Protein 5F0P (pdb70)

B-factor: mean 71.5, std 29.2, range [17.41, 171.69]

InterPro domains:
  IPR005378 Vacuolar protein sorting-associated protein 35 [PF03635] (15-752)
  IPR005378 Vacuolar protein sorting-associated protein 35 [PIRSF009375] (7-786)
  IPR005378 Vacuolar protein sorting-associated protein 35 [PTHR11099] (1-792)
  IPR016024 Armadillo-type fold [SSF48371] (215-776)
  IPR042491 Vacuolar protein sorting-associated protein 35, C-terminal [G3DSA:1.25.40.660] (471-781)

Foldseek 3Di:
DLVLLVVLLVLLVVLLVVLVVCLVVVNHVSSLVSLLVNQVSLVDPPDALVSSVVSLVSSLVSLVVVLVSQLVCLVVVNHDPCQLVVLCVDPDDRSSLLSNLSVLLSCCVNPQLCPLVSLVVSLVSLVVDLQLSSSLSSLLSNCVSCLPRAAADPDDPDPSGDDHVVSSLVSLLSSLLSNLVSLLVLCPPDDPVCNVVSLVRSVVSLVSNLVSVLSLQPGPRCDLVCCVPRRVVSLLVSLLVSQDQSNNQSSLLSNLPRHDPVNCLVCVLVSLVSLLSHHQPHPSLVSLLSNLVRLLVQQPDPPDDHHDPVSPPLVSLVVSLVVSVVSHDDDDLLSNLSSLLSSLVSCCRRPVPDVVSNLVSLVVVVVSVVVPPDDQAACPDSNVVSLLVSLVCLQVPDPDLLSSLLRPRSLVSLVRHDLVVLQVSLCVSVVSCVVDDDDDHDDSNVVSNVSSVVSNPD/DPDQKDKDWAWPCNPVFDDWAAPPGDIDDATEDEQQDKTKTKIKIAGDDAPDKDWFQFKKKKKWKWKAFQVDPVPIDTPDIDMDTFDGGDMDRGIDMGIDMDSGGDPDWFDHDDGMGIWIWMKMWGHDDPDIDIDIGTYGYAYADADDPDWQKDWWDDDPPAWIKIKIWRTQEAEQFGKTKIKIATAAHRFWWAWWKWKKKWKWFDDDPPIDIDIDTQDTGILGTGDGHGDMGIGIGGNNVRRDDFFCCVVVGMTMWIKIKDWIAGPVRDIDIDIGTGGYGHHDDD/DPDDPDDDDDDDDDVCVVPPDDQQDKAWAWDDWDWDDDDPPIFIKTKTWIAHRHPLADDRTAIAIDGVVLVVVLVVQCVPPQPDPADDQPDDDPVLPDPDDPANRCPGPVNCVSNSVRSSVRLVVQCSDPSSSPDPSNSCSRHPRHD/DDDDDDDDDPDDD

Secondary structure (DSSP, 8-state):
--HHHHHHHHHHHHHHHHHHHHHHHT-HHHHHHHHHHHHGGGG-SSS-HHHHHHHHHHHHHHHHHHHHHHHHHHHTT-PPTTHHHHGGG-SSHHHHHHHHHHHHHHHHHH-GGGHHHHHHHHHHHGGG--SHHHHHHHHHHHHHHTTTTS--SS----TT----HHHHHHHHHHHHHHHHHHHHHGGGSS-TT-HHHHHHHHHHHHHHHHHHHHHHHT-TT--HHHIIIIIHHHHHHHHHHT--HHHHHHHHHHHHHHS-HHHHHHTHHHHHHHHHTS-TTS-HHHHHHHHHHHHHHHHS--SS----TTS-HHHHHHHHHHHHHHH-SS--HHHHHHHHHHHHHHHHHH-TT-HHHHHHHHHHHHHHHHHTTPPP--SSSHHHHHHHHHHHHHHHH-S-THHHHT-SSTTGGGGGS-HHHHHHHHHHHHHHHHHS------HHHHHHHHHHHHHHH-/---SEEEEEEETTTTT------GGG-----EEE-TT---EEEEEEEE-SBTB-EEES-EEEEEEEEEEETT-GGG-EEEEEEEEEEE-SEEE-S-EEEEEE------S--EE-SSEEEEEEEEEEE--SSS-EEEEEEEEE---B---S--PPB--EEETTTEEEEEEES-SEEETT-EEEEEEEEEEE-S-B---EEEEEEEEESSTT--EEEEEEEEEE-------TT-EEEEEEEGGGG-PPP---BTTTEEEEEEEEEEEEBTTS-EEEEEEEEEEEPBPP-/--S-------PPPPHHHHHSPPS--EEEEEEEEEEESSGGG-EEEEEEEEEE--TTSS-SEEEEEEEHHHHHHHHHHHHHHT---PPPPS---GGGSSSS-SS-GGG-HHHHHHHHHHHHHHHHHHHT-HHHHTSHHHHHHHHSS--/---EE--------

Solvent-accessible surface area: 46106 Å² total

Organism: Homo sapiens (NCBI:txid9606)

Radius of gyration: 40.25 Å; Cα contacts (8 Å, |Δi|>4): 1442; chains: 4; bounding box: 138×92×80 Å

GO terms:
  GO:0099073 mitochondrion-derived vesicle (C, IDA)
  GO:0005739 mitochondrion (C, IDA)
  GO:0005769 early endosome (C, IDA)
  GO:0010008 endosome membrane (C, IDA)
  GO:0010628 positive regulation of gene expression (P, IDA)
  GO:0030904 retromer complex (C, IDA)
  GO:0030906 retromer, cargo-selective complex (C, IDA)
  GO:0051246 regulation of protein metabolic process (P, IDA)
  GO:0060161 positive regulation of dopamine receptor signaling pathway (P, IDA)
  GO:0099639 neurotransmitter receptor transport, endosome to plasma membrane (P, IDA)
  GO:0045732 positive regulation of protein catabolic process (P, IGI)
  GO:0010821 regulation of mitochondrion organization (P, IGI)
  GO:0030904 retromer complex (C, TAS)
  GO:0051246 regulation of protein metabolic process (P, IGI)
  GO:0016241 regulation of macroautophagy (P, TAS)
  GO:0050728 negative regulation of inflammatory response (P, IGI)
  GO:0042147 retrograde transport, endosome to Golgi (P, IMP)
  GO:0043653 mitochondrial fragmentation involved in apoptotic process (P, IMP)
  GO:1904377 positive regulation of protein localization to cell periphery (P, IMP)
  GO:2000331 regulation of terminal button organization (P, IMP)

Sequence (904 aa):
GSKLLDEAIQAVKVQSFQMKRCLDKNKLMDALKHASNMLGELRTSMLSPKSYYELYMAISDELHYLEVYLTDEFAKGRKVADLYELVQYAGNIIPRLYLLITVGVVYVKSFPQSRKDILKDLVEMCRGVQHPLRGLFLRNYLLQCTRNILPDEGEPTDEETTGDISDSMDFVLLNFAEMNKLWVRMQHQGHSRDREKRERERQELRILVGTNLVRLSQLEGVNVERYKQIVLTGILEQVVNCRDALAQEYLMECIIQVFPDEFHLQTLNPFLRACAELHQNVNVKNIIIALIDRLALFAHREDGPGIPADIKLFDIFSQQVATVIQSRQDMPSEDVVSLQVSLINLAMKCYPDRVDYVDKVLETTVEIFNKLNLEHIATSSAVSKELTRLLKIPVDTYNNILTVLKLKHFHPLFEYFDYESRKSMSCYVLSNVLDYNTEIVSQDQVDSIMNLVSTLIQFGPICEIDIVLNDGETRKAEKTEDGKVEKHYLFYDGESVSGKVNLAFKQPGKRLEHQGIRIEFVGQIELFNDKSNTHEFVNLVKELALPGELTQSRSYDFEFQVEKPYESYIGANVRLRYFLKVTIVRRLTDLVKEYDLIVHQLATYPDVNNSIKEVGIEDCLHIEFEYNKSKYHLKDVIVGKIYFLLVRIKIQHELQLIKKEITGIGPSTTTETETIAKYEIDGAPVKGESIPIRLFLAGYDPTPTRDVNKKFSVRYFLNLVLVDEEDRRYFKQQEIILWRKAPETVADTRRLITKPQNLNDAYGPPSNFLEIDVSNPQTVGVGRGRFTTYEIRVKTNLPIFKLKESTVRRRYSDFEWLRSELERESKVVVPPLPGKAFLRQLPFRGDDGIFDDNFIEERKQGLEQFINKVAGHPLAQNERCLHMFLQDEIIQPELYLNTSHHHH

CATH classification: 2.60.40.640 (+1 more: 2.60.40.640)

Nearest PDB structures (foldseek):
  5f0p-assembly1_C  TM=1.007E+00  e=1.708E-29  Homo sapiens
  7blo-assembly1_L  TM=1.004E+00  e=6.052E-28  Mus musculus
  2mxc-assembly1_A  TM=7.428E-01  e=2.652E-20  Homo sapiens
  2csk-assembly1_A  TM=8.593E-01  e=1.259E-16  Homo sapiens
  7blq-assembly1_L  TM=9.202E-01  e=3.667E-12  Thermochaetoides thermophila DSM 1495

Structure (mmCIF, N/CA/C/O backbone):
data_5F0P
#
_entry.id   5F0P
#
_cell.length_a   371.290
_cell.length_b   75.320
_cell.length_c   57.270
_cell.angle_alpha   90.000
_cell.angle_beta   97.660
_cell.angle_gamma   90.000
#
_symmetry.space_group_name_H-M   'C 1 2 1'
#
loop_
_entity.id
_entity.type
_entity.pdbx_description
1 polymer 'Vacuolar protein sorting-associated protein 35'
2 polymer 'Vacuolar protein sorting-associated protein 26A'
3 polymer 'Sorting nexin-3'
4 polymer 'Natural resistance-associated macrophage protein 2'
5 non-polymer 'SULFATE ION'
6 non-polymer GLYCEROL
7 non-polymer 1,2-ETHANEDIOL
8 non-polymer 'ZINC ION'
9 water water
#
loop_
_atom_site.group_PDB
_atom_site.id
_atom_site.type_symbol
_atom_site.label_atom_id
_atom_site.label_alt_id
_atom_site.label_comp_id
_atom_site.label_asym_id
_atom_site.label_entity_id
_atom_site.label_seq_id
_atom_site.pdbx_PDB_ins_code
_atom_site.Cartn_x
_atom_site.Cartn_y
_atom_site.Cartn_z
_atom_site.occupancy
_atom_site.B_iso_or_equiv
_atom_site.auth_seq_id
_atom_site.auth_comp_id
_atom_site.auth_asym_id
_atom_site.auth_atom_id
_atom_site.pdbx_PDB_model_num
ATOM 1 N N . GLY A 1 4 ? 54.532 19.277 -6.920 1.00 113.34 12 GLY A N 1
ATOM 2 C CA . GLY A 1 4 ? 55.625 19.737 -7.825 1.00 112.41 12 GLY A CA 1
ATOM 3 C C . GLY A 1 4 ? 56.105 18.660 -8.782 1.00 114.67 12 GLY A C 1
ATOM 4 O O . GLY A 1 4 ? 56.207 18.907 -9.983 1.00 116.93 12 GLY A O 1
ATOM 5 N N . SER A 1 5 ? 56.396 17.474 -8.233 1.00 114.29 13 SER A N 1
ATOM 6 C CA . SER A 1 5 ? 57.001 16.331 -8.958 1.00 110.21 13 SER A CA 1
ATOM 7 C C . SER A 1 5 ? 58.494 16.516 -9.310 1.00 107.45 13 SER A C 1
ATOM 8 O O . SER A 1 5 ? 59.051 15.730 -10.083 1.00 104.01 13 SER A O 1
ATOM 11 N N . LYS A 1 6 ? 59.138 17.524 -8.715 1.00 105.30 14 LYS A N 1
ATOM 12 C CA . LYS A 1 6 ? 60.552 17.833 -8.964 1.00 102.51 14 LYS A CA 1
ATOM 13 C C . LYS A 1 6 ? 61.409 16.856 -8.178 1.00 99.61 14 LYS A C 1
ATOM 14 O O . LYS A 1 6 ? 62.363 16.285 -8.713 1.00 98.36 14 LYS A O 1
ATOM 20 N N . LEU A 1 7 ? 61.048 16.690 -6.901 1.00 94.14 15 LEU A N 1
ATOM 21 C CA . LEU A 1 7 ? 61.702 15.772 -5.957 1.00 89.26 15 LEU A CA 1
ATOM 22 C C . LEU A 1 7 ? 62.145 14.469 -6.605 1.00 84.98 15 LEU A C 1
ATOM 23 O O . LEU A 1 7 ? 63.286 14.045 -6.435 1.00 85.67 15 LEU A O 1
ATOM 28 N N . LEU A 1 8 ? 61.236 13.852 -7.352 1.00 82.88 16 LEU A N 1
ATOM 29 C CA . LEU A 1 8 ? 61.527 12.613 -8.068 1.00 85.30 16 LEU A CA 1
ATOM 30 C C . LEU A 1 8 ? 62.668 12.796 -9.071 1.00 86.33 16 LEU A C 1
ATOM 31 O O . LEU A 1 8 ? 63.625 12.021 -9.073 1.00 84.75 16 LEU A O 1
ATOM 36 N N . ASP A 1 9 ? 62.571 13.829 -9.905 1.00 90.23 17 ASP A N 1
ATOM 37 C CA . ASP A 1 9 ? 63.580 14.079 -10.942 1.00 93.75 17 ASP A CA 1
ATOM 38 C C . ASP A 1 9 ? 64.938 14.460 -10.353 1.00 91.41 17 ASP A C 1
ATOM 39 O O . ASP A 1 9 ? 65.971 13.969 -10.816 1.00 89.25 17 ASP A O 1
ATOM 44 N N . GLU A 1 10 ? 64.924 15.322 -9.333 1.00 90.68 18 GLU A N 1
ATOM 45 C CA . GLU A 1 10 ? 66.145 15.711 -8.605 1.00 89.86 18 GLU A CA 1
ATOM 46 C C . GLU A 1 10 ? 66.853 14.489 -8.011 1.00 87.51 18 GLU A C 1
ATOM 47 O O . GLU A 1 10 ? 68.080 14.370 -8.091 1.00 84.49 18 GLU A O 1
ATOM 53 N N . ALA A 1 11 ? 66.064 13.588 -7.426 1.00 84.51 19 ALA A N 1
ATOM 54 C CA . ALA A 1 11 ? 66.572 12.336 -6.873 1.00 81.73 19 ALA A CA 1
ATOM 55 C C . ALA A 1 11 ? 67.164 11.433 -7.956 1.00 81.70 19 ALA A C 1
ATOM 56 O O . ALA A 1 11 ? 68.277 10.936 -7.801 1.00 81.72 19 ALA A O 1
ATOM 58 N N . ILE A 1 12 ? 66.432 11.243 -9.055 1.00 82.37 20 ILE A N 1
ATOM 59 C CA . ILE A 1 12 ? 66.908 10.401 -10.165 1.00 84.10 20 ILE A CA 1
ATOM 60 C C . ILE A 1 12 ? 68.158 11.008 -10.829 1.00 86.19 20 ILE A C 1
ATOM 61 O O . ILE A 1 12 ? 69.004 10.274 -11.352 1.00 83.28 20 ILE A O 1
ATOM 66 N N . GLN A 1 13 ? 68.280 12.336 -10.791 1.00 90.59 21 GLN A N 1
ATOM 67 C CA . GLN A 1 13 ? 69.489 13.012 -11.265 1.00 94.98 21 GLN A CA 1
ATOM 68 C C . GLN A 1 13 ? 70.681 12.640 -10.387 1.00 95.69 21 GLN A C 1
ATOM 69 O O . GLN A 1 13 ? 71.693 12.146 -10.888 1.00 95.35 21 GLN A O 1
ATOM 75 N N . ALA A 1 14 ? 70.532 12.862 -9.079 1.00 95.24 22 ALA A N 1
ATOM 76 C CA . ALA A 1 14 ? 71.581 12.569 -8.087 1.00 93.18 22 ALA A CA 1
ATOM 77 C C . ALA A 1 14 ? 72.029 11.106 -8.108 1.00 88.42 22 ALA A C 1
ATOM 78 O O . ALA A 1 14 ? 73.215 10.819 -7.928 1.00 85.04 22 ALA A O 1
ATOM 80 N N . VAL A 1 15 ? 71.077 10.196 -8.323 1.00 84.82 23 VAL A N 1
ATOM 81 C CA . VAL A 1 15 ? 71.369 8.769 -8.504 1.00 81.79 23 VAL A CA 1
ATOM 82 C C . VAL A 1 15 ? 72.320 8.586 -9.674 1.00 83.04 23 VAL A C 1
ATOM 83 O O .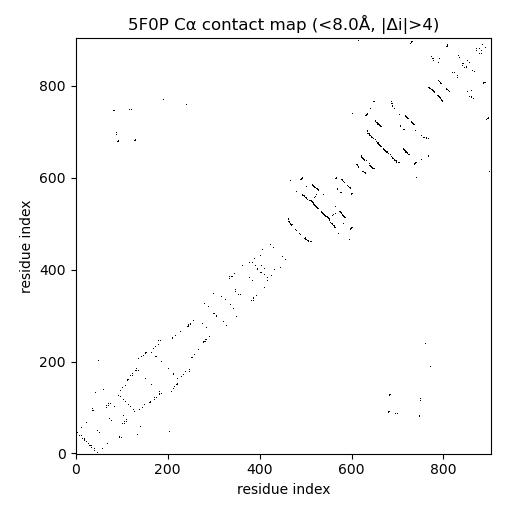 VAL A 1 15 ? 73.324 7.887 -9.554 1.00 83.42 23 VAL A O 1
ATOM 87 N N . LYS A 1 16 ? 71.989 9.218 -10.798 1.00 87.17 24 LYS A N 1
ATOM 88 C CA . LYS A 1 16 ? 72.801 9.118 -12.013 1.00 88.14 24 LYS A CA 1
ATOM 89 C C . LYS A 1 16 ? 74.204 9.708 -11.856 1.00 85.37 24 LYS A C 1
ATOM 90 O O . LYS A 1 16 ? 75.155 9.198 -12.451 1.00 86.84 24 LYS A O 1
ATOM 96 N N . VAL A 1 17 ? 74.334 10.752 -11.038 1.00 82.82 25 VAL A N 1
ATOM 97 C CA . VAL A 1 17 ? 75.646 11.324 -10.707 1.00 82.68 25 VAL A CA 1
ATOM 98 C C . VAL A 1 17 ? 76.477 10.297 -9.920 1.00 81.21 25 VAL A C 1
ATOM 99 O O . VAL A 1 17 ? 77.623 10.012 -10.275 1.00 78.91 25 VAL A O 1
ATOM 103 N N . GLN A 1 18 ? 75.880 9.738 -8.868 1.00 80.42 26 GLN A N 1
ATOM 104 C CA . GLN A 1 18 ? 76.581 8.824 -7.958 1.00 79.53 26 GLN A CA 1
ATOM 105 C C . GLN A 1 18 ? 76.857 7.454 -8.577 1.00 79.87 26 GLN A C 1
ATOM 106 O O . GLN A 1 18 ? 77.904 6.859 -8.316 1.00 78.03 26 GLN A O 1
ATOM 112 N N . SER A 1 19 ? 75.918 6.958 -9.383 1.00 81.45 27 SER A N 1
ATOM 113 C CA . SER A 1 19 ? 76.091 5.685 -10.094 1.00 82.64 27 SER A CA 1
ATOM 114 C C . SER A 1 19 ? 77.072 5.786 -11.267 1.00 84.12 27 SER A C 1
ATOM 115 O O . SER A 1 19 ? 77.597 4.765 -11.720 1.00 82.11 27 SER A O 1
ATOM 118 N N . PHE A 1 20 ? 77.294 7.003 -11.771 1.00 86.86 28 PHE A N 1
ATOM 119 C CA . PHE A 1 20 ? 78.379 7.263 -12.718 1.00 89.09 28 PHE A CA 1
ATOM 120 C C . PHE A 1 20 ? 79.722 7.164 -11.988 1.00 88.20 28 PHE A C 1
ATOM 121 O O . PHE A 1 20 ? 80.607 6.413 -12.408 1.00 86.94 28 PHE A O 1
ATOM 129 N N . GLN A 1 21 ? 79.855 7.899 -10.883 1.00 88.07 29 GLN A N 1
ATOM 130 C CA . GLN A 1 21 ? 81.072 7.853 -10.054 1.00 87.45 29 GLN A CA 1
ATOM 131 C C . GLN A 1 21 ? 81.305 6.492 -9.380 1.00 83.45 29 GLN A C 1
ATOM 132 O O . GLN A 1 21 ? 82.435 6.176 -9.014 1.00 80.99 29 GLN A O 1
ATOM 138 N N . MET A 1 22 ? 80.246 5.699 -9.215 1.00 83.33 30 MET A N 1
ATOM 139 C CA . MET A 1 22 ? 80.370 4.327 -8.714 1.00 84.11 30 MET A CA 1
ATOM 140 C C . MET A 1 22 ? 81.099 3.443 -9.722 1.00 87.59 30 MET A C 1
ATOM 141 O O . MET A 1 22 ? 82.128 2.851 -9.399 1.00 88.61 30 MET A O 1
ATOM 146 N N . LYS A 1 23 ? 80.560 3.362 -10.938 1.00 93.83 31 LYS A N 1
ATOM 147 C CA . LYS A 1 23 ? 81.150 2.532 -11.999 1.00 96.86 31 LYS A CA 1
ATOM 148 C C . LYS A 1 23 ? 82.557 3.002 -12.378 1.00 98.99 31 LYS A C 1
ATOM 149 O O . LYS A 1 23 ? 83.414 2.178 -12.694 1.00 97.17 31 LYS A O 1
ATOM 155 N N . ARG A 1 24 ? 82.777 4.319 -12.344 1.00 103.17 32 ARG A N 1
ATOM 156 C CA . ARG A 1 24 ? 84.119 4.909 -12.463 1.00 108.33 32 ARG A CA 1
ATOM 157 C C . ARG A 1 24 ? 85.122 4.228 -11.522 1.00 108.57 32 ARG A C 1
ATOM 158 O O . ARG A 1 24 ? 86.194 3.805 -11.962 1.00 112.33 32 ARG A O 1
ATOM 166 N N . CYS A 1 25 ? 84.763 4.124 -10.242 1.00 104.71 33 CYS A N 1
ATOM 167 C CA . CYS A 1 25 ? 85.619 3.478 -9.235 1.00 100.00 33 CYS A CA 1
ATOM 168 C C . CYS A 1 25 ? 85.720 1.963 -9.430 1.00 97.77 33 CYS A C 1
ATOM 169 O O . CYS A 1 25 ? 86.774 1.375 -9.181 1.00 98.02 33 CYS A O 1
ATOM 172 N N . LEU A 1 26 ? 84.626 1.340 -9.864 1.00 95.65 34 LEU A N 1
ATOM 173 C CA . LEU A 1 26 ? 84.620 -0.090 -10.184 1.00 96.50 34 LEU A CA 1
ATOM 174 C C . LEU A 1 26 ? 85.491 -0.420 -11.403 1.00 98.30 34 LEU A C 1
ATOM 175 O O . LEU A 1 26 ? 86.085 -1.499 -11.455 1.00 97.24 34 LEU A O 1
ATOM 180 N N . ASP A 1 27 ? 85.569 0.503 -12.366 1.00 100.89 35 ASP A N 1
ATOM 181 C CA . ASP A 1 27 ? 86.500 0.385 -13.507 1.00 101.27 35 ASP A CA 1
ATOM 182 C C . ASP A 1 27 ? 87.968 0.508 -13.067 1.00 99.86 35 ASP A C 1
ATOM 183 O O . ASP A 1 27 ? 88.835 -0.194 -13.590 1.00 98.56 35 ASP A O 1
ATOM 188 N N . LYS A 1 28 ? 88.235 1.401 -12.112 1.00 98.49 36 LYS A N 1
ATOM 189 C CA . LYS A 1 28 ? 89.574 1.563 -11.521 1.00 97.50 36 LYS A CA 1
ATOM 190 C C . LYS A 1 28 ? 89.905 0.528 -10.428 1.00 93.14 36 LYS A C 1
ATOM 191 O O . LYS A 1 28 ? 91.040 0.486 -9.951 1.00 89.80 36 LYS A O 1
ATOM 197 N N . ASN A 1 29 ? 88.919 -0.288 -10.041 1.00 90.82 37 ASN A N 1
ATOM 198 C CA . ASN A 1 29 ? 89.032 -1.298 -8.971 1.00 88.12 37 ASN A CA 1
ATOM 199 C C . ASN A 1 29 ? 89.249 -0.720 -7.562 1.00 87.71 37 ASN A C 1
ATOM 200 O O . ASN A 1 29 ? 89.931 -1.323 -6.731 1.00 86.69 37 ASN A O 1
ATOM 205 N N . LYS A 1 30 ? 88.633 0.437 -7.300 1.00 89.45 38 LYS A N 1
ATOM 206 C CA . LYS A 1 30 ? 88.624 1.072 -5.973 1.00 88.97 38 LYS A CA 1
ATOM 207 C C . LYS A 1 30 ? 87.271 0.817 -5.299 1.00 83.80 38 LYS A C 1
ATOM 208 O O . LYS A 1 30 ? 86.373 1.661 -5.342 1.00 82.56 38 LYS A O 1
ATOM 214 N N . LEU A 1 31 ? 87.140 -0.353 -4.673 1.00 78.04 39 LEU A N 1
ATOM 215 C CA . LEU A 1 31 ? 85.836 -0.852 -4.231 1.00 73.61 39 LEU A CA 1
ATOM 216 C C . LEU A 1 31 ? 85.231 -0.023 -3.109 1.00 72.14 39 LEU A C 1
ATOM 217 O O . LEU A 1 31 ? 84.102 0.436 -3.235 1.00 71.62 39 LEU A O 1
ATOM 222 N N . MET A 1 32 ? 85.981 0.191 -2.031 1.00 72.90 40 MET A N 1
ATOM 223 C CA . MET A 1 32 ? 85.443 0.899 -0.858 1.00 75.87 40 MET A CA 1
ATOM 224 C C . MET A 1 32 ? 84.993 2.321 -1.209 1.00 77.83 40 MET A C 1
ATOM 225 O O . MET A 1 32 ? 84.038 2.832 -0.620 1.00 77.12 40 MET A O 1
ATOM 230 N N . ASP A 1 33 ? 85.673 2.943 -2.173 1.00 81.67 41 ASP A N 1
ATOM 231 C CA . ASP A 1 33 ? 85.244 4.237 -2.723 1.00 84.74 41 ASP A CA 1
ATOM 232 C C . ASP A 1 33 ? 83.945 4.115 -3.538 1.00 82.91 41 ASP A C 1
ATOM 233 O O . ASP A 1 33 ? 83.114 5.028 -3.510 1.00 87.14 41 ASP A O 1
ATOM 238 N N . ALA A 1 34 ? 83.783 3.000 -4.259 1.00 78.10 42 ALA A N 1
ATOM 239 C CA . ALA A 1 34 ? 82.533 2.695 -4.989 1.00 75.14 42 ALA A CA 1
ATOM 240 C C . ALA A 1 34 ? 81.332 2.475 -4.055 1.00 71.94 42 ALA A C 1
ATOM 241 O O . ALA A 1 34 ? 80.226 2.961 -4.323 1.00 69.16 42 ALA A O 1
ATOM 243 N N . LEU A 1 35 ? 81.565 1.743 -2.966 1.00 68.28 43 LEU A N 1
ATOM 244 C CA . LEU A 1 35 ? 80.537 1.490 -1.957 1.00 66.20 43 LEU A CA 1
ATOM 245 C C . LEU A 1 35 ? 80.106 2.756 -1.207 1.00 67.73 43 LEU A C 1
ATOM 246 O O . LEU A 1 35 ? 79.006 2.798 -0.656 1.00 69.65 43 LEU A O 1
ATOM 251 N N . LYS A 1 36 ? 80.963 3.777 -1.178 1.00 70.52 44 LYS A N 1
ATOM 252 C CA . LYS A 1 36 ? 80.589 5.075 -0.601 1.00 73.37 44 LYS A CA 1
ATOM 253 C C . LYS A 1 36 ? 79.579 5.807 -1.496 1.00 69.27 44 LYS A C 1
ATOM 254 O O . LYS A 1 36 ? 78.655 6.447 -0.996 1.00 65.74 44 LYS A O 1
ATOM 260 N N . HIS A 1 37 ? 79.751 5.698 -2.812 1.00 68.16 45 HIS A N 1
ATOM 261 C CA . HIS A 1 37 ? 78.803 6.281 -3.767 1.00 69.33 45 HIS A CA 1
ATOM 262 C C . HIS A 1 37 ? 77.517 5.462 -3.847 1.00 66.62 45 HIS A C 1
ATOM 263 O O . HIS A 1 37 ? 76.425 6.030 -3.911 1.00 64.64 45 HIS A O 1
ATOM 270 N N . ALA A 1 38 ? 77.650 4.135 -3.835 1.00 64.53 46 ALA A N 1
ATOM 271 C CA . ALA A 1 38 ? 76.497 3.230 -3.734 1.00 62.95 46 ALA A CA 1
ATOM 272 C C . ALA A 1 38 ? 75.625 3.568 -2.526 1.00 62.45 46 ALA A C 1
ATOM 273 O O . ALA A 1 38 ? 74.399 3.560 -2.622 1.00 60.23 46 ALA A O 1
ATOM 275 N N . SER A 1 39 ? 76.274 3.864 -1.400 1.00 63.26 47 SER A N 1
ATOM 276 C CA . SER A 1 39 ? 75.592 4.298 -0.178 1.00 65.28 47 SER A CA 1
ATOM 277 C C . SER A 1 39 ? 74.877 5.642 -0.362 1.00 65.91 47 SER A C 1
ATOM 278 O O . SER A 1 39 ? 73.739 5.813 0.093 1.00 65.29 47 SER A O 1
ATOM 281 N N . ASN A 1 40 ? 75.548 6.585 -1.022 1.00 66.79 48 ASN A N 1
ATOM 282 C CA . ASN A 1 40 ? 74.964 7.902 -1.301 1.00 68.74 48 ASN A CA 1
ATOM 283 C C . ASN A 1 40 ? 73.779 7.802 -2.259 1.00 68.67 48 ASN A C 1
ATOM 284 O O . ASN A 1 40 ? 72.780 8.507 -2.084 1.00 71.34 48 ASN A O 1
ATOM 289 N N . MET A 1 41 ? 73.896 6.928 -3.260 1.00 67.24 49 MET A N 1
ATOM 290 C CA . MET A 1 41 ? 72.778 6.589 -4.147 1.00 66.51 49 MET A CA 1
ATOM 291 C C . MET A 1 41 ? 71.599 6.037 -3.344 1.00 64.84 49 MET A C 1
ATOM 292 O O . MET A 1 41 ? 70.466 6.503 -3.498 1.00 63.08 49 MET A O 1
ATOM 297 N N . LEU A 1 42 ? 71.887 5.054 -2.487 1.00 62.54 50 LEU A N 1
ATOM 298 C CA . LEU A 1 42 ? 70.869 4.406 -1.640 1.00 59.85 50 LEU A CA 1
ATOM 299 C C . LEU A 1 42 ? 70.262 5.327 -0.588 1.00 57.80 50 LEU A C 1
ATOM 300 O O . LEU A 1 42 ? 69.159 5.068 -0.106 1.00 57.76 50 LEU A O 1
ATOM 305 N N . GLY A 1 43 ? 70.982 6.386 -0.227 1.00 56.00 51 GLY A N 1
ATOM 306 C CA . GLY A 1 43 ? 70.433 7.446 0.612 1.00 57.29 51 GLY A CA 1
ATOM 307 C C . GLY A 1 43 ? 69.132 8.045 0.099 1.00 56.59 51 GLY A C 1
ATOM 308 O O . GLY A 1 43 ? 68.312 8.503 0.895 1.00 54.49 51 GLY A O 1
ATOM 309 N N . GLU A 1 44 ? 68.945 8.043 -1.223 1.00 57.49 52 GLU A N 1
ATOM 310 C CA . GLU A 1 44 ? 67.722 8.572 -1.848 1.00 57.87 52 GLU A CA 1
ATOM 311 C C . GLU A 1 44 ? 66.452 7.781 -1.501 1.00 56.40 52 GLU A C 1
ATOM 312 O O . GLU A 1 44 ? 65.360 8.353 -1.483 1.00 58.50 52 GLU A O 1
ATOM 318 N N . LEU A 1 45 ? 66.600 6.489 -1.199 1.00 53.98 53 LEU A N 1
ATOM 319 C CA . LEU A 1 45 ? 65.477 5.657 -0.739 1.00 53.56 53 LEU A CA 1
ATOM 320 C C . LEU A 1 45 ? 65.020 5.917 0.709 1.00 53.26 53 LEU A C 1
ATOM 321 O O . LEU A 1 45 ? 64.048 5.309 1.157 1.00 51.58 53 LEU A O 1
ATOM 326 N N . ARG A 1 46 ? 65.708 6.801 1.431 1.00 54.23 54 ARG A N 1
ATOM 327 C CA . ARG A 1 46 ? 65.360 7.128 2.816 1.00 55.29 54 ARG A CA 1
ATOM 328 C C . ARG A 1 46 ? 64.200 8.120 2.937 1.00 56.42 54 ARG A C 1
ATOM 329 O O . ARG A 1 46 ? 63.557 8.183 3.986 1.00 56.16 54 ARG A O 1
ATOM 337 N N . THR A 1 47 ? 63.941 8.887 1.875 1.00 58.97 55 THR A N 1
ATOM 338 C CA . THR A 1 47 ? 62.882 9.916 1.864 1.00 61.39 55 THR A CA 1
ATOM 339 C C . THR A 1 47 ? 61.475 9.394 2.177 1.00 59.64 55 THR A C 1
ATOM 340 O O . THR A 1 47 ? 61.162 8.232 1.918 1.00 59.71 55 THR A O 1
ATOM 344 N N . SER A 1 48 ? 60.642 10.269 2.731 1.00 59.16 56 SER A N 1
ATOM 345 C CA . SER A 1 48 ? 59.214 10.001 2.899 1.00 63.05 56 SER A CA 1
ATOM 346 C C . SER A 1 48 ? 58.333 10.850 1.978 1.00 64.47 56 SER A C 1
ATOM 347 O O . SER A 1 48 ? 57.123 10.636 1.937 1.00 63.24 56 SER A O 1
ATOM 350 N N . MET A 1 49 ? 58.933 11.785 1.233 1.00 68.19 57 MET A N 1
ATOM 351 C CA . MET A 1 49 ? 58.184 12.808 0.486 1.00 70.52 57 MET A CA 1
ATOM 352 C C . MET A 1 49 ? 57.571 12.320 -0.832 1.00 70.84 57 MET A C 1
ATOM 353 O O . MET A 1 49 ? 56.628 12.939 -1.326 1.00 73.48 57 MET A O 1
ATOM 358 N N . LEU A 1 50 ? 58.097 11.234 -1.403 1.00 70.08 58 LEU A N 1
ATOM 359 C CA . LEU A 1 50 ? 57.552 10.676 -2.651 1.00 68.06 58 LEU A CA 1
ATOM 360 C C . LEU A 1 50 ? 56.269 9.879 -2.414 1.00 67.65 58 LEU A C 1
ATOM 361 O O . LEU A 1 50 ? 56.053 9.329 -1.336 1.00 68.45 58 LEU A O 1
ATOM 366 N N . SER A 1 51 ? 55.423 9.829 -3.440 1.00 67.45 59 SER A N 1
ATOM 367 C CA . SER A 1 51 ? 54.259 8.948 -3.453 1.00 65.21 59 SER A CA 1
ATOM 368 C C . SER A 1 51 ? 54.732 7.519 -3.725 1.00 62.47 59 SER A C 1
ATOM 369 O O . SER A 1 51 ? 55.886 7.315 -4.109 1.00 61.26 59 SER A O 1
ATOM 372 N N . PRO A 1 52 ? 53.845 6.526 -3.538 1.00 59.09 60 PRO A N 1
ATOM 373 C CA . PRO A 1 52 ? 54.177 5.155 -3.919 1.00 58.22 60 PRO A CA 1
ATOM 374 C C . PRO A 1 52 ? 54.598 4.975 -5.379 1.00 59.65 60 PRO A C 1
ATOM 375 O O . PRO A 1 52 ? 55.505 4.190 -5.645 1.00 58.10 60 PRO A O 1
ATOM 379 N N . LYS A 1 53 ? 53.957 5.695 -6.303 1.00 65.27 61 LYS A N 1
ATOM 380 C CA . LYS A 1 53 ? 54.322 5.622 -7.734 1.00 69.24 61 LYS A CA 1
ATOM 381 C C . LYS A 1 53 ? 55.696 6.234 -8.003 1.00 67.35 61 LYS A C 1
ATOM 382 O O . LYS A 1 53 ? 56.544 5.616 -8.654 1.00 66.03 61 LYS A O 1
ATOM 388 N N . SER A 1 54 ? 55.897 7.452 -7.504 1.00 65.08 62 SER A N 1
ATOM 389 C CA . SER A 1 54 ? 57.176 8.150 -7.639 1.00 66.06 62 SER A CA 1
ATOM 390 C C . SER A 1 54 ? 58.321 7.332 -7.027 1.00 67.79 62 SER A C 1
ATOM 391 O O . SER A 1 54 ? 59.346 7.096 -7.684 1.00 66.90 62 SER A O 1
ATOM 394 N N . TYR A 1 55 ? 58.116 6.885 -5.781 1.00 66.64 63 TYR A N 1
ATOM 395 C CA . TYR A 1 55 ? 59.078 6.036 -5.060 1.00 63.88 63 TYR A CA 1
ATOM 396 C C . TYR A 1 55 ? 59.391 4.761 -5.849 1.00 62.69 63 TYR A C 1
ATOM 397 O O . TYR A 1 55 ? 60.553 4.364 -5.939 1.00 60.76 63 TYR A O 1
ATOM 406 N N . TYR A 1 56 ? 58.362 4.139 -6.426 1.00 64.20 64 TYR A N 1
ATOM 407 C CA . TYR A 1 56 ? 58.547 2.948 -7.264 1.00 67.68 64 TYR A CA 1
ATOM 408 C C . TYR A 1 56 ? 59.518 3.214 -8.419 1.00 69.17 64 TYR A C 1
ATOM 409 O O . TYR A 1 56 ? 60.362 2.371 -8.724 1.00 66.70 64 TYR A O 1
ATOM 418 N N . GLU A 1 57 ? 59.398 4.384 -9.045 1.00 72.65 65 GLU A N 1
ATOM 419 C CA . GLU A 1 57 ? 60.292 4.772 -10.149 1.00 74.94 65 GLU A CA 1
ATOM 420 C C . GLU A 1 57 ? 61.740 4.917 -9.656 1.00 69.20 65 GLU A C 1
ATOM 421 O O . GLU A 1 57 ? 62.672 4.381 -10.267 1.00 65.91 65 GLU A O 1
ATOM 427 N N . LEU A 1 58 ? 61.904 5.631 -8.543 1.00 63.95 66 LEU A N 1
ATOM 428 C CA . LEU A 1 58 ? 63.205 5.796 -7.888 1.00 60.27 66 LEU A CA 1
ATOM 429 C C . LEU A 1 58 ? 63.849 4.472 -7.486 1.00 57.49 66 LEU A C 1
ATOM 430 O O . LEU A 1 58 ? 65.060 4.313 -7.615 1.00 54.41 66 LEU A O 1
ATOM 435 N N . TYR A 1 59 ? 63.035 3.544 -6.979 1.00 57.78 67 TYR A N 1
ATOM 436 C CA . TYR A 1 59 ? 63.491 2.194 -6.615 1.00 57.95 67 TYR A CA 1
ATOM 437 C C . TYR A 1 59 ? 64.086 1.464 -7.813 1.00 59.74 67 TYR A C 1
ATOM 438 O O . TYR A 1 59 ? 65.182 0.909 -7.722 1.00 58.07 67 TYR A O 1
ATOM 447 N N . MET A 1 60 ? 63.345 1.464 -8.921 1.00 64.01 68 MET A N 1
ATOM 448 C CA . MET A 1 60 ? 63.750 0.757 -10.141 1.00 65.97 68 MET A CA 1
ATOM 449 C C . MET A 1 60 ? 65.029 1.326 -10.746 1.00 64.96 68 MET A C 1
ATOM 450 O O . MET A 1 60 ? 65.855 0.568 -11.259 1.00 62.51 68 MET A O 1
ATOM 455 N N . ALA A 1 61 ? 65.183 2.650 -10.682 1.00 63.45 69 ALA A N 1
ATOM 456 C CA . ALA A 1 61 ? 66.424 3.306 -11.090 1.00 63.04 69 ALA A CA 1
ATOM 457 C C . ALA A 1 61 ? 67.605 2.796 -10.260 1.00 63.94 69 ALA A C 1
ATOM 458 O O . ALA A 1 61 ? 68.616 2.366 -10.822 1.00 65.78 69 ALA A O 1
ATOM 460 N N . ILE A 1 62 ? 67.450 2.807 -8.933 1.00 62.33 70 ILE A N 1
ATOM 461 C CA . ILE A 1 62 ? 68.517 2.393 -8.009 1.00 61.20 70 ILE A CA 1
ATOM 462 C C . ILE A 1 62 ? 68.756 0.882 -8.053 1.00 62.66 70 ILE A C 1
ATOM 463 O O . ILE A 1 62 ? 69.898 0.434 -7.919 1.00 61.97 70 ILE A O 1
ATOM 468 N N . SER A 1 63 ? 67.690 0.107 -8.244 1.00 65.40 71 SER A N 1
ATOM 469 C CA . SER A 1 63 ? 67.798 -1.351 -8.379 1.00 69.87 71 SER A CA 1
ATOM 470 C C . SER A 1 63 ? 68.652 -1.750 -9.588 1.00 74.83 71 SER A C 1
ATOM 471 O O . SER A 1 63 ? 69.498 -2.651 -9.491 1.00 70.87 71 SER A O 1
ATOM 474 N N . ASP A 1 64 ? 68.429 -1.062 -10.712 1.00 82.33 72 ASP A N 1
ATOM 475 C CA . ASP A 1 64 ? 69.170 -1.318 -11.955 1.00 86.19 72 ASP A CA 1
ATOM 476 C C . ASP A 1 64 ? 70.652 -0.969 -11.824 1.00 84.35 72 ASP A C 1
ATOM 477 O O . ASP A 1 64 ? 71.496 -1.666 -12.386 1.00 85.72 72 ASP A O 1
ATOM 482 N N . GLU A 1 65 ? 70.966 0.092 -11.078 1.00 83.38 73 GLU A N 1
ATOM 483 C CA . GLU A 1 65 ? 72.364 0.443 -10.792 1.00 82.75 73 GLU A CA 1
ATOM 484 C C . GLU A 1 65 ? 73.011 -0.537 -9.809 1.00 79.81 73 GLU A C 1
ATOM 485 O O . GLU A 1 65 ? 74.158 -0.929 -10.004 1.00 83.16 73 GLU A O 1
ATOM 491 N N . LEU A 1 66 ? 72.279 -0.952 -8.776 1.00 77.36 74 LEU A N 1
ATOM 492 C CA . LEU A 1 66 ? 72.786 -1.967 -7.836 1.00 78.03 74 LEU A CA 1
ATOM 493 C C . LEU A 1 66 ? 73.171 -3.293 -8.507 1.00 78.61 74 LEU A C 1
ATOM 494 O O . LEU A 1 66 ? 74.018 -4.019 -7.987 1.00 79.83 74 LEU A O 1
ATOM 499 N N . HIS A 1 67 ? 72.541 -3.620 -9.634 1.00 79.69 75 HIS A N 1
ATOM 500 C CA . HIS A 1 67 ? 72.898 -4.824 -10.379 1.00 82.83 75 HIS A CA 1
ATOM 501 C C . HIS A 1 67 ? 74.320 -4.762 -10.954 1.00 84.03 75 HIS A C 1
ATOM 502 O O . HIS A 1 67 ? 75.010 -5.788 -10.988 1.00 85.70 75 HIS A O 1
ATOM 509 N N . TYR A 1 68 ? 74.756 -3.576 -11.391 1.00 84.14 76 TYR A N 1
ATOM 510 C CA . TYR A 1 68 ? 76.130 -3.392 -11.900 1.00 86.51 76 TYR A CA 1
ATOM 511 C C . TYR A 1 68 ? 77.170 -3.629 -10.799 1.00 81.91 76 TYR A C 1
ATOM 512 O O . TYR A 1 68 ? 78.261 -4.138 -11.074 1.00 80.91 76 TYR A O 1
ATOM 521 N N . LEU A 1 69 ? 76.827 -3.256 -9.563 1.00 78.29 77 LEU A N 1
ATOM 522 C CA . LEU A 1 69 ? 77.639 -3.593 -8.387 1.00 75.20 77 LEU A CA 1
ATOM 523 C C . LEU A 1 69 ? 77.573 -5.088 -8.074 1.00 71.99 77 LEU A C 1
ATOM 524 O O . LEU A 1 69 ? 78.600 -5.702 -7.807 1.00 71.07 77 LEU A O 1
ATOM 529 N N . GLU A 1 70 ? 76.373 -5.667 -8.105 1.00 70.88 78 GLU A N 1
ATOM 530 C CA . GLU A 1 70 ? 76.188 -7.086 -7.769 1.00 71.46 78 GLU A CA 1
ATOM 531 C C . GLU A 1 70 ? 76.941 -8.007 -8.724 1.00 70.90 78 GLU A C 1
ATOM 532 O O . GLU A 1 70 ? 77.593 -8.954 -8.283 1.00 66.66 78 GLU A O 1
ATOM 538 N N . VAL A 1 71 ? 76.855 -7.718 -10.022 1.00 73.86 79 VAL A N 1
ATOM 539 C CA . VAL A 1 71 ? 77.584 -8.490 -11.038 1.00 76.51 79 VAL A CA 1
ATOM 540 C C . VAL A 1 71 ? 79.106 -8.253 -10.981 1.00 73.97 79 VAL A C 1
ATOM 541 O O . VAL A 1 71 ? 79.879 -9.182 -11.234 1.00 73.74 79 VAL A O 1
ATOM 545 N N . TYR A 1 72 ? 79.528 -7.030 -10.648 1.00 70.69 80 TYR A N 1
ATOM 546 C CA . TYR A 1 72 ? 80.949 -6.741 -10.432 1.00 71.30 80 TYR A CA 1
ATOM 547 C C . TYR A 1 72 ? 81.524 -7.650 -9.340 1.00 69.76 80 TYR A C 1
ATOM 548 O O . TYR A 1 72 ? 82.547 -8.296 -9.555 1.00 68.81 80 TYR A O 1
ATOM 557 N N . LEU A 1 73 ? 80.858 -7.685 -8.182 1.00 71.52 81 LEU A N 1
ATOM 558 C CA . LEU A 1 73 ? 81.272 -8.536 -7.049 1.00 71.84 81 LEU A CA 1
ATOM 559 C C . LEU A 1 73 ? 81.244 -10.025 -7.392 1.00 72.89 81 LEU A C 1
ATOM 560 O O . LEU A 1 73 ? 82.189 -10.743 -7.085 1.00 72.75 81 LEU A O 1
ATOM 565 N N . THR A 1 74 ? 80.161 -10.485 -8.018 1.00 74.56 82 THR A N 1
ATOM 566 C CA . THR A 1 74 ? 79.991 -11.914 -8.305 1.00 75.17 82 THR A CA 1
ATOM 567 C C . THR A 1 74 ? 81.110 -12.451 -9.209 1.00 77.94 82 THR A C 1
ATOM 568 O O . THR A 1 74 ? 81.641 -13.540 -8.957 1.00 74.67 82 THR A O 1
ATOM 572 N N . ASP A 1 75 ? 81.467 -11.676 -10.239 1.00 81.39 83 ASP A N 1
ATOM 573 C CA . ASP A 1 75 ? 82.565 -12.030 -11.154 1.00 84.29 83 ASP A CA 1
ATOM 574 C C . ASP A 1 75 ? 83.906 -12.038 -10.417 1.00 84.61 83 ASP A C 1
ATOM 575 O O . ASP A 1 75 ? 84.613 -13.048 -10.423 1.00 85.39 83 ASP A O 1
ATOM 580 N N . GLU A 1 76 ? 84.228 -10.914 -9.775 1.00 83.85 84 GLU A N 1
ATOM 581 C CA . GLU A 1 76 ? 85.412 -10.781 -8.904 1.00 81.84 84 GLU A CA 1
ATOM 582 C C . GLU A 1 76 ? 85.599 -11.972 -7.959 1.00 81.01 84 GLU A C 1
ATOM 583 O O . GLU A 1 76 ? 86.696 -12.521 -7.858 1.00 81.92 84 GLU A O 1
ATOM 589 N N . PHE A 1 77 ? 84.520 -12.357 -7.277 1.00 81.60 85 PHE A N 1
ATOM 590 C CA . PHE A 1 77 ? 84.528 -13.506 -6.352 1.00 82.65 85 PHE A CA 1
ATOM 591 C C . PHE A 1 77 ? 84.686 -14.854 -7.076 1.00 86.74 85 PHE A C 1
ATOM 592 O O . PHE A 1 77 ? 85.328 -15.771 -6.553 1.00 85.30 85 PHE A O 1
ATOM 600 N N . ALA A 1 78 ? 84.071 -14.973 -8.254 1.00 91.86 86 ALA A N 1
ATOM 601 C CA . ALA A 1 78 ? 84.186 -16.173 -9.097 1.00 93.14 86 ALA A CA 1
ATOM 602 C C . ALA A 1 78 ? 85.587 -16.363 -9.690 1.00 94.19 86 ALA A C 1
ATOM 603 O O . ALA A 1 78 ? 86.008 -17.499 -9.919 1.00 93.22 86 ALA A O 1
ATOM 605 N N . LYS A 1 79 ? 86.295 -15.256 -9.930 1.00 95.78 87 LYS A N 1
ATOM 606 C CA . LYS A 1 79 ? 87.676 -15.281 -10.444 1.00 98.40 87 LYS A CA 1
ATOM 607 C C . LYS A 1 79 ? 88.772 -15.476 -9.368 1.00 96.37 87 LYS A C 1
ATOM 608 O O . LYS A 1 79 ? 89.957 -15.330 -9.673 1.00 97.35 87 LYS A O 1
ATOM 614 N N . GLY A 1 80 ? 88.392 -15.785 -8.124 1.00 95.05 88 GLY A N 1
ATOM 615 C CA . GLY A 1 80 ? 89.360 -16.045 -7.047 1.00 93.53 88 GLY A CA 1
ATOM 616 C C . GLY A 1 80 ? 89.760 -14.848 -6.190 1.00 91.46 88 GLY A C 1
ATOM 617 O O . GLY A 1 80 ? 90.276 -15.032 -5.084 1.00 89.99 88 GLY A O 1
ATOM 618 N N . ARG A 1 81 ? 89.523 -13.631 -6.685 1.00 89.65 89 ARG A N 1
ATOM 619 C CA . ARG A 1 81 ? 89.862 -12.404 -5.959 1.00 88.94 89 ARG A CA 1
ATOM 620 C C . ARG A 1 81 ? 88.662 -11.943 -5.129 1.00 85.17 89 ARG A C 1
ATOM 621 O O . ARG A 1 81 ? 87.992 -10.952 -5.447 1.00 81.56 89 ARG A O 1
ATOM 629 N N . LYS A 1 82 ? 88.416 -12.685 -4.053 1.00 82.25 90 LYS A N 1
ATOM 630 C CA . LYS A 1 82 ? 87.295 -12.439 -3.153 1.00 79.21 90 LYS A CA 1
ATOM 631 C C . LYS A 1 82 ? 87.694 -11.404 -2.105 1.00 77.64 90 LYS A C 1
ATOM 632 O O . LYS A 1 82 ? 88.739 -11.536 -1.465 1.00 82.98 90 LYS A O 1
ATOM 638 N N . VAL A 1 83 ? 86.860 -10.383 -1.928 1.00 73.34 91 VAL A N 1
ATOM 639 C CA . VAL A 1 83 ? 87.109 -9.335 -0.939 1.00 71.35 91 VAL A CA 1
ATOM 640 C C . VAL A 1 83 ? 86.765 -9.841 0.465 1.00 70.14 91 VAL A C 1
ATOM 641 O O . VAL A 1 83 ? 85.652 -10.308 0.718 1.00 68.65 91 VAL A O 1
ATOM 645 N N . ALA A 1 84 ? 87.736 -9.738 1.368 1.00 69.88 92 ALA A N 1
ATOM 646 C CA . ALA A 1 84 ? 87.593 -10.220 2.733 1.00 68.27 92 ALA A CA 1
ATOM 647 C C . ALA A 1 84 ? 86.739 -9.266 3.560 1.00 65.65 92 ALA A C 1
ATOM 648 O O . ALA A 1 84 ? 86.750 -8.052 3.335 1.00 62.00 92 ALA A O 1
ATOM 650 N N . ASP A 1 85 ? 85.991 -9.842 4.501 1.00 64.55 93 ASP A N 1
ATOM 651 C CA . ASP A 1 85 ? 85.147 -9.102 5.447 1.00 63.85 93 ASP A CA 1
ATOM 652 C C . ASP A 1 85 ? 84.087 -8.181 4.806 1.00 59.18 93 ASP A C 1
ATOM 653 O O . ASP A 1 85 ? 83.601 -7.258 5.461 1.00 58.15 93 ASP A O 1
ATOM 658 N N . LEU A 1 86 ? 83.706 -8.436 3.552 1.00 54.84 94 LEU A N 1
ATOM 659 C CA . LEU A 1 86 ? 82.802 -7.520 2.838 1.00 51.86 94 LEU A CA 1
ATOM 660 C C . LEU A 1 86 ? 81.399 -7.503 3.458 1.00 50.08 94 LEU A C 1
ATOM 661 O O . LEU A 1 86 ? 80.758 -6.450 3.529 1.00 48.25 94 LEU A O 1
ATOM 666 N N . TYR A 1 87 ? 80.949 -8.670 3.917 1.00 48.88 95 TYR A N 1
ATOM 667 C CA . TYR A 1 87 ? 79.677 -8.812 4.638 1.00 48.11 95 TYR A CA 1
ATOM 668 C C . TYR A 1 87 ? 79.625 -7.925 5.878 1.00 49.20 95 TYR A C 1
ATOM 669 O O . TYR A 1 87 ? 78.623 -7.257 6.123 1.00 48.60 95 TYR A O 1
ATOM 678 N N . GLU A 1 88 ? 80.712 -7.947 6.651 1.00 51.84 96 GLU A N 1
ATOM 679 C CA . GLU A 1 88 ? 80.886 -7.096 7.831 1.00 51.65 96 GLU A CA 1
ATOM 680 C C . GLU A 1 88 ? 81.023 -5.623 7.444 1.00 50.73 96 GLU A C 1
ATOM 681 O O . GLU A 1 88 ? 80.391 -4.760 8.049 1.00 52.19 96 GLU A O 1
ATOM 687 N N . LEU A 1 89 ? 81.853 -5.340 6.446 1.00 49.76 97 LEU A N 1
ATOM 688 C CA . LEU A 1 89 ? 82.225 -3.959 6.129 1.00 49.45 97 LEU A CA 1
ATOM 689 C C . LEU A 1 89 ? 81.058 -3.086 5.727 1.00 47.19 97 LEU A C 1
ATOM 690 O O . LEU A 1 89 ? 80.976 -1.947 6.169 1.00 48.55 97 LEU A O 1
ATOM 695 N N . VAL A 1 90 ? 80.161 -3.616 4.900 1.00 46.31 98 VAL A N 1
ATOM 696 C CA . VAL A 1 90 ? 78.973 -2.860 4.458 1.00 44.76 98 VAL A CA 1
ATOM 697 C C . VAL A 1 90 ? 78.003 -2.522 5.595 1.00 43.45 98 VAL A C 1
ATOM 698 O O . VAL A 1 90 ? 77.246 -1.562 5.494 1.00 42.71 98 VAL A O 1
ATOM 702 N N . GLN A 1 91 ? 78.041 -3.291 6.680 1.00 42.81 99 GLN A N 1
ATOM 703 C CA . GLN A 1 91 ? 77.226 -2.987 7.850 1.00 42.61 99 GLN A CA 1
ATOM 704 C C . GLN A 1 91 ? 77.702 -1.770 8.648 1.00 42.79 99 GLN A C 1
ATOM 705 O O . GLN A 1 91 ? 77.018 -1.351 9.578 1.00 43.52 99 GLN A O 1
ATOM 711 N N . TYR A 1 92 ? 78.861 -1.206 8.311 1.00 43.03 100 TYR A N 1
ATOM 712 C CA . TYR A 1 92 ? 79.372 -0.015 9.007 1.00 43.98 100 TYR A CA 1
ATOM 713 C C . TYR A 1 92 ? 78.516 1.234 8.733 1.00 44.11 100 TYR A C 1
ATOM 714 O O . TYR A 1 92 ? 78.460 2.134 9.572 1.00 44.72 100 TYR A O 1
ATOM 723 N N . ALA A 1 93 ? 77.845 1.270 7.577 1.00 44.29 101 ALA A N 1
ATOM 724 C CA . ALA A 1 93 ? 76.986 2.396 7.171 1.00 43.98 101 ALA A CA 1
ATOM 725 C C . ALA A 1 93 ? 76.029 2.809 8.270 1.00 42.90 101 ALA A C 1
ATOM 726 O O . ALA A 1 93 ? 75.334 1.972 8.820 1.00 43.09 101 ALA A O 1
ATOM 728 N N . GLY A 1 94 ? 75.996 4.102 8.568 1.00 43.53 102 GLY A N 1
ATOM 729 C CA . GLY A 1 94 ? 75.244 4.627 9.703 1.00 44.54 102 GLY A CA 1
ATOM 730 C C . GLY A 1 94 ? 73.740 4.588 9.542 1.00 44.55 102 GLY A C 1
ATOM 731 O O . GLY A 1 94 ? 73.014 4.350 10.512 1.00 43.74 102 GLY A O 1
ATOM 732 N N . ASN A 1 95 ? 73.274 4.839 8.321 1.00 45.29 103 ASN A N 1
ATOM 733 C CA . ASN A 1 95 ? 71.850 4.778 8.020 1.00 45.39 103 ASN A CA 1
ATOM 734 C C . ASN A 1 95 ? 71.476 3.362 7.614 1.00 43.97 103 ASN A C 1
ATOM 735 O O . ASN A 1 95 ? 72.210 2.700 6.874 1.00 42.29 103 ASN A O 1
ATOM 740 N N . ILE A 1 96 ? 70.322 2.916 8.106 1.00 43.59 104 ILE A N 1
ATOM 741 C CA . ILE A 1 96 ? 69.885 1.521 7.973 1.00 42.97 104 ILE A CA 1
ATOM 742 C C . ILE A 1 96 ? 69.444 1.099 6.561 1.00 43.24 104 ILE A C 1
ATOM 743 O O . ILE A 1 96 ? 69.686 -0.043 6.163 1.00 42.48 104 ILE A O 1
ATOM 748 N N . ILE A 1 97 ? 68.806 2.002 5.810 1.00 44.26 105 ILE A N 1
ATOM 749 C CA . ILE A 1 97 ? 68.323 1.673 4.456 1.00 43.74 105 ILE A CA 1
ATOM 750 C C . ILE A 1 97 ? 69.491 1.364 3.507 1.00 42.49 105 ILE A C 1
ATOM 751 O O . ILE A 1 97 ? 69.519 0.277 2.931 1.00 42.10 105 ILE A O 1
ATOM 756 N N . PRO A 1 98 ? 70.462 2.295 3.357 1.00 41.07 106 PRO A N 1
ATOM 757 C CA . PRO A 1 98 ? 71.648 1.946 2.557 1.00 40.55 106 PRO A CA 1
ATOM 758 C C . PRO A 1 98 ? 72.348 0.682 3.048 1.00 40.52 106 PRO A C 1
ATOM 759 O O . PRO A 1 98 ? 72.736 -0.165 2.240 1.00 40.95 106 PRO A O 1
ATOM 763 N N . ARG A 1 99 ? 72.490 0.562 4.364 1.00 39.77 107 ARG A N 1
ATOM 764 C CA . ARG A 1 99 ? 73.158 -0.578 4.971 1.00 39.88 107 ARG A CA 1
ATOM 765 C C . ARG A 1 99 ? 72.541 -1.907 4.540 1.00 40.08 107 ARG A C 1
ATOM 766 O O . ARG A 1 99 ? 73.253 -2.809 4.099 1.00 40.58 107 ARG A O 1
ATOM 774 N N . LEU A 1 100 ? 71.220 -2.014 4.653 1.00 40.28 108 LEU A N 1
ATOM 775 C CA . LEU A 1 100 ? 70.534 -3.284 4.401 1.00 39.88 108 LEU A CA 1
ATOM 776 C C . LEU A 1 100 ? 70.411 -3.625 2.910 1.00 39.43 108 LEU A C 1
ATOM 777 O O . LEU A 1 100 ? 70.494 -4.800 2.548 1.00 38.57 108 LEU A O 1
ATOM 782 N N . TYR A 1 101 ? 70.228 -2.619 2.052 1.00 39.76 109 TYR A N 1
ATOM 783 C CA . TYR A 1 101 ? 70.296 -2.836 0.591 1.00 40.94 109 TYR A CA 1
ATOM 784 C C . TYR A 1 101 ? 71.677 -3.347 0.192 1.00 41.55 109 TYR A C 1
ATOM 785 O O . TYR A 1 101 ? 71.788 -4.247 -0.642 1.00 43.01 109 TYR A O 1
ATOM 794 N N . LEU A 1 102 ? 72.720 -2.773 0.794 1.00 42.02 110 LEU A N 1
ATOM 795 C CA . LEU A 1 102 ? 74.091 -3.235 0.569 1.00 41.52 110 LEU A CA 1
ATOM 796 C C . LEU A 1 102 ? 74.316 -4.630 1.132 1.00 40.63 110 LEU A C 1
ATOM 797 O O . LEU A 1 102 ? 74.913 -5.477 0.468 1.00 41.24 110 LEU A O 1
ATOM 802 N N . LEU A 1 103 ? 73.825 -4.866 2.344 1.00 40.36 111 LEU A N 1
ATOM 803 C CA . LEU A 1 103 ? 73.971 -6.167 2.994 1.00 40.74 111 LEU A CA 1
ATOM 804 C C . LEU A 1 103 ? 73.343 -7.293 2.169 1.00 41.67 111 LEU A C 1
ATOM 805 O O . LEU A 1 103 ? 73.955 -8.349 1.999 1.00 41.20 111 LEU A O 1
ATOM 810 N N . ILE A 1 104 ? 72.134 -7.056 1.656 1.00 43.34 112 ILE A N 1
ATOM 811 C CA . ILE A 1 104 ? 71.439 -8.022 0.787 1.00 43.00 112 ILE A CA 1
ATOM 812 C C . ILE A 1 104 ? 72.244 -8.280 -0.490 1.00 42.92 112 ILE A C 1
ATOM 813 O O . ILE A 1 104 ? 72.450 -9.440 -0.872 1.00 42.10 112 ILE A O 1
ATOM 818 N N . THR A 1 105 ? 72.706 -7.202 -1.127 1.00 42.64 113 THR A N 1
ATOM 819 C CA . THR A 1 105 ? 73.519 -7.305 -2.339 1.00 42.61 113 THR A CA 1
ATOM 820 C C . THR A 1 105 ? 74.765 -8.153 -2.101 1.00 44.12 113 THR A C 1
ATOM 821 O O . THR A 1 105 ? 75.018 -9.089 -2.854 1.00 48.10 113 THR A O 1
ATOM 825 N N . VAL A 1 106 ? 75.524 -7.846 -1.050 1.00 43.52 114 VAL A N 1
ATOM 826 C CA . VAL A 1 106 ? 76.720 -8.629 -0.732 1.00 45.00 114 VAL A CA 1
ATOM 827 C C . VAL A 1 106 ? 76.336 -10.041 -0.267 1.00 47.32 114 VAL A C 1
ATOM 828 O O . VAL A 1 106 ? 77.065 -10.999 -0.521 1.00 48.15 114 VAL A O 1
ATOM 832 N N . GLY A 1 107 ? 75.194 -10.164 0.406 1.00 49.34 115 GLY A N 1
ATOM 833 C CA . GLY A 1 107 ? 74.700 -11.454 0.879 1.00 50.82 115 GLY A CA 1
ATOM 834 C C . GLY A 1 107 ? 74.555 -12.510 -0.205 1.00 51.93 115 GLY A C 1
ATOM 835 O O . GLY A 1 107 ? 75.078 -13.619 -0.054 1.00 50.70 115 GLY A O 1
ATOM 836 N N . VAL A 1 108 ? 73.862 -12.166 -1.296 1.00 52.65 116 VAL A N 1
ATOM 837 C CA . VAL A 1 108 ? 73.646 -13.120 -2.409 1.00 53.88 116 VAL A CA 1
ATOM 838 C C . VAL A 1 108 ? 74.953 -13.520 -3.107 1.00 53.61 116 VAL A C 1
ATOM 839 O O . VAL A 1 108 ? 75.089 -14.661 -3.551 1.00 54.58 116 VAL A O 1
ATOM 843 N N . VAL A 1 109 ? 75.906 -12.588 -3.175 1.00 52.74 117 VAL A N 1
ATOM 844 C CA . VAL A 1 109 ? 77.256 -12.880 -3.676 1.00 51.95 117 VAL A CA 1
ATOM 845 C C . VAL A 1 109 ? 77.927 -13.944 -2.792 1.00 52.32 117 VAL A C 1
ATOM 846 O O . VAL A 1 109 ? 78.527 -14.891 -3.309 1.00 53.75 117 VAL A O 1
ATOM 850 N N . TYR A 1 110 ? 77.818 -13.785 -1.473 1.00 52.23 118 TYR A N 1
ATOM 851 C CA . TYR A 1 110 ? 78.332 -14.785 -0.526 1.00 53.78 118 TYR A CA 1
ATOM 852 C C . TYR A 1 110 ? 77.649 -16.148 -0.665 1.00 54.78 118 TYR A C 1
ATOM 853 O O . TYR A 1 110 ? 78.296 -17.179 -0.498 1.00 56.12 118 TYR A O 1
ATOM 862 N N . VAL A 1 111 ? 76.350 -16.156 -0.947 1.00 55.96 119 VAL A N 1
ATOM 863 C CA . VAL A 1 111 ? 75.608 -17.413 -1.083 1.00 58.45 119 VAL A CA 1
ATOM 864 C C . VAL A 1 111 ? 76.113 -18.204 -2.292 1.00 58.95 119 VAL A C 1
ATOM 865 O O . VAL A 1 111 ? 76.365 -19.405 -2.185 1.00 58.77 119 VAL A O 1
ATOM 869 N N . LYS A 1 112 ? 76.257 -17.521 -3.427 1.00 59.98 120 LYS A N 1
ATOM 870 C CA . LYS A 1 112 ? 76.830 -18.117 -4.638 1.00 60.30 120 LYS A CA 1
ATOM 871 C C . LYS A 1 112 ? 78.277 -18.544 -4.423 1.00 59.77 120 LYS A C 1
ATOM 872 O O . LYS A 1 112 ? 78.638 -19.680 -4.722 1.00 59.53 120 LYS A O 1
ATOM 878 N N . SER A 1 113 ? 79.093 -17.630 -3.899 1.00 60.73 121 SER A N 1
ATOM 879 C CA . SER A 1 113 ? 80.530 -17.877 -3.725 1.00 60.45 121 SER A CA 1
ATOM 880 C C . SER A 1 113 ? 80.877 -18.826 -2.571 1.00 60.61 121 SER A C 1
ATOM 881 O O . SER A 1 113 ? 81.866 -19.544 -2.662 1.00 64.45 121 SER A O 1
ATOM 884 N N . PHE A 1 114 ? 80.082 -18.825 -1.502 1.00 60.65 122 PHE A N 1
ATOM 885 C CA . PHE A 1 114 ? 80.304 -19.698 -0.341 1.00 62.34 122 PHE A CA 1
ATOM 886 C C . PHE A 1 114 ? 79.025 -20.476 -0.017 1.00 64.12 122 PHE A C 1
ATOM 887 O O . PHE A 1 114 ? 78.278 -20.096 0.884 1.00 63.63 122 PHE A O 1
ATOM 895 N N . PRO A 1 115 ? 78.756 -21.567 -0.762 1.00 67.64 123 PRO A N 1
ATOM 896 C CA . PRO A 1 115 ? 77.537 -22.360 -0.525 1.00 69.03 123 PRO A CA 1
ATOM 897 C C . PRO A 1 115 ? 77.363 -22.911 0.896 1.00 68.51 123 PRO A C 1
ATOM 898 O O . PRO A 1 115 ? 76.232 -23.152 1.316 1.00 69.80 123 PRO A O 1
ATOM 902 N N . GLN A 1 116 ? 78.465 -23.125 1.611 1.00 69.68 124 GLN A N 1
ATOM 903 C CA . GLN A 1 116 ? 78.419 -23.527 3.026 1.00 72.76 124 GLN A CA 1
ATOM 904 C C . GLN A 1 116 ? 77.668 -22.535 3.938 1.00 69.68 124 GLN A C 1
ATOM 905 O O . GLN A 1 116 ? 77.048 -22.943 4.919 1.00 71.54 124 GLN A O 1
ATOM 911 N N . SER A 1 117 ? 77.704 -21.249 3.589 1.00 64.91 125 SER A N 1
ATOM 912 C CA . SER A 1 117 ? 77.055 -20.184 4.363 1.00 63.16 125 SER A CA 1
ATOM 913 C C . SER A 1 117 ? 75.588 -19.889 3.982 1.00 60.42 125 SER A C 1
ATOM 914 O O . SER A 1 117 ? 74.988 -18.946 4.522 1.00 58.71 125 SER A O 1
ATOM 917 N N . ARG A 1 118 ? 75.015 -20.675 3.066 1.00 56.71 126 ARG A N 1
ATOM 918 C CA . ARG A 1 118 ? 73.759 -20.307 2.404 1.00 53.01 126 ARG A CA 1
ATOM 919 C C . ARG A 1 118 ? 72.593 -20.227 3.360 1.00 49.33 126 ARG A C 1
ATOM 920 O O . ARG A 1 118 ? 71.857 -19.249 3.350 1.00 47.93 126 ARG A O 1
ATOM 928 N N . LYS A 1 119 ? 72.419 -21.271 4.160 1.00 47.57 127 LYS A N 1
ATOM 929 C CA . LYS A 1 119 ? 71.327 -21.316 5.124 1.00 47.98 127 LYS A CA 1
ATOM 930 C C . LYS A 1 119 ? 71.370 -20.120 6.072 1.00 49.50 127 LYS A C 1
ATOM 931 O O . LYS A 1 119 ? 70.348 -19.451 6.276 1.00 50.53 127 LYS A O 1
ATOM 937 N N . ASP A 1 120 ? 72.551 -19.861 6.635 1.00 50.98 128 ASP A N 1
ATOM 938 C CA . ASP A 1 120 ? 72.726 -18.800 7.633 1.00 51.15 128 ASP A CA 1
ATOM 939 C C . ASP A 1 120 ? 72.531 -17.399 7.059 1.00 50.18 128 ASP A C 1
ATOM 940 O O . ASP A 1 120 ? 71.870 -16.570 7.687 1.00 51.95 128 ASP A O 1
ATOM 945 N N . ILE A 1 121 ? 73.095 -17.136 5.880 1.00 46.60 129 ILE A N 1
ATOM 946 C CA . ILE A 1 121 ? 73.011 -15.803 5.283 1.00 46.16 129 ILE A CA 1
ATOM 947 C C . ILE A 1 121 ? 71.582 -15.434 4.891 1.00 45.91 129 ILE A C 1
ATOM 948 O O . ILE A 1 121 ? 71.147 -14.322 5.167 1.00 47.72 129 ILE A O 1
ATOM 953 N N . LEU A 1 122 ? 70.852 -16.356 4.272 1.00 45.23 130 LEU A N 1
ATOM 954 C CA . LEU A 1 122 ? 69.447 -16.106 3.923 1.00 44.22 130 LEU A CA 1
ATOM 955 C C . LEU A 1 122 ? 68.635 -15.865 5.190 1.00 43.59 130 LEU A C 1
ATOM 956 O O . LEU A 1 122 ? 67.897 -14.881 5.283 1.00 43.72 130 LEU A O 1
ATOM 961 N N . LYS A 1 123 ? 68.794 -16.755 6.169 1.00 42.43 131 LYS A N 1
ATOM 962 C CA . LYS A 1 123 ? 68.130 -16.597 7.458 1.00 42.64 131 LYS A CA 1
ATOM 963 C C . LYS A 1 123 ? 68.503 -15.271 8.119 1.00 42.67 131 LYS A C 1
ATOM 964 O O . LYS A 1 123 ? 67.678 -14.666 8.793 1.00 42.79 131 LYS A O 1
ATOM 970 N N . ASP A 1 124 ? 69.743 -14.830 7.926 1.00 43.10 132 ASP A N 1
ATOM 971 C CA . ASP A 1 124 ? 70.195 -13.533 8.434 1.00 42.81 132 ASP A CA 1
ATOM 972 C C . ASP A 1 124 ? 69.478 -12.373 7.740 1.00 41.93 132 ASP A C 1
ATOM 973 O O . ASP A 1 124 ? 68.927 -11.497 8.406 1.00 40.31 132 ASP A O 1
ATOM 978 N N . LEU A 1 125 ? 69.470 -12.388 6.409 1.00 42.19 133 LEU A N 1
ATOM 979 C CA . LEU A 1 125 ? 68.928 -11.275 5.627 1.00 41.76 133 LEU A CA 1
ATOM 980 C C . LEU A 1 125 ? 67.437 -11.041 5.887 1.00 41.37 133 LEU A C 1
ATOM 981 O O . LEU A 1 125 ? 67.012 -9.894 6.051 1.00 41.28 133 LEU A O 1
ATOM 986 N N . VAL A 1 126 ? 66.655 -12.118 5.939 1.00 40.60 134 VAL A N 1
ATOM 987 C CA . VAL A 1 126 ? 65.223 -12.011 6.246 1.00 40.73 134 VAL A CA 1
ATOM 988 C C . VAL A 1 126 ? 64.987 -11.432 7.648 1.00 39.97 134 VAL A C 1
ATOM 989 O O . VAL A 1 126 ? 64.076 -10.630 7.835 1.00 39.81 134 VAL A O 1
ATOM 993 N N . GLU A 1 127 ? 65.822 -11.825 8.609 1.00 40.18 135 GLU A N 1
ATOM 994 C CA . GLU A 1 127 ? 65.695 -11.380 10.005 1.00 40.26 135 GLU A CA 1
ATOM 995 C C . GLU A 1 127 ? 66.176 -9.950 10.248 1.00 38.92 135 GLU A C 1
ATOM 996 O O . GLU A 1 127 ? 65.539 -9.207 10.994 1.00 39.46 135 GLU A O 1
ATOM 1002 N N . MET A 1 128 ? 67.293 -9.565 9.636 1.00 37.57 136 MET A N 1
ATOM 1003 C CA . MET A 1 128 ? 67.850 -8.225 9.850 1.00 37.98 136 MET A CA 1
ATOM 1004 C C . MET A 1 128 ? 67.026 -7.112 9.193 1.00 38.89 136 MET A C 1
ATOM 1005 O O . MET A 1 128 ? 67.189 -5.942 9.544 1.00 39.69 136 MET A O 1
ATOM 1010 N N . CYS A 1 129 ? 66.147 -7.464 8.250 1.00 39.51 137 CYS A N 1
ATOM 1011 C CA . CYS A 1 129 ? 65.216 -6.493 7.656 1.00 38.95 137 CYS A CA 1
ATOM 1012 C C . CYS A 1 129 ? 64.146 -5.972 8.625 1.00 38.50 137 CYS A C 1
ATOM 1013 O O . CYS A 1 129 ? 63.508 -4.961 8.334 1.00 38.08 137 CYS A O 1
ATOM 1016 N N . ARG A 1 130 ? 63.967 -6.633 9.774 1.00 39.17 138 ARG A N 1
ATOM 1017 C CA . ARG A 1 130 ? 63.092 -6.126 10.846 1.00 39.50 138 ARG A CA 1
ATOM 1018 C C . ARG A 1 130 ? 63.432 -4.705 11.319 1.00 37.17 138 ARG A C 1
ATOM 1019 O O . ARG A 1 130 ? 62.604 -4.054 11.948 1.00 35.20 138 ARG A O 1
ATOM 1027 N N . GLY A 1 131 ? 64.645 -4.239 11.026 1.00 36.50 139 GLY A N 1
ATOM 1028 C CA . GLY A 1 131 ? 65.040 -2.857 11.262 1.00 36.75 139 GLY A CA 1
ATOM 1029 C C . GLY A 1 131 ? 64.196 -1.792 10.581 1.00 37.74 139 GLY A C 1
ATOM 1030 O O . GLY A 1 131 ? 64.024 -0.716 11.137 1.00 40.03 139 GLY A O 1
ATOM 1031 N N . VAL A 1 132 ? 63.662 -2.071 9.391 1.00 36.97 140 VAL A N 1
ATOM 1032 C CA . VAL A 1 132 ? 62.846 -1.086 8.667 1.00 36.55 140 VAL A CA 1
ATOM 1033 C C . VAL A 1 132 ? 61.345 -1.329 8.906 1.00 36.54 140 VAL A C 1
ATOM 1034 O O . VAL A 1 132 ? 60.736 -2.162 8.249 1.00 36.16 140 VAL A O 1
ATOM 1038 N N . GLN A 1 133 ? 60.772 -0.580 9.846 1.00 37.01 141 GLN A N 1
ATOM 1039 C CA . GLN A 1 133 ? 59.355 -0.687 10.228 1.00 37.84 141 GLN A CA 1
ATOM 1040 C C . GLN A 1 133 ? 58.406 0.218 9.425 1.00 38.92 141 GLN A C 1
ATOM 1041 O O . GLN A 1 133 ? 57.180 0.073 9.518 1.00 39.96 141 GLN A O 1
ATOM 1047 N N . HIS A 1 134 ? 58.964 1.166 8.677 1.00 39.33 142 HIS A N 1
ATOM 1048 C CA . HIS A 1 134 ? 58.177 2.100 7.880 1.00 40.03 142 HIS A CA 1
ATOM 1049 C C . HIS A 1 134 ? 57.566 1.334 6.706 1.00 38.75 142 HIS A C 1
ATOM 1050 O O . HIS A 1 134 ? 58.310 0.755 5.918 1.00 39.32 142 HIS A O 1
ATOM 1057 N N . PRO A 1 135 ? 56.219 1.314 6.593 1.00 37.98 143 PRO A N 1
ATOM 1058 C CA . PRO A 1 135 ? 55.521 0.502 5.590 1.00 37.43 143 PRO A CA 1
ATOM 1059 C C . PRO A 1 135 ? 56.046 0.533 4.165 1.00 37.32 143 PRO A C 1
ATOM 1060 O O . PRO A 1 135 ? 56.259 -0.533 3.592 1.00 38.37 143 PRO A O 1
ATOM 1064 N N . LEU A 1 136 ? 56.252 1.724 3.602 1.00 38.16 144 LEU A N 1
ATOM 1065 C CA . LEU A 1 136 ? 56.640 1.836 2.186 1.00 39.52 144 LEU A CA 1
ATOM 1066 C C . LEU A 1 136 ? 58.050 1.310 1.974 1.00 38.91 144 LEU A C 1
ATOM 1067 O O . LEU A 1 136 ? 58.274 0.415 1.164 1.00 39.83 144 LEU A O 1
ATOM 1072 N N . ARG A 1 137 ? 58.983 1.868 2.728 1.00 38.83 145 ARG A N 1
ATOM 1073 C CA . ARG A 1 137 ? 60.394 1.530 2.614 1.00 38.97 145 ARG A CA 1
ATOM 1074 C C . ARG A 1 137 ? 60.637 0.071 2.998 1.00 37.60 145 ARG A C 1
ATOM 1075 O O . ARG A 1 137 ? 61.456 -0.613 2.372 1.00 37.03 145 ARG A O 1
ATOM 1083 N N . GLY A 1 138 ? 59.897 -0.402 4.000 1.00 36.86 146 GLY A N 1
ATOM 1084 C CA . GLY A 1 138 ? 59.950 -1.800 4.423 1.00 37.73 146 GLY A CA 1
ATOM 1085 C C . GLY A 1 138 ? 59.521 -2.775 3.339 1.00 37.86 146 GLY A C 1
ATOM 1086 O O . GLY A 1 138 ? 60.204 -3.774 3.091 1.00 36.62 146 GLY A O 1
ATOM 1087 N N . LEU A 1 139 ? 58.388 -2.477 2.700 1.00 38.56 147 LEU A N 1
ATOM 1088 C CA . LEU A 1 139 ? 57.889 -3.267 1.572 1.00 39.29 147 LEU A CA 1
ATOM 1089 C C . LEU A 1 139 ? 58.925 -3.350 0.457 1.00 40.08 147 LEU A C 1
ATOM 1090 O O . LEU A 1 139 ? 59.259 -4.445 -0.007 1.00 41.39 147 LEU A O 1
ATOM 1095 N N . PHE A 1 140 ? 59.442 -2.196 0.046 1.00 39.90 148 PHE A N 1
ATOM 1096 C CA . PHE A 1 140 ? 60.417 -2.159 -1.038 1.00 41.14 148 PHE A CA 1
ATOM 1097 C C . PHE A 1 140 ? 61.744 -2.822 -0.656 1.00 40.99 148 PHE A C 1
ATOM 1098 O O . PHE A 1 140 ? 62.382 -3.441 -1.517 1.00 40.90 148 PHE A O 1
ATOM 1106 N N . LEU A 1 141 ? 62.137 -2.733 0.620 1.00 39.79 149 LEU A N 1
ATOM 1107 C CA . LEU A 1 141 ? 63.307 -3.477 1.098 1.00 39.10 149 LEU A CA 1
ATOM 1108 C C . LEU A 1 141 ? 63.073 -4.985 0.986 1.00 38.35 149 LEU A C 1
ATOM 1109 O O . LEU A 1 141 ? 63.871 -5.700 0.381 1.00 38.32 149 LEU A O 1
ATOM 1114 N N . ARG A 1 142 ? 61.972 -5.457 1.558 1.00 37.86 150 ARG A N 1
ATOM 1115 C CA . ARG A 1 142 ? 61.665 -6.891 1.563 1.00 38.75 150 ARG A CA 1
ATOM 1116 C C . ARG A 1 142 ? 61.338 -7.450 0.181 1.00 40.61 150 ARG A C 1
ATOM 1117 O O . ARG A 1 142 ? 61.460 -8.659 -0.043 1.00 39.05 150 ARG A O 1
ATOM 1125 N N . ASN A 1 143 ? 60.925 -6.568 -0.731 1.00 43.71 151 ASN A N 1
ATOM 1126 C CA . ASN A 1 143 ? 60.818 -6.901 -2.151 1.00 46.15 151 ASN A CA 1
ATOM 1127 C C . ASN A 1 143 ? 62.197 -7.104 -2.786 1.00 46.04 151 ASN A C 1
ATOM 1128 O O . ASN A 1 143 ? 62.417 -8.097 -3.482 1.00 45.65 151 ASN A O 1
ATOM 1133 N N . TYR A 1 144 ? 63.114 -6.164 -2.549 1.00 45.74 152 TYR A N 1
ATOM 1134 C CA . TYR A 1 144 ? 64.499 -6.292 -3.026 1.00 45.58 152 TYR A CA 1
ATOM 1135 C C . TYR A 1 144 ? 65.163 -7.574 -2.516 1.00 45.64 152 TYR A C 1
ATOM 1136 O O . TYR A 1 144 ? 65.928 -8.207 -3.248 1.00 45.94 152 TYR A O 1
ATOM 1145 N N . LEU A 1 145 ? 64.871 -7.951 -1.270 1.00 45.54 153 LEU A N 1
ATOM 1146 C CA . LEU A 1 145 ? 65.352 -9.221 -0.723 1.00 46.99 153 LEU A CA 1
ATOM 1147 C C . LEU A 1 145 ? 64.870 -10.380 -1.583 1.00 48.05 153 LEU A C 1
ATOM 1148 O O . LEU A 1 145 ? 65.655 -11.254 -1.960 1.00 47.25 153 LEU A O 1
ATOM 1153 N N . LEU A 1 146 ? 63.575 -10.366 -1.883 1.00 49.85 154 LEU A N 1
ATOM 1154 C CA . LEU A 1 146 ? 62.919 -11.463 -2.593 1.00 51.31 154 LEU A CA 1
ATOM 1155 C C . LEU A 1 146 ? 63.396 -11.627 -4.041 1.00 51.60 154 LEU A C 1
ATOM 1156 O O . LEU A 1 146 ? 63.488 -12.763 -4.528 1.00 49.97 154 LEU A O 1
ATOM 1161 N N . GLN A 1 147 ? 63.709 -10.508 -4.708 1.00 53.34 155 GLN A N 1
ATOM 1162 C CA . GLN A 1 147 ? 64.200 -10.525 -6.098 1.00 55.89 155 GLN A CA 1
ATOM 1163 C C . GLN A 1 147 ? 65.682 -10.891 -6.204 1.00 55.48 155 GLN A C 1
ATOM 1164 O O . GLN A 1 147 ? 66.055 -11.667 -7.087 1.00 55.65 155 GLN A O 1
ATOM 1170 N N . CYS A 1 148 ? 66.513 -10.344 -5.314 1.00 55.52 156 CYS A N 1
ATOM 1171 C CA . CYS A 1 148 ? 67.932 -10.737 -5.218 1.00 55.09 156 CYS A CA 1
ATOM 1172 C C . CYS A 1 148 ? 68.125 -12.226 -4.956 1.00 54.42 156 CYS A C 1
ATOM 1173 O O . CYS A 1 148 ? 69.031 -12.834 -5.511 1.00 55.61 156 CYS A O 1
ATOM 1176 N N . THR A 1 149 ? 67.271 -12.802 -4.114 1.00 55.47 157 THR A N 1
ATOM 1177 C CA . THR A 1 149 ? 67.360 -14.216 -3.743 1.00 57.60 157 THR A CA 1
ATOM 1178 C C . THR A 1 149 ? 66.568 -15.168 -4.662 1.00 62.19 157 THR A C 1
ATOM 1179 O O . THR A 1 149 ? 66.440 -16.347 -4.337 1.00 64.04 157 THR A O 1
ATOM 1183 N N . ARG A 1 150 ? 66.061 -14.686 -5.802 1.00 66.60 158 ARG A N 1
ATOM 1184 C CA . ARG A 1 150 ? 65.190 -15.501 -6.670 1.00 70.03 158 ARG A CA 1
ATOM 1185 C C . ARG A 1 150 ? 65.833 -16.829 -7.072 1.00 69.16 158 ARG A C 1
ATOM 1186 O O . ARG A 1 150 ? 65.242 -17.894 -6.882 1.00 68.75 158 ARG A O 1
ATOM 1194 N N . ASN A 1 151 ? 67.049 -16.759 -7.601 1.00 67.32 159 ASN A N 1
ATOM 1195 C CA . ASN A 1 151 ? 67.706 -17.942 -8.156 1.00 67.94 159 ASN A CA 1
ATOM 1196 C C . ASN A 1 151 ? 68.406 -18.823 -7.120 1.00 66.28 159 ASN A C 1
ATOM 1197 O O . ASN A 1 151 ? 68.548 -20.024 -7.345 1.00 67.86 159 ASN A O 1
ATOM 1202 N N . ILE A 1 152 ? 68.808 -18.249 -5.986 1.00 63.13 160 ILE A N 1
ATOM 1203 C CA . ILE A 1 152 ? 69.734 -18.920 -5.060 1.00 61.20 160 ILE A CA 1
ATOM 1204 C C . ILE A 1 152 ? 69.098 -19.666 -3.880 1.00 58.97 160 ILE A C 1
ATOM 1205 O O . ILE A 1 152 ? 69.829 -20.294 -3.109 1.00 58.40 160 ILE A O 1
ATOM 1210 N N . LEU A 1 153 ? 67.770 -19.601 -3.728 1.00 56.75 161 LEU A N 1
ATOM 1211 C CA . LEU A 1 153 ? 67.081 -20.295 -2.624 1.00 56.04 161 LEU A CA 1
ATOM 1212 C C . LEU A 1 153 ? 67.210 -21.808 -2.772 1.00 54.03 161 LEU A C 1
ATOM 1213 O O . LEU A 1 153 ? 67.267 -22.303 -3.888 1.00 54.22 161 LEU A O 1
ATOM 1218 N N . PRO A 1 154 ? 67.264 -22.547 -1.651 1.00 55.98 162 PRO A N 1
ATOM 1219 C CA . PRO A 1 154 ? 67.217 -24.012 -1.729 1.00 59.24 162 PRO A CA 1
ATOM 1220 C C . PRO A 1 154 ? 66.026 -24.557 -2.523 1.00 63.49 162 PRO A C 1
ATOM 1221 O O . PRO A 1 154 ? 65.000 -23.888 -2.641 1.00 67.94 162 PRO A O 1
ATOM 1225 N N . ASP A 1 155 ? 66.188 -25.759 -3.068 1.00 68.04 163 ASP A N 1
ATOM 1226 C CA . ASP A 1 155 ? 65.166 -26.406 -3.902 1.00 70.58 163 ASP A CA 1
ATOM 1227 C C . ASP A 1 155 ? 65.552 -27.875 -4.089 1.00 73.14 163 ASP A C 1
ATOM 1228 O O . ASP A 1 155 ? 66.618 -28.295 -3.628 1.00 75.39 163 ASP A O 1
ATOM 1233 N N . GLU A 1 156 ? 64.706 -28.650 -4.767 1.00 76.23 164 GLU A N 1
ATOM 1234 C CA . GLU A 1 156 ? 64.932 -30.100 -4.896 1.00 79.11 164 GLU A CA 1
ATOM 1235 C C . GLU A 1 156 ? 65.774 -30.524 -6.109 1.00 83.59 164 GLU A C 1
ATOM 1236 O O . GLU A 1 156 ? 66.593 -31.446 -5.992 1.00 85.09 164 GLU A O 1
ATOM 1242 N N . GLY A 1 157 ? 65.600 -29.854 -7.249 1.00 83.77 165 GLY A N 1
ATOM 1243 C CA . GLY A 1 157 ? 66.323 -30.217 -8.477 1.00 87.13 165 GLY A CA 1
ATOM 1244 C C . GLY A 1 157 ? 67.681 -29.551 -8.639 1.00 89.92 165 GLY A C 1
ATOM 1245 O O . GLY A 1 157 ? 67.982 -29.012 -9.708 1.00 90.70 165 GLY A O 1
ATOM 1246 N N . GLU A 1 158 ? 68.517 -29.625 -7.601 1.00 93.34 166 GLU A N 1
ATOM 1247 C CA . GLU A 1 158 ? 69.753 -28.833 -7.523 1.00 96.24 166 GLU A CA 1
ATOM 1248 C C . GLU A 1 158 ? 71.014 -29.649 -7.824 1.00 101.03 166 GLU A C 1
ATOM 1249 O O . GLU A 1 158 ? 70.991 -30.878 -7.710 1.00 104.07 166 GLU A O 1
ATOM 1255 N N . PRO A 1 159 ? 72.119 -28.963 -8.205 1.00 102.61 167 PRO A N 1
ATOM 1256 C CA . PRO A 1 159 ? 73.439 -29.603 -8.262 1.00 105.06 167 PRO A CA 1
ATOM 1257 C C . PRO A 1 159 ? 73.840 -30.212 -6.912 1.00 110.25 167 PRO A C 1
ATOM 1258 O O . PRO A 1 159 ? 73.670 -29.566 -5.877 1.00 113.01 167 PRO A O 1
ATOM 1262 N N . THR A 1 160 ? 74.367 -31.436 -6.935 1.00 116.64 168 THR A N 1
ATOM 1263 C CA . THR A 1 160 ? 74.639 -32.209 -5.713 1.00 121.31 168 THR A CA 1
ATOM 1264 C C . THR A 1 160 ? 76.036 -31.891 -5.132 1.00 128.78 168 THR A C 1
ATOM 1265 O O . THR A 1 160 ? 76.928 -32.749 -5.113 1.00 136.83 168 THR A O 1
ATOM 1269 N N . ASP A 1 161 ? 76.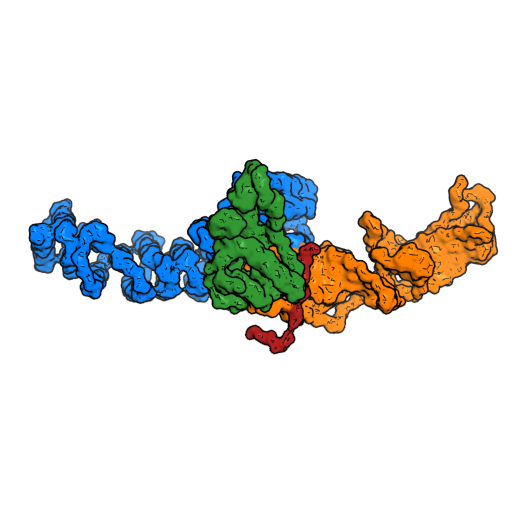213 -30.652 -4.664 1.00 130.29 169 ASP A N 1
ATOM 1270 C CA . ASP A 1 161 ? 77.454 -30.212 -4.006 1.00 128.52 169 ASP A CA 1
ATOM 1271 C C . ASP A 1 161 ? 77.269 -30.355 -2.495 1.00 125.96 169 ASP A C 1
ATOM 1272 O O . ASP A 1 161 ? 76.613 -29.526 -1.863 1.00 125.92 169 ASP A O 1
ATOM 1277 N N . GLU A 1 162 ? 77.866 -31.401 -1.921 1.00 123.72 170 GLU A N 1
ATOM 1278 C CA . GLU A 1 162 ? 77.579 -31.813 -0.536 1.00 121.60 170 GLU A CA 1
ATOM 1279 C C . GLU A 1 162 ? 78.152 -30.911 0.572 1.00 119.78 170 GLU A C 1
ATOM 1280 O O . GLU A 1 162 ? 78.029 -31.245 1.755 1.00 115.61 170 GLU A O 1
ATOM 1286 N N . GLU A 1 163 ? 78.772 -29.785 0.202 1.00 120.52 171 GLU A N 1
ATOM 1287 C CA . GLU A 1 163 ? 79.120 -28.728 1.163 1.00 120.15 171 GLU A CA 1
ATOM 1288 C C . GLU A 1 163 ? 78.084 -27.584 1.263 1.00 112.50 171 GLU A C 1
ATOM 1289 O O . GLU A 1 163 ? 78.275 -26.672 2.073 1.00 114.57 171 GLU A O 1
ATOM 1295 N N . THR A 1 164 ? 77.000 -27.630 0.475 1.00 99.45 172 THR A N 1
ATOM 1296 C CA . THR A 1 164 ? 75.921 -26.623 0.571 1.00 88.83 172 THR A CA 1
ATOM 1297 C C . THR A 1 164 ? 75.085 -26.810 1.835 1.00 79.33 172 THR A C 1
ATOM 1298 O O . THR A 1 164 ? 75.048 -27.899 2.414 1.00 76.00 172 THR A O 1
ATOM 1302 N N . THR A 1 165 ? 74.408 -25.735 2.235 1.00 70.96 173 THR A N 1
ATOM 1303 C CA . THR A 1 165 ? 73.541 -25.730 3.414 1.00 65.34 173 THR A CA 1
ATOM 1304 C C . THR A 1 165 ? 72.129 -25.290 3.062 1.00 62.36 173 THR A C 1
ATOM 1305 O O . THR A 1 165 ? 71.912 -24.530 2.111 1.00 58.28 173 THR A O 1
ATOM 1309 N N . GLY A 1 166 ? 71.175 -25.785 3.847 1.00 60.97 174 GLY A N 1
ATOM 1310 C CA . GLY A 1 166 ? 69.774 -25.419 3.709 1.00 61.74 174 GLY A CA 1
ATOM 1311 C C . GLY A 1 166 ? 69.021 -26.260 2.693 1.00 60.64 174 GLY A C 1
ATOM 1312 O O . GLY A 1 166 ? 69.552 -26.578 1.630 1.00 60.63 174 GLY A O 1
ATOM 1313 N N . ASP A 1 167 ? 67.778 -26.603 3.023 1.00 59.42 175 ASP A N 1
ATOM 1314 C CA . ASP A 1 167 ? 66.926 -27.435 2.167 1.00 59.79 175 ASP A CA 1
ATOM 1315 C C . ASP A 1 167 ? 65.625 -26.697 1.841 1.00 59.03 175 ASP A C 1
ATOM 1316 O O . ASP A 1 167 ? 65.467 -25.527 2.189 1.00 60.46 175 ASP A O 1
ATOM 1321 N N . ILE A 1 168 ? 64.710 -27.378 1.157 1.00 58.68 176 ILE A N 1
ATOM 1322 C CA . ILE A 1 168 ? 63.379 -26.838 0.851 1.00 56.33 176 ILE A CA 1
ATOM 1323 C C . ILE A 1 168 ? 62.626 -26.262 2.072 1.00 54.87 176 ILE A C 1
ATOM 1324 O O . ILE A 1 168 ? 61.971 -25.228 1.944 1.00 53.70 176 ILE A O 1
ATOM 1329 N N . SER A 1 169 ? 62.730 -26.910 3.237 1.00 52.56 177 SER A N 1
ATOM 1330 C CA . SER A 1 169 ? 62.075 -26.418 4.466 1.00 51.87 177 SER A CA 1
ATOM 1331 C C . SER A 1 169 ? 62.535 -25.017 4.865 1.00 50.82 177 SER A C 1
ATOM 1332 O O . SER A 1 169 ? 61.742 -24.217 5.373 1.00 50.42 177 SER A O 1
ATOM 1335 N N . ASP A 1 170 ? 63.816 -24.736 4.631 1.00 49.24 178 ASP A N 1
ATOM 1336 C CA . ASP A 1 170 ? 64.390 -23.419 4.886 1.00 48.51 178 ASP A CA 1
ATOM 1337 C C . ASP A 1 170 ? 63.857 -22.393 3.896 1.00 47.17 178 ASP A C 1
ATOM 1338 O O . ASP A 1 170 ? 63.538 -21.267 4.284 1.00 46.97 178 ASP A O 1
ATOM 1343 N N . SER A 1 171 ? 63.756 -22.780 2.626 1.00 46.18 179 SER A N 1
ATOM 1344 C CA . SER A 1 171 ? 63.161 -21.905 1.610 1.00 47.15 179 SER A CA 1
ATOM 1345 C C . SER A 1 171 ? 61.711 -21.530 1.923 1.00 45.43 179 SER A C 1
ATOM 1346 O O . SER A 1 171 ? 61.325 -20.373 1.782 1.00 43.73 179 SER A O 1
ATOM 1349 N N . MET A 1 172 ? 60.920 -22.505 2.359 1.00 45.51 180 MET A N 1
ATOM 1350 C CA . MET A 1 172 ? 59.528 -22.251 2.723 1.00 45.50 180 MET A CA 1
ATOM 1351 C C . MET A 1 172 ? 59.422 -21.286 3.907 1.00 44.45 180 MET A C 1
ATOM 1352 O O . MET A 1 172 ? 58.679 -20.307 3.832 1.00 43.74 180 MET A O 1
ATOM 1357 N N . ASP A 1 173 ? 60.189 -21.529 4.968 1.00 44.71 181 ASP A N 1
ATOM 1358 C CA . ASP A 1 173 ? 60.245 -20.595 6.109 1.00 45.59 181 ASP A CA 1
ATOM 1359 C C . ASP A 1 173 ? 60.762 -19.203 5.727 1.00 43.55 181 ASP A C 1
ATOM 1360 O O . ASP A 1 173 ? 60.274 -18.201 6.256 1.00 44.05 181 ASP A O 1
ATOM 1365 N N . PHE A 1 174 ? 61.746 -19.145 4.828 1.00 39.77 182 PHE A N 1
ATOM 1366 C CA . PHE A 1 174 ? 62.289 -17.872 4.358 1.00 37.24 182 PHE A CA 1
ATOM 1367 C C . PHE A 1 174 ? 61.185 -17.030 3.728 1.00 37.55 182 PHE A C 1
ATOM 1368 O O . PHE A 1 174 ? 60.961 -15.901 4.155 1.00 38.23 182 PHE A O 1
ATOM 1376 N N . VAL A 1 175 ? 60.479 -17.592 2.743 1.00 37.39 183 VAL A N 1
ATOM 1377 C CA . VAL A 1 175 ? 59.468 -16.834 1.988 1.00 37.15 183 VAL A CA 1
ATOM 1378 C C . VAL A 1 175 ? 58.175 -16.606 2.782 1.00 37.38 183 VAL A C 1
ATOM 1379 O O . VAL A 1 175 ? 57.590 -15.521 2.692 1.00 38.82 183 VAL A O 1
ATOM 1383 N N . LEU A 1 176 ? 57.729 -17.599 3.551 1.00 36.63 184 LEU A N 1
ATOM 1384 C CA . LEU A 1 176 ? 56.538 -17.415 4.401 1.00 37.39 184 LEU A CA 1
ATOM 1385 C C . LEU A 1 176 ? 56.713 -16.303 5.440 1.00 38.71 184 LEU A C 1
ATOM 1386 O O . LEU A 1 176 ? 55.766 -15.565 5.723 1.00 39.43 184 LEU A O 1
ATOM 1391 N N . LEU A 1 177 ? 57.921 -16.187 5.992 1.00 39.66 185 LEU A N 1
ATOM 1392 C CA . LEU A 1 177 ? 58.241 -15.141 6.966 1.00 39.75 185 LEU A CA 1
ATOM 1393 C C . LEU A 1 177 ? 58.259 -13.776 6.292 1.00 38.64 185 LEU A C 1
ATOM 1394 O O . LEU A 1 177 ? 57.598 -12.851 6.758 1.00 38.39 185 LEU A O 1
ATOM 1399 N N . ASN A 1 178 ? 59.007 -13.659 5.195 1.00 37.46 186 ASN A N 1
ATOM 1400 C CA . ASN A 1 178 ? 59.031 -12.421 4.410 1.00 37.71 186 ASN A CA 1
ATOM 1401 C C . ASN A 1 178 ? 57.611 -12.036 3.959 1.00 39.28 186 ASN A C 1
ATOM 1402 O O . ASN A 1 178 ? 57.268 -10.852 3.925 1.00 40.51 186 ASN A O 1
ATOM 1407 N N . PHE A 1 179 ? 56.786 -13.032 3.636 1.00 38.72 187 PHE A N 1
ATOM 1408 C CA . PHE A 1 179 ? 55.378 -12.789 3.323 1.00 39.45 187 PHE A CA 1
ATOM 1409 C C . PHE A 1 179 ? 54.642 -12.173 4.505 1.00 38.70 187 PHE A C 1
ATOM 1410 O O . PHE A 1 179 ? 53.994 -11.134 4.364 1.00 39.48 187 PHE A O 1
ATOM 1418 N N . ALA A 1 180 ? 54.743 -12.815 5.663 1.00 38.07 188 ALA A N 1
ATOM 1419 C CA . ALA A 1 180 ? 54.041 -12.343 6.863 1.00 38.18 188 ALA A CA 1
ATOM 1420 C C . ALA A 1 180 ? 54.465 -10.924 7.275 1.00 38.61 188 ALA A C 1
ATOM 1421 O O . ALA A 1 180 ? 53.640 -10.145 7.752 1.00 38.47 188 ALA A O 1
ATOM 1423 N N . GLU A 1 181 ? 55.738 -10.591 7.066 1.00 39.47 189 GLU A N 1
ATOM 1424 C CA . GLU A 1 181 ? 56.257 -9.263 7.397 1.00 40.13 189 GLU A CA 1
ATOM 1425 C C . GLU A 1 181 ? 55.775 -8.192 6.403 1.00 40.62 189 GLU A C 1
ATOM 1426 O O . GLU A 1 181 ? 55.367 -7.096 6.807 1.00 39.62 189 GLU A O 1
ATOM 1432 N N . MET A 1 182 ? 55.818 -8.509 5.111 1.00 40.91 190 MET A N 1
ATOM 1433 C CA . MET A 1 182 ? 55.333 -7.581 4.079 1.00 40.92 190 MET A CA 1
ATOM 1434 C C . MET A 1 182 ? 53.826 -7.341 4.174 1.00 39.26 190 MET A C 1
ATOM 1435 O O . MET A 1 182 ? 53.382 -6.202 4.062 1.00 38.40 190 MET A O 1
ATOM 1440 N N . ASN A 1 183 ? 53.053 -8.401 4.401 1.00 38.45 191 ASN A N 1
ATOM 1441 C CA . ASN A 1 183 ? 51.605 -8.259 4.598 1.00 39.90 191 ASN A CA 1
ATOM 1442 C C . ASN A 1 183 ? 51.270 -7.420 5.839 1.00 41.45 191 ASN A C 1
ATOM 1443 O O . ASN A 1 183 ? 50.336 -6.612 5.818 1.00 40.44 191 ASN A O 1
ATOM 1448 N N . LYS A 1 184 ? 52.036 -7.622 6.910 1.00 43.29 192 LYS A N 1
ATOM 1449 C CA . LYS A 1 184 ? 51.939 -6.792 8.112 1.00 44.03 192 LYS A CA 1
ATOM 1450 C C . LYS A 1 184 ? 52.133 -5.312 7.779 1.00 42.61 192 LYS A C 1
ATOM 1451 O O . LYS A 1 184 ? 51.288 -4.489 8.123 1.00 41.30 192 LYS A O 1
ATOM 1457 N N . LEU A 1 185 ? 53.236 -4.993 7.101 1.00 41.73 193 LEU A N 1
ATOM 1458 C CA . LEU A 1 185 ? 53.534 -3.614 6.682 1.00 41.00 193 LEU A CA 1
ATOM 1459 C C . LEU A 1 185 ? 52.451 -3.044 5.777 1.00 41.37 193 LEU A C 1
ATOM 1460 O O . LEU A 1 185 ? 52.051 -1.889 5.920 1.00 40.04 193 LEU A O 1
ATOM 1465 N N . TRP A 1 186 ? 51.988 -3.867 4.843 1.00 43.11 194 TRP A N 1
ATOM 1466 C CA . TRP A 1 186 ? 50.989 -3.456 3.854 1.00 43.73 194 TRP A CA 1
ATOM 1467 C C . TRP A 1 186 ? 49.637 -3.129 4.495 1.00 43.78 194 TRP A C 1
ATOM 1468 O O . TRP A 1 186 ? 49.030 -2.120 4.153 1.00 44.14 194 TRP A O 1
ATOM 1479 N N . VAL A 1 187 ? 49.189 -3.971 5.430 1.00 43.21 195 VAL A N 1
ATOM 1480 C CA . VAL A 1 187 ? 47.961 -3.715 6.196 1.00 42.42 195 VAL A CA 1
ATOM 1481 C C . VAL A 1 187 ? 48.156 -2.504 7.106 1.00 44.12 195 VAL A C 1
ATOM 1482 O O . VAL A 1 187 ? 47.222 -1.741 7.339 1.00 44.71 195 VAL A O 1
ATOM 1486 N N . ARG A 1 188 ? 49.370 -2.339 7.621 1.00 47.47 196 ARG A N 1
ATOM 1487 C CA . ARG A 1 188 ? 49.725 -1.189 8.457 1.00 50.06 196 ARG A CA 1
ATOM 1488 C C . ARG A 1 188 ? 49.550 0.154 7.719 1.00 51.28 196 ARG A C 1
ATOM 1489 O O . ARG A 1 188 ? 49.228 1.162 8.350 1.00 50.81 196 ARG A O 1
ATOM 1497 N N . MET A 1 189 ? 49.729 0.155 6.393 1.00 53.47 197 MET A N 1
ATOM 1498 C CA . MET A 1 189 ? 49.468 1.344 5.561 1.00 55.55 197 MET A CA 1
ATOM 1499 C C . MET A 1 189 ? 48.049 1.882 5.652 1.00 57.78 197 MET A C 1
ATOM 1500 O O . MET A 1 189 ? 47.831 3.056 5.397 1.00 56.65 197 MET A O 1
ATOM 1505 N N . GLN A 1 190 ? 47.093 1.020 5.980 1.00 62.17 198 GLN A N 1
ATOM 1506 C CA . GLN A 1 190 ? 45.703 1.426 6.159 1.00 68.11 198 GLN A CA 1
ATOM 1507 C C . GLN A 1 190 ? 45.504 2.518 7.227 1.00 73.43 198 GLN A C 1
ATOM 1508 O O . GLN A 1 190 ? 44.570 3.311 7.112 1.00 77.36 198 GLN A O 1
ATOM 1514 N N . HIS A 1 191 ? 46.382 2.572 8.236 1.00 79.01 199 HIS A N 1
ATOM 1515 C CA . HIS A 1 191 ? 46.218 3.468 9.395 1.00 80.59 199 HIS A CA 1
ATOM 1516 C C . HIS A 1 191 ? 47.273 4.574 9.571 1.00 81.08 199 HIS A C 1
ATOM 1517 O O . HIS A 1 191 ? 47.195 5.320 10.543 1.00 82.22 199 HIS A O 1
ATOM 1524 N N . GLN A 1 192 ? 48.246 4.686 8.666 1.00 84.75 200 GLN A N 1
ATOM 1525 C CA . GLN A 1 192 ? 49.189 5.821 8.686 1.00 89.03 200 GLN A CA 1
ATOM 1526 C C . GLN A 1 192 ? 48.593 7.047 7.965 1.00 92.20 200 GLN A C 1
ATOM 1527 O O . GLN A 1 192 ? 47.733 6.905 7.101 1.00 93.62 200 GLN A O 1
ATOM 1533 N N . GLY A 1 193 ? 49.040 8.245 8.343 1.00 95.45 201 GLY A N 1
ATOM 1534 C CA . GLY A 1 193 ? 48.568 9.493 7.726 1.00 94.57 201 GLY A CA 1
ATOM 1535 C C . GLY A 1 193 ? 47.223 9.984 8.241 1.00 94.20 201 GLY A C 1
ATOM 1536 O O . GLY A 1 193 ? 46.665 9.423 9.187 1.00 92.03 201 GLY A O 1
ATOM 1537 N N . HIS A 1 194 ? 46.697 11.026 7.594 1.00 96.35 202 HIS A N 1
ATOM 1538 C CA . HIS A 1 194 ? 45.492 11.732 8.060 1.00 97.58 202 HIS A CA 1
ATOM 1539 C C . HIS A 1 194 ? 44.199 11.015 7.648 1.00 94.65 202 HIS A C 1
ATOM 1540 O O . HIS A 1 194 ? 44.140 10.400 6.584 1.00 92.94 202 HIS A O 1
ATOM 1547 N N . SER A 1 195 ? 43.161 11.137 8.479 1.00 94.58 203 SER A N 1
ATOM 1548 C CA . SER A 1 195 ? 41.909 10.360 8.331 1.00 95.79 203 SER A CA 1
ATOM 1549 C C . SER A 1 195 ? 41.009 10.726 7.133 1.00 93.95 203 SER A C 1
ATOM 1550 O O . SER A 1 195 ? 40.092 9.971 6.797 1.00 88.27 203 SER A O 1
ATOM 1553 N N . ARG A 1 196 ? 41.265 11.873 6.506 1.00 97.03 204 ARG A N 1
ATOM 1554 C CA . ARG A 1 196 ? 40.516 12.325 5.326 1.00 97.93 204 ARG A CA 1
ATOM 1555 C C . ARG A 1 196 ? 41.074 11.775 4.006 1.00 96.00 204 ARG A C 1
ATOM 1556 O O . ARG A 1 196 ? 40.449 11.948 2.959 1.00 95.42 204 ARG A O 1
ATOM 1564 N N . ASP A 1 197 ? 42.239 11.124 4.054 1.00 94.98 205 ASP A N 1
ATOM 1565 C CA . ASP A 1 197 ? 42.838 10.486 2.876 1.00 95.21 205 ASP A CA 1
ATOM 1566 C C . ASP A 1 197 ? 42.611 8.962 2.891 1.00 96.63 205 ASP A C 1
ATOM 1567 O O . ASP A 1 197 ? 43.497 8.190 2.516 1.00 97.93 205 ASP A O 1
ATOM 1572 N N . ARG A 1 198 ? 41.416 8.535 3.302 1.00 97.39 206 ARG A N 1
ATOM 1573 C CA . ARG A 1 198 ? 41.086 7.111 3.393 1.00 98.13 206 ARG A CA 1
ATOM 1574 C C . ARG A 1 198 ? 40.986 6.492 2.004 1.00 97.21 206 ARG A C 1
ATOM 1575 O O . ARG A 1 198 ? 41.456 5.375 1.785 1.00 97.81 206 ARG A O 1
ATOM 1583 N N . GLU A 1 199 ? 40.385 7.233 1.074 1.00 97.17 207 GLU A N 1
ATOM 1584 C CA . GLU A 1 199 ? 40.235 6.792 -0.317 1.00 97.53 207 GLU A CA 1
ATOM 1585 C C . GLU A 1 199 ? 41.557 6.823 -1.099 1.00 92.81 207 GLU A C 1
ATOM 1586 O O . GLU A 1 199 ? 41.761 5.998 -1.990 1.00 90.49 207 GLU A O 1
ATOM 1592 N N . LYS A 1 200 ? 42.438 7.774 -0.778 1.00 89.46 208 LYS A N 1
ATOM 1593 C CA . LYS A 1 200 ? 43.770 7.843 -1.393 1.00 86.77 208 LYS A CA 1
ATOM 1594 C C . LYS A 1 200 ? 44.645 6.681 -0.930 1.00 81.57 208 LYS A C 1
ATOM 1595 O O . LYS A 1 200 ? 45.350 6.079 -1.734 1.00 75.30 208 LYS A O 1
ATOM 1601 N N . ARG A 1 201 ? 44.607 6.382 0.366 1.00 81.36 209 ARG A N 1
ATOM 1602 C CA . ARG A 1 201 ? 45.375 5.264 0.922 1.00 81.53 209 ARG A CA 1
ATOM 1603 C C . ARG A 1 201 ? 45.037 3.947 0.241 1.00 79.72 209 ARG A C 1
ATOM 1604 O O . ARG A 1 201 ? 45.926 3.263 -0.263 1.00 76.77 209 ARG A O 1
ATOM 1612 N N . GLU A 1 202 ? 43.751 3.605 0.220 1.00 81.50 210 GLU A N 1
ATOM 1613 C CA . GLU A 1 202 ? 43.288 2.368 -0.427 1.00 80.94 210 GLU A CA 1
ATOM 1614 C C . GLU A 1 202 ? 43.675 2.308 -1.913 1.00 75.73 210 GLU A C 1
ATOM 1615 O O . GLU A 1 202 ? 43.915 1.223 -2.441 1.00 72.82 210 GLU A O 1
ATOM 1621 N N . ARG A 1 203 ? 43.757 3.469 -2.568 1.00 73.31 211 ARG A N 1
ATOM 1622 C CA . ARG A 1 203 ? 44.311 3.561 -3.923 1.00 73.39 211 ARG A CA 1
ATOM 1623 C C . ARG A 1 203 ? 45.812 3.251 -3.924 1.00 69.42 211 ARG A C 1
ATOM 1624 O O . ARG A 1 203 ? 46.279 2.473 -4.755 1.00 66.92 211 ARG A O 1
ATOM 1632 N N . GLU A 1 204 ? 46.551 3.862 -2.995 1.00 67.40 212 GLU A N 1
ATOM 1633 C CA . GLU A 1 204 ? 47.998 3.629 -2.842 1.00 63.13 212 GLU A CA 1
ATOM 1634 C C . GLU A 1 204 ? 48.330 2.177 -2.499 1.00 57.85 212 GLU A C 1
ATOM 1635 O O . GLU A 1 204 ? 49.236 1.596 -3.089 1.00 56.92 212 GLU A O 1
ATOM 1641 N N . ARG A 1 205 ? 47.610 1.606 -1.537 1.00 53.01 213 ARG A N 1
ATOM 1642 C CA . ARG A 1 205 ? 47.772 0.193 -1.183 1.00 52.12 213 ARG A CA 1
ATOM 1643 C C . ARG A 1 205 ? 47.533 -0.723 -2.376 1.00 53.01 213 ARG A C 1
ATOM 1644 O O . ARG A 1 205 ? 48.295 -1.659 -2.597 1.00 53.02 213 ARG A O 1
ATOM 1652 N N . GLN A 1 206 ? 46.470 -0.449 -3.130 1.00 56.20 214 GLN A N 1
ATOM 1653 C CA . GLN A 1 206 ? 46.141 -1.224 -4.339 1.00 56.91 214 GLN A CA 1
ATOM 1654 C C . GLN A 1 206 ? 47.281 -1.268 -5.360 1.00 55.32 214 GLN A C 1
ATOM 1655 O O . GLN A 1 206 ? 47.536 -2.316 -5.950 1.00 54.77 214 GLN A O 1
ATOM 1661 N N . GLU A 1 207 ? 47.960 -0.139 -5.553 1.00 55.13 215 GLU A N 1
ATOM 1662 C CA . GLU A 1 207 ? 49.118 -0.069 -6.453 1.00 56.63 215 GLU A CA 1
ATOM 1663 C C . GLU A 1 207 ? 50.220 -1.024 -6.006 1.00 57.33 215 GLU A C 1
ATOM 1664 O O . GLU A 1 207 ? 50.823 -1.702 -6.834 1.00 59.23 215 GLU A O 1
ATOM 1670 N N . LEU A 1 208 ? 50.453 -1.086 -4.693 1.00 58.58 216 LEU A N 1
ATOM 1671 C CA . LEU A 1 208 ? 51.538 -1.890 -4.107 1.00 58.35 216 LEU A CA 1
ATOM 1672 C C . LEU A 1 208 ? 51.227 -3.379 -3.864 1.00 60.44 216 LEU A C 1
ATOM 1673 O O . LEU A 1 208 ? 52.103 -4.106 -3.395 1.00 62.50 216 LEU A O 1
ATOM 1678 N N . ARG A 1 209 ? 50.015 -3.841 -4.183 1.00 62.10 217 ARG A N 1
ATOM 1679 C CA . ARG A 1 209 ? 49.606 -5.228 -3.885 1.00 62.95 217 ARG A CA 1
ATOM 1680 C C . ARG A 1 209 ? 50.522 -6.305 -4.490 1.00 60.64 217 ARG A C 1
ATOM 1681 O O . ARG A 1 209 ? 50.686 -7.381 -3.912 1.00 59.33 217 ARG A O 1
ATOM 1689 N N . ILE A 1 210 ? 51.105 -6.009 -5.647 1.00 57.67 218 ILE A N 1
ATOM 1690 C CA . ILE A 1 210 ? 52.005 -6.944 -6.318 1.00 57.56 218 ILE A CA 1
ATOM 1691 C C . ILE A 1 210 ? 53.270 -7.276 -5.500 1.00 55.13 218 ILE A C 1
ATOM 1692 O O . ILE A 1 210 ? 53.773 -8.398 -5.579 1.00 54.73 218 ILE A O 1
ATOM 1697 N N . LEU A 1 211 ? 53.768 -6.315 -4.718 1.00 52.01 219 LEU A N 1
ATOM 1698 C CA . LEU A 1 211 ? 54.944 -6.529 -3.854 1.00 49.27 219 LEU A CA 1
ATOM 1699 C C . LEU A 1 211 ? 54.694 -7.649 -2.841 1.00 46.45 219 LEU A C 1
ATOM 1700 O O . LEU A 1 211 ? 55.549 -8.508 -2.627 1.00 46.26 219 LEU A O 1
ATOM 1705 N N . VAL A 1 212 ? 53.512 -7.633 -2.236 1.00 43.80 220 VAL A N 1
ATOM 1706 C CA . VAL A 1 212 ? 53.123 -8.648 -1.262 1.00 42.73 220 VAL A CA 1
ATOM 1707 C C . VAL A 1 212 ? 52.864 -9.982 -1.953 1.00 41.56 220 VAL A C 1
ATOM 1708 O O . VAL A 1 212 ? 53.290 -11.021 -1.458 1.00 40.91 220 VAL A O 1
ATOM 1712 N N . GLY A 1 213 ? 52.168 -9.938 -3.089 1.00 41.24 221 GLY A N 1
ATOM 1713 C CA . GLY A 1 213 ? 51.770 -11.143 -3.823 1.00 40.83 221 GLY A CA 1
ATOM 1714 C C . GLY A 1 213 ? 52.896 -11.935 -4.463 1.00 40.26 221 GLY A C 1
ATOM 1715 O O . GLY A 1 213 ? 52.771 -13.154 -4.644 1.00 40.20 221 GLY A O 1
ATOM 1716 N N . THR A 1 214 ? 53.988 -11.250 -4.810 1.00 39.59 222 THR A N 1
ATOM 1717 C CA . THR A 1 214 ? 55.193 -11.898 -5.342 1.00 40.22 222 THR A CA 1
ATOM 1718 C C . THR A 1 214 ? 55.760 -12.991 -4.414 1.00 40.64 222 THR A C 1
ATOM 1719 O O . THR A 1 214 ? 56.367 -13.942 -4.895 1.00 40.82 222 THR A O 1
ATOM 1723 N N . ASN A 1 215 ? 55.566 -12.852 -3.100 1.00 41.30 223 ASN A N 1
ATOM 1724 C CA . ASN A 1 215 ? 55.922 -13.907 -2.135 1.00 42.24 223 ASN A CA 1
ATOM 1725 C C . ASN A 1 215 ? 55.202 -15.222 -2.420 1.00 41.79 223 ASN A C 1
ATOM 1726 O O . ASN A 1 215 ? 55.808 -16.296 -2.334 1.00 41.73 223 ASN A O 1
ATOM 1731 N N . LEU A 1 216 ? 53.914 -15.133 -2.745 1.00 41.80 224 LEU A N 1
ATOM 1732 C CA . LEU A 1 216 ? 53.122 -16.319 -3.072 1.00 42.64 224 LEU A CA 1
ATOM 1733 C C . LEU A 1 216 ? 53.551 -16.886 -4.419 1.00 42.95 224 LEU A C 1
ATOM 1734 O O . LEU A 1 216 ? 53.656 -18.109 -4.566 1.00 42.12 224 LEU A O 1
ATOM 1739 N N . VAL A 1 217 ? 53.808 -15.994 -5.383 1.00 43.52 225 VAL A N 1
ATOM 1740 C CA . VAL A 1 217 ? 54.373 -16.369 -6.693 1.00 45.44 225 VAL A CA 1
ATOM 1741 C C . VAL A 1 217 ? 55.687 -17.136 -6.527 1.00 49.39 225 VAL A C 1
ATOM 1742 O O . VAL A 1 217 ? 55.916 -18.132 -7.212 1.00 51.10 225 VAL A O 1
ATOM 1746 N N . ARG A 1 218 ? 56.529 -16.663 -5.610 1.00 53.17 226 ARG A N 1
ATOM 1747 C CA . ARG A 1 218 ? 57.821 -17.277 -5.324 1.00 53.44 226 ARG A CA 1
ATOM 1748 C C . ARG A 1 218 ? 57.673 -18.672 -4.720 1.00 50.76 226 ARG A C 1
ATOM 1749 O O . ARG A 1 218 ? 58.450 -19.558 -5.042 1.00 50.93 226 ARG A O 1
ATOM 1757 N N . LEU A 1 219 ? 56.678 -18.871 -3.862 1.00 49.62 227 LEU A N 1
ATOM 1758 C CA . LEU A 1 219 ? 56.408 -20.200 -3.286 1.00 50.28 227 LEU A CA 1
ATOM 1759 C C . LEU A 1 219 ? 55.959 -21.258 -4.304 1.00 51.60 227 LEU A C 1
ATOM 1760 O O . LEU A 1 219 ? 56.285 -22.436 -4.148 1.00 51.14 227 LEU A O 1
ATOM 1765 N N . SER A 1 220 ? 55.197 -20.850 -5.319 1.00 53.09 228 SER A N 1
ATOM 1766 C CA . SER A 1 220 ? 54.770 -21.775 -6.381 1.00 54.68 228 SER A CA 1
ATOM 1767 C C . SER A 1 220 ? 55.920 -22.174 -7.305 1.00 54.97 228 SER A C 1
ATOM 1768 O O . SER A 1 220 ? 55.904 -23.264 -7.873 1.00 54.82 228 SER A O 1
ATOM 1771 N N . GLN A 1 221 ? 56.900 -21.284 -7.458 1.00 56.02 229 GLN A N 1
ATOM 1772 C CA . GLN A 1 221 ? 58.085 -21.542 -8.288 1.00 57.48 229 GLN A CA 1
ATOM 1773 C C . GLN A 1 221 ? 59.079 -22.550 -7.689 1.00 58.26 229 GLN A C 1
ATOM 1774 O O . GLN A 1 221 ? 59.966 -23.031 -8.396 1.00 59.56 229 GLN A O 1
ATOM 1780 N N . LEU A 1 222 ? 58.957 -22.850 -6.397 1.00 59.90 230 LEU A N 1
ATOM 1781 C CA . LEU A 1 222 ? 59.822 -23.842 -5.761 1.00 62.34 230 LEU A CA 1
ATOM 1782 C C . LEU A 1 222 ? 59.387 -25.240 -6.182 1.00 63.84 230 LEU A C 1
ATOM 1783 O O . LEU A 1 222 ? 58.288 -25.686 -5.832 1.00 63.44 230 LEU A O 1
ATOM 1788 N N . GLU A 1 223 ? 60.257 -25.913 -6.939 1.00 65.44 231 GLU A N 1
ATOM 1789 C CA . GLU A 1 223 ? 60.020 -27.283 -7.409 1.00 66.06 231 GLU A CA 1
ATOM 1790 C C . GLU A 1 223 ? 59.668 -28.219 -6.250 1.00 62.17 231 GLU A C 1
ATOM 1791 O O . GLU A 1 223 ? 58.754 -29.030 -6.366 1.00 61.56 231 GLU A O 1
ATOM 1797 N N . GLY A 1 224 ? 60.371 -28.070 -5.127 1.00 58.54 232 GLY A N 1
ATOM 1798 C CA . GLY A 1 224 ? 60.157 -28.904 -3.947 1.00 58.12 232 GLY A CA 1
ATOM 1799 C C . GLY A 1 224 ? 58.835 -28.749 -3.206 1.00 58.55 232 GLY A C 1
ATOM 1800 O O . GLY A 1 224 ? 58.530 -29.552 -2.318 1.00 56.43 232 GLY A O 1
ATOM 1801 N N . VAL A 1 225 ? 58.061 -27.713 -3.535 1.00 60.95 233 VAL A N 1
ATOM 1802 C CA . VAL A 1 225 ? 56.712 -27.556 -2.988 1.00 61.88 233 VAL A CA 1
ATOM 1803 C C . VAL A 1 225 ? 55.790 -28.516 -3.740 1.00 62.45 233 VAL A C 1
ATOM 1804 O O . VAL A 1 225 ? 55.260 -28.182 -4.799 1.00 62.47 233 VAL A O 1
ATOM 1808 N N . ASN A 1 226 ? 55.659 -29.725 -3.194 1.00 63.19 234 ASN A N 1
ATOM 1809 C CA . ASN A 1 226 ? 54.682 -30.715 -3.658 1.00 62.98 234 ASN A CA 1
ATOM 1810 C C . ASN A 1 226 ? 53.329 -30.477 -2.970 1.00 64.31 234 ASN A C 1
ATOM 1811 O O . ASN A 1 226 ? 53.201 -29.577 -2.138 1.00 65.85 234 ASN A O 1
ATOM 1816 N N . VAL A 1 227 ? 52.331 -31.290 -3.311 1.00 64.30 235 VAL A N 1
ATOM 1817 C CA . VAL A 1 227 ? 50.978 -31.133 -2.766 1.00 61.68 235 VAL A CA 1
ATOM 1818 C C . VAL A 1 227 ? 50.871 -31.296 -1.238 1.00 60.39 235 VAL A C 1
ATOM 1819 O O . VAL A 1 227 ? 50.076 -30.605 -0.605 1.00 58.41 235 VAL A O 1
ATOM 1823 N N . GLU A 1 228 ? 51.666 -32.189 -0.650 1.00 62.35 236 GLU A N 1
ATOM 1824 C CA . GLU A 1 228 ? 51.575 -32.453 0.796 1.00 64.07 236 GLU A CA 1
ATOM 1825 C C . GLU A 1 228 ? 52.187 -31.301 1.602 1.00 60.28 236 GLU A C 1
ATOM 1826 O O . GLU A 1 228 ? 51.692 -30.954 2.683 1.00 59.69 236 GLU A O 1
ATOM 1832 N N . ARG A 1 229 ? 53.250 -30.703 1.068 1.00 55.58 237 ARG A N 1
ATOM 1833 C CA . ARG A 1 229 ? 53.831 -29.502 1.668 1.00 54.59 237 ARG A CA 1
ATOM 1834 C C . ARG A 1 229 ? 52.913 -28.294 1.542 1.00 52.08 237 ARG A C 1
ATOM 1835 O O . ARG A 1 229 ? 52.803 -27.502 2.475 1.00 50.44 237 ARG A O 1
ATOM 1843 N N . TYR A 1 230 ? 52.255 -28.163 0.393 1.00 52.37 238 TYR A N 1
ATOM 1844 C CA . TYR A 1 230 ? 51.242 -27.124 0.189 1.00 51.62 238 TYR A CA 1
ATOM 1845 C C . TYR A 1 230 ? 50.111 -27.244 1.218 1.00 50.65 238 TYR A C 1
ATOM 1846 O O . TYR A 1 230 ? 49.724 -26.248 1.823 1.00 50.09 238 TYR A O 1
ATOM 1855 N N . LYS A 1 231 ? 49.608 -28.461 1.422 1.00 50.27 239 LYS A N 1
ATOM 1856 C CA . LYS A 1 231 ? 48.585 -28.723 2.441 1.00 51.19 239 LYS A CA 1
ATOM 1857 C C . LYS A 1 231 ? 49.057 -28.341 3.837 1.00 50.89 239 LYS A C 1
ATOM 1858 O O . LYS A 1 231 ? 48.391 -27.567 4.521 1.00 50.59 239 LYS A O 1
ATOM 1864 N N . GLN A 1 232 ? 50.209 -28.875 4.242 1.00 51.95 240 GLN A N 1
ATOM 1865 C CA . GLN A 1 232 ? 50.657 -28.790 5.645 1.00 53.59 240 GLN A CA 1
ATOM 1866 C C . GLN A 1 232 ? 51.428 -27.526 6.030 1.00 50.49 240 GLN A C 1
ATOM 1867 O O . GLN A 1 232 ? 51.295 -27.060 7.160 1.00 49.94 240 GLN A O 1
ATOM 1873 N N . ILE A 1 233 ? 52.224 -26.981 5.111 1.00 47.59 241 ILE A N 1
ATOM 1874 C CA . ILE A 1 233 ? 53.108 -25.854 5.422 1.00 47.95 241 ILE A CA 1
ATOM 1875 C C . ILE A 1 233 ? 52.696 -24.555 4.715 1.00 47.17 241 ILE A C 1
ATOM 1876 O O . ILE A 1 233 ? 52.406 -23.559 5.385 1.00 48.60 241 ILE A O 1
ATOM 1881 N N . VAL A 1 234 ? 52.658 -24.565 3.382 1.00 44.70 242 VAL A N 1
ATOM 1882 C CA . VAL A 1 234 ? 52.546 -23.325 2.604 1.00 42.90 242 VAL A CA 1
ATOM 1883 C C . VAL A 1 234 ? 51.169 -22.675 2.756 1.00 43.29 242 VAL A C 1
ATOM 1884 O O . VAL A 1 234 ? 51.077 -21.524 3.178 1.00 44.36 242 VAL A O 1
ATOM 1888 N N . LEU A 1 235 ? 50.110 -23.403 2.411 1.00 42.85 243 LEU A N 1
ATOM 1889 C CA . LEU A 1 235 ? 48.748 -22.871 2.532 1.00 42.51 243 LEU A CA 1
ATOM 1890 C C . LEU A 1 235 ? 48.373 -22.630 3.984 1.00 42.12 243 LEU A C 1
ATOM 1891 O O . LEU A 1 235 ? 47.697 -21.647 4.277 1.00 44.17 243 LEU A O 1
ATOM 1896 N N . THR A 1 236 ? 48.797 -23.522 4.882 1.00 41.27 244 THR A N 1
ATOM 1897 C CA . THR A 1 236 ? 48.615 -23.317 6.328 1.00 41.61 244 THR A CA 1
ATOM 1898 C C . THR A 1 236 ? 49.262 -22.008 6.785 1.00 41.35 244 THR A C 1
ATOM 1899 O O . THR A 1 236 ? 48.691 -21.280 7.596 1.00 41.59 244 THR A O 1
ATOM 1903 N N . GLY A 1 237 ? 50.452 -21.724 6.259 1.00 40.92 245 GLY A N 1
ATOM 1904 C CA . GLY A 1 237 ? 51.138 -20.467 6.521 1.00 40.70 245 GLY A CA 1
ATOM 1905 C C . GLY A 1 237 ? 50.405 -19.261 5.974 1.00 40.52 245 GLY A C 1
ATOM 1906 O O . GLY A 1 237 ? 50.210 -18.276 6.686 1.00 41.03 245 GLY A O 1
ATOM 1907 N N . ILE A 1 238 ? 49.985 -19.350 4.713 1.00 41.18 246 ILE A N 1
ATOM 1908 C CA . ILE A 1 238 ? 49.325 -18.238 4.025 1.00 40.81 246 ILE A CA 1
ATOM 1909 C C . ILE A 1 238 ? 47.960 -17.951 4.640 1.00 41.03 246 ILE A C 1
ATOM 1910 O O . ILE A 1 238 ? 47.648 -16.800 4.931 1.00 42.24 246 ILE A O 1
ATOM 1915 N N . LEU A 1 239 ? 47.161 -18.993 4.849 1.00 41.51 247 LEU A N 1
ATOM 1916 C CA . LEU A 1 239 ? 45.829 -18.829 5.434 1.00 43.11 247 LEU A CA 1
ATOM 1917 C C . LEU A 1 239 ? 45.853 -18.298 6.869 1.00 43.58 247 LEU A C 1
ATOM 1918 O O . LEU A 1 239 ? 44.901 -17.643 7.292 1.00 43.40 247 LEU A O 1
ATOM 1923 N N . GLU A 1 240 ? 46.926 -18.561 7.613 1.00 46.18 248 GLU A N 1
ATOM 1924 C CA . GLU A 1 240 ? 47.050 -18.018 8.971 1.00 47.38 248 GLU A CA 1
ATOM 1925 C C . GLU A 1 240 ? 47.161 -16.495 8.926 1.00 45.59 248 GLU A C 1
ATOM 1926 O O . GLU A 1 240 ? 46.511 -15.810 9.712 1.00 45.68 248 GLU A O 1
ATOM 1932 N N . GLN A 1 241 ? 47.959 -15.971 7.999 1.00 43.38 249 GLN A N 1
ATOM 1933 C CA . GLN A 1 241 ? 48.093 -14.526 7.843 1.00 43.03 249 GLN A CA 1
ATOM 1934 C C . GLN A 1 241 ? 46.810 -13.900 7.296 1.00 43.20 249 GLN A C 1
ATOM 1935 O O . GLN A 1 241 ? 46.399 -12.831 7.754 1.00 42.83 249 GLN A O 1
ATOM 1941 N N . VAL A 1 242 ? 46.175 -14.579 6.337 1.00 43.25 250 VAL A N 1
ATOM 1942 C CA . VAL A 1 242 ? 45.003 -14.046 5.618 1.00 42.41 250 VAL A CA 1
ATOM 1943 C C . VAL A 1 242 ? 43.795 -13.834 6.534 1.00 41.42 250 VAL A C 1
ATOM 1944 O O . VAL A 1 242 ? 43.252 -12.730 6.585 1.00 39.68 250 VAL A O 1
ATOM 1948 N N . VAL A 1 243 ? 43.388 -14.878 7.251 1.00 41.71 251 VAL A N 1
ATOM 1949 C CA . VAL A 1 243 ? 42.235 -14.775 8.157 1.00 43.59 251 VAL A CA 1
ATOM 1950 C C . VAL A 1 243 ? 42.494 -13.840 9.340 1.00 44.63 251 VAL A C 1
ATOM 1951 O O . VAL A 1 243 ? 41.573 -13.160 9.783 1.00 47.92 251 VAL A O 1
ATOM 1955 N N . ASN A 1 244 ? 43.738 -13.795 9.829 1.00 44.88 252 ASN A N 1
ATOM 1956 C CA . ASN A 1 244 ? 44.093 -12.988 11.011 1.00 43.92 252 ASN A CA 1
ATOM 1957 C C . ASN A 1 244 ? 44.411 -11.521 10.724 1.00 43.71 252 ASN A C 1
ATOM 1958 O O . ASN A 1 244 ? 44.428 -10.719 11.664 1.00 43.14 252 ASN A O 1
ATOM 1963 N N . CYS A 1 245 ? 44.672 -11.157 9.465 1.00 42.60 253 CYS A N 1
ATOM 1964 C CA . CYS A 1 245 ? 44.947 -9.755 9.149 1.00 43.38 253 CYS A CA 1
ATOM 1965 C C . CYS A 1 245 ? 43.702 -8.881 9.225 1.00 45.53 253 CYS A C 1
ATOM 1966 O O . CYS A 1 245 ? 43.828 -7.661 9.291 1.00 48.03 253 CYS A O 1
ATOM 1969 N N . ARG A 1 246 ? 42.514 -9.496 9.207 1.00 47.51 254 ARG A N 1
ATOM 1970 C CA . ARG A 1 246 ? 41.232 -8.794 9.386 1.00 49.24 254 ARG A CA 1
ATOM 1971 C C . ARG A 1 246 ? 41.093 -7.546 8.501 1.00 47.85 254 ARG A C 1
ATOM 1972 O O . ARG A 1 246 ? 40.537 -6.536 8.931 1.00 50.73 254 ARG A O 1
ATOM 1980 N N . ASP A 1 247 ? 41.596 -7.637 7.270 1.00 46.32 255 ASP A N 1
ATOM 1981 C CA . ASP A 1 247 ? 41.653 -6.510 6.340 1.00 46.40 255 ASP A CA 1
ATOM 1982 C C . ASP A 1 247 ? 41.101 -6.936 4.980 1.00 46.80 255 ASP A C 1
ATOM 1983 O O . ASP A 1 247 ? 41.724 -7.731 4.270 1.00 47.17 255 ASP A O 1
ATOM 1988 N N . ALA A 1 248 ? 39.944 -6.391 4.617 1.00 46.54 256 ALA A N 1
ATOM 1989 C CA . ALA A 1 248 ? 39.233 -6.800 3.399 1.00 47.60 256 ALA A CA 1
ATOM 1990 C C . ALA A 1 248 ? 40.061 -6.673 2.117 1.00 46.69 256 ALA A C 1
ATOM 1991 O O . ALA A 1 248 ? 40.030 -7.560 1.264 1.00 46.14 256 ALA A O 1
ATOM 1993 N N . LEU A 1 249 ? 40.786 -5.566 1.993 1.00 45.98 257 LEU A N 1
ATOM 1994 C CA . LEU A 1 249 ? 41.617 -5.308 0.812 1.00 46.30 257 LEU A CA 1
ATOM 1995 C C . LEU A 1 249 ? 42.668 -6.394 0.616 1.00 45.82 257 LEU A C 1
ATOM 1996 O O . LEU A 1 249 ? 42.816 -6.911 -0.488 1.00 46.98 257 LEU A O 1
ATOM 2001 N N . ALA A 1 250 ? 43.371 -6.747 1.687 1.00 45.90 258 ALA A N 1
ATOM 2002 C CA . ALA A 1 250 ? 44.387 -7.796 1.625 1.00 46.52 258 ALA A CA 1
ATOM 2003 C C . ALA A 1 250 ? 43.743 -9.171 1.439 1.00 46.27 258 ALA A C 1
ATOM 2004 O O . ALA A 1 250 ? 44.125 -9.920 0.538 1.00 46.47 258 ALA A O 1
ATOM 2006 N N . GLN A 1 251 ? 42.760 -9.487 2.279 1.00 45.49 259 GLN A N 1
ATOM 2007 C CA . GLN A 1 251 ? 42.060 -10.773 2.213 1.00 45.37 259 GLN A CA 1
ATOM 2008 C C . GLN A 1 251 ? 41.556 -11.078 0.806 1.00 45.44 259 GLN A C 1
ATOM 2009 O O . GLN A 1 251 ? 41.788 -12.168 0.288 1.00 45.43 259 GLN A O 1
ATOM 2015 N N . GLU A 1 252 ? 40.892 -10.102 0.189 1.00 46.78 260 GLU A N 1
ATOM 2016 C CA . GLU A 1 252 ? 40.332 -10.272 -1.157 1.00 48.68 260 GLU A CA 1
ATOM 2017 C C . GLU A 1 252 ? 41.418 -10.500 -2.187 1.00 47.70 260 GLU A C 1
ATOM 2018 O O . GLU A 1 252 ? 41.319 -11.420 -2.997 1.00 48.11 260 GLU A O 1
ATOM 2024 N N . TYR A 1 253 ? 42.445 -9.655 -2.152 1.00 46.66 261 TYR A N 1
ATOM 2025 C CA . TYR A 1 253 ? 43.574 -9.785 -3.068 1.00 45.52 261 TYR A CA 1
ATOM 2026 C C . TYR A 1 253 ? 44.309 -11.119 -2.900 1.00 45.61 261 TYR A C 1
ATOM 2027 O O . TYR A 1 253 ? 44.570 -11.815 -3.880 1.00 46.11 261 TYR A O 1
ATOM 2036 N N . LEU A 1 254 ? 44.639 -11.461 -1.659 1.00 45.34 262 LEU A N 1
ATOM 2037 C CA . LEU A 1 254 ? 45.461 -12.635 -1.380 1.00 44.92 262 LEU A CA 1
ATOM 2038 C C . LEU A 1 254 ? 44.766 -13.955 -1.714 1.00 45.62 262 LEU A C 1
ATOM 2039 O O . LEU A 1 254 ? 45.417 -14.877 -2.215 1.00 45.58 262 LEU A O 1
ATOM 2044 N N . MET A 1 255 ? 43.463 -14.046 -1.442 1.00 46.12 263 MET A N 1
ATOM 2045 C CA . MET A 1 255 ? 42.707 -15.277 -1.715 1.00 46.67 263 MET A CA 1
ATOM 2046 C C . MET A 1 255 ? 42.555 -15.500 -3.215 1.00 47.33 263 MET A C 1
ATOM 2047 O O . MET A 1 255 ? 42.628 -16.634 -3.681 1.00 48.94 263 MET A O 1
ATOM 2052 N N . GLU A 1 256 ? 42.343 -14.424 -3.966 1.00 47.98 264 GLU A N 1
ATOM 2053 C CA . GLU A 1 256 ? 42.386 -14.504 -5.428 1.00 50.69 264 GLU A CA 1
ATOM 2054 C C . GLU A 1 256 ? 43.789 -14.870 -5.903 1.00 49.09 264 GLU A C 1
ATOM 2055 O O . GLU A 1 256 ? 43.944 -15.697 -6.794 1.00 49.56 264 GLU A O 1
ATOM 2061 N N . CYS A 1 257 ? 44.800 -14.263 -5.285 1.00 49.48 265 CYS A N 1
ATOM 2062 C CA . CYS A 1 257 ? 46.207 -14.523 -5.616 1.00 48.58 265 CYS A CA 1
ATOM 2063 C C . CYS A 1 257 ? 46.619 -15.992 -5.439 1.00 46.00 265 CYS A C 1
ATOM 2064 O O . CYS A 1 257 ? 47.381 -16.520 -6.248 1.00 43.20 265 CYS A O 1
ATOM 2067 N N . ILE A 1 258 ? 46.104 -16.643 -4.395 1.00 44.61 266 ILE A N 1
ATOM 2068 C CA . ILE A 1 258 ? 46.308 -18.081 -4.197 1.00 44.07 266 ILE A CA 1
ATOM 2069 C C . ILE A 1 258 ? 45.781 -18.846 -5.402 1.00 45.17 266 ILE A C 1
ATOM 2070 O O . ILE A 1 258 ? 46.530 -19.587 -6.032 1.00 46.94 266 ILE A O 1
ATOM 2075 N N . ILE A 1 259 ? 44.499 -18.649 -5.713 1.00 46.24 267 ILE A N 1
ATOM 2076 C CA . ILE A 1 259 ? 43.822 -19.335 -6.833 1.00 46.63 267 ILE A CA 1
ATOM 2077 C C . ILE A 1 259 ? 44.663 -19.2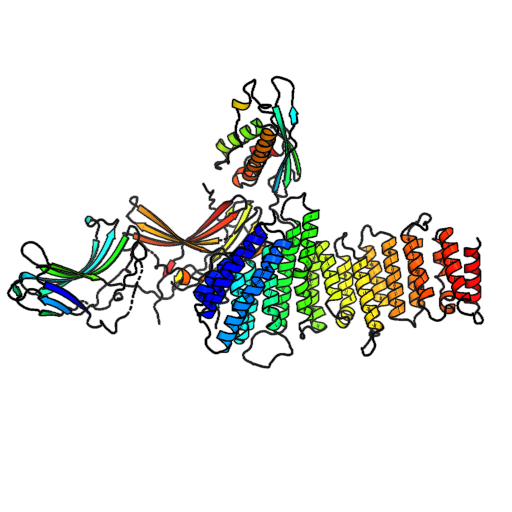63 -8.107 1.00 45.94 267 ILE A C 1
ATOM 2078 O O . ILE A 1 259 ? 44.973 -20.287 -8.709 1.00 45.82 267 ILE A O 1
ATOM 2083 N N . GLN A 1 260 ? 45.049 -18.048 -8.476 1.00 46.35 268 GLN A N 1
ATOM 2084 C CA . GLN A 1 260 ? 45.808 -17.786 -9.696 1.00 49.09 268 GLN A CA 1
ATOM 2085 C C . GLN A 1 260 ? 47.191 -18.448 -9.746 1.00 51.05 268 GLN A C 1
ATOM 2086 O O . GLN A 1 260 ? 47.593 -18.981 -10.788 1.00 52.37 268 GLN A O 1
ATOM 2092 N N . VAL A 1 261 ? 47.907 -18.409 -8.626 1.00 51.49 269 VAL A N 1
ATOM 2093 C CA . VAL A 1 261 ? 49.340 -18.706 -8.609 1.00 51.84 269 VAL A CA 1
ATOM 2094 C C . VAL A 1 261 ? 49.664 -20.202 -8.539 1.00 52.82 269 VAL A C 1
ATOM 2095 O O . VAL A 1 261 ? 50.602 -20.665 -9.188 1.00 54.63 269 VAL A O 1
ATOM 2099 N N . PHE A 1 262 ? 48.904 -20.945 -7.744 1.00 53.89 270 PHE A N 1
ATOM 2100 C CA . PHE A 1 262 ? 49.150 -22.375 -7.545 1.00 55.34 270 PHE A CA 1
ATOM 2101 C C . PHE A 1 262 ? 48.344 -23.217 -8.542 1.00 57.43 270 PHE A C 1
ATOM 2102 O O . PHE A 1 262 ? 47.300 -22.769 -9.019 1.00 57.23 270 PHE A O 1
ATOM 2110 N N . PRO A 1 263 ? 48.820 -24.441 -8.856 1.00 60.21 271 PRO A N 1
ATOM 2111 C CA . PRO A 1 263 ? 48.141 -25.289 -9.835 1.00 61.03 271 PRO A CA 1
ATOM 2112 C C . PRO A 1 263 ? 46.851 -25.924 -9.321 1.00 61.73 271 PRO A C 1
ATOM 2113 O O . PRO A 1 263 ? 46.570 -25.908 -8.122 1.00 59.17 271 PRO A O 1
ATOM 2117 N N . ASP A 1 264 ? 46.093 -26.496 -10.250 1.00 63.61 272 ASP A N 1
ATOM 2118 C CA . ASP A 1 264 ? 44.791 -27.083 -9.945 1.00 65.98 272 ASP A CA 1
ATOM 2119 C C . ASP A 1 264 ? 44.896 -28.418 -9.216 1.00 67.34 272 ASP A C 1
ATOM 2120 O O . ASP A 1 264 ? 43.947 -28.816 -8.535 1.00 66.07 272 ASP A O 1
ATOM 2125 N N . GLU A 1 265 ? 46.028 -29.112 -9.367 1.00 70.11 273 GLU A N 1
ATOM 2126 C CA . GLU A 1 265 ? 46.316 -30.307 -8.555 1.00 73.13 273 GLU A CA 1
ATOM 2127 C C . GLU A 1 265 ? 46.276 -29.969 -7.063 1.00 72.11 273 GLU A C 1
ATOM 2128 O O . GLU A 1 265 ? 45.746 -30.745 -6.260 1.00 71.31 273 GLU A O 1
ATOM 2134 N N . PHE A 1 266 ? 46.833 -28.805 -6.715 1.00 70.07 274 PHE A N 1
ATOM 2135 C CA . PHE A 1 266 ? 46.891 -28.326 -5.329 1.00 67.66 274 PHE A CA 1
ATOM 2136 C C . PHE A 1 266 ? 45.517 -27.872 -4.826 1.00 65.77 274 PHE A C 1
ATOM 2137 O O . PHE A 1 266 ? 45.164 -28.130 -3.671 1.00 65.26 274 PHE A O 1
ATOM 2145 N N . HIS A 1 267 ? 44.747 -27.210 -5.692 1.00 63.34 275 HIS A N 1
ATOM 2146 C CA . HIS A 1 267 ? 43.412 -26.718 -5.321 1.00 61.40 275 HIS A CA 1
ATOM 2147 C C . HIS A 1 267 ? 42.426 -27.837 -4.974 1.00 61.54 275 HIS A C 1
ATOM 2148 O O . HIS A 1 267 ? 41.630 -27.675 -4.050 1.00 62.17 275 HIS A O 1
ATOM 2155 N N . LEU A 1 268 ? 42.501 -28.965 -5.686 1.00 61.92 276 LEU A N 1
ATOM 2156 C CA . LEU A 1 268 ? 41.595 -30.110 -5.462 1.00 62.21 276 LEU A CA 1
ATOM 2157 C C . LEU A 1 268 ? 41.794 -30.808 -4.106 1.00 60.50 276 LEU A C 1
ATOM 2158 O O . LEU A 1 268 ? 40.818 -31.260 -3.490 1.00 56.88 276 LEU A O 1
ATOM 2163 N N . GLN A 1 269 ? 43.045 -30.874 -3.641 1.00 59.45 277 GLN A N 1
ATOM 2164 C CA . GLN A 1 269 ? 43.358 -31.432 -2.315 1.00 58.80 277 GLN A CA 1
ATOM 2165 C C . GLN A 1 269 ? 43.063 -30.476 -1.157 1.00 57.56 277 GLN A C 1
ATOM 2166 O O . GLN A 1 269 ? 43.048 -30.912 -0.003 1.00 55.86 277 GLN A O 1
ATOM 2172 N N . THR A 1 270 ? 42.839 -29.191 -1.456 1.00 56.76 278 THR A N 1
ATOM 2173 C CA . THR A 1 270 ? 42.656 -28.153 -0.438 1.00 55.53 278 THR A CA 1
ATOM 2174 C C . THR A 1 270 ? 41.349 -27.355 -0.585 1.00 55.83 278 THR A C 1
ATOM 2175 O O . THR A 1 270 ? 41.316 -26.172 -0.241 1.00 57.85 278 THR A O 1
ATOM 2179 N N . LEU A 1 271 ? 40.274 -27.988 -1.061 1.00 55.19 279 LEU A N 1
ATOM 2180 C CA . LEU A 1 271 ? 39.018 -27.261 -1.325 1.00 53.80 279 LEU A CA 1
ATOM 2181 C C . LEU A 1 271 ? 38.296 -26.849 -0.048 1.00 53.77 279 LEU A C 1
ATOM 2182 O O . LEU A 1 271 ? 37.951 -25.677 0.111 1.00 52.71 279 LEU A O 1
ATOM 2187 N N . ASN A 1 272 ? 38.069 -27.803 0.852 1.00 54.88 280 ASN A N 1
ATOM 2188 C CA . ASN A 1 272 ? 37.357 -27.514 2.107 1.00 57.10 280 ASN A CA 1
ATOM 2189 C C . ASN A 1 272 ? 38.087 -26.524 3.031 1.00 58.03 280 ASN A C 1
ATOM 2190 O O . ASN A 1 272 ? 37.430 -25.715 3.685 1.00 59.06 280 ASN A O 1
ATOM 2195 N N . PRO A 1 273 ? 39.435 -26.593 3.105 1.00 58.93 281 PRO A N 1
ATOM 2196 C CA . PRO A 1 273 ? 40.214 -25.540 3.779 1.00 56.56 281 PRO A CA 1
ATOM 2197 C C . PRO A 1 273 ? 40.100 -24.151 3.154 1.00 55.11 281 PRO A C 1
ATOM 2198 O O . PRO A 1 273 ? 39.927 -23.171 3.875 1.00 54.40 281 PRO A O 1
ATOM 2202 N N . PHE A 1 274 ? 40.205 -24.071 1.830 1.00 53.44 282 PHE A N 1
ATOM 2203 C CA . PHE A 1 274 ? 40.098 -22.792 1.130 1.00 52.77 282 PHE A CA 1
ATOM 2204 C C . PHE A 1 274 ? 38.694 -22.180 1.251 1.00 54.76 282 PHE A C 1
ATOM 2205 O O . PHE A 1 274 ? 38.561 -20.957 1.328 1.00 58.44 282 PHE A O 1
ATOM 2213 N N . LEU A 1 275 ? 37.657 -23.014 1.267 1.00 54.35 283 LEU A N 1
ATOM 2214 C CA . LEU A 1 275 ? 36.286 -22.512 1.380 1.00 55.54 283 LEU A CA 1
ATOM 2215 C C . LEU A 1 275 ? 35.895 -22.186 2.823 1.00 56.15 283 LEU A C 1
ATOM 2216 O O . LEU A 1 275 ? 35.155 -21.224 3.046 1.00 56.78 283 LEU A O 1
ATOM 2221 N N . ARG A 1 276 ? 36.391 -22.960 3.795 1.00 56.74 284 ARG A N 1
ATOM 2222 C CA . ARG A 1 276 ? 36.245 -22.597 5.222 1.00 57.71 284 ARG A CA 1
ATOM 2223 C C . ARG A 1 276 ? 36.895 -21.243 5.526 1.00 58.15 284 ARG A C 1
ATOM 2224 O O . ARG A 1 276 ? 36.374 -20.480 6.343 1.00 60.13 284 ARG A O 1
ATOM 2232 N N . ALA A 1 277 ? 38.021 -20.958 4.869 1.00 57.07 285 ALA A N 1
ATOM 2233 C CA . ALA A 1 277 ? 38.693 -19.660 4.989 1.00 56.41 285 ALA A CA 1
ATOM 2234 C C . ALA A 1 277 ? 37.832 -18.531 4.451 1.00 55.86 285 ALA A C 1
ATOM 2235 O O . ALA A 1 277 ? 37.787 -17.461 5.056 1.00 57.74 285 ALA A O 1
ATOM 2237 N N . CYS A 1 278 ? 37.157 -18.772 3.323 1.00 54.33 286 CYS A N 1
ATOM 2238 C CA . CYS A 1 278 ? 36.277 -17.774 2.703 1.00 52.96 286 CYS A CA 1
ATOM 2239 C C . CYS A 1 278 ? 35.166 -17.283 3.642 1.00 52.13 286 CYS A C 1
ATOM 2240 O O . CYS A 1 278 ? 34.841 -16.092 3.642 1.00 50.58 286 CYS A O 1
ATOM 2243 N N . ALA A 1 279 ? 34.600 -18.194 4.440 1.00 51.44 287 ALA A N 1
ATOM 2244 C CA . ALA A 1 279 ? 33.559 -17.841 5.426 1.00 52.18 287 ALA A CA 1
ATOM 2245 C C . ALA A 1 279 ? 34.066 -16.940 6.569 1.00 54.86 287 ALA A C 1
ATOM 2246 O O . ALA A 1 279 ? 33.296 -16.168 7.146 1.00 53.34 287 ALA A O 1
ATOM 2248 N N . GLU A 1 280 ? 35.359 -17.043 6.881 1.00 58.60 288 GLU A N 1
ATOM 2249 C CA . GLU A 1 280 ? 35.994 -16.250 7.948 1.00 58.29 288 GLU A CA 1
ATOM 2250 C C . GLU A 1 280 ? 36.476 -14.862 7.531 1.00 54.53 288 GLU A C 1
ATOM 2251 O O . GLU A 1 280 ? 36.969 -14.107 8.380 1.00 52.54 288 GLU A O 1
ATOM 2257 N N . LEU A 1 281 ? 36.324 -14.514 6.253 1.00 51.42 289 LEU A N 1
ATOM 2258 C CA . LEU A 1 281 ? 36.826 -13.239 5.748 1.00 51.69 289 LEU A CA 1
ATOM 2259 C C . LEU A 1 281 ? 35.927 -12.076 6.163 1.00 52.62 289 LEU A C 1
ATOM 2260 O O . LEU A 1 281 ? 34.801 -12.271 6.619 1.00 53.87 289 LEU A O 1
ATOM 2265 N N . HIS A 1 282 ? 36.455 -10.868 5.994 1.00 54.48 290 HIS A N 1
ATOM 2266 C CA . HIS A 1 282 ? 35.781 -9.611 6.350 1.00 57.74 290 HIS A CA 1
ATOM 2267 C C . HIS A 1 282 ? 34.542 -9.413 5.471 1.00 59.37 290 HIS A C 1
ATOM 2268 O O . HIS A 1 282 ? 34.516 -9.842 4.312 1.00 61.17 290 HIS A O 1
ATOM 2275 N N . GLN A 1 283 ? 33.508 -8.787 6.030 1.00 59.07 291 GLN A N 1
ATOM 2276 C CA . GLN A 1 283 ? 32.211 -8.672 5.347 1.00 56.84 291 GLN A CA 1
ATOM 2277 C C . GLN A 1 283 ? 32.247 -7.863 4.049 1.00 54.67 291 GLN A C 1
ATOM 2278 O O . GLN A 1 283 ? 31.465 -8.132 3.146 1.00 55.30 291 GLN A O 1
ATOM 2284 N N . ASN A 1 284 ? 33.147 -6.885 3.965 1.00 52.69 292 ASN A N 1
ATOM 2285 C CA . ASN A 1 284 ? 33.394 -6.136 2.716 1.00 52.92 292 ASN A CA 1
ATOM 2286 C C . ASN A 1 284 ? 34.224 -6.872 1.653 1.00 51.13 292 ASN A C 1
ATOM 2287 O O . ASN A 1 284 ? 34.525 -6.292 0.608 1.00 48.22 292 ASN A O 1
ATOM 2292 N N . VAL A 1 285 ? 34.604 -8.124 1.899 1.00 52.28 293 VAL A N 1
ATOM 2293 C CA . VAL A 1 285 ? 35.301 -8.914 0.886 1.00 54.90 293 VAL A CA 1
ATOM 2294 C C . VAL A 1 285 ? 34.276 -9.497 -0.085 1.00 56.02 293 VAL A C 1
ATOM 2295 O O . VAL A 1 285 ? 33.259 -10.065 0.335 1.00 52.63 293 VAL A O 1
ATOM 2299 N N . ASN A 1 286 ? 34.557 -9.353 -1.381 1.00 57.65 294 ASN A N 1
ATOM 2300 C CA . ASN A 1 286 ? 33.725 -9.945 -2.423 1.00 58.45 294 ASN A CA 1
ATOM 2301 C C . ASN A 1 286 ? 34.007 -11.449 -2.490 1.00 57.87 294 ASN A C 1
ATOM 2302 O O . ASN A 1 286 ? 34.844 -11.914 -3.266 1.00 57.72 294 ASN A O 1
ATOM 2307 N N . VAL A 1 287 ? 33.282 -12.200 -1.669 1.00 59.04 295 VAL A N 1
ATOM 2308 C CA . VAL A 1 287 ? 33.499 -13.640 -1.537 1.00 60.83 295 VAL A CA 1
ATOM 2309 C C . VAL A 1 287 ? 33.006 -14.364 -2.791 1.00 61.33 295 VAL A C 1
ATOM 2310 O O . VAL A 1 287 ? 33.588 -15.372 -3.203 1.00 60.20 295 VAL A O 1
ATOM 2314 N N . LYS A 1 288 ? 31.923 -13.842 -3.373 1.00 62.04 296 LYS A N 1
ATOM 2315 C CA . LYS A 1 288 ? 31.404 -14.281 -4.674 1.00 60.19 296 LYS A CA 1
ATOM 2316 C C . LYS A 1 288 ? 32.495 -14.383 -5.740 1.00 58.67 296 LYS A C 1
ATOM 2317 O O . LYS A 1 288 ? 32.604 -15.403 -6.413 1.00 59.07 296 LYS A O 1
ATOM 2323 N N . ASN A 1 289 ? 33.290 -13.327 -5.887 1.00 58.23 297 ASN A N 1
ATOM 2324 C CA . ASN A 1 289 ? 34.362 -13.294 -6.895 1.00 59.87 297 ASN A CA 1
ATOM 2325 C C . ASN A 1 289 ? 35.498 -14.289 -6.637 1.00 58.73 297 ASN A C 1
ATOM 2326 O O . ASN A 1 289 ? 36.103 -14.793 -7.591 1.00 57.42 297 ASN A O 1
ATOM 2331 N N . ILE A 1 290 ? 35.783 -14.567 -5.364 1.00 57.69 298 ILE A N 1
ATOM 2332 C CA . ILE A 1 290 ? 36.777 -15.584 -5.000 1.00 57.07 298 ILE A CA 1
ATOM 2333 C C . ILE A 1 290 ? 36.284 -16.960 -5.454 1.00 53.16 298 ILE A C 1
ATOM 2334 O O . ILE A 1 290 ? 36.971 -17.643 -6.213 1.00 53.09 298 ILE A O 1
ATOM 2339 N N . ILE A 1 291 ? 35.087 -17.342 -5.014 1.00 49.91 299 ILE A N 1
ATOM 2340 C CA . ILE A 1 291 ? 34.534 -18.664 -5.335 1.00 48.87 299 ILE A CA 1
ATOM 2341 C C . ILE A 1 291 ? 34.364 -18.852 -6.848 1.00 47.39 299 ILE A C 1
ATOM 2342 O O . ILE A 1 291 ? 34.699 -19.909 -7.369 1.00 45.79 299 ILE A O 1
ATOM 2347 N N . ILE A 1 292 ? 33.869 -17.827 -7.541 1.00 48.43 300 ILE A N 1
ATOM 2348 C CA . ILE A 1 292 ? 33.693 -17.886 -9.002 1.00 49.58 300 ILE A CA 1
ATOM 2349 C C . ILE A 1 292 ? 35.029 -18.098 -9.722 1.00 49.34 300 ILE A C 1
ATOM 2350 O O . ILE A 1 292 ? 35.117 -18.951 -10.602 1.00 50.48 300 ILE A O 1
ATOM 2355 N N . ALA A 1 293 ? 36.052 -17.335 -9.342 1.00 49.86 301 ALA A N 1
ATOM 2356 C CA . ALA A 1 293 ? 37.398 -17.478 -9.932 1.00 50.10 301 ALA A CA 1
ATOM 2357 C C . ALA A 1 293 ? 37.971 -18.895 -9.810 1.00 49.81 301 ALA A C 1
ATOM 2358 O O . ALA A 1 293 ? 38.609 -19.388 -10.746 1.00 47.92 301 ALA A O 1
ATOM 2360 N N . LEU A 1 294 ? 37.734 -19.532 -8.662 1.00 50.76 302 LEU A N 1
ATOM 2361 C CA . LEU A 1 294 ? 38.179 -20.909 -8.407 1.00 52.29 302 LEU A CA 1
ATOM 2362 C C . LEU A 1 294 ? 37.460 -21.921 -9.291 1.00 54.17 302 LEU A C 1
ATOM 2363 O O . LEU A 1 294 ? 38.101 -22.786 -9.884 1.00 55.48 302 LEU A O 1
ATOM 2368 N N . ILE A 1 295 ? 36.131 -21.814 -9.352 1.00 56.64 303 ILE A N 1
ATOM 2369 C CA . ILE A 1 295 ? 35.295 -22.678 -10.201 1.00 56.15 303 ILE A CA 1
ATOM 2370 C C . ILE A 1 295 ? 35.673 -22.522 -11.678 1.00 56.27 303 ILE A C 1
ATOM 2371 O O . ILE A 1 295 ? 35.824 -23.521 -12.382 1.00 55.50 303 ILE A O 1
ATOM 2376 N N . ASP A 1 296 ? 35.837 -21.278 -12.126 1.00 57.39 304 ASP A N 1
ATOM 2377 C CA . ASP A 1 296 ? 36.296 -20.987 -13.493 1.00 61.49 304 ASP A CA 1
ATOM 2378 C C . ASP A 1 296 ? 37.626 -21.660 -13.829 1.00 64.36 304 ASP A C 1
ATOM 2379 O O . ASP A 1 296 ? 37.820 -22.121 -14.956 1.00 67.73 304 ASP A O 1
ATOM 2384 N N . ARG A 1 297 ? 38.535 -21.705 -12.858 1.00 64.98 305 ARG A N 1
ATOM 2385 C CA . ARG A 1 297 ? 39.847 -22.310 -13.059 1.00 65.90 305 ARG A CA 1
ATOM 2386 C C . ARG A 1 297 ? 39.760 -23.840 -13.122 1.00 65.85 305 ARG A C 1
ATOM 2387 O O . ARG A 1 297 ? 40.464 -24.471 -13.913 1.00 63.64 305 ARG A O 1
ATOM 2395 N N . LEU A 1 298 ? 38.902 -24.426 -12.288 1.00 68.21 306 LEU A N 1
ATOM 2396 C CA . LEU A 1 298 ? 38.677 -25.878 -12.287 1.00 71.63 306 LEU A CA 1
ATOM 2397 C C . LEU A 1 298 ? 37.912 -26.366 -13.523 1.00 75.59 306 LEU A C 1
ATOM 2398 O O . LEU A 1 298 ? 38.040 -27.532 -13.910 1.00 78.45 306 LEU A O 1
ATOM 2403 N N . ALA A 1 299 ? 37.124 -25.480 -14.135 1.00 78.47 307 ALA A N 1
ATOM 2404 C CA . ALA A 1 299 ? 36.440 -25.780 -15.395 1.00 79.20 307 ALA A CA 1
ATOM 2405 C C . ALA A 1 299 ? 37.434 -25.916 -16.552 1.00 79.45 307 ALA A C 1
ATOM 2406 O O . ALA A 1 299 ? 37.360 -26.873 -17.319 1.00 83.88 307 ALA A O 1
ATOM 2408 N N . LEU A 1 300 ? 38.370 -24.972 -16.661 1.00 77.83 308 LEU A N 1
ATOM 2409 C CA . LEU A 1 300 ? 39.445 -25.054 -17.665 1.00 76.86 308 LEU A CA 1
ATOM 2410 C C . LEU A 1 300 ? 40.409 -26.224 -17.426 1.00 76.31 308 LEU A C 1
ATOM 2411 O O . LEU A 1 300 ? 41.144 -26.605 -18.335 1.00 79.22 308 LEU A O 1
ATOM 2416 N N . PHE A 1 301 ? 40.432 -26.760 -16.205 1.00 75.93 309 PHE A N 1
ATOM 2417 C CA . PHE A 1 301 ? 41.179 -27.981 -15.896 1.00 77.17 309 PHE A CA 1
ATOM 2418 C C . PHE A 1 301 ? 40.436 -29.253 -16.319 1.00 80.98 309 PHE A C 1
ATOM 2419 O O . PHE A 1 301 ? 41.069 -30.231 -16.719 1.00 85.90 309 PHE A O 1
ATOM 2427 N N . ALA A 1 302 ? 39.108 -29.248 -16.219 1.00 83.01 310 ALA A N 1
ATOM 2428 C CA . ALA A 1 302 ? 38.298 -30.403 -16.629 1.00 85.32 310 ALA A CA 1
ATOM 2429 C C . ALA A 1 302 ? 38.357 -30.682 -18.144 1.00 85.85 310 ALA A C 1
ATOM 2430 O O . ALA A 1 302 ? 38.454 -31.840 -18.558 1.00 81.17 310 ALA A O 1
ATOM 2432 N N . HIS A 1 303 ? 38.312 -29.623 -18.954 1.00 90.37 311 HIS A N 1
ATOM 2433 C CA . HIS A 1 303 ? 38.315 -29.743 -20.425 1.00 97.05 311 HIS A CA 1
ATOM 2434 C C . HIS A 1 303 ? 39.709 -29.855 -21.072 1.00 105.46 311 HIS A C 1
ATOM 2435 O O . HIS A 1 303 ? 39.805 -30.090 -22.277 1.00 111.20 311 HIS A O 1
ATOM 2442 N N . ARG A 1 304 ? 40.776 -29.693 -20.289 1.00 114.62 312 ARG A N 1
ATOM 2443 C CA . ARG A 1 304 ? 42.140 -29.846 -20.803 1.00 120.31 312 ARG A CA 1
ATOM 2444 C C . ARG A 1 304 ? 42.515 -31.328 -20.849 1.00 123.57 312 ARG A C 1
ATOM 2445 O O . ARG A 1 304 ? 42.545 -31.993 -19.809 1.00 124.37 312 ARG A O 1
ATOM 2453 N N . GLU A 1 305 ? 42.779 -31.844 -22.050 1.00 127.33 313 GLU A N 1
ATOM 2454 C CA . GLU A 1 305 ? 43.232 -33.233 -22.220 1.00 130.85 313 GLU A CA 1
ATOM 2455 C C . GLU A 1 305 ? 44.771 -33.267 -22.200 1.00 132.42 313 GLU A C 1
ATOM 2456 O O . GLU A 1 305 ? 45.416 -32.214 -22.123 1.00 126.71 313 GLU A O 1
ATOM 2462 N N . ASP A 1 306 ? 45.338 -34.475 -22.279 1.00 134.64 314 ASP A N 1
ATOM 2463 C CA . ASP A 1 306 ? 46.748 -34.750 -21.940 1.00 132.23 314 ASP A CA 1
ATOM 2464 C C . ASP A 1 306 ? 47.056 -34.345 -20.486 1.00 129.78 314 ASP A C 1
ATOM 2465 O O . ASP A 1 306 ? 48.121 -33.802 -20.179 1.00 130.86 314 ASP A O 1
ATOM 2470 N N . GLY A 1 307 ? 46.095 -34.632 -19.608 1.00 123.40 315 GLY A N 1
ATOM 2471 C CA . GLY A 1 307 ? 46.204 -34.376 -18.174 1.00 119.14 315 GLY A CA 1
ATOM 2472 C C . GLY A 1 307 ? 45.244 -35.292 -17.435 1.00 115.36 315 GLY A C 1
ATOM 2473 O O . GLY A 1 307 ? 44.302 -35.809 -18.038 1.00 112.05 315 GLY A O 1
ATOM 2474 N N . PRO A 1 308 ? 45.456 -35.483 -16.122 1.00 116.06 316 PRO A N 1
ATOM 2475 C CA . PRO A 1 308 ? 44.717 -36.507 -15.372 1.00 113.48 316 PRO A CA 1
ATOM 2476 C C . PRO A 1 308 ? 43.205 -36.265 -15.245 1.00 107.06 316 PRO A C 1
ATOM 2477 O O . PRO A 1 308 ? 42.450 -37.225 -15.077 1.00 103.38 316 PRO A O 1
ATOM 2481 N N . GLY A 1 309 ? 42.772 -35.005 -15.326 1.00 101.36 317 GLY A N 1
ATOM 2482 C CA . GLY A 1 309 ? 41.377 -34.646 -15.076 1.00 96.31 317 GLY A CA 1
ATOM 2483 C C . GLY A 1 309 ? 41.074 -34.662 -13.587 1.00 91.83 317 GLY A C 1
ATOM 2484 O O . GLY A 1 309 ? 41.990 -34.694 -12.759 1.00 93.60 317 GLY A O 1
ATOM 2485 N N . ILE A 1 310 ? 39.785 -34.655 -13.254 1.00 84.37 318 ILE A N 1
ATOM 2486 C CA . ILE A 1 310 ? 39.319 -34.571 -11.864 1.00 80.50 318 ILE A CA 1
ATOM 2487 C C . ILE A 1 310 ? 39.065 -35.981 -11.300 1.00 77.96 318 ILE A C 1
ATOM 2488 O O . ILE A 1 310 ? 38.194 -36.688 -11.803 1.00 75.46 318 ILE A O 1
ATOM 2493 N N . PRO A 1 311 ? 39.822 -36.393 -10.256 1.00 77.90 319 PRO A N 1
ATOM 2494 C CA . PRO A 1 311 ? 39.590 -37.696 -9.615 1.00 78.17 319 PRO A CA 1
ATOM 2495 C C . PRO A 1 311 ? 38.153 -37.914 -9.126 1.00 79.18 319 PRO A C 1
ATOM 2496 O O . PRO A 1 311 ? 37.500 -36.969 -8.680 1.00 76.19 319 PRO A O 1
ATOM 2500 N N . ALA A 1 312 ? 37.686 -39.158 -9.207 1.00 83.62 320 ALA A N 1
ATOM 2501 C CA . ALA A 1 312 ? 36.320 -39.523 -8.807 1.00 86.22 320 ALA A CA 1
ATOM 2502 C C . ALA A 1 312 ? 36.059 -39.394 -7.301 1.00 89.09 320 ALA A C 1
ATOM 2503 O O . ALA A 1 312 ? 34.911 -39.184 -6.897 1.00 92.07 320 ALA A O 1
ATOM 2505 N N . ASP A 1 313 ? 37.106 -39.538 -6.481 1.00 91.11 321 ASP A N 1
ATOM 2506 C CA . ASP A 1 313 ? 36.987 -39.369 -5.019 1.00 91.89 321 ASP A CA 1
ATOM 2507 C C . ASP A 1 313 ? 36.790 -37.907 -4.583 1.00 91.80 321 ASP A C 1
ATOM 2508 O O . ASP A 1 313 ? 36.202 -37.659 -3.527 1.00 95.49 321 ASP A O 1
ATOM 2513 N N . ILE A 1 314 ? 37.273 -36.955 -5.387 1.00 88.76 322 ILE A N 1
ATOM 2514 C CA . ILE A 1 314 ? 37.019 -35.526 -5.162 1.00 85.18 322 ILE A CA 1
ATOM 2515 C C . ILE A 1 314 ? 35.666 -35.170 -5.792 1.00 84.37 322 ILE A C 1
ATOM 2516 O O . ILE A 1 314 ? 35.584 -34.861 -6.986 1.00 84.69 322 ILE A O 1
ATOM 2521 N N . LYS A 1 315 ? 34.609 -35.224 -4.984 1.00 82.87 323 LYS A N 1
ATOM 2522 C CA . LYS A 1 315 ? 33.249 -34.929 -5.444 1.00 81.37 323 LYS A CA 1
ATOM 2523 C C . LYS A 1 315 ? 33.029 -33.412 -5.456 1.00 76.49 323 LYS A C 1
ATOM 2524 O O . LYS A 1 315 ? 32.521 -32.841 -4.484 1.00 74.38 323 LYS A O 1
ATOM 2530 N N . LEU A 1 316 ? 33.421 -32.763 -6.554 1.00 71.87 324 LEU A N 1
ATOM 2531 C CA . LEU A 1 316 ? 33.372 -31.296 -6.655 1.00 70.17 324 LEU A CA 1
ATOM 2532 C C . LEU A 1 316 ? 32.005 -30.722 -6.314 1.00 73.53 324 LEU A C 1
ATOM 2533 O O . LEU A 1 316 ? 31.906 -29.811 -5.491 1.00 77.14 324 LEU A O 1
ATOM 2538 N N . PHE A 1 317 ? 30.961 -31.265 -6.941 1.00 74.92 325 PHE A N 1
ATOM 2539 C CA . PHE A 1 317 ? 29.607 -30.726 -6.802 1.00 73.49 325 PHE A CA 1
ATOM 2540 C C . PHE A 1 317 ? 29.100 -30.759 -5.363 1.00 72.81 325 PHE A C 1
ATOM 2541 O O . PHE A 1 317 ? 28.514 -29.787 -4.906 1.00 71.06 325 PHE A O 1
ATOM 2549 N N . ASP A 1 318 ? 29.323 -31.868 -4.659 1.00 76.11 326 ASP A N 1
ATOM 2550 C CA . ASP A 1 318 ? 28.902 -31.990 -3.251 1.00 79.20 326 ASP A CA 1
ATOM 2551 C C . ASP A 1 318 ? 29.658 -31.017 -2.344 1.00 76.75 326 ASP A C 1
ATOM 2552 O O . ASP A 1 318 ? 29.084 -30.488 -1.389 1.00 77.51 326 ASP A O 1
ATOM 2557 N N . ILE A 1 319 ? 30.936 -30.790 -2.653 1.00 72.84 327 ILE A N 1
ATOM 2558 C CA . ILE A 1 319 ? 31.780 -29.867 -1.890 1.00 69.94 327 ILE A CA 1
ATOM 2559 C C . ILE A 1 319 ? 31.317 -28.424 -2.100 1.00 66.87 327 ILE A C 1
ATOM 2560 O O . ILE A 1 319 ? 30.932 -27.749 -1.147 1.00 64.65 327 ILE A O 1
ATOM 2565 N N . PHE A 1 320 ? 31.355 -27.971 -3.351 1.00 64.31 328 PHE A N 1
ATOM 2566 C CA . PHE A 1 320 ? 30.988 -26.591 -3.695 1.00 63.20 328 PHE A CA 1
ATOM 2567 C C . PHE A 1 320 ? 29.534 -26.226 -3.355 1.00 66.85 328 PHE A C 1
ATOM 2568 O O . PHE A 1 320 ? 29.277 -25.123 -2.873 1.00 69.10 328 PHE A O 1
ATOM 2576 N N . SER A 1 321 ? 28.595 -27.140 -3.602 1.00 67.90 329 SER A N 1
ATOM 2577 C CA . SER A 1 321 ? 27.189 -26.905 -3.257 1.00 67.56 329 SER A CA 1
ATOM 2578 C C . SER A 1 321 ? 27.043 -26.653 -1.767 1.00 67.72 329 SER A C 1
ATOM 2579 O O . SER A 1 321 ? 26.434 -25.670 -1.353 1.00 67.49 329 SER A O 1
ATOM 2582 N N . GLN A 1 322 ? 27.639 -27.536 -0.974 1.00 70.40 330 GLN A N 1
ATOM 2583 C CA . GLN A 1 322 ? 27.526 -27.475 0.480 1.00 71.38 330 GLN A CA 1
ATOM 2584 C C . GLN A 1 322 ? 28.295 -26.300 1.102 1.00 70.02 330 GLN A C 1
ATOM 2585 O O . GLN A 1 322 ? 27.839 -25.724 2.093 1.00 71.68 330 GLN A O 1
ATOM 2591 N N . GLN A 1 323 ? 29.438 -25.937 0.516 1.00 67.38 331 GLN A N 1
ATOM 2592 C CA . GLN A 1 323 ? 30.275 -24.847 1.042 1.00 65.39 331 GLN A CA 1
ATOM 2593 C C . GLN A 1 323 ? 29.769 -23.463 0.653 1.00 62.47 331 GLN A C 1
ATOM 2594 O O . GLN A 1 323 ? 29.734 -22.566 1.496 1.00 59.26 331 GLN A O 1
ATOM 2600 N N . VAL A 1 324 ? 29.385 -23.288 -0.612 1.00 61.58 332 VAL A N 1
ATOM 2601 C CA . VAL A 1 324 ? 28.781 -22.028 -1.077 1.00 60.31 332 VAL A CA 1
ATOM 2602 C C . VAL A 1 324 ? 27.576 -21.675 -0.193 1.00 61.18 332 VAL A C 1
ATOM 2603 O O . VAL A 1 324 ? 27.423 -20.524 0.210 1.00 61.77 332 VAL A O 1
ATOM 2607 N N . ALA A 1 325 ? 26.747 -22.672 0.119 1.00 62.76 333 ALA A N 1
ATOM 2608 C CA . ALA A 1 325 ? 25.642 -22.511 1.074 1.00 63.51 333 ALA A CA 1
ATOM 2609 C C . ALA A 1 325 ? 26.137 -21.996 2.424 1.00 63.74 333 ALA A C 1
ATOM 2610 O O . ALA A 1 325 ? 25.564 -21.055 2.983 1.00 64.89 333 ALA A O 1
ATOM 2612 N N . THR A 1 326 ? 27.200 -22.622 2.931 1.00 62.56 334 THR A N 1
ATOM 2613 C CA . THR A 1 326 ? 27.825 -22.223 4.197 1.00 61.78 334 THR A CA 1
ATOM 2614 C C . THR A 1 326 ? 28.488 -20.843 4.128 1.00 60.50 334 THR A C 1
ATOM 2615 O O . THR A 1 326 ? 28.458 -20.091 5.101 1.00 60.82 334 THR A O 1
ATOM 2619 N N . VAL A 1 327 ? 2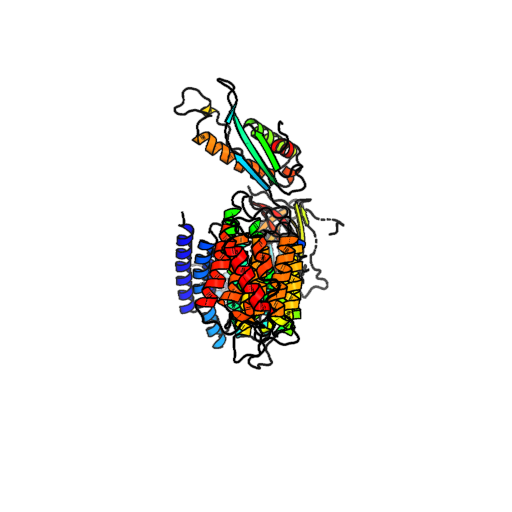9.088 -20.524 2.986 1.00 58.80 335 VAL A N 1
ATOM 2620 C CA . VAL A 1 327 ? 29.706 -19.216 2.768 1.00 59.73 335 VAL A CA 1
ATOM 2621 C C . VAL A 1 327 ? 28.657 -18.094 2.743 1.00 63.10 335 VAL A C 1
ATOM 2622 O O . VAL A 1 327 ? 28.881 -17.033 3.331 1.00 64.28 335 VAL A O 1
ATOM 2626 N N . ILE A 1 328 ? 27.532 -18.324 2.062 1.00 64.11 336 ILE A N 1
ATOM 2627 C CA . ILE A 1 328 ? 26.436 -17.344 2.010 1.00 63.40 336 ILE A CA 1
ATOM 2628 C C . ILE A 1 328 ? 25.828 -17.151 3.407 1.00 63.33 336 ILE A C 1
ATOM 2629 O O . ILE A 1 328 ? 25.494 -16.028 3.782 1.00 64.04 336 ILE A O 1
ATOM 2634 N N . GLN A 1 329 ? 25.707 -18.239 4.170 1.00 63.79 337 GLN A N 1
ATOM 2635 C CA . GLN A 1 329 ? 25.221 -18.184 5.557 1.00 65.59 337 GLN A CA 1
ATOM 2636 C C . GLN A 1 329 ? 26.080 -17.254 6.432 1.00 64.36 337 GLN A C 1
ATOM 2637 O O . GLN A 1 329 ? 25.549 -16.514 7.259 1.00 63.42 337 GLN A O 1
ATOM 2643 N N . SER A 1 330 ? 27.399 -17.295 6.227 1.00 64.95 338 SER A N 1
ATOM 2644 C CA . SER A 1 330 ? 28.365 -16.466 6.977 1.00 62.16 338 SER A CA 1
ATOM 2645 C C . SER A 1 330 ? 28.283 -14.965 6.683 1.00 63.29 338 SER A C 1
ATOM 2646 O O . SER A 1 330 ? 28.681 -14.154 7.519 1.00 61.72 338 SER A O 1
ATOM 2649 N N . ARG A 1 331 ? 27.809 -14.605 5.490 1.00 65.38 339 ARG A N 1
ATOM 2650 C CA . ARG A 1 331 ? 27.631 -13.204 5.113 1.00 66.68 339 ARG A CA 1
ATOM 2651 C C . ARG A 1 331 ? 26.414 -12.620 5.812 1.00 71.15 339 ARG A C 1
ATOM 2652 O O . ARG A 1 331 ? 25.417 -13.317 6.017 1.00 72.15 339 ARG A O 1
ATOM 2660 N N . GLN A 1 332 ? 26.499 -11.336 6.157 1.00 76.58 340 GLN A N 1
ATOM 2661 C CA . GLN A 1 332 ? 25.427 -10.640 6.875 1.00 79.96 340 GLN A CA 1
ATOM 2662 C C . GLN A 1 332 ? 24.401 -10.077 5.908 1.00 81.58 340 GLN A C 1
ATOM 2663 O O . GLN A 1 332 ? 23.200 -10.267 6.097 1.00 83.61 340 GLN A O 1
ATOM 2669 N N . ASP A 1 333 ? 24.874 -9.388 4.876 1.00 84.45 341 ASP A N 1
ATOM 2670 C CA . ASP A 1 333 ? 23.982 -8.783 3.895 1.00 89.32 341 ASP A CA 1
ATOM 2671 C C . ASP A 1 333 ? 24.535 -8.961 2.483 1.00 82.30 341 ASP A C 1
ATOM 2672 O O . ASP A 1 333 ? 25.083 -8.035 1.881 1.00 78.53 341 ASP A O 1
ATOM 2677 N N . MET A 1 334 ? 24.393 -10.180 1.971 1.00 77.80 342 MET A N 1
ATOM 2678 C CA . MET A 1 334 ? 24.725 -10.471 0.583 1.00 76.79 342 MET A CA 1
ATOM 2679 C C . MET A 1 334 ? 23.519 -10.101 -0.284 1.00 77.92 342 MET A C 1
ATOM 2680 O O . MET A 1 334 ? 22.404 -10.540 0.007 1.00 76.68 342 MET A O 1
ATOM 2685 N N . PRO A 1 335 ? 23.726 -9.272 -1.332 1.00 79.03 343 PRO A N 1
ATOM 2686 C CA . PRO A 1 335 ? 22.644 -8.997 -2.288 1.00 78.54 343 PRO A CA 1
ATOM 2687 C C . PRO A 1 335 ? 22.103 -10.271 -2.943 1.00 77.38 343 PRO A C 1
ATOM 2688 O O . PRO A 1 335 ? 22.879 -11.183 -3.247 1.00 76.10 343 PRO A O 1
ATOM 2692 N N . SER A 1 336 ? 20.789 -10.329 -3.155 1.00 76.28 344 SER A N 1
ATOM 2693 C CA . SER A 1 336 ? 20.157 -11.524 -3.729 1.00 75.12 344 SER A CA 1
ATOM 2694 C C . SER A 1 336 ? 20.687 -11.867 -5.125 1.00 72.58 344 SER A C 1
ATOM 2695 O O . SER A 1 336 ? 20.804 -13.043 -5.462 1.00 71.62 344 SER A O 1
ATOM 2698 N N . GLU A 1 337 ? 21.017 -10.848 -5.920 1.00 71.61 345 GLU A N 1
ATOM 2699 C CA . GLU A 1 337 ? 21.667 -11.064 -7.226 1.00 72.56 345 GLU A CA 1
ATOM 2700 C C . GLU A 1 337 ? 22.963 -11.882 -7.130 1.00 72.00 345 GLU A C 1
ATOM 2701 O O . GLU A 1 337 ? 23.231 -12.723 -7.992 1.00 70.73 345 GLU A O 1
ATOM 2707 N N . ASP A 1 338 ? 23.740 -11.647 -6.071 1.00 71.52 346 ASP A N 1
ATOM 2708 C CA . ASP A 1 338 ? 25.007 -12.351 -5.856 1.00 69.24 346 ASP A CA 1
ATOM 2709 C C . ASP A 1 338 ? 24.785 -13.827 -5.522 1.00 66.39 346 ASP A C 1
ATOM 2710 O O . ASP A 1 338 ? 25.517 -14.689 -6.015 1.00 64.99 346 ASP A O 1
ATOM 2715 N N . VAL A 1 339 ? 23.768 -14.113 -4.708 1.00 64.65 347 VAL A N 1
ATOM 2716 C CA . VAL A 1 339 ? 23.384 -15.502 -4.390 1.00 65.65 347 VAL A CA 1
ATOM 2717 C C . VAL A 1 339 ? 23.057 -16.277 -5.676 1.00 66.20 347 VAL A C 1
ATOM 2718 O O . VAL A 1 339 ? 23.411 -17.454 -5.809 1.00 64.01 347 VAL A O 1
ATOM 2722 N N . VAL A 1 340 ? 22.395 -15.594 -6.610 1.00 67.20 348 VAL A N 1
ATOM 2723 C CA . VAL A 1 340 ? 22.027 -16.168 -7.906 1.00 68.89 348 VAL A CA 1
ATOM 2724 C C . VAL A 1 340 ? 23.249 -16.244 -8.843 1.00 67.19 348 VAL A C 1
ATOM 2725 O O . VAL A 1 340 ? 23.400 -17.221 -9.580 1.00 66.79 348 VAL A O 1
ATOM 2729 N N . SER A 1 341 ? 24.123 -15.235 -8.803 1.00 65.44 349 SER A N 1
ATOM 2730 C CA . SER A 1 341 ? 25.398 -15.285 -9.543 1.00 63.50 349 SER A CA 1
ATOM 2731 C C . SER A 1 341 ? 26.226 -16.520 -9.179 1.00 63.07 349 SER A C 1
ATOM 2732 O O . SER A 1 341 ? 26.966 -17.033 -10.018 1.00 62.47 349 SER A O 1
ATOM 2735 N N . LEU A 1 342 ? 26.103 -16.978 -7.931 1.00 62.81 350 LEU A N 1
ATOM 2736 C CA . LEU A 1 342 ? 26.751 -18.212 -7.471 1.00 63.79 350 LEU A CA 1
ATOM 2737 C C . LEU A 1 342 ? 26.064 -19.490 -7.984 1.00 65.60 350 LEU A C 1
ATOM 2738 O O . LEU A 1 342 ? 26.747 -20.476 -8.304 1.00 64.70 350 LEU A O 1
ATOM 2743 N N . GLN A 1 343 ? 24.729 -19.481 -8.057 1.00 66.03 351 GLN A N 1
ATOM 2744 C CA . GLN A 1 343 ? 23.983 -20.599 -8.660 1.00 63.66 351 GLN A CA 1
ATOM 2745 C C . GLN A 1 343 ? 24.381 -20.813 -10.119 1.00 62.75 351 GLN A C 1
ATOM 2746 O O . GLN A 1 343 ? 24.426 -21.948 -10.586 1.00 65.02 351 GLN A O 1
ATOM 2752 N N . VAL A 1 344 ? 24.681 -19.724 -10.823 1.00 62.21 352 VAL A N 1
ATOM 2753 C CA . VAL A 1 344 ? 25.144 -19.797 -12.209 1.00 65.18 352 VAL A CA 1
ATOM 2754 C C . VAL A 1 344 ? 26.468 -20.566 -12.306 1.00 68.21 352 VAL A C 1
ATOM 2755 O O . VAL A 1 344 ? 26.627 -21.424 -13.177 1.00 69.98 352 VAL A O 1
ATOM 2759 N N . SER A 1 345 ? 27.409 -20.259 -11.414 1.00 71.17 353 SER A N 1
ATOM 2760 C CA . SER A 1 345 ? 28.704 -20.942 -11.400 1.00 71.93 353 SER A CA 1
ATOM 2761 C C . SER A 1 345 ? 28.597 -22.395 -10.917 1.00 68.66 353 SER A C 1
ATOM 2762 O O . SER A 1 345 ? 29.368 -23.242 -11.368 1.00 68.03 353 SER A O 1
ATOM 2765 N N . LEU A 1 346 ? 27.656 -22.683 -10.015 1.00 66.06 354 LEU A N 1
ATOM 2766 C CA . LEU A 1 346 ? 27.360 -24.073 -9.625 1.00 67.34 354 LEU A CA 1
ATOM 2767 C C . LEU A 1 346 ? 26.760 -24.904 -10.767 1.00 68.13 354 LEU A C 1
ATOM 2768 O O . LEU A 1 346 ? 27.022 -26.105 -10.851 1.00 67.69 354 LEU A O 1
ATOM 2773 N N . ILE A 1 347 ? 25.939 -24.279 -11.615 1.00 68.99 355 ILE A N 1
ATOM 2774 C CA . ILE A 1 347 ? 25.526 -24.897 -12.883 1.00 70.65 355 ILE A CA 1
ATOM 2775 C C . ILE A 1 347 ? 26.780 -25.065 -13.734 1.00 70.31 355 ILE A C 1
ATOM 2776 O O . ILE A 1 347 ? 27.178 -26.192 -14.043 1.00 68.31 355 ILE A O 1
ATOM 2781 N N . ASN A 1 348 ? 27.410 -23.938 -14.062 1.00 70.16 356 ASN A N 1
ATOM 2782 C CA . ASN A 1 348 ? 28.620 -23.912 -14.888 1.00 73.10 356 ASN A CA 1
ATOM 2783 C C . ASN A 1 348 ? 29.638 -24.997 -14.500 1.00 74.65 356 ASN A C 1
ATOM 2784 O O . ASN A 1 348 ? 30.205 -25.653 -15.372 1.00 73.12 356 ASN A O 1
ATOM 2789 N N . LEU A 1 349 ? 29.840 -25.187 -13.194 1.00 77.50 357 LEU A N 1
ATOM 2790 C CA . LEU A 1 349 ? 30.714 -26.242 -12.656 1.00 79.18 357 LEU A CA 1
ATOM 2791 C C . LEU A 1 349 ? 30.225 -27.625 -13.067 1.00 79.77 357 LEU A C 1
ATOM 2792 O O . LEU A 1 349 ? 30.972 -28.400 -13.668 1.00 78.41 357 LEU A O 1
ATOM 2797 N N . ALA A 1 350 ? 28.964 -27.911 -12.743 1.00 81.61 358 ALA A N 1
ATOM 2798 C CA . ALA A 1 350 ? 28.332 -29.196 -13.056 1.00 81.00 358 ALA A CA 1
ATOM 2799 C C . ALA A 1 350 ? 28.291 -29.485 -14.558 1.00 81.05 358 ALA A C 1
ATOM 2800 O O . ALA A 1 350 ? 28.447 -30.631 -14.961 1.00 80.05 358 ALA A O 1
ATOM 2802 N N . MET A 1 351 ? 28.101 -28.449 -15.374 1.00 82.39 359 MET A N 1
ATOM 2803 C CA . MET A 1 351 ? 28.065 -28.605 -16.834 1.00 84.61 359 MET A CA 1
ATOM 2804 C C . MET A 1 351 ? 29.425 -29.041 -17.384 1.00 84.37 359 MET A C 1
ATOM 2805 O O . MET A 1 351 ? 29.501 -30.007 -18.144 1.00 87.58 359 MET A O 1
ATOM 2810 N N . LYS A 1 352 ? 30.489 -28.340 -16.986 1.00 83.23 360 LYS A N 1
ATOM 2811 C CA . LYS A 1 352 ? 31.830 -28.553 -17.559 1.00 81.14 360 LYS A CA 1
ATOM 2812 C C . LYS A 1 352 ? 32.609 -29.703 -16.914 1.00 81.18 360 LYS A C 1
ATOM 2813 O O . LYS A 1 352 ? 33.430 -30.341 -17.580 1.00 80.51 360 LYS A O 1
ATOM 2819 N N . CYS A 1 353 ? 32.357 -29.958 -15.631 1.00 82.44 361 CYS A N 1
ATOM 2820 C CA . CYS A 1 353 ? 33.037 -31.026 -14.893 1.00 84.44 361 CYS A CA 1
ATOM 2821 C C . CYS A 1 353 ? 32.287 -32.364 -14.912 1.00 85.35 361 CYS A C 1
ATOM 2822 O O . CYS A 1 353 ? 32.904 -33.407 -14.695 1.00 82.61 361 CYS A O 1
ATOM 2825 N N . TYR A 1 354 ? 30.970 -32.334 -15.147 1.00 90.68 362 TYR A N 1
ATOM 2826 C CA . TYR A 1 354 ? 30.145 -33.551 -15.241 1.00 95.90 362 TYR A CA 1
ATOM 2827 C C . TYR A 1 354 ? 29.005 -33.413 -16.281 1.00 97.80 362 TYR A C 1
ATOM 2828 O O . TYR A 1 354 ? 27.829 -33.356 -15.901 1.00 101.63 362 TYR A O 1
ATOM 2837 N N . PRO A 1 355 ? 29.338 -33.366 -17.596 1.00 97.66 363 PRO A N 1
ATOM 2838 C CA . PRO A 1 355 ? 28.287 -33.240 -18.632 1.00 97.61 363 PRO A CA 1
ATOM 2839 C C . PRO A 1 355 ? 27.235 -34.355 -18.566 1.00 99.12 363 PRO A C 1
ATOM 2840 O O . PRO A 1 355 ? 26.039 -34.083 -18.660 1.00 98.56 363 PRO A O 1
ATOM 2844 N N . ASP A 1 356 ? 27.712 -35.590 -18.411 1.00 104.56 364 ASP A N 1
ATOM 2845 C CA . ASP A 1 356 ? 26.879 -36.785 -18.172 1.00 107.35 364 ASP A CA 1
ATOM 2846 C C . ASP A 1 356 ? 25.737 -36.636 -17.146 1.00 104.81 364 ASP A C 1
ATOM 2847 O O . ASP A 1 356 ? 24.616 -37.076 -17.408 1.00 103.88 364 ASP A O 1
ATOM 2852 N N . ARG A 1 357 ? 26.022 -36.020 -15.998 1.00 104.27 365 ARG A N 1
ATOM 2853 C CA . ARG A 1 357 ? 25.077 -35.985 -14.870 1.00 103.21 365 ARG A CA 1
ATOM 2854 C C . ARG A 1 357 ? 24.143 -34.773 -14.917 1.00 103.27 365 ARG A C 1
ATOM 2855 O O . ARG A 1 357 ? 24.462 -33.697 -14.402 1.00 98.78 365 ARG A O 1
ATOM 2863 N N . VAL A 1 358 ? 22.985 -34.980 -15.544 1.00 105.61 366 VAL A N 1
ATOM 2864 C CA . VAL A 1 358 ? 21.942 -33.956 -15.685 1.00 104.76 366 VAL A CA 1
ATOM 2865 C C . VAL A 1 358 ? 21.263 -33.661 -14.341 1.00 100.54 366 VAL A C 1
ATOM 2866 O O . VAL A 1 358 ? 20.938 -32.508 -14.054 1.00 103.17 366 VAL A O 1
ATOM 2870 N N . ASP A 1 359 ? 21.043 -34.704 -13.538 1.00 95.29 367 ASP A N 1
ATOM 2871 C CA . ASP A 1 359 ? 20.431 -34.580 -12.199 1.00 91.77 367 ASP A CA 1
ATOM 2872 C C . ASP A 1 359 ? 21.072 -33.517 -11.289 1.00 92.60 367 ASP A C 1
ATOM 2873 O O . ASP A 1 359 ? 20.375 -32.917 -10.463 1.00 90.85 367 ASP A O 1
ATOM 2878 N N . TYR A 1 360 ? 22.385 -33.299 -11.439 1.00 93.24 368 TYR A N 1
ATOM 2879 C CA . TYR A 1 360 ? 23.095 -32.200 -10.750 1.00 90.61 368 TYR A CA 1
ATOM 2880 C C . TYR A 1 360 ? 22.571 -30.826 -11.182 1.00 87.07 368 TYR A C 1
ATOM 2881 O O . TYR A 1 360 ? 22.199 -30.012 -10.336 1.00 84.06 368 TYR A O 1
ATOM 2890 N N . VAL A 1 361 ? 22.535 -30.589 -12.494 1.00 85.52 369 VAL A N 1
ATOM 2891 C CA . VAL A 1 361 ? 22.058 -29.313 -13.061 1.00 82.89 369 VAL A CA 1
ATOM 2892 C C . VAL A 1 361 ? 20.628 -29.016 -12.601 1.00 82.59 369 VAL A C 1
ATOM 2893 O O . VAL A 1 361 ? 20.298 -27.865 -12.321 1.00 80.89 369 VAL A O 1
ATOM 2897 N N . ASP A 1 362 ? 19.797 -30.054 -12.516 1.00 85.08 370 ASP A N 1
ATOM 2898 C CA . ASP A 1 362 ? 18.443 -29.919 -11.975 1.00 90.05 370 ASP A CA 1
ATOM 2899 C C . ASP A 1 362 ? 18.448 -29.635 -10.467 1.00 87.89 370 ASP A C 1
ATOM 2900 O O . ASP A 1 362 ? 17.608 -28.871 -9.986 1.00 89.14 370 ASP A O 1
ATOM 2905 N N . LYS A 1 363 ? 19.373 -30.251 -9.727 1.00 84.39 371 LYS A N 1
ATOM 2906 C CA . LYS A 1 363 ? 19.513 -29.985 -8.285 1.00 82.69 371 LYS A CA 1
ATOM 2907 C C . LYS A 1 363 ? 19.906 -28.530 -7.975 1.00 78.55 371 LYS A C 1
ATOM 2908 O O . LYS A 1 363 ? 19.504 -27.995 -6.937 1.00 77.45 371 LYS A O 1
ATOM 2914 N N . VAL A 1 364 ? 20.667 -27.889 -8.865 1.00 74.86 372 VAL A N 1
ATOM 2915 C CA . VAL A 1 364 ? 20.990 -26.463 -8.704 1.00 74.86 372 VAL A CA 1
ATOM 2916 C C . VAL A 1 364 ? 19.711 -25.648 -8.868 1.00 74.63 372 VAL A C 1
ATOM 2917 O O . VAL A 1 364 ? 19.421 -24.768 -8.054 1.00 72.21 372 VAL A O 1
ATOM 2921 N N . LEU A 1 365 ? 18.960 -25.962 -9.925 1.00 74.42 373 LEU A N 1
ATOM 2922 C CA . LEU A 1 365 ? 17.686 -25.302 -10.224 1.00 72.25 373 LEU A CA 1
ATOM 2923 C C . LEU A 1 365 ? 16.641 -25.578 -9.138 1.00 70.42 373 LEU A C 1
ATOM 2924 O O . LEU A 1 365 ? 15.863 -24.695 -8.791 1.00 68.53 373 LEU A O 1
ATOM 2929 N N . GLU A 1 366 ? 16.646 -26.799 -8.605 1.00 70.79 374 GLU A N 1
ATOM 2930 C CA . GLU A 1 366 ? 15.802 -27.182 -7.466 1.00 73.49 374 GLU A CA 1
ATOM 2931 C C . GLU A 1 366 ? 16.121 -26.378 -6.198 1.00 75.27 374 GLU A C 1
ATOM 2932 O O . GLU A 1 366 ? 15.211 -26.004 -5.452 1.00 75.76 374 GLU A O 1
ATOM 2938 N N . THR A 1 367 ? 17.413 -26.148 -5.956 1.00 76.37 375 THR A N 1
ATOM 2939 C CA . THR A 1 367 ? 17.881 -25.330 -4.831 1.00 75.06 375 THR A CA 1
ATOM 2940 C C . THR A 1 367 ? 17.681 -23.829 -5.109 1.00 72.36 375 THR A C 1
ATOM 2941 O O . THR A 1 367 ? 17.360 -23.066 -4.195 1.00 70.66 375 THR A O 1
ATOM 2945 N N . THR A 1 368 ? 17.871 -23.411 -6.361 1.00 70.41 376 THR A N 1
ATOM 2946 C CA . THR A 1 368 ? 17.566 -22.039 -6.780 1.00 72.94 376 THR A CA 1
ATOM 2947 C C . THR A 1 368 ? 16.097 -21.691 -6.495 1.00 77.38 376 THR A C 1
ATOM 2948 O O . THR A 1 368 ? 15.812 -20.617 -5.969 1.00 76.85 376 THR A O 1
ATOM 2952 N N . VAL A 1 369 ? 15.180 -22.605 -6.828 1.00 81.98 377 VAL A N 1
ATOM 2953 C CA . VAL A 1 369 ? 13.752 -22.458 -6.484 1.00 84.37 377 VAL A CA 1
ATOM 2954 C C . VAL A 1 369 ? 13.586 -22.258 -4.974 1.00 84.88 377 VAL A C 1
ATOM 2955 O O . VAL A 1 369 ? 12.920 -21.314 -4.549 1.00 83.16 377 VAL A O 1
ATOM 2959 N N . GLU A 1 370 ? 14.211 -23.132 -4.182 1.00 85.66 378 GLU A N 1
ATOM 2960 C CA . GLU A 1 370 ? 14.170 -23.037 -2.714 1.00 86.47 378 GLU A CA 1
ATOM 2961 C C . GLU A 1 370 ? 14.654 -21.677 -2.199 1.00 85.78 378 GLU A C 1
ATOM 2962 O O . GLU A 1 370 ? 14.102 -21.162 -1.229 1.00 84.00 378 GLU A O 1
ATOM 2968 N N . ILE A 1 371 ? 15.666 -21.104 -2.854 1.00 85.25 379 ILE A N 1
ATOM 2969 C CA . ILE A 1 371 ? 16.148 -19.751 -2.535 1.00 86.31 379 ILE A CA 1
ATOM 2970 C C . ILE A 1 371 ? 15.070 -18.702 -2.825 1.00 85.59 379 ILE A C 1
ATOM 2971 O O . ILE A 1 371 ? 14.723 -17.909 -1.945 1.00 85.05 379 ILE A O 1
ATOM 2976 N N . PHE A 1 372 ? 14.559 -18.703 -4.057 1.00 85.37 380 PHE A N 1
ATOM 2977 C CA . PHE A 1 372 ? 13.486 -17.779 -4.471 1.00 83.24 380 PHE A CA 1
ATOM 2978 C C . PHE A 1 372 ? 12.198 -17.956 -3.658 1.00 85.44 380 PHE A C 1
ATOM 2979 O O . PHE A 1 372 ? 11.508 -16.977 -3.379 1.00 81.88 380 PHE A O 1
ATOM 2987 N N . ASN A 1 373 ? 11.888 -19.201 -3.290 1.00 91.28 381 ASN A N 1
ATOM 2988 C CA . ASN A 1 373 ? 10.722 -19.523 -2.457 1.00 96.14 381 ASN A CA 1
ATOM 2989 C C . ASN A 1 373 ? 10.937 -19.058 -1.008 1.00 102.35 381 ASN A C 1
ATOM 2990 O O . ASN A 1 373 ? 10.033 -18.480 -0.403 1.00 103.06 381 ASN A O 1
ATOM 2995 N N . LYS A 1 374 ? 12.132 -19.311 -0.467 1.00 111.14 382 LYS A N 1
ATOM 2996 C CA . LYS A 1 374 ? 12.486 -18.914 0.908 1.00 114.70 382 LYS A CA 1
ATOM 2997 C C . LYS A 1 374 ? 12.471 -17.396 1.089 1.00 115.44 382 LYS A C 1
ATOM 2998 O O . LYS A 1 374 ? 11.932 -16.894 2.079 1.00 115.45 382 LYS A O 1
ATOM 3004 N N . LEU A 1 375 ? 13.077 -16.678 0.144 1.00 116.56 383 LEU A N 1
ATOM 3005 C CA . LEU A 1 375 ? 12.997 -15.218 0.114 1.00 118.94 383 LEU A CA 1
ATOM 3006 C C . LEU A 1 375 ? 11.558 -14.819 -0.193 1.00 120.42 383 LEU A C 1
ATOM 3007 O O . LEU A 1 375 ? 11.023 -15.195 -1.235 1.00 118.25 383 LEU A O 1
ATOM 3012 N N . ASN A 1 376 ? 10.932 -14.077 0.718 1.00 124.65 384 ASN A N 1
ATOM 3013 C CA . ASN A 1 376 ? 9.558 -13.609 0.528 1.00 127.56 384 ASN A CA 1
ATOM 3014 C C . ASN A 1 376 ? 9.565 -12.428 -0.452 1.00 134.18 384 ASN A C 1
ATOM 3015 O O . ASN A 1 376 ? 9.475 -11.262 -0.051 1.00 137.33 384 ASN A O 1
ATOM 3020 N N . LEU A 1 377 ? 9.665 -12.752 -1.741 1.00 139.45 385 LEU A N 1
ATOM 3021 C CA . LEU A 1 377 ? 10.007 -11.767 -2.775 1.00 142.56 385 LEU A CA 1
ATOM 3022 C C . LEU A 1 377 ? 8.812 -11.011 -3.347 1.00 145.22 385 LEU A C 1
ATOM 3023 O O . LEU A 1 377 ? 7.788 -11.607 -3.684 1.00 145.66 385 LEU A O 1
ATOM 3028 N N . GLU A 1 378 ? 8.974 -9.693 -3.459 1.00 150.35 386 GLU A N 1
ATOM 3029 C CA . GLU A 1 378 ? 8.083 -8.843 -4.245 1.00 153.70 386 GLU A CA 1
ATOM 3030 C C . GLU A 1 378 ? 8.324 -9.140 -5.731 1.00 160.06 386 GLU A C 1
ATOM 3031 O O . GLU A 1 378 ? 9.396 -9.634 -6.099 1.00 169.04 386 GLU A O 1
ATOM 3037 N N . HIS A 1 379 ? 7.327 -8.853 -6.570 1.00 159.67 387 HIS A N 1
ATOM 3038 C CA . HIS A 1 379 ? 7.402 -9.109 -8.023 1.00 153.52 387 HIS A CA 1
ATOM 3039 C C . HIS A 1 379 ? 8.698 -8.564 -8.644 1.00 147.48 387 HIS A C 1
ATOM 3040 O O . HIS A 1 379 ? 8.989 -7.369 -8.538 1.00 144.45 387 HIS A O 1
ATOM 3047 N N . ILE A 1 380 ? 9.458 -9.453 -9.285 1.00 140.24 388 ILE A N 1
ATOM 3048 C CA . ILE A 1 380 ? 10.816 -9.151 -9.746 1.00 137.46 388 ILE A CA 1
ATOM 3049 C C . ILE A 1 380 ? 10.769 -8.583 -11.165 1.00 134.37 388 ILE A C 1
ATOM 3050 O O . ILE A 1 380 ? 10.413 -9.294 -12.108 1.00 134.89 388 ILE A O 1
ATOM 3055 N N . ALA A 1 381 ? 11.143 -7.310 -11.306 1.00 129.77 389 ALA A N 1
ATOM 3056 C CA . ALA A 1 381 ? 11.148 -6.626 -12.604 1.00 127.17 389 ALA A CA 1
ATOM 3057 C C . ALA A 1 381 ? 12.269 -7.133 -13.507 1.00 126.96 389 ALA A C 1
ATOM 3058 O O . ALA A 1 381 ? 13.243 -7.716 -13.032 1.00 129.50 389 ALA A O 1
ATOM 3060 N N . THR A 1 382 ? 12.119 -6.908 -14.810 1.00 127.39 390 THR A N 1
ATOM 3061 C CA . THR A 1 382 ? 13.153 -7.256 -15.791 1.00 127.54 390 THR A CA 1
ATOM 3062 C C . THR A 1 382 ? 14.396 -6.360 -15.642 1.00 126.74 390 THR A C 1
ATOM 3063 O O . THR A 1 382 ? 15.513 -6.806 -15.916 1.00 128.83 390 THR A O 1
ATOM 3067 N N . SER A 1 383 ? 14.199 -5.111 -15.207 1.00 124.00 391 SER A N 1
ATOM 3068 C CA . SER A 1 383 ? 15.311 -4.185 -14.926 1.00 120.36 391 SER A CA 1
ATOM 3069 C C . SER A 1 383 ? 16.119 -4.541 -13.659 1.00 117.58 391 SER A C 1
ATOM 3070 O O . SER A 1 383 ? 17.284 -4.151 -13.547 1.00 115.09 391 SER A O 1
ATOM 3073 N N . SER A 1 384 ? 15.499 -5.259 -12.715 1.00 112.29 392 SER A N 1
ATOM 3074 C CA . SER A 1 384 ? 16.185 -5.749 -11.508 1.00 105.18 392 SER A CA 1
ATOM 3075 C C . SER A 1 384 ? 17.323 -6.715 -11.859 1.00 103.68 392 SER A C 1
ATOM 3076 O O . SER A 1 384 ? 17.208 -7.512 -12.797 1.00 100.16 392 SER A O 1
ATOM 3079 N N . ALA A 1 385 ? 18.414 -6.635 -11.094 1.00 101.76 393 ALA A N 1
ATOM 3080 C CA . ALA A 1 385 ? 19.611 -7.461 -11.319 1.00 93.98 393 ALA A CA 1
ATOM 3081 C C . ALA A 1 385 ? 19.376 -8.957 -11.063 1.00 88.37 393 ALA A C 1
ATOM 3082 O O . ALA A 1 385 ? 20.065 -9.800 -11.643 1.00 85.73 393 ALA A O 1
ATOM 3084 N N . VAL A 1 386 ? 18.407 -9.276 -10.204 1.00 82.80 394 VAL A N 1
ATOM 3085 C CA . VAL A 1 386 ? 18.049 -10.667 -9.917 1.00 82.79 394 VAL A CA 1
ATOM 3086 C C . VAL A 1 386 ? 17.577 -11.359 -11.201 1.00 86.08 394 VAL A C 1
ATOM 3087 O O . VAL A 1 386 ? 18.017 -12.467 -11.518 1.00 82.17 394 VAL A O 1
ATOM 3091 N N . SER A 1 387 ? 16.690 -10.681 -11.932 1.00 93.29 395 SER A N 1
ATOM 3092 C CA . SER A 1 387 ? 16.162 -11.176 -13.208 1.00 94.48 395 SER A CA 1
ATOM 3093 C C . SER A 1 387 ? 17.261 -11.318 -14.257 1.00 93.62 395 SER A C 1
ATOM 3094 O O . SER A 1 387 ? 17.280 -12.307 -14.990 1.00 96.88 395 SER A O 1
ATOM 3097 N N . LYS A 1 388 ? 18.161 -10.334 -14.328 1.00 91.13 396 LYS A N 1
ATOM 3098 C CA . LYS A 1 388 ? 19.341 -10.421 -15.208 1.00 94.95 396 LYS A CA 1
ATOM 3099 C C . LYS A 1 388 ? 20.067 -11.754 -15.045 1.00 95.14 396 LYS A C 1
ATOM 3100 O O . LYS A 1 388 ? 20.388 -12.422 -16.035 1.00 94.01 396 LYS A O 1
ATOM 3106 N N . GLU A 1 389 ? 20.309 -12.132 -13.790 1.00 94.92 397 GLU A N 1
ATOM 3107 C CA . GLU A 1 389 ? 21.062 -13.345 -13.473 1.00 94.38 397 GLU A CA 1
ATOM 3108 C C . GLU A 1 389 ? 20.236 -14.607 -13.698 1.00 89.81 397 GLU A C 1
ATOM 3109 O O . GLU A 1 389 ? 20.729 -15.562 -14.300 1.00 88.76 397 GLU A O 1
ATOM 3115 N N . LEU A 1 390 ? 18.988 -14.610 -13.229 1.00 85.85 398 LEU A N 1
ATOM 3116 C CA . LEU A 1 390 ? 18.091 -15.757 -13.430 1.00 83.83 398 LEU A CA 1
ATOM 3117 C C . LEU A 1 390 ? 17.874 -16.066 -14.915 1.00 83.53 398 LEU A C 1
ATOM 3118 O O . LEU A 1 390 ? 17.747 -17.231 -15.292 1.00 80.54 398 LEU A O 1
ATOM 3123 N N . THR A 1 391 ? 17.829 -15.017 -15.740 1.00 86.13 399 THR A N 1
ATOM 3124 C CA . THR A 1 391 ? 17.808 -15.150 -17.202 1.00 86.22 399 THR A CA 1
ATOM 3125 C C . THR A 1 391 ? 19.104 -15.788 -17.709 1.00 88.18 399 THR A C 1
ATOM 3126 O O . THR A 1 391 ? 19.065 -16.778 -18.445 1.00 90.89 399 THR A O 1
ATOM 3130 N N . ARG A 1 392 ? 20.239 -15.219 -17.301 1.00 86.24 400 ARG A N 1
ATOM 3131 C CA . ARG A 1 392 ? 21.563 -15.726 -17.693 1.00 82.66 400 ARG A CA 1
ATOM 3132 C C . ARG A 1 392 ? 21.816 -17.150 -17.168 1.00 77.41 400 ARG A C 1
ATOM 3133 O O . ARG A 1 392 ? 22.509 -17.941 -17.814 1.00 73.34 400 ARG A O 1
ATOM 3141 N N . LEU A 1 393 ? 21.237 -17.462 -16.006 1.00 73.24 401 LEU A N 1
ATOM 3142 C CA . LEU A 1 393 ? 21.278 -18.800 -15.413 1.00 71.86 401 LEU A CA 1
ATOM 3143 C C . LEU A 1 393 ? 20.573 -19.811 -16.305 1.00 73.05 401 LEU A C 1
ATOM 3144 O O . LEU A 1 393 ? 21.162 -20.828 -16.676 1.00 72.77 401 LEU A O 1
ATOM 3149 N N . LEU A 1 394 ? 19.314 -19.519 -16.639 1.00 75.38 402 LEU A N 1
ATOM 3150 C CA . LEU A 1 394 ? 18.462 -20.427 -17.429 1.00 74.91 402 LEU A CA 1
ATOM 3151 C C . LEU A 1 394 ? 18.934 -20.616 -18.873 1.00 75.37 402 LEU A C 1
ATOM 3152 O O . LEU A 1 394 ? 18.789 -21.705 -19.433 1.00 72.57 402 LEU A O 1
ATOM 3157 N N . LYS A 1 395 ? 19.497 -19.562 -19.461 1.00 78.62 403 LYS A N 1
ATOM 3158 C CA . LYS A 1 395 ? 20.049 -19.619 -20.822 1.00 82.98 403 LYS A CA 1
ATOM 3159 C C . LYS A 1 395 ? 21.249 -20.568 -21.008 1.00 85.35 403 LYS A C 1
ATOM 3160 O O . LYS A 1 395 ? 21.486 -21.030 -22.125 1.00 86.63 403 LYS A O 1
ATOM 3166 N N . ILE A 1 396 ? 21.993 -20.858 -19.938 1.00 86.09 404 ILE A N 1
ATOM 3167 C CA . ILE A 1 396 ? 23.212 -21.682 -20.041 1.00 87.69 404 ILE A CA 1
ATOM 3168 C C . ILE A 1 396 ? 22.932 -23.145 -20.456 1.00 86.51 404 ILE A C 1
ATOM 3169 O O . ILE A 1 396 ? 23.574 -23.635 -21.386 1.00 86.54 404 ILE A O 1
ATOM 3174 N N . PRO A 1 397 ? 21.994 -23.843 -19.776 1.00 85.87 405 PRO A N 1
ATOM 3175 C CA . PRO A 1 397 ? 21.572 -25.161 -20.285 1.00 86.59 405 PRO A CA 1
ATOM 3176 C C . PRO A 1 397 ? 21.071 -25.131 -21.741 1.00 88.53 405 PRO A C 1
ATOM 3177 O O . PRO A 1 397 ? 21.437 -25.996 -22.540 1.00 86.20 405 PRO A O 1
ATOM 3181 N N . VAL A 1 398 ? 20.270 -24.119 -22.070 1.00 90.58 406 VAL A N 1
ATOM 3182 C CA . VAL A 1 398 ? 19.700 -23.954 -23.411 1.00 92.15 406 VAL A CA 1
ATOM 3183 C C . VAL A 1 398 ? 20.796 -23.702 -24.457 1.00 92.98 406 VAL A C 1
ATOM 3184 O O . VAL A 1 398 ? 20.761 -24.293 -25.540 1.00 93.78 406 VAL A O 1
ATOM 3188 N N . ASP A 1 399 ? 21.760 -22.839 -24.125 1.00 92.13 407 ASP A N 1
ATOM 3189 C CA . ASP A 1 399 ? 22.846 -22.476 -25.051 1.00 91.46 407 ASP A CA 1
ATOM 3190 C C . ASP A 1 399 ? 23.966 -23.523 -25.150 1.00 91.82 407 ASP A C 1
ATOM 3191 O O . ASP A 1 399 ? 24.507 -23.740 -26.235 1.00 89.95 407 ASP A O 1
ATOM 3196 N N . THR A 1 400 ? 24.312 -24.164 -24.033 1.00 94.32 408 THR A N 1
ATOM 3197 C CA . THR A 1 400 ? 25.479 -25.056 -23.980 1.00 96.44 408 THR A CA 1
ATOM 3198 C C . THR A 1 400 ? 25.188 -26.487 -24.460 1.00 98.10 408 THR A C 1
ATOM 3199 O O . THR A 1 400 ? 26.023 -27.068 -25.157 1.00 97.78 408 THR A O 1
ATOM 3203 N N . TYR A 1 401 ? 24.031 -27.053 -24.097 1.00 99.95 409 TYR A N 1
ATOM 3204 C CA . TYR A 1 401 ? 23.712 -28.450 -24.467 1.00 103.59 409 TYR A CA 1
ATOM 3205 C C . TYR A 1 401 ? 23.646 -28.648 -25.986 1.00 108.41 409 TYR A C 1
ATOM 3206 O O . TYR A 1 401 ? 23.298 -27.724 -26.728 1.00 108.68 409 TYR A O 1
ATOM 3215 N N . ASN A 1 402 ? 23.987 -29.860 -26.427 1.00 112.15 410 ASN A N 1
ATOM 3216 C CA . ASN A 1 402 ? 23.904 -30.234 -27.842 1.00 113.37 410 ASN A CA 1
ATOM 3217 C C . ASN A 1 402 ? 22.441 -30.392 -28.253 1.00 116.26 410 ASN A C 1
ATOM 3218 O O . ASN A 1 402 ? 21.964 -29.706 -29.161 1.00 121.37 410 ASN A O 1
ATOM 3223 N N . ASN A 1 403 ? 21.740 -31.286 -27.558 1.00 113.47 411 ASN A N 1
ATOM 3224 C CA . ASN A 1 403 ? 20.356 -31.629 -27.866 1.00 109.02 411 ASN A CA 1
ATOM 3225 C C . ASN A 1 403 ? 19.424 -30.906 -26.895 1.00 105.34 411 ASN A C 1
ATOM 3226 O O . ASN A 1 403 ? 19.469 -31.160 -25.695 1.00 100.34 411 ASN A O 1
ATOM 3231 N N . ILE A 1 404 ? 18.580 -30.016 -27.422 1.00 103.53 412 ILE A N 1
ATOM 3232 C CA . ILE A 1 404 ? 17.696 -29.166 -26.596 1.00 101.86 412 ILE A CA 1
ATOM 3233 C C . ILE A 1 404 ? 16.527 -29.949 -25.963 1.00 99.04 412 ILE A C 1
ATOM 3234 O O . ILE A 1 404 ? 15.905 -29.476 -25.009 1.00 91.22 412 ILE A O 1
ATOM 3239 N N . LEU A 1 405 ? 16.240 -31.145 -26.481 1.00 103.13 413 LEU A N 1
ATOM 3240 C CA . LEU A 1 405 ? 15.305 -32.074 -25.828 1.00 107.25 413 LEU A CA 1
ATOM 3241 C C . LEU A 1 405 ? 15.681 -32.339 -24.366 1.00 107.94 413 LEU A C 1
ATOM 3242 O O . LEU A 1 405 ? 14.799 -32.422 -23.509 1.00 108.63 413 LEU A O 1
ATOM 3247 N N . THR A 1 406 ? 16.982 -32.448 -24.086 1.00 109.13 414 THR A N 1
ATOM 3248 C CA . THR A 1 406 ? 17.468 -32.737 -22.726 1.00 108.22 414 THR A CA 1
ATOM 3249 C C . THR A 1 406 ? 17.113 -31.643 -21.693 1.00 103.90 414 THR A C 1
ATOM 3250 O O . THR A 1 406 ? 16.911 -31.950 -20.516 1.00 101.17 414 THR A O 1
ATOM 3254 N N . VAL A 1 407 ? 17.018 -30.388 -22.145 1.00 99.87 415 VAL A N 1
ATOM 3255 C CA . VAL A 1 407 ? 16.607 -29.255 -21.292 1.00 98.43 415 VAL A CA 1
ATOM 3256 C C . VAL A 1 407 ? 15.154 -29.399 -20.831 1.00 100.61 415 VAL A C 1
ATOM 3257 O O . VAL A 1 407 ? 14.829 -29.085 -19.684 1.00 99.97 415 VAL A O 1
ATOM 3261 N N . LEU A 1 408 ? 14.291 -29.868 -21.729 1.00 103.56 416 LEU A N 1
ATOM 3262 C CA . LEU A 1 408 ? 12.865 -30.045 -21.432 1.00 104.74 416 LEU A CA 1
ATOM 3263 C C . LEU A 1 408 ? 12.595 -31.154 -20.404 1.00 105.37 416 LEU A C 1
ATOM 3264 O O . LEU A 1 408 ? 11.567 -31.126 -19.722 1.00 104.69 416 LEU A O 1
ATOM 3269 N N . LYS A 1 409 ? 13.519 -32.112 -20.293 1.00 105.36 417 LYS A N 1
ATOM 3270 C CA . LYS A 1 409 ? 13.414 -33.212 -19.324 1.00 105.41 417 LYS A CA 1
ATOM 3271 C C . LYS A 1 409 ? 13.734 -32.792 -17.874 1.00 102.20 417 LYS A C 1
ATOM 3272 O O . LYS A 1 409 ? 13.471 -33.553 -16.942 1.00 100.48 417 LYS A O 1
ATOM 3278 N N . LEU A 1 410 ? 14.299 -31.597 -17.687 1.00 100.66 418 LEU A N 1
ATOM 3279 C CA . LEU A 1 410 ? 14.583 -31.052 -16.350 1.00 101.93 418 LEU A CA 1
ATOM 3280 C C . LEU A 1 410 ? 13.296 -30.700 -15.605 1.00 100.68 418 LEU A C 1
ATOM 3281 O O . LEU A 1 410 ? 12.487 -29.923 -16.106 1.00 103.21 418 LEU A O 1
ATOM 3286 N N . LYS A 1 411 ? 13.125 -31.254 -14.405 1.00 99.49 419 LYS A N 1
ATOM 3287 C CA . LYS A 1 411 ? 11.891 -31.074 -13.627 1.00 98.75 419 LYS A CA 1
ATOM 3288 C C . LYS A 1 411 ? 11.697 -29.645 -13.090 1.00 93.49 419 LYS A C 1
ATOM 3289 O O . LYS A 1 411 ? 10.577 -29.135 -13.084 1.00 92.09 419 LYS A O 1
ATOM 3295 N N . HIS A 1 412 ? 12.782 -29.011 -12.647 1.00 90.40 420 HIS A N 1
ATOM 3296 C CA . HIS A 1 412 ? 12.715 -27.705 -11.983 1.00 88.44 420 HIS A CA 1
ATOM 3297 C C . HIS A 1 412 ? 13.141 -26.521 -12.865 1.00 87.33 420 HIS A C 1
ATOM 3298 O O . HIS A 1 412 ? 13.278 -25.402 -12.363 1.00 84.04 420 HIS A O 1
ATOM 3305 N N . PHE A 1 413 ? 13.317 -26.749 -14.170 1.00 89.45 421 PHE A N 1
ATOM 3306 C CA . PHE A 1 413 ? 13.662 -25.668 -15.113 1.00 92.21 421 PHE A CA 1
ATOM 3307 C C . PHE A 1 413 ? 12.533 -24.639 -15.236 1.00 95.19 421 PHE A C 1
ATOM 3308 O O . PHE A 1 413 ? 12.784 -23.429 -15.221 1.00 90.65 421 PHE A O 1
ATOM 3316 N N . HIS A 1 414 ? 11.300 -25.134 -15.358 1.00 99.47 422 HIS A N 1
ATOM 3317 C CA . HIS A 1 414 ? 10.130 -24.278 -15.576 1.00 100.73 422 HIS A CA 1
ATOM 3318 C C . HIS A 1 414 ? 9.585 -23.555 -14.330 1.00 95.40 422 HIS A C 1
ATOM 3319 O O . HIS A 1 414 ? 9.223 -22.386 -14.440 1.00 91.95 422 HIS A O 1
ATOM 3326 N N . PRO A 1 415 ? 9.506 -24.228 -13.155 1.00 92.66 423 PRO A N 1
ATOM 3327 C CA . PRO A 1 415 ? 9.007 -23.525 -11.948 1.00 94.30 423 PRO A CA 1
ATOM 3328 C C . PRO A 1 415 ? 9.652 -22.155 -11.634 1.00 94.85 423 PRO A C 1
ATOM 3329 O O . PRO A 1 415 ? 9.002 -21.296 -11.026 1.00 91.02 423 PRO A O 1
ATOM 3333 N N . LEU A 1 416 ? 10.906 -21.965 -12.051 1.00 96.13 424 LEU A N 1
ATOM 3334 C CA . LEU A 1 416 ? 11.601 -20.673 -11.941 1.00 96.18 424 LEU A CA 1
ATOM 3335 C C . LEU A 1 416 ? 10.961 -19.536 -12.754 1.00 94.94 424 LEU A C 1
ATOM 3336 O O . LEU A 1 416 ? 11.141 -18.364 -12.409 1.00 91.69 424 LEU A O 1
ATOM 3341 N N . PHE A 1 417 ? 10.238 -19.879 -13.828 1.00 95.91 425 PHE A N 1
ATOM 3342 C CA . PHE A 1 417 ? 9.540 -18.889 -14.671 1.00 93.35 425 PHE A CA 1
ATOM 3343 C C . PHE A 1 417 ? 8.493 -18.099 -13.875 1.00 92.46 425 PHE A C 1
ATOM 3344 O O . PHE A 1 417 ? 8.289 -16.913 -14.131 1.00 89.92 425 PHE A O 1
ATOM 3352 N N . GLU A 1 418 ? 7.838 -18.765 -12.919 1.00 93.46 426 GLU A N 1
ATOM 3353 C CA . GLU A 1 418 ? 6.900 -18.126 -11.976 1.00 96.79 426 GLU A CA 1
ATOM 3354 C C . GLU A 1 418 ? 7.395 -16.769 -11.457 1.00 94.76 426 GLU A C 1
ATOM 3355 O O . GLU A 1 418 ? 6.657 -15.784 -11.470 1.00 96.01 426 GLU A O 1
ATOM 3361 N N . TYR A 1 419 ? 8.654 -16.733 -11.029 1.00 94.93 427 TYR A N 1
ATOM 3362 C CA . TYR A 1 419 ? 9.215 -15.585 -10.308 1.00 92.47 427 TYR A CA 1
ATOM 3363 C C . TYR A 1 419 ? 9.563 -14.389 -11.205 1.00 95.78 427 TYR A C 1
ATOM 3364 O O . TYR A 1 419 ? 9.736 -13.277 -10.701 1.00 95.16 427 TYR A O 1
ATOM 3373 N N . PHE A 1 420 ? 9.655 -14.612 -12.519 1.00 100.24 428 PHE A N 1
ATOM 3374 C CA . PHE A 1 420 ? 9.938 -13.540 -13.490 1.00 105.80 428 PHE A CA 1
ATOM 3375 C C . PHE A 1 420 ? 8.863 -12.443 -13.552 1.00 110.11 428 PHE A C 1
ATOM 3376 O O . PHE A 1 420 ? 7.771 -12.567 -12.988 1.00 107.70 428 PHE A O 1
ATOM 3384 N N . ASP A 1 421 ? 9.210 -11.373 -14.268 1.00 115.47 429 ASP A N 1
ATOM 3385 C CA . ASP A 1 421 ? 8.262 -10.347 -14.713 1.00 117.55 429 ASP A CA 1
ATOM 3386 C C . ASP A 1 421 ? 7.380 -10.927 -15.836 1.00 121.76 429 ASP A C 1
ATOM 3387 O O . ASP A 1 421 ? 7.718 -11.961 -16.425 1.00 123.53 429 ASP A O 1
ATOM 3392 N N . TYR A 1 422 ? 6.256 -10.272 -16.128 1.00 124.93 430 TYR A N 1
ATOM 3393 C CA . TYR A 1 422 ? 5.421 -10.633 -17.287 1.00 123.37 430 TYR A CA 1
ATOM 3394 C C . TYR A 1 422 ? 6.211 -10.512 -18.601 1.00 118.63 430 TYR A C 1
ATOM 3395 O O . TYR A 1 422 ? 6.082 -11.360 -19.486 1.00 116.20 430 TYR A O 1
ATOM 3404 N N . GLU A 1 423 ? 7.022 -9.458 -18.705 1.00 114.08 431 GLU A N 1
ATOM 3405 C CA . GLU A 1 423 ? 7.875 -9.206 -19.875 1.00 111.79 431 GLU A CA 1
ATOM 3406 C C . GLU A 1 423 ? 8.941 -10.293 -20.094 1.00 114.81 431 GLU A C 1
ATOM 3407 O O . GLU A 1 423 ? 9.230 -10.656 -21.240 1.00 115.22 431 GLU A O 1
ATOM 3413 N N . SER A 1 424 ? 9.519 -10.796 -19.000 1.00 116.08 432 SER A N 1
ATOM 3414 C CA . SER A 1 424 ? 10.611 -11.786 -19.055 1.00 113.89 432 SER A CA 1
ATOM 3415 C C . SER A 1 424 ? 10.131 -13.223 -19.300 1.00 111.40 432 SER A C 1
ATOM 3416 O O . SER A 1 424 ? 10.850 -14.001 -19.927 1.00 110.18 432 SER A O 1
ATOM 3419 N N . ARG A 1 425 ? 8.946 -13.577 -18.791 1.00 108.38 433 ARG A N 1
ATOM 3420 C CA . ARG A 1 425 ? 8.296 -14.859 -19.131 1.00 107.02 433 ARG A CA 1
ATOM 3421 C C . ARG A 1 425 ? 8.047 -14.980 -20.632 1.00 107.20 433 ARG A C 1
ATOM 3422 O O . ARG A 1 425 ? 8.280 -16.031 -21.224 1.00 101.49 433 ARG A O 1
ATOM 3430 N N . LYS A 1 426 ? 7.573 -13.886 -21.225 1.00 111.27 434 LYS A N 1
ATOM 3431 C CA . LYS A 1 426 ? 7.332 -13.795 -22.669 1.00 115.37 434 LYS A CA 1
ATOM 3432 C C . LYS A 1 426 ? 8.651 -13.890 -23.442 1.00 112.07 434 LYS A C 1
ATOM 3433 O O . LYS A 1 426 ? 8.751 -14.635 -24.418 1.00 110.22 434 LYS A O 1
ATOM 3439 N N . SER A 1 427 ? 9.652 -13.141 -22.979 1.00 109.08 435 SER A N 1
ATOM 3440 C CA . SER A 1 427 ? 10.998 -13.139 -23.564 1.00 108.04 435 SER A CA 1
ATOM 3441 C C . SER A 1 427 ? 11.704 -14.502 -23.471 1.00 106.76 435 SER A C 1
ATOM 3442 O O . SER A 1 427 ? 12.284 -14.974 -24.455 1.00 101.60 435 SER A O 1
ATOM 3445 N N . MET A 1 428 ? 11.644 -15.125 -22.293 1.00 105.64 436 MET A N 1
ATOM 3446 C CA . MET A 1 428 ? 12.347 -16.386 -22.028 1.00 105.78 436 MET A CA 1
ATOM 3447 C C . MET A 1 428 ? 11.660 -17.576 -22.694 1.00 102.27 436 MET A C 1
ATOM 3448 O O . MET A 1 428 ? 12.329 -18.418 -23.295 1.00 99.21 436 MET A O 1
ATOM 3453 N N . SER A 1 429 ? 10.335 -17.648 -22.576 1.00 101.40 437 SER A N 1
ATOM 3454 C CA . SER A 1 429 ? 9.551 -18.701 -23.232 1.00 100.12 437 SER A CA 1
ATOM 3455 C C . SER A 1 429 ? 9.727 -18.672 -24.749 1.00 99.54 437 SER A C 1
ATOM 3456 O O . SER A 1 429 ? 9.853 -19.723 -25.385 1.00 98.44 437 SER A O 1
ATOM 3459 N N . CYS A 1 430 ? 9.734 -17.462 -25.309 1.00 98.08 438 CYS A N 1
ATOM 3460 C CA . CYS A 1 430 ? 10.023 -17.246 -26.729 1.00 97.67 438 CYS A CA 1
ATOM 3461 C C . CYS A 1 430 ? 11.420 -17.735 -27.109 1.00 97.90 438 CYS A C 1
ATOM 3462 O O . CYS A 1 430 ? 11.583 -18.409 -28.125 1.00 94.64 438 CYS A O 1
ATOM 3465 N N . TYR A 1 431 ? 12.409 -17.395 -26.280 1.00 101.12 439 TYR A N 1
ATOM 3466 C CA . TYR A 1 431 ? 13.816 -17.786 -26.488 1.00 101.90 439 TYR A CA 1
ATOM 3467 C C . TYR A 1 431 ? 14.036 -19.308 -26.489 1.00 101.35 439 TYR A C 1
ATOM 3468 O O . TYR A 1 431 ? 14.834 -19.814 -27.285 1.00 100.86 439 TYR A O 1
ATOM 3477 N N . VAL A 1 432 ? 13.340 -20.024 -25.604 1.00 98.52 440 VAL A N 1
ATOM 3478 C CA . VAL A 1 432 ? 13.452 -21.486 -25.525 1.00 97.67 440 VAL A CA 1
ATOM 3479 C C . VAL A 1 432 ? 12.768 -22.128 -26.731 1.00 98.61 440 VAL A C 1
ATOM 3480 O O . VAL A 1 432 ? 13.371 -22.959 -27.416 1.00 96.32 440 VAL A O 1
ATOM 3484 N N . LEU A 1 433 ? 11.515 -21.736 -26.973 1.00 100.29 441 LEU A N 1
ATOM 3485 C CA . LEU A 1 433 ? 10.715 -22.277 -28.081 1.00 101.13 441 LEU A CA 1
ATOM 3486 C C . LEU A 1 433 ? 11.300 -21.957 -29.461 1.00 101.80 441 LEU A C 1
ATOM 3487 O O . LEU A 1 433 ? 11.253 -22.801 -30.358 1.00 104.05 441 LEU A O 1
ATOM 3492 N N . SER A 1 434 ? 11.848 -20.749 -29.623 1.00 99.18 442 SER A N 1
ATOM 3493 C CA . SER A 1 434 ? 12.557 -20.359 -30.856 1.00 98.30 442 SER A CA 1
ATOM 3494 C C . SER A 1 434 ? 13.760 -21.264 -31.164 1.00 100.18 442 SER A C 1
ATOM 3495 O O . SER A 1 434 ? 14.033 -21.557 -32.329 1.00 100.88 442 SER A O 1
ATOM 3498 N N . ASN A 1 435 ? 14.461 -21.709 -30.121 1.00 103.02 443 ASN A N 1
ATOM 3499 C CA . ASN A 1 435 ? 15.628 -22.585 -30.277 1.00 105.26 443 ASN A CA 1
ATOM 3500 C C . ASN A 1 435 ? 15.220 -24.019 -30.673 1.00 106.92 443 ASN A C 1
ATOM 3501 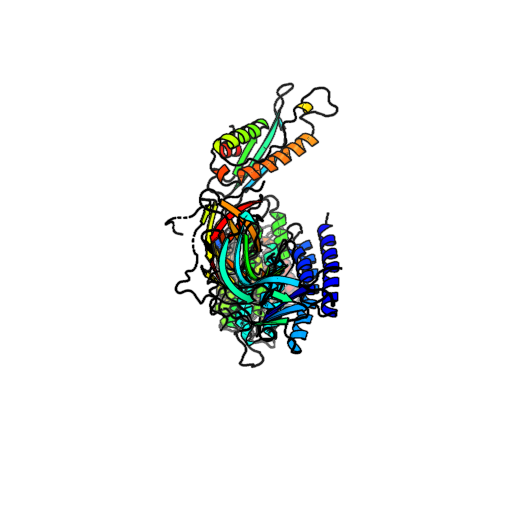O O . ASN A 1 435 ? 15.951 -24.691 -31.404 1.00 107.19 443 ASN A O 1
ATOM 3506 N N . VAL A 1 436 ? 14.050 -24.467 -30.208 1.00 107.84 444 VAL A N 1
ATOM 3507 C CA . VAL A 1 436 ? 13.504 -25.799 -30.553 1.00 106.71 444 VAL A CA 1
ATOM 3508 C C . VAL A 1 436 ? 13.097 -25.898 -32.043 1.00 107.32 444 VAL A C 1
ATOM 3509 O O . VAL A 1 436 ? 12.986 -27.003 -32.581 1.00 107.64 444 VAL A O 1
ATOM 3513 N N . LEU A 1 437 ? 12.870 -24.750 -32.690 1.00 108.11 445 LEU A N 1
ATOM 3514 C CA . LEU A 1 437 ? 12.615 -24.673 -34.138 1.00 106.76 445 LEU A CA 1
ATOM 3515 C C . LEU A 1 437 ? 13.894 -24.436 -34.945 1.00 105.18 445 LEU A C 1
ATOM 3516 O O . LEU A 1 437 ? 14.064 -25.029 -36.011 1.00 103.15 445 LEU A O 1
ATOM 3521 N N . ASP A 1 438 ? 14.774 -23.561 -34.447 1.00 106.04 446 ASP A N 1
ATOM 3522 C CA . ASP A 1 438 ? 16.069 -23.269 -35.098 1.00 107.88 446 ASP A CA 1
ATOM 3523 C C . ASP A 1 438 ? 16.938 -24.520 -35.311 1.00 111.73 446 ASP A C 1
ATOM 3524 O O . ASP A 1 438 ? 17.747 -24.559 -36.241 1.00 110.16 446 ASP A O 1
ATOM 3529 N N . TYR A 1 439 ? 16.784 -25.512 -34.429 1.00 118.08 447 TYR A N 1
ATOM 3530 C CA . TYR A 1 439 ? 17.295 -26.870 -34.643 1.00 121.45 447 TYR A CA 1
ATOM 3531 C C . TYR A 1 439 ? 16.084 -27.804 -34.708 1.00 121.41 447 TYR A C 1
ATOM 3532 O O . TYR A 1 439 ? 15.215 -27.743 -33.840 1.00 118.77 447 TYR A O 1
ATOM 3541 N N . ASN A 1 440 ? 16.031 -28.666 -35.725 1.00 123.68 448 ASN A N 1
ATOM 3542 C CA . ASN A 1 440 ? 14.838 -29.490 -35.998 1.00 124.48 448 ASN A CA 1
ATOM 3543 C C . ASN A 1 440 ? 14.499 -30.466 -34.872 1.00 124.43 448 ASN A C 1
ATOM 3544 O O . ASN A 1 440 ? 15.371 -30.873 -34.103 1.00 121.03 448 ASN A O 1
ATOM 3549 N N . THR A 1 441 ? 13.225 -30.844 -34.810 1.00 130.18 449 THR A N 1
ATOM 3550 C CA . THR A 1 441 ? 12.685 -31.645 -33.703 1.00 137.32 449 THR A CA 1
ATOM 3551 C C . THR A 1 441 ? 12.484 -33.115 -34.103 1.00 143.39 449 THR A C 1
ATOM 3552 O O . THR A 1 441 ? 11.952 -33.408 -35.175 1.00 146.67 449 THR A O 1
ATOM 3556 N N . GLU A 1 442 ? 12.949 -34.025 -33.244 1.00 149.63 450 GLU A N 1
ATOM 3557 C CA . GLU A 1 442 ? 12.582 -35.444 -33.312 1.00 151.56 450 GLU A CA 1
ATOM 3558 C C . GLU A 1 442 ? 11.289 -35.634 -32.518 1.00 158.30 450 GLU A C 1
ATOM 3559 O O . GLU A 1 442 ? 10.772 -34.677 -31.925 1.00 153.35 450 GLU A O 1
ATOM 3565 N N . ILE A 1 443 ? 10.760 -36.859 -32.516 1.00 167.38 451 ILE A N 1
ATOM 3566 C CA . ILE A 1 443 ? 9.568 -37.180 -31.717 1.00 170.92 451 ILE A CA 1
ATOM 3567 C C . ILE A 1 443 ? 9.831 -36.942 -30.227 1.00 171.69 451 ILE A C 1
ATOM 3568 O O . ILE A 1 443 ? 10.901 -37.277 -29.709 1.00 169.69 451 ILE A O 1
ATOM 3573 N N . VAL A 1 444 ? 8.838 -36.355 -29.564 1.00 169.38 452 VAL A N 1
ATOM 3574 C CA . VAL A 1 444 ? 8.950 -35.929 -28.175 1.00 164.07 452 VAL A CA 1
ATOM 3575 C C . VAL A 1 444 ? 8.328 -37.005 -27.272 1.00 161.78 452 VAL A C 1
ATOM 3576 O O . VAL A 1 444 ? 7.273 -37.568 -27.590 1.00 149.14 452 VAL A O 1
ATOM 3580 N N . SER A 1 445 ? 9.000 -37.285 -26.155 1.00 163.20 453 SER A N 1
ATOM 3581 C CA . SER A 1 445 ? 8.553 -38.284 -25.177 1.00 163.26 453 SER A CA 1
ATOM 3582 C C . SER A 1 445 ? 7.484 -37.700 -24.239 1.00 165.89 453 SER A C 1
ATOM 3583 O O . SER A 1 445 ? 7.153 -36.515 -24.328 1.00 169.39 453 SER A O 1
ATOM 3586 N N . GLN A 1 446 ? 6.964 -38.535 -23.337 1.00 164.18 454 GLN A N 1
ATOM 3587 C CA . GLN A 1 446 ? 5.803 -38.186 -22.488 1.00 159.61 454 GLN A CA 1
ATOM 3588 C C . GLN A 1 446 ? 6.039 -36.968 -21.579 1.00 156.19 454 GLN A C 1
ATOM 3589 O O . GLN A 1 446 ? 5.205 -36.057 -21.525 1.00 150.48 454 GLN A O 1
ATOM 3595 N N . ASP A 1 447 ? 7.169 -36.966 -20.873 1.00 154.27 455 ASP A N 1
ATOM 3596 C CA . ASP A 1 447 ? 7.544 -35.859 -19.978 1.00 151.99 455 ASP A CA 1
ATOM 3597 C C . ASP A 1 447 ? 7.824 -34.553 -20.731 1.00 154.20 455 ASP A C 1
ATOM 3598 O O . ASP A 1 447 ? 7.536 -33.468 -20.220 1.00 150.58 455 ASP A O 1
ATOM 3603 N N . GLN A 1 448 ? 8.381 -34.673 -21.937 1.00 158.71 456 GLN A N 1
ATOM 3604 C CA . GLN A 1 448 ? 8.824 -33.520 -22.740 1.00 159.63 456 GLN A CA 1
ATOM 3605 C C . GLN A 1 448 ? 7.707 -32.870 -23.589 1.00 154.37 456 GLN A C 1
ATOM 3606 O O . GLN A 1 448 ? 7.795 -31.683 -23.907 1.00 154.11 456 GLN A O 1
ATOM 3612 N N . VAL A 1 449 ? 6.681 -33.642 -23.965 1.00 144.36 457 VAL A N 1
ATOM 3613 C CA . VAL A 1 449 ? 5.461 -33.092 -24.596 1.00 136.88 457 VAL A CA 1
ATOM 3614 C C . VAL A 1 449 ? 4.764 -32.126 -23.633 1.00 132.54 457 VAL A C 1
ATOM 3615 O O . VAL A 1 449 ? 4.286 -31.062 -24.040 1.00 124.25 457 VAL A O 1
ATOM 3619 N N . ASP A 1 450 ? 4.711 -32.531 -22.365 1.00 131.03 458 ASP A N 1
ATOM 3620 C CA . ASP A 1 450 ? 4.179 -31.713 -21.269 1.00 127.77 458 ASP A CA 1
ATOM 3621 C C . ASP A 1 450 ? 4.899 -30.352 -21.170 1.00 128.02 458 ASP A C 1
ATOM 3622 O O . ASP A 1 450 ? 4.245 -29.304 -21.138 1.00 130.69 458 ASP A O 1
ATOM 3627 N N . SER A 1 451 ? 6.234 -30.381 -21.146 1.00 123.21 459 SER A N 1
ATOM 3628 C CA . SER A 1 451 ? 7.056 -29.171 -20.943 1.00 118.39 459 SER A CA 1
ATOM 3629 C C . SER A 1 451 ? 6.990 -28.138 -22.080 1.00 118.40 459 SER A C 1
ATOM 3630 O O . SER A 1 451 ? 7.219 -26.951 -21.835 1.00 115.64 459 SER A O 1
ATOM 3633 N N . ILE A 1 452 ? 6.688 -28.580 -23.304 1.00 117.87 460 ILE A N 1
ATOM 3634 C CA . ILE A 1 452 ? 6.556 -27.665 -24.450 1.00 116.75 460 ILE A CA 1
ATOM 3635 C C . ILE A 1 452 ? 5.278 -26.839 -24.326 1.00 117.31 460 ILE A C 1
ATOM 3636 O O . ILE A 1 452 ? 5.297 -25.632 -24.569 1.00 114.67 460 ILE A O 1
ATOM 3641 N N . MET A 1 453 ? 4.175 -27.496 -23.965 1.00 119.77 461 MET A N 1
ATOM 3642 C CA . MET A 1 453 ? 2.895 -26.809 -23.741 1.00 121.54 461 MET A CA 1
ATOM 3643 C C . MET A 1 453 ? 2.923 -25.875 -22.530 1.00 114.75 461 MET A C 1
ATOM 3644 O O . MET A 1 453 ? 2.274 -24.826 -22.545 1.00 110.73 461 MET A O 1
ATOM 3649 N N . ASN A 1 454 ? 3.664 -26.260 -21.490 1.00 109.28 462 ASN A N 1
ATOM 3650 C CA . ASN A 1 454 ? 3.900 -25.379 -20.339 1.00 105.31 462 ASN A CA 1
ATOM 3651 C C . ASN A 1 454 ? 4.682 -24.114 -20.725 1.00 103.90 462 ASN A C 1
ATOM 3652 O O . ASN A 1 454 ? 4.435 -23.048 -20.159 1.00 98.40 462 ASN A O 1
ATOM 3657 N N . LEU A 1 455 ? 5.612 -24.234 -21.677 1.00 107.02 463 LEU A N 1
ATOM 3658 C CA . LEU A 1 455 ? 6.326 -23.065 -22.229 1.00 111.18 463 LEU A CA 1
ATOM 3659 C C . LEU A 1 455 ? 5.422 -22.142 -23.055 1.00 112.97 463 LEU A C 1
ATOM 3660 O O . LEU A 1 455 ? 5.600 -20.922 -23.031 1.00 113.49 463 LEU A O 1
ATOM 3665 N N . VAL A 1 456 ? 4.469 -22.721 -23.787 1.00 112.80 464 VAL A N 1
ATOM 3666 C CA . VAL A 1 456 ? 3.505 -21.931 -24.563 1.00 110.40 464 VAL A CA 1
ATOM 3667 C C . VAL A 1 456 ? 2.562 -21.173 -23.624 1.00 106.44 464 VAL A C 1
ATOM 3668 O O . VAL A 1 456 ? 2.257 -20.007 -23.869 1.00 106.76 464 VAL A O 1
ATOM 3672 N N . SER A 1 457 ? 2.118 -21.829 -22.551 1.00 103.16 465 SER A N 1
ATOM 3673 C CA . SER A 1 457 ? 1.189 -21.215 -21.590 1.00 104.27 465 SER A CA 1
ATOM 3674 C C . SER A 1 457 ? 1.752 -19.975 -20.886 1.00 103.79 465 SER A C 1
ATOM 3675 O O . SER A 1 457 ? 0.995 -19.069 -20.541 1.00 105.09 465 SER A O 1
ATOM 3678 N N . THR A 1 458 ? 3.067 -19.941 -20.674 1.00 105.86 466 THR A N 1
ATOM 3679 C CA . THR A 1 458 ? 3.749 -18.753 -20.136 1.00 106.29 466 THR A CA 1
ATOM 3680 C C . THR A 1 458 ? 3.969 -17.662 -21.198 1.00 103.37 466 THR A C 1
ATOM 3681 O O . THR A 1 458 ? 3.964 -16.473 -20.869 1.00 97.94 466 THR A O 1
ATOM 3685 N N . LEU A 1 459 ? 4.174 -18.073 -22.453 1.00 102.00 467 LEU A N 1
ATOM 3686 C CA . LEU A 1 459 ? 4.364 -17.147 -23.583 1.00 101.40 467 LEU A CA 1
ATOM 3687 C C . LEU A 1 459 ? 3.127 -16.299 -23.877 1.00 105.28 467 LEU A C 1
ATOM 3688 O O . LEU A 1 459 ? 3.205 -15.069 -23.909 1.00 103.32 467 LEU A O 1
ATOM 3693 N N . ILE A 1 460 ? 1.996 -16.965 -24.100 1.00 113.44 468 ILE A N 1
ATOM 3694 C CA . ILE A 1 460 ? 0.759 -16.279 -24.512 1.00 118.12 468 ILE A CA 1
ATOM 3695 C C . ILE A 1 460 ? 0.094 -15.519 -23.352 1.00 118.89 468 ILE A C 1
ATOM 3696 O O . ILE A 1 460 ? -0.296 -14.360 -23.518 1.00 122.66 468 ILE A O 1
ATOM 3701 N N . GLN A 1 461 ? 0.004 -16.154 -22.182 1.00 114.78 469 GLN A N 1
ATOM 3702 C CA . GLN A 1 461 ? -0.719 -15.592 -21.036 1.00 110.67 469 GLN A CA 1
ATOM 3703 C C . GLN A 1 461 ? 0.217 -14.738 -20.192 1.00 105.43 469 GLN A C 1
ATOM 3704 O O . GLN A 1 461 ? -0.186 -14.185 -19.172 1.00 99.05 469 GLN A O 1
ATOM 3710 N N . PHE B 2 8 ? 125.471 28.628 12.276 1.00 109.41 8 PHE B N 1
ATOM 3711 C CA . PHE B 2 8 ? 126.152 27.582 13.097 1.00 112.21 8 PHE B CA 1
ATOM 3712 C C . PHE B 2 8 ? 125.239 26.377 13.354 1.00 113.67 8 PHE B C 1
ATOM 3713 O O . PHE B 2 8 ? 125.587 25.248 13.000 1.00 115.15 8 PHE B O 1
ATOM 3721 N N . GLY B 2 9 ? 124.080 26.624 13.968 1.00 111.86 9 GLY B N 1
ATOM 3722 C CA . GLY B 2 9 ? 123.107 25.568 14.288 1.00 109.92 9 GLY B CA 1
ATOM 3723 C C . GLY B 2 9 ? 123.331 24.949 15.667 1.00 108.83 9 GLY B C 1
ATOM 3724 O O . GLY B 2 9 ? 123.463 25.686 16.650 1.00 107.19 9 GLY B O 1
ATOM 3725 N N . PRO B 2 10 ? 123.336 23.595 15.761 1.00 105.07 10 PRO B N 1
ATOM 3726 C CA . PRO B 2 10 ? 123.733 22.898 16.987 1.00 99.70 10 PRO B CA 1
ATOM 3727 C C . PRO B 2 10 ? 125.143 22.306 16.896 1.00 92.57 10 PRO B C 1
ATOM 3728 O O . PRO B 2 10 ? 125.603 21.954 15.800 1.00 88.66 10 PRO B O 1
ATOM 3732 N N . ILE B 2 11 ? 125.817 22.210 18.042 1.00 84.54 11 ILE B N 1
ATOM 3733 C CA . ILE B 2 11 ? 127.143 21.575 18.119 1.00 79.03 11 ILE B CA 1
ATOM 3734 C C . ILE B 2 11 ? 127.068 20.052 18.034 1.00 74.03 11 ILE B C 1
ATOM 3735 O O . ILE B 2 11 ? 127.978 19.412 17.508 1.00 73.76 11 ILE B O 1
ATOM 3740 N N . CYS B 2 12 ? 125.988 19.482 18.557 1.00 72.10 12 CYS B N 1
ATOM 3741 C CA . CYS B 2 12 ? 125.853 18.037 18.674 1.00 71.38 12 CYS B CA 1
ATOM 3742 C C . CYS B 2 12 ? 124.391 17.624 18.560 1.00 68.43 12 CYS B C 1
ATOM 3743 O O . CYS B 2 12 ? 123.509 18.338 19.031 1.00 70.05 12 CYS B O 1
ATOM 3746 N N . GLU B 2 13 ? 124.141 16.479 17.931 1.00 65.54 13 GLU B N 1
ATOM 3747 C CA . GLU B 2 13 ? 122.788 15.945 17.808 1.00 66.80 13 GLU B CA 1
ATOM 3748 C C . GLU B 2 13 ? 122.713 14.554 18.415 1.00 63.06 13 GLU B C 1
ATOM 3749 O O . GLU B 2 13 ? 123.536 13.691 18.111 1.00 60.79 13 GLU B O 1
ATOM 3755 N N . ILE B 2 14 ? 121.712 14.358 19.272 1.00 59.79 14 ILE B N 1
ATOM 3756 C CA . ILE B 2 14 ? 121.528 13.121 20.022 1.00 57.41 14 ILE B CA 1
ATOM 3757 C C . ILE B 2 14 ? 120.520 12.249 19.278 1.00 58.23 14 ILE B C 1
ATOM 3758 O O . ILE B 2 14 ? 119.434 12.713 18.928 1.00 57.69 14 ILE B O 1
ATOM 3763 N N . ASP B 2 15 ? 120.881 10.992 19.040 1.00 60.83 15 ASP B N 1
ATOM 3764 C CA . ASP B 2 15 ? 119.986 10.035 18.395 1.00 63.14 15 ASP B CA 1
ATOM 3765 C C . ASP B 2 15 ? 119.934 8.758 19.227 1.00 59.03 15 ASP B C 1
ATOM 3766 O O . ASP B 2 15 ? 120.971 8.263 19.675 1.00 55.80 15 ASP B O 1
ATOM 3771 N N . ILE B 2 16 ? 118.724 8.246 19.442 1.00 56.91 16 ILE B N 1
ATOM 3772 C CA . ILE B 2 16 ? 118.509 7.009 20.190 1.00 55.98 16 ILE B CA 1
ATOM 3773 C C . ILE B 2 16 ? 118.090 5.923 19.203 1.00 55.37 16 ILE B C 1
ATOM 3774 O O . ILE B 2 16 ? 117.275 6.167 18.309 1.00 55.62 16 ILE B O 1
ATOM 3779 N N . VAL B 2 17 ? 118.679 4.740 19.358 1.00 54.91 17 VAL B N 1
ATOM 3780 C CA . VAL B 2 17 ? 118.422 3.598 18.482 1.00 56.06 17 VAL B CA 1
ATOM 3781 C C . VAL B 2 17 ? 118.310 2.345 19.353 1.00 56.46 17 VAL B C 1
ATOM 3782 O O . VAL B 2 17 ? 119.288 1.935 19.987 1.00 53.72 17 VAL B O 1
ATOM 3786 N N . LEU B 2 18 ? 117.112 1.757 19.388 1.00 57.84 18 LEU B N 1
ATOM 3787 C CA . LEU B 2 18 ? 116.854 0.557 20.184 1.00 60.13 18 LEU B CA 1
ATOM 3788 C C . LEU B 2 18 ? 117.559 -0.651 19.568 1.00 61.60 18 LEU B C 1
ATOM 3789 O O . LEU B 2 18 ? 117.672 -0.742 18.343 1.00 59.37 18 LEU B O 1
ATOM 3794 N N . ASN B 2 19 ? 118.034 -1.564 20.421 1.00 64.20 19 ASN B N 1
ATOM 3795 C CA . ASN B 2 19 ? 118.725 -2.788 19.969 1.00 64.85 19 ASN B CA 1
ATOM 3796 C C . ASN B 2 19 ? 117.851 -3.660 19.076 1.00 64.00 19 ASN B C 1
ATOM 3797 O O . ASN B 2 19 ? 118.346 -4.239 18.113 1.00 64.30 19 ASN B O 1
ATOM 3802 N N . ASP B 2 20 ? 116.558 -3.732 19.389 1.00 64.19 20 ASP B N 1
ATOM 3803 C CA . ASP B 2 20 ? 115.596 -4.483 18.574 1.00 65.47 20 ASP B CA 1
ATOM 3804 C C . ASP B 2 20 ? 114.798 -3.553 17.644 1.00 64.74 20 ASP B C 1
ATOM 3805 O O . ASP B 2 20 ? 113.598 -3.721 17.468 1.00 65.38 20 ASP B O 1
ATOM 3810 N N . GLY B 2 21 ? 115.490 -2.605 17.012 1.00 67.47 21 GLY B N 1
ATOM 3811 C CA . GLY B 2 21 ? 114.851 -1.566 16.196 1.00 69.29 21 GLY B CA 1
ATOM 3812 C C . GLY B 2 21 ? 114.368 -1.988 14.819 1.00 71.90 21 GLY B C 1
ATOM 3813 O O . GLY B 2 21 ? 113.721 -1.198 14.132 1.00 71.11 21 GLY B O 1
ATOM 3814 N N . GLU B 2 22 ? 114.699 -3.213 14.404 1.00 77.49 22 GLU B N 1
ATOM 3815 C CA . GLU B 2 22 ? 114.243 -3.782 13.128 1.00 80.11 22 GLU B CA 1
ATOM 3816 C C . GLU B 2 22 ? 113.059 -4.721 13.347 1.00 77.47 22 GLU B C 1
ATOM 3817 O O . GLU B 2 22 ? 112.028 -4.598 12.682 1.00 77.62 22 GLU B O 1
ATOM 3823 N N . THR B 2 23 ? 113.218 -5.646 14.291 1.00 74.40 23 THR B N 1
ATOM 3824 C CA . THR B 2 23 ? 112.219 -6.680 14.553 1.00 73.64 23 THR B CA 1
ATOM 3825 C C . THR B 2 23 ? 110.986 -6.189 15.328 1.00 71.37 23 THR B C 1
ATOM 3826 O O . THR B 2 23 ? 109.906 -6.761 15.173 1.00 68.29 23 THR B O 1
ATOM 3830 N N . ARG B 2 24 ? 111.141 -5.147 16.152 1.00 69.65 24 ARG B N 1
ATOM 3831 C CA . ARG B 2 24 ? 110.065 -4.705 17.055 1.00 67.66 24 ARG B CA 1
ATOM 3832 C C . ARG B 2 24 ? 108.916 -4.047 16.301 1.00 68.76 24 ARG B C 1
ATOM 3833 O O . ARG B 2 24 ? 109.136 -3.276 15.363 1.00 65.37 24 ARG B O 1
ATOM 3841 N N . LYS B 2 25 ? 107.697 -4.353 16.748 1.00 71.57 25 LYS B N 1
ATOM 3842 C CA . LYS B 2 25 ? 106.476 -3.831 16.148 1.00 74.57 25 LYS B CA 1
ATOM 3843 C C . LYS B 2 25 ? 106.210 -2.399 16.622 1.00 71.50 25 LYS B C 1
ATOM 3844 O O . LYS B 2 25 ? 106.481 -2.065 17.774 1.00 71.45 25 LYS B O 1
ATOM 3858 N N . ALA B 2 27 ? 103.343 1.098 16.614 1.00 72.28 27 ALA B N 1
ATOM 3859 C CA . ALA B 2 27 ? 101.907 1.389 16.766 1.00 73.18 27 ALA B CA 1
ATOM 3860 C C . ALA B 2 27 ? 101.621 2.853 16.449 1.00 73.94 27 ALA B C 1
ATOM 3861 O O . ALA B 2 27 ? 102.545 3.652 16.335 1.00 75.44 27 ALA B O 1
ATOM 3863 N N . GLU B 2 28 ? 100.343 3.198 16.322 1.00 75.53 28 GLU B N 1
ATOM 3864 C CA . GLU B 2 28 ? 99.935 4.538 15.898 1.00 78.07 28 GLU B CA 1
ATOM 3865 C C . GLU B 2 28 ? 99.102 5.249 16.970 1.00 79.64 28 GLU B C 1
ATOM 3866 O O . GLU B 2 28 ? 98.427 4.597 17.768 1.00 75.35 28 GLU B O 1
ATOM 3880 N N . LYS B 2 30 ? 96.455 8.730 17.356 1.00 98.88 30 LYS B N 1
ATOM 3881 C CA . LYS B 2 30 ? 95.754 9.925 16.853 1.00 102.25 30 LYS B CA 1
ATOM 3882 C C . LYS B 2 30 ? 95.990 11.121 17.790 1.00 102.31 30 LYS B C 1
ATOM 3883 O O . LYS B 2 30 ? 95.639 11.061 18.970 1.00 99.04 30 LYS B O 1
ATOM 3889 N N . THR B 2 31 ? 96.605 12.186 17.266 1.00 105.59 31 THR B N 1
ATOM 3890 C C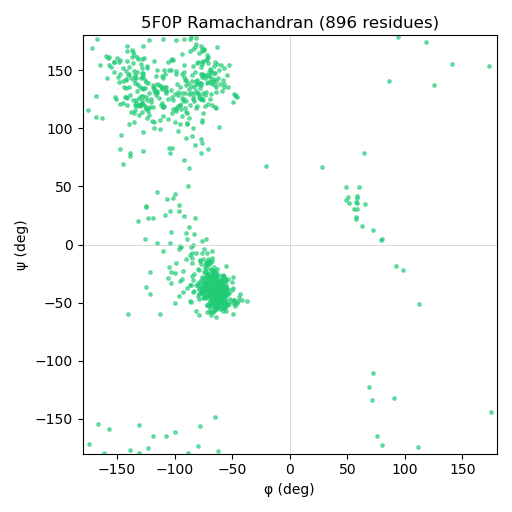A . THR B 2 31 ? 96.851 13.428 18.030 1.00 111.08 31 THR B CA 1
ATOM 3891 C C . THR B 2 31 ? 95.900 14.551 17.536 1.00 118.07 31 THR B C 1
ATOM 3892 O O . THR B 2 31 ? 94.908 14.256 16.860 1.00 119.38 31 THR B O 1
ATOM 3896 N N . GLU B 2 32 ? 96.175 15.812 17.890 1.00 124.57 32 GLU B N 1
ATOM 3897 C CA . GLU B 2 32 ? 95.282 16.940 17.533 1.00 127.08 32 GLU B CA 1
ATOM 3898 C C . GLU B 2 32 ? 95.225 17.250 16.019 1.00 128.98 32 GLU B C 1
ATOM 3899 O O . GLU B 2 32 ? 96.252 17.250 15.329 1.00 125.12 32 GLU B O 1
ATOM 3905 N N . ASP B 2 33 ? 94.008 17.518 15.535 1.00 131.17 33 ASP B N 1
ATOM 3906 C CA . ASP B 2 33 ? 93.711 17.798 14.117 1.00 131.50 33 ASP B CA 1
ATOM 3907 C C . ASP B 2 33 ? 94.106 16.664 13.144 1.00 130.58 33 ASP B C 1
ATOM 3908 O O . ASP B 2 33 ? 94.635 16.915 12.056 1.00 133.10 33 ASP B O 1
ATOM 3913 N N . GLY B 2 34 ? 93.836 15.422 13.552 1.00 125.25 34 GLY B N 1
ATOM 3914 C CA . GLY B 2 34 ? 93.938 14.252 12.670 1.00 118.97 34 GLY B CA 1
ATOM 3915 C C . GLY B 2 34 ? 95.309 13.644 12.395 1.00 113.96 34 GLY B C 1
ATOM 3916 O O . GLY B 2 34 ? 95.400 12.696 11.611 1.00 110.56 34 GLY B O 1
ATOM 3917 N N . LYS B 2 35 ? 96.366 14.161 13.030 1.00 109.99 35 LYS B N 1
ATOM 3918 C CA . LYS B 2 35 ? 97.735 13.666 12.802 1.00 105.13 35 LYS B CA 1
ATOM 3919 C C . LYS B 2 35 ? 97.929 12.293 13.449 1.00 103.98 35 LYS B C 1
ATOM 3920 O O . LYS B 2 35 ? 97.355 12.013 14.506 1.00 102.34 35 LYS B O 1
ATOM 3926 N N . VAL B 2 36 ? 98.742 11.452 12.805 1.00 102.47 36 VAL B N 1
ATOM 3927 C CA . VAL B 2 36 ? 98.963 10.060 13.222 1.00 101.05 36 VAL B CA 1
ATOM 3928 C C . VAL B 2 36 ? 100.465 9.774 13.367 1.00 103.70 36 VAL B C 1
ATOM 3929 O O . VAL B 2 36 ? 101.151 9.476 12.382 1.00 103.90 36 VAL B O 1
ATOM 3933 N N . GLU B 2 37 ? 100.958 9.875 14.604 1.00 103.55 37 GLU B N 1
ATOM 3934 C CA . GLU B 2 37 ? 102.342 9.522 14.937 1.00 99.64 37 GLU B CA 1
ATOM 3935 C C . GLU B 2 37 ? 102.512 8.009 14.971 1.00 93.44 37 GLU B C 1
ATOM 3936 O O . GLU B 2 37 ? 101.542 7.274 15.167 1.00 92.53 37 GLU B O 1
ATOM 3942 N N . LYS B 2 38 ? 103.754 7.558 14.803 1.00 84.39 38 LYS B N 1
ATOM 3943 C CA . LYS B 2 38 ? 104.092 6.141 14.870 1.00 78.52 38 LYS B CA 1
ATOM 3944 C C . LYS B 2 38 ? 105.351 5.936 15.716 1.00 71.51 38 LYS B C 1
ATOM 3945 O O . LYS B 2 38 ? 106.405 6.483 15.394 1.00 72.88 38 LYS B O 1
ATOM 3951 N N . HIS B 2 39 ? 105.230 5.162 16.798 1.00 63.40 39 HIS B N 1
ATOM 3952 C CA . HIS B 2 39 ? 106.343 4.895 17.720 1.00 59.92 39 HIS B CA 1
ATOM 3953 C C . HIS B 2 39 ? 106.416 3.414 18.083 1.00 55.96 39 HIS B C 1
ATOM 3954 O O . HIS B 2 39 ? 105.453 2.677 17.898 1.00 55.05 39 HIS B O 1
ATOM 3961 N N . TYR B 2 40 ? 107.560 2.993 18.618 1.00 54.22 40 TYR B N 1
ATOM 3962 C CA . TYR B 2 40 ? 107.769 1.594 19.027 1.00 53.53 40 TYR B CA 1
ATOM 3963 C C . TYR B 2 40 ? 106.827 1.171 20.162 1.00 51.90 40 TYR B C 1
ATOM 3964 O O . TYR B 2 40 ? 106.563 1.951 21.079 1.00 51.75 40 TYR B O 1
ATOM 3973 N N . LEU B 2 41 ? 106.323 -0.062 20.080 1.00 50.00 41 LEU B N 1
ATOM 3974 C CA . LEU B 2 41 ? 105.329 -0.575 21.026 1.00 48.55 41 LEU B CA 1
ATOM 3975 C C . LEU B 2 41 ? 106.002 -1.401 22.113 1.00 46.45 41 LEU B C 1
ATOM 3976 O O . LEU B 2 41 ? 106.796 -2.287 21.808 1.00 48.26 41 LEU B O 1
ATOM 3981 N N . PHE B 2 42 ? 105.663 -1.111 23.370 1.00 44.01 42 PHE B N 1
ATOM 3982 C CA . PHE B 2 42 ? 106.203 -1.812 24.533 1.00 42.62 42 PHE B CA 1
ATOM 3983 C C . PHE B 2 42 ? 105.086 -2.306 25.449 1.00 42.00 42 PHE B C 1
ATOM 3984 O O . PHE B 2 42 ? 103.965 -1.797 25.423 1.00 41.50 42 PHE B O 1
ATOM 3992 N N . TYR B 2 43 ? 105.422 -3.293 26.271 1.00 41.49 43 TYR B N 1
ATOM 3993 C CA . TYR B 2 43 ? 104.487 -3.918 27.198 1.00 41.61 43 TYR B CA 1
ATOM 3994 C C . TYR B 2 43 ? 105.079 -3.929 28.596 1.00 41.52 43 TYR B C 1
ATOM 3995 O O . TYR B 2 43 ? 106.296 -4.049 28.753 1.00 40.89 43 TYR B O 1
ATOM 4004 N N . ASP B 2 44 ? 104.209 -3.813 29.601 1.00 41.59 44 ASP B N 1
ATOM 4005 C CA . ASP B 2 44 ? 104.608 -3.873 31.004 1.00 42.23 44 ASP B CA 1
ATOM 4006 C C . ASP B 2 44 ? 105.536 -5.062 31.218 1.00 43.66 44 ASP B C 1
ATOM 4007 O O . ASP B 2 44 ? 105.209 -6.176 30.809 1.00 45.33 44 ASP B O 1
ATOM 4012 N N . GLY B 2 45 ? 106.694 -4.804 31.828 1.00 43.86 45 GLY B N 1
ATOM 4013 C CA . GLY B 2 45 ? 107.681 -5.839 32.125 1.00 43.71 45 GLY B CA 1
ATOM 4014 C C . GLY B 2 45 ? 108.840 -5.967 31.149 1.00 43.74 45 GLY B C 1
ATOM 4015 O O . GLY B 2 45 ? 109.873 -6.509 31.525 1.00 44.14 45 GLY B O 1
ATOM 4016 N N . GLU B 2 46 ? 108.678 -5.496 29.909 1.00 44.30 46 GLU B N 1
ATOM 4017 C CA . GLU B 2 46 ? 109.756 -5.534 28.906 1.00 45.95 46 GLU B CA 1
ATOM 4018 C C . GLU B 2 46 ? 110.949 -4.646 29.251 1.00 47.17 46 GLU B C 1
ATOM 4019 O O . GLU B 2 46 ? 110.781 -3.536 29.762 1.00 48.13 46 GLU B O 1
ATOM 4025 N N . SER B 2 47 ? 112.148 -5.133 28.938 1.00 48.46 47 SER B N 1
ATOM 4026 C CA . SER B 2 47 ? 113.371 -4.345 29.080 1.00 48.78 47 SER B CA 1
ATOM 4027 C C . SER B 2 47 ? 113.513 -3.401 27.884 1.00 48.75 47 SER B C 1
ATOM 4028 O O . SER B 2 47 ? 113.242 -3.785 26.744 1.00 47.08 47 SER B O 1
ATOM 4031 N N . VAL B 2 48 ? 113.914 -2.162 28.166 1.00 50.69 48 VAL B N 1
ATOM 4032 C CA . VAL B 2 48 ? 114.253 -1.177 27.138 1.00 52.31 48 VAL B CA 1
ATOM 4033 C C . VAL B 2 48 ? 115.774 -1.034 27.115 1.00 54.32 48 VAL B C 1
ATOM 4034 O O . VAL B 2 48 ? 116.397 -0.771 28.156 1.00 52.22 48 VAL B O 1
ATOM 4038 N N . SER B 2 49 ? 116.365 -1.220 25.936 1.00 55.38 49 SER B N 1
ATOM 4039 C CA . SER B 2 49 ? 117.811 -1.077 25.770 1.00 56.54 49 SER B CA 1
ATOM 4040 C C . SER B 2 49 ? 118.157 -0.675 24.346 1.00 56.89 49 SER B C 1
ATOM 4041 O O . SER B 2 49 ? 117.375 -0.898 23.413 1.00 55.69 49 SER B O 1
ATOM 4044 N N . GLY B 2 50 ? 119.332 -0.077 24.189 1.00 58.25 50 GLY B N 1
ATOM 4045 C CA . GLY B 2 50 ? 119.763 0.409 22.883 1.00 60.13 50 GLY B CA 1
ATOM 4046 C C . GLY B 2 50 ? 121.071 1.169 22.926 1.00 59.91 50 GLY B C 1
ATOM 4047 O O . GLY B 2 50 ? 121.977 0.827 23.692 1.00 59.25 50 GLY B O 1
ATOM 4048 N N . LYS B 2 51 ? 121.158 2.200 22.090 1.00 60.87 51 LYS B N 1
ATOM 4049 C CA . LYS B 2 51 ? 122.322 3.072 22.041 1.00 62.18 51 LYS B CA 1
ATOM 4050 C C . LYS B 2 51 ? 121.910 4.544 21.972 1.00 59.43 51 LYS B C 1
ATOM 4051 O O . LYS B 2 51 ? 120.923 4.887 21.324 1.00 57.55 51 LYS B O 1
ATOM 4057 N N . VAL B 2 52 ? 122.667 5.392 22.673 1.00 56.98 52 VAL B N 1
ATOM 4058 C CA . VAL B 2 52 ? 122.605 6.841 22.511 1.00 54.16 52 VAL B CA 1
ATOM 4059 C C . VAL B 2 52 ? 123.762 7.212 21.593 1.00 53.74 52 VAL B C 1
ATOM 4060 O O . VAL B 2 52 ? 124.911 6.984 21.955 1.00 53.34 52 VAL B O 1
ATOM 4064 N N . ASN B 2 53 ? 123.461 7.768 20.418 1.00 54.18 53 ASN B N 1
ATOM 4065 C CA . ASN B 2 53 ? 124.482 8.127 19.425 1.00 56.74 53 ASN B CA 1
ATOM 4066 C C . ASN B 2 53 ? 124.616 9.639 19.319 1.00 56.76 53 ASN B C 1
ATOM 4067 O O . ASN B 2 53 ? 123.708 10.310 18.826 1.00 57.37 53 ASN B O 1
ATOM 4072 N N . LEU B 2 54 ? 125.747 10.166 19.787 1.00 57.78 54 LEU B N 1
ATOM 4073 C CA . LEU B 2 54 ? 126.065 11.583 19.644 1.00 57.67 54 LEU B CA 1
ATOM 4074 C C . LEU B 2 54 ? 126.803 11.796 18.327 1.00 59.74 54 LEU B C 1
ATOM 4075 O O . LEU B 2 54 ? 127.914 11.298 18.150 1.00 60.24 54 LEU B O 1
ATOM 4080 N N . ALA B 2 55 ? 126.162 12.508 17.402 1.00 62.56 55 ALA B N 1
ATOM 4081 C CA . ALA B 2 55 ? 126.795 12.943 16.161 1.00 65.63 55 ALA B CA 1
ATOM 4082 C C . ALA B 2 55 ? 127.390 14.330 16.382 1.00 68.88 55 ALA B C 1
ATOM 4083 O O . ALA B 2 55 ? 126.680 15.248 16.797 1.00 71.07 55 ALA B O 1
ATOM 4085 N N . PHE B 2 56 ? 128.686 14.474 16.108 1.00 71.86 56 PHE B N 1
ATOM 4086 C CA . PHE B 2 56 ? 129.380 15.748 16.278 1.00 73.98 56 PHE B CA 1
ATOM 4087 C C . PHE B 2 56 ? 129.354 16.511 14.956 1.00 73.09 56 PHE B C 1
ATOM 4088 O O . PHE B 2 56 ? 129.805 15.996 13.937 1.00 71.60 56 PHE B O 1
ATOM 4096 N N . LYS B 2 57 ? 128.828 17.733 14.983 1.00 76.19 57 LYS B N 1
ATOM 4097 C CA . LYS B 2 57 ? 128.535 18.490 13.761 1.00 80.66 57 LYS B CA 1
ATOM 4098 C C . LYS B 2 57 ? 129.535 19.598 13.410 1.00 84.18 57 LYS B C 1
ATOM 4099 O O . LYS B 2 57 ? 129.741 19.864 12.227 1.00 87.55 57 LYS B O 1
ATOM 4105 N N . GLN B 2 58 ? 130.124 20.251 14.416 1.00 85.77 58 GLN B N 1
ATOM 4106 C CA . GLN B 2 58 ? 131.111 21.320 14.207 1.00 86.17 58 GLN B CA 1
ATOM 4107 C C . GLN B 2 58 ? 132.526 20.813 14.501 1.00 87.98 58 GLN B C 1
ATOM 4108 O O . GLN B 2 58 ? 133.024 21.016 15.609 1.00 89.55 58 GLN B O 1
ATOM 4114 N N . PRO B 2 59 ? 133.185 20.150 13.524 1.00 92.29 59 PRO B N 1
ATOM 4115 C CA . PRO B 2 59 ? 134.561 19.691 13.777 1.00 94.17 59 PRO B CA 1
ATOM 4116 C C . PRO B 2 59 ? 135.536 20.861 13.974 1.00 93.80 59 PRO B C 1
ATOM 4117 O O . PRO B 2 59 ? 135.467 21.852 13.239 1.00 91.17 59 PRO B O 1
ATOM 4121 N N . GLY B 2 60 ? 136.420 20.730 14.964 1.00 92.43 60 GLY B N 1
ATOM 4122 C CA . GLY B 2 60 ? 137.263 21.831 15.444 1.00 89.29 60 GLY B CA 1
ATOM 4123 C C . GLY B 2 60 ? 136.870 22.224 16.859 1.00 86.85 60 GLY B C 1
ATOM 4124 O O . GLY B 2 60 ? 137.720 22.302 17.747 1.00 88.22 60 GLY B O 1
ATOM 4125 N N . LYS B 2 61 ? 135.574 22.459 17.063 1.00 83.57 61 LYS B N 1
ATOM 4126 C CA . LYS B 2 61 ? 135.031 22.850 18.374 1.00 81.15 61 LYS B CA 1
ATOM 4127 C C . LYS B 2 61 ? 134.962 21.692 19.377 1.00 76.03 61 LYS B C 1
ATOM 4128 O O . LYS B 2 61 ? 135.118 20.522 19.013 1.00 71.10 61 LYS B O 1
ATOM 4134 N N . ARG B 2 62 ? 134.729 22.052 20.641 1.00 74.46 62 ARG B N 1
ATOM 4135 C CA . ARG B 2 62 ? 134.674 21.107 21.765 1.00 75.57 62 ARG B CA 1
ATOM 4136 C C . ARG B 2 62 ? 133.478 21.400 22.677 1.00 70.17 62 ARG B C 1
ATOM 4137 O O . ARG B 2 62 ? 133.066 22.554 22.828 1.00 67.11 62 ARG B O 1
ATOM 4145 N N . LEU B 2 63 ? 132.948 20.341 23.292 1.00 65.17 63 LEU B N 1
ATOM 4146 C CA . LEU B 2 63 ? 131.693 20.385 24.043 1.00 61.90 63 LEU B CA 1
ATOM 4147 C C . LEU B 2 63 ? 131.931 20.031 25.511 1.00 59.43 63 LEU B C 1
ATOM 4148 O O . LEU B 2 63 ? 132.038 18.858 25.876 1.00 55.63 63 LEU B O 1
ATOM 4153 N N . GLU B 2 64 ? 131.997 21.063 26.346 1.00 58.86 64 GLU B N 1
ATOM 4154 C CA . GLU B 2 64 ? 132.243 20.898 27.773 1.00 59.36 64 GLU B CA 1
ATOM 4155 C C . GLU B 2 64 ? 130.917 20.595 28.470 1.00 55.44 64 GLU B C 1
ATOM 4156 O O . GLU B 2 64 ? 129.958 21.359 28.323 1.00 53.06 64 GLU B O 1
ATOM 4162 N N . HIS B 2 65 ? 130.868 19.482 29.208 1.00 52.04 65 HIS B N 1
ATOM 4163 C CA . HIS B 2 65 ? 129.655 19.052 29.923 1.00 50.64 65 HIS B CA 1
ATOM 4164 C C . HIS B 2 65 ? 129.952 18.571 31.344 1.00 48.10 65 HIS B C 1
ATOM 4165 O O . HIS B 2 65 ? 131.072 18.159 31.634 1.00 50.61 65 HIS B O 1
ATOM 4172 N N . GLN B 2 66 ? 128.935 18.632 32.211 1.00 45.16 66 GLN B N 1
ATOM 4173 C CA . GLN B 2 66 ? 129.011 18.143 33.599 1.00 44.15 66 GLN B CA 1
ATOM 4174 C C . GLN B 2 66 ? 128.205 16.849 33.828 1.00 43.71 66 GLN B C 1
ATOM 4175 O O . GLN B 2 66 ? 127.740 16.568 34.940 1.00 44.56 66 GLN B O 1
ATOM 4181 N N . GLY B 2 67 ? 128.008 16.090 32.758 1.00 42.61 67 GLY B N 1
ATOM 4182 C CA . GLY B 2 67 ? 127.517 14.717 32.823 1.00 41.17 67 GLY B CA 1
ATOM 4183 C C . GLY B 2 67 ? 126.552 14.447 31.684 1.00 40.12 67 GLY B C 1
ATOM 4184 O O . GLY B 2 67 ? 125.956 15.380 31.138 1.00 42.48 67 GLY B O 1
ATOM 4185 N N . ILE B 2 68 ? 126.423 13.175 31.315 1.00 37.36 68 ILE B N 1
ATOM 4186 C CA . ILE B 2 68 ? 125.438 12.730 30.340 1.00 35.66 68 ILE B CA 1
ATOM 4187 C C . ILE B 2 68 ? 124.669 11.598 30.988 1.00 35.95 68 ILE B C 1
ATOM 4188 O O . ILE B 2 68 ? 125.268 10.714 31.598 1.00 35.17 68 ILE B O 1
ATOM 4193 N N . ARG B 2 69 ? 123.342 11.643 30.862 1.00 37.65 69 ARG B N 1
ATOM 4194 C CA . ARG B 2 69 ? 122.453 10.589 31.369 1.00 37.51 69 ARG B CA 1
ATOM 4195 C C . ARG B 2 69 ? 121.369 10.252 30.360 1.00 37.08 69 ARG B C 1
ATOM 4196 O O . ARG B 2 69 ? 121.142 10.987 29.394 1.00 36.52 69 ARG B O 1
ATOM 4204 N N . ILE B 2 70 ? 120.695 9.137 30.618 1.00 36.89 70 ILE B N 1
ATOM 4205 C CA . ILE B 2 70 ? 119.483 8.765 29.892 1.00 36.92 70 ILE B CA 1
ATOM 4206 C C . ILE B 2 70 ? 118.425 8.307 30.900 1.00 36.84 70 ILE B C 1
ATOM 4207 O O . ILE B 2 70 ? 118.737 7.608 31.874 1.00 36.02 70 ILE B O 1
ATOM 4212 N N . GLU B 2 71 ? 117.183 8.725 30.660 1.00 36.20 71 GLU B N 1
ATOM 4213 C CA . GLU B 2 71 ? 116.074 8.451 31.556 1.00 35.95 71 GLU B CA 1
ATOM 4214 C C . GLU B 2 71 ? 114.963 7.777 30.790 1.00 35.11 71 GLU B C 1
ATOM 4215 O O . GLU B 2 71 ? 114.690 8.143 29.657 1.00 36.71 71 GLU B O 1
ATOM 4221 N N . PHE B 2 72 ? 114.329 6.787 31.402 1.00 33.76 72 PHE B N 1
ATOM 4222 C CA . PHE B 2 72 ? 113.079 6.268 30.895 1.00 33.50 72 PHE B CA 1
ATOM 4223 C C . PHE B 2 72 ? 112.029 6.936 31.748 1.00 33.32 72 PHE B C 1
ATOM 4224 O O . PHE B 2 72 ? 112.122 6.882 32.979 1.00 32.32 72 PHE B O 1
ATOM 4232 N N . VAL B 2 73 ? 111.028 7.533 31.098 1.00 32.74 73 VAL B N 1
ATOM 4233 C CA . VAL B 2 73 ? 110.006 8.334 31.775 1.00 32.68 73 VAL B CA 1
ATOM 4234 C C . VAL B 2 73 ? 108.619 7.932 31.299 1.00 32.91 73 VAL B C 1
ATOM 4235 O O . VAL B 2 73 ? 108.380 7.814 30.100 1.00 32.86 73 VAL B O 1
ATOM 4239 N N . GLY B 2 74 ? 107.713 7.725 32.247 1.00 33.10 74 GLY B N 1
ATOM 4240 C CA . GLY B 2 74 ? 106.287 7.611 31.957 1.00 33.58 74 GLY B CA 1
ATOM 4241 C C . GLY B 2 74 ? 105.609 8.642 32.825 1.00 34.12 74 GLY B C 1
ATOM 4242 O O . GLY B 2 74 ? 105.840 8.662 34.037 1.00 33.77 74 GLY B O 1
ATOM 4243 N N . GLN B 2 75 ? 104.787 9.498 32.215 1.00 34.66 75 GLN B N 1
ATOM 4244 C CA . GLN B 2 75 ? 104.178 10.632 32.925 1.00 35.28 75 GLN B CA 1
ATOM 4245 C C . GLN B 2 75 ? 102.788 10.980 32.410 1.00 36.10 75 GLN B C 1
ATOM 4246 O O . GLN B 2 75 ? 102.446 10.656 31.274 1.00 36.75 75 GLN B O 1
ATOM 4252 N N . ILE B 2 76 ? 102.016 11.665 33.252 1.00 36.08 76 ILE B N 1
ATOM 4253 C CA . ILE B 2 76 ? 100.669 12.116 32.914 1.00 36.72 76 ILE B CA 1
ATOM 4254 C C . ILE B 2 76 ? 100.663 13.645 32.898 1.00 36.77 76 ILE B C 1
ATOM 4255 O O . ILE B 2 76 ? 101.132 14.272 33.843 1.00 37.02 76 ILE B O 1
ATOM 4260 N N . GLU B 2 77 ? 100.123 14.224 31.827 1.00 36.97 77 GLU B N 1
ATOM 4261 C CA . GLU B 2 77 ? 100.071 15.667 31.617 1.00 37.86 77 GLU B CA 1
ATOM 4262 C C . GLU B 2 77 ? 98.605 16.105 31.604 1.00 38.12 77 GLU B C 1
ATOM 4263 O O . GLU B 2 77 ? 97.805 15.543 30.859 1.00 37.70 77 GLU B O 1
ATOM 4269 N N . LEU B 2 78 ? 98.264 17.118 32.400 1.00 38.15 78 LEU B N 1
ATOM 4270 C CA . LEU B 2 78 ? 96.888 17.616 32.510 1.00 37.85 78 LEU B CA 1
ATOM 4271 C C . LEU B 2 78 ? 96.706 19.084 32.062 1.00 38.57 78 LEU B C 1
ATOM 4272 O O . LEU B 2 78 ? 97.469 19.966 32.464 1.00 39.56 78 LEU B O 1
ATOM 4277 N N . PHE B 2 79 ? 95.681 19.330 31.243 1.00 38.78 79 PHE B N 1
ATOM 4278 C CA . PHE B 2 79 ? 95.281 20.677 30.788 1.00 38.53 79 PHE B CA 1
ATOM 4279 C C . PHE B 2 79 ? 96.382 21.498 30.099 1.00 38.67 79 PHE B C 1
ATOM 4280 O O . PHE B 2 79 ? 96.382 22.724 30.176 1.00 38.38 79 PHE B O 1
ATOM 4288 N N . ASN B 2 80 ? 97.311 20.818 29.431 1.00 41.13 80 ASN B N 1
ATOM 4289 C CA . ASN B 2 80 ? 98.412 21.457 28.691 1.00 44.77 80 ASN B CA 1
ATOM 4290 C C . ASN B 2 80 ? 99.310 22.360 29.562 1.00 45.58 80 ASN B C 1
ATOM 4291 O O . ASN B 2 80 ? 99.891 23.332 29.076 1.00 47.49 80 ASN B O 1
ATOM 4296 N N . ASP B 2 81 ? 99.438 22.003 30.838 1.00 45.11 81 ASP B N 1
ATOM 4297 C CA . ASP B 2 81 ? 100.054 22.844 31.866 1.00 44.84 81 ASP B CA 1
ATOM 4298 C C . ASP B 2 81 ? 101.281 22.095 32.376 1.00 45.08 81 ASP B C 1
ATOM 4299 O O . ASP B 2 81 ? 101.136 21.116 33.109 1.00 46.83 81 ASP B O 1
ATOM 4304 N N . LYS B 2 82 ? 102.474 22.544 31.982 1.00 44.92 82 LYS B N 1
ATOM 4305 C CA . LYS B 2 82 ? 103.735 21.920 32.416 1.00 46.01 82 LYS B CA 1
ATOM 4306 C C . LYS B 2 82 ? 103.843 21.687 33.935 1.00 44.95 82 LYS B C 1
ATOM 4307 O O . LYS B 2 82 ? 104.380 20.666 34.365 1.00 45.72 82 LYS B O 1
ATOM 4313 N N . SER B 2 83 ? 103.334 22.622 34.737 1.00 43.54 83 SER B N 1
ATOM 4314 C CA . SER B 2 83 ? 103.403 22.515 36.201 1.00 43.66 83 SER B CA 1
ATOM 4315 C C . SER B 2 83 ? 102.506 21.434 36.811 1.00 44.18 83 SER B C 1
ATOM 4316 O O . SER B 2 83 ? 102.649 21.134 37.993 1.00 47.08 83 SER B O 1
ATOM 4319 N N . ASN B 2 84 ? 101.582 20.880 36.022 1.00 44.60 84 ASN B N 1
ATOM 4320 C CA . ASN B 2 84 ? 100.724 19.751 36.429 1.00 45.06 84 ASN B CA 1
ATOM 4321 C C . ASN B 2 84 ? 101.250 18.366 36.037 1.00 44.41 84 ASN B C 1
ATOM 4322 O O . ASN B 2 84 ? 100.614 17.366 36.373 1.00 46.31 84 ASN B O 1
ATOM 4327 N N . THR B 2 85 ? 102.387 18.294 35.343 1.00 42.67 85 THR B N 1
ATOM 4328 C CA . THR B 2 85 ? 102.938 17.007 34.914 1.00 42.56 85 THR B CA 1
ATOM 4329 C C . THR B 2 85 ? 103.421 16.183 36.113 1.00 43.25 85 THR B C 1
ATOM 4330 O O . THR B 2 85 ? 104.154 16.697 36.953 1.00 43.15 85 THR B O 1
ATOM 4334 N N . HIS B 2 86 ? 102.991 14.921 36.185 1.00 43.90 86 HIS B N 1
ATOM 4335 C CA . HIS B 2 86 ? 103.422 13.978 37.221 1.00 44.91 86 HIS B CA 1
ATOM 4336 C C . HIS B 2 86 ? 104.042 12.738 36.577 1.00 43.92 86 HIS B C 1
ATOM 4337 O O . HIS B 2 86 ? 103.369 12.001 35.852 1.00 44.10 86 HIS B O 1
ATOM 4344 N N . GLU B 2 87 ? 105.325 12.512 36.849 1.00 43.44 87 GLU B N 1
ATOM 4345 C CA . GLU B 2 87 ? 105.989 11.275 36.457 1.00 42.22 87 GLU B CA 1
ATOM 4346 C C . GLU B 2 87 ? 105.571 10.180 37.438 1.00 40.73 87 GLU B C 1
ATOM 4347 O O . GLU B 2 87 ? 105.686 10.348 38.653 1.00 39.96 87 GLU B O 1
ATOM 4353 N N . PHE B 2 88 ? 105.050 9.085 36.893 1.00 40.52 88 PHE B N 1
ATOM 4354 C CA . PHE B 2 88 ? 104.713 7.873 37.658 1.00 39.33 88 PHE B CA 1
ATOM 4355 C C . PHE B 2 88 ? 105.802 6.802 37.545 1.00 39.02 88 PHE B C 1
ATOM 4356 O O . PHE B 2 88 ? 105.805 5.850 38.319 1.00 38.65 88 PHE B O 1
ATOM 4364 N N . VAL B 2 89 ? 106.698 6.949 36.569 1.00 39.55 89 VAL B N 1
ATOM 4365 C CA . VAL B 2 89 ? 107.846 6.066 36.395 1.00 40.22 89 VAL B CA 1
ATOM 4366 C C . VAL B 2 89 ? 109.030 6.919 35.937 1.00 40.25 89 VAL B C 1
ATOM 4367 O O . VAL B 2 89 ? 108.919 7.669 34.968 1.00 39.81 89 VAL B O 1
ATOM 4371 N N . ASN B 2 90 ? 110.143 6.809 36.658 1.00 40.80 90 ASN B N 1
ATOM 4372 C CA . ASN B 2 90 ? 111.405 7.440 36.282 1.00 41.38 90 ASN B CA 1
ATOM 4373 C C . ASN B 2 90 ? 112.548 6.489 36.619 1.00 41.51 90 ASN B C 1
ATOM 4374 O O . ASN B 2 90 ? 112.653 6.022 37.753 1.00 43.97 90 ASN B O 1
ATOM 4379 N N . LEU B 2 91 ? 113.379 6.197 35.622 1.00 40.58 91 LEU B N 1
ATOM 4380 C CA . LEU B 2 91 ? 114.586 5.399 35.794 1.00 40.42 91 LEU B CA 1
ATOM 4381 C C . LEU B 2 91 ? 115.736 6.178 35.173 1.00 40.82 91 LEU B C 1
ATOM 4382 O O . LEU B 2 91 ? 115.536 6.833 34.150 1.00 40.83 91 LEU B O 1
ATOM 4387 N N . VAL B 2 92 ? 116.923 6.106 35.785 1.00 40.23 92 VAL B N 1
ATOM 4388 C CA . VAL B 2 92 ? 118.094 6.860 35.326 1.00 40.47 92 VAL B CA 1
ATOM 4389 C C . VAL B 2 92 ? 119.258 5.934 35.038 1.00 40.27 92 VAL B C 1
ATOM 4390 O O . VAL B 2 92 ? 119.493 4.998 35.785 1.00 41.45 92 VAL B O 1
ATOM 4394 N N . LYS B 2 93 ? 119.977 6.203 33.953 1.00 41.13 93 LYS B N 1
ATOM 4395 C CA . LYS B 2 93 ? 121.293 5.622 33.729 1.00 42.94 93 LYS B CA 1
ATOM 4396 C C . LYS B 2 93 ? 122.257 6.736 33.396 1.00 43.42 93 LYS B C 1
ATOM 4397 O O . LYS B 2 93 ? 122.061 7.462 32.416 1.00 45.44 93 LYS B O 1
ATOM 4403 N N . GLU B 2 94 ? 123.297 6.865 34.213 1.00 42.63 94 GLU B N 1
ATOM 4404 C CA . GLU B 2 94 ? 124.363 7.819 33.960 1.00 41.68 94 GLU B CA 1
ATOM 4405 C C . GLU B 2 94 ? 125.252 7.199 32.877 1.00 41.01 94 GLU B C 1
ATOM 4406 O O . GLU B 2 94 ? 125.656 6.048 32.996 1.00 41.44 94 GLU B O 1
ATOM 4412 N N . LEU B 2 95 ? 125.507 7.945 31.808 1.00 40.95 95 LEU B N 1
ATOM 4413 C CA . LEU B 2 95 ? 126.306 7.461 30.680 1.00 42.08 95 LEU B CA 1
ATOM 4414 C C . LEU B 2 95 ? 127.740 8.000 30.659 1.00 42.94 95 LEU B C 1
ATOM 4415 O O . LEU B 2 95 ? 128.621 7.384 30.045 1.00 43.26 95 LEU B O 1
ATOM 4420 N N . ALA B 2 96 ? 127.973 9.150 31.297 1.00 42.95 96 ALA B N 1
ATOM 4421 C CA . ALA B 2 96 ? 129.290 9.791 31.282 1.00 42.36 96 ALA B CA 1
ATOM 4422 C C . ALA B 2 96 ? 129.453 10.754 32.444 1.00 41.95 96 ALA B C 1
ATOM 4423 O O . ALA B 2 96 ? 128.500 11.433 32.834 1.00 40.28 96 ALA B O 1
ATOM 4425 N N . LEU B 2 97 ? 130.669 10.796 32.991 1.00 43.03 97 LEU B N 1
ATOM 4426 C CA . LEU B 2 97 ? 131.047 11.777 34.012 1.00 42.97 97 LEU B CA 1
ATOM 4427 C C . LEU B 2 97 ? 131.347 13.107 33.333 1.00 42.59 97 LEU B C 1
ATOM 4428 O O . LEU B 2 97 ? 131.537 13.144 32.110 1.00 42.29 97 LEU B O 1
ATOM 4433 N N . PRO B 2 98 ? 131.405 14.202 34.116 1.00 42.07 98 PRO B N 1
ATOM 4434 C CA . PRO B 2 98 ? 131.824 15.494 33.568 1.00 42.70 98 PRO B CA 1
ATOM 4435 C C . PRO B 2 98 ? 133.099 15.375 32.727 1.00 43.73 98 PRO B C 1
ATOM 4436 O O . PRO B 2 98 ? 134.076 14.772 33.183 1.00 43.84 98 PRO B O 1
ATOM 4440 N N . GLY B 2 99 ? 133.071 15.910 31.506 1.00 45.35 99 GLY B N 1
ATOM 4441 C CA . GLY B 2 99 ? 134.191 15.757 30.571 1.00 47.44 99 GLY B CA 1
ATOM 4442 C C . GLY B 2 99 ? 134.122 16.681 29.377 1.00 48.43 99 GLY B C 1
ATOM 4443 O O . GLY B 2 99 ? 133.531 17.753 29.462 1.00 47.21 99 GLY B O 1
ATOM 4444 N N . GLU B 2 100 ? 134.760 16.264 28.283 1.00 53.84 100 GLU B N 1
ATOM 4445 C CA . GLU B 2 100 ? 134.661 16.934 26.980 1.00 60.36 100 GLU B CA 1
ATOM 4446 C C . GLU B 2 100 ? 134.256 15.950 25.878 1.00 62.05 100 GLU B C 1
ATOM 4447 O O . GLU B 2 100 ? 134.384 14.736 26.027 1.00 64.33 100 GLU B O 1
ATOM 4453 N N . LEU B 2 101 ? 133.761 16.491 24.773 1.00 65.80 101 LEU B N 1
ATOM 4454 C CA . LEU B 2 101 ? 133.548 15.718 23.554 1.00 69.59 101 LEU B CA 1
ATOM 4455 C C . LEU B 2 101 ? 134.092 16.509 22.375 1.00 72.40 101 LEU B C 1
ATOM 4456 O O . LEU B 2 101 ? 133.716 17.664 22.171 1.00 70.73 101 LEU B O 1
ATOM 4461 N N . THR B 2 102 ? 134.999 15.886 21.628 1.00 76.55 102 THR B N 1
ATOM 4462 C CA . THR B 2 102 ? 135.560 16.460 20.406 1.00 81.74 102 THR B CA 1
ATOM 4463 C C . THR B 2 102 ? 135.009 15.809 19.132 1.00 83.59 102 THR B C 1
ATOM 4464 O O . THR B 2 102 ? 134.929 16.464 18.090 1.00 84.40 102 THR B O 1
ATOM 4468 N N . GLN B 2 103 ? 134.630 14.532 19.221 1.00 85.37 103 GLN B N 1
ATOM 4469 C CA . GLN B 2 103 ? 134.147 13.761 18.075 1.00 84.92 103 GLN B CA 1
ATOM 4470 C C . GLN B 2 103 ? 132.837 13.035 18.409 1.00 78.27 103 GLN B C 1
ATOM 4471 O O . GLN B 2 103 ? 132.301 13.168 19.513 1.00 75.67 103 GLN B O 1
ATOM 4477 N N . SER B 2 104 ? 132.321 12.288 17.437 1.00 72.98 104 SER B N 1
ATOM 4478 C CA . SER B 2 104 ? 131.142 11.453 17.637 1.00 70.89 104 SER B CA 1
ATOM 4479 C C . SER B 2 104 ? 131.444 10.284 18.575 1.00 69.71 104 SER B C 1
ATOM 4480 O O . SER B 2 104 ? 132.566 9.784 18.614 1.00 68.98 104 SER B O 1
ATOM 4483 N N . ARG B 2 105 ? 130.435 9.869 19.336 1.00 69.68 105 ARG B N 1
ATOM 4484 C CA . ARG B 2 105 ? 130.559 8.750 20.274 1.00 69.53 105 ARG B CA 1
ATOM 4485 C C . ARG B 2 105 ? 129.176 8.156 20.546 1.00 64.96 105 ARG B C 1
ATOM 4486 O O . ARG B 2 105 ? 128.162 8.842 20.398 1.00 62.69 105 ARG B O 1
ATOM 4494 N N . SER B 2 106 ? 129.148 6.878 20.920 1.00 61.32 106 SER B N 1
ATOM 4495 C CA . SER B 2 106 ? 127.913 6.193 21.298 1.00 60.69 106 SER B CA 1
ATOM 4496 C C . SER B 2 106 ? 128.015 5.504 22.668 1.00 57.16 106 SER B C 1
ATOM 4497 O O . SER B 2 106 ? 129.085 5.048 23.056 1.00 56.32 106 SER B O 1
ATOM 4500 N N . TYR B 2 107 ? 126.895 5.445 23.390 1.00 55.32 107 TYR B N 1
ATOM 4501 C CA . TYR B 2 107 ? 126.832 4.833 24.722 1.00 55.53 107 TYR B CA 1
ATOM 4502 C C . TYR B 2 107 ? 125.742 3.768 24.768 1.00 55.13 107 TYR B C 1
ATOM 4503 O O . TYR B 2 107 ? 124.674 3.963 24.196 1.00 55.21 107 TYR B O 1
ATOM 4512 N N . ASP B 2 108 ? 126.010 2.660 25.462 1.00 55.24 108 ASP B N 1
ATOM 4513 C CA . ASP B 2 108 ? 125.011 1.606 25.696 1.00 55.38 108 ASP B CA 1
ATOM 4514 C C . ASP B 2 108 ? 124.161 1.938 26.920 1.00 53.51 108 ASP B C 1
ATOM 4515 O O . ASP B 2 108 ? 124.655 2.523 27.890 1.00 52.64 108 ASP B O 1
ATOM 4520 N N . PHE B 2 109 ? 122.885 1.554 26.865 1.00 52.65 109 PHE B N 1
ATOM 4521 C CA . PHE B 2 109 ? 121.993 1.609 28.028 1.00 52.19 109 PHE B CA 1
ATOM 4522 C C . PHE B 2 109 ? 121.059 0.409 28.037 1.00 52.06 109 PHE B C 1
ATOM 4523 O O . PHE B 2 109 ? 120.694 -0.108 26.976 1.00 49.81 109 PHE B O 1
ATOM 4531 N N . GLU B 2 110 ? 120.686 -0.019 29.241 1.00 53.62 110 GLU B N 1
ATOM 4532 C CA . GLU B 2 110 ? 119.701 -1.075 29.434 1.00 56.11 110 GLU B CA 1
ATOM 4533 C C . GLU B 2 110 ? 118.918 -0.821 30.714 1.00 54.62 110 GLU B C 1
ATOM 4534 O O . GLU B 2 110 ? 119.504 -0.743 31.789 1.00 52.31 110 GLU B O 1
ATOM 4540 N N . PHE B 2 111 ? 117.598 -0.687 30.587 1.00 54.84 111 PHE B N 1
ATOM 4541 C CA . PHE B 2 111 ? 116.697 -0.677 31.738 1.00 54.61 111 PHE B CA 1
ATOM 4542 C C . PHE B 2 111 ? 116.092 -2.070 31.866 1.00 57.62 111 PHE B C 1
ATOM 4543 O O . PHE B 2 111 ? 115.381 -2.528 30.969 1.00 55.64 111 PHE B O 1
ATOM 4559 N N . GLN B 2 113 ? 113.744 -5.003 32.861 1.00 65.74 113 GLN B N 1
ATOM 4560 C CA . GLN B 2 113 ? 112.352 -5.327 33.214 1.00 66.53 113 GLN B CA 1
ATOM 4561 C C . GLN B 2 113 ? 111.537 -4.123 33.703 1.00 61.84 113 GLN B C 1
ATOM 4562 O O . GLN B 2 113 ? 111.139 -4.051 34.866 1.00 60.18 113 GLN B O 1
ATOM 4568 N N . VAL B 2 114 ? 111.288 -3.192 32.789 1.00 58.16 114 VAL B N 1
ATOM 4569 C CA . VAL B 2 114 ? 110.723 -1.888 33.126 1.00 54.33 114 VAL B CA 1
ATOM 4570 C C . VAL B 2 114 ? 109.225 -1.990 33.405 1.00 53.17 114 VAL B C 1
ATOM 4571 O O . VAL B 2 114 ? 108.464 -2.486 32.571 1.00 51.09 114 VAL B O 1
ATOM 4575 N N . GLU B 2 115 ? 108.814 -1.507 34.577 1.00 53.18 115 GLU B N 1
ATOM 4576 C CA . GLU B 2 115 ? 107.398 -1.416 34.926 1.00 53.34 115 GLU B CA 1
ATOM 4577 C C . GLU B 2 115 ? 106.747 -0.276 34.148 1.00 51.34 115 GLU B C 1
ATOM 4578 O O . GLU B 2 115 ? 107.254 0.846 34.141 1.00 52.22 115 GLU B O 1
ATOM 4584 N N . LYS B 2 116 ? 105.634 -0.586 33.486 1.00 47.82 116 LYS B N 1
ATOM 4585 C CA . LYS B 2 116 ? 104.883 0.369 32.683 1.00 44.90 116 LYS B CA 1
ATOM 4586 C C . LYS B 2 116 ? 103.398 0.122 32.960 1.00 43.39 116 LYS B C 1
ATOM 4587 O O . LYS B 2 116 ? 102.712 -0.514 32.160 1.00 44.41 116 LYS B O 1
ATOM 4593 N N . PRO B 2 117 ? 102.897 0.619 34.105 1.00 40.61 117 PRO B N 1
ATOM 4594 C CA . PRO B 2 117 ? 101.581 0.206 34.590 1.00 39.56 117 PRO B CA 1
ATOM 4595 C C . PRO B 2 117 ? 100.371 0.705 33.796 1.00 39.16 117 PRO B C 1
ATOM 4596 O O . PRO B 2 117 ? 99.288 0.137 33.952 1.00 41.17 117 PRO B O 1
ATOM 4600 N N . TYR B 2 118 ? 100.540 1.729 32.958 1.00 37.72 118 TYR B N 1
ATOM 4601 C CA . TYR B 2 118 ? 99.411 2.354 32.254 1.00 36.70 118 TYR B CA 1
ATOM 4602 C C . TYR B 2 118 ? 99.587 2.361 30.743 1.00 36.14 118 TYR B C 1
ATOM 4603 O O . TYR B 2 118 ? 100.711 2.342 30.245 1.00 36.47 118 TYR B O 1
ATOM 4612 N N . GLU B 2 119 ? 98.464 2.390 30.026 1.00 36.29 119 GLU B N 1
ATOM 4613 C CA . GLU B 2 119 ? 98.462 2.451 28.563 1.00 37.14 119 GLU B CA 1
ATOM 4614 C C . GLU B 2 119 ? 98.568 3.906 28.105 1.00 36.85 119 GLU B C 1
ATOM 4615 O O . GLU B 2 119 ? 97.891 4.776 28.659 1.00 35.60 119 GLU B O 1
ATOM 4621 N N . SER B 2 120 ? 99.410 4.151 27.093 1.00 37.10 120 SER B N 1
ATOM 4622 C CA . SER B 2 120 ? 99.594 5.484 26.503 1.00 37.44 120 SER B CA 1
ATOM 4623 C C . SER B 2 120 ? 98.271 6.017 26.016 1.00 37.87 120 SER B C 1
ATOM 4624 O O . SER B 2 120 ? 97.503 5.280 25.419 1.00 40.58 120 SER B O 1
ATOM 4627 N N . TYR B 2 121 ? 98.014 7.296 26.257 1.00 39.44 121 TYR B N 1
ATOM 4628 C CA . TYR B 2 121 ? 96.747 7.915 25.873 1.00 41.34 121 TYR B CA 1
ATOM 4629 C C . TYR B 2 121 ? 96.938 9.384 25.530 1.00 43.33 121 TYR B C 1
ATOM 4630 O O . TYR B 2 121 ? 97.697 10.088 26.193 1.00 44.36 121 TYR B O 1
ATOM 4639 N N . ILE B 2 122 ? 96.249 9.824 24.482 1.00 45.44 122 ILE B N 1
ATOM 4640 C CA . ILE B 2 122 ? 96.183 11.226 24.118 1.00 47.16 122 ILE B CA 1
ATOM 4641 C C . ILE B 2 122 ? 94.710 11.600 24.035 1.00 47.76 122 ILE B C 1
ATOM 4642 O O . ILE B 2 122 ? 93.963 11.024 23.250 1.00 48.27 122 ILE B O 1
ATOM 4647 N N . GLY B 2 123 ? 94.306 12.554 24.867 1.00 49.20 123 GLY B N 1
ATOM 4648 C CA . GLY B 2 123 ? 92.939 13.052 24.894 1.00 50.65 123 GLY B CA 1
ATOM 4649 C C . GLY B 2 123 ? 92.870 14.569 24.869 1.00 52.11 123 GLY B C 1
ATOM 4650 O O . GLY B 2 123 ? 93.790 15.241 24.382 1.00 53.55 123 GLY B O 1
ATOM 4651 N N . ALA B 2 124 ? 91.767 15.104 25.388 1.00 51.81 124 ALA B N 1
ATOM 4652 C CA . ALA B 2 124 ? 91.506 16.542 25.366 1.00 51.07 124 ALA B CA 1
ATOM 4653 C C . ALA B 2 124 ? 92.295 17.252 26.449 1.00 50.15 124 ALA B C 1
ATOM 4654 O O . ALA B 2 124 ? 93.121 18.119 26.160 1.00 50.94 124 ALA B O 1
ATOM 4656 N N . ASN B 2 125 ? 92.027 16.869 27.694 1.00 49.06 125 ASN B N 1
ATOM 4657 C CA . ASN B 2 125 ? 92.651 17.472 28.865 1.00 48.38 125 ASN B CA 1
ATOM 4658 C C . ASN B 2 125 ? 93.731 16.584 29.483 1.00 46.78 125 ASN B C 1
ATOM 4659 O O . ASN B 2 125 ? 94.307 16.963 30.499 1.00 46.75 125 ASN B O 1
ATOM 4664 N N . VAL B 2 126 ? 94.003 15.415 28.894 1.00 45.18 126 VAL B N 1
ATOM 4665 C CA . VAL B 2 126 ? 94.954 14.461 29.473 1.00 43.60 126 VAL B CA 1
ATOM 4666 C C . VAL B 2 126 ? 95.821 13.831 28.405 1.00 44.03 126 VAL B C 1
ATOM 4667 O O . VAL B 2 126 ? 95.321 13.443 27.360 1.00 44.66 126 VAL B O 1
ATOM 4671 N N . ARG B 2 127 ? 97.121 13.749 28.678 1.00 46.34 127 ARG B N 1
ATOM 4672 C CA . ARG B 2 127 ? 98.040 12.896 27.925 1.00 49.38 127 ARG B CA 1
ATOM 4673 C C . ARG B 2 127 ? 98.801 12.021 28.901 1.00 46.31 127 ARG B C 1
ATOM 4674 O O . ARG B 2 127 ? 99.269 12.503 29.927 1.00 47.01 127 ARG B O 1
ATOM 4682 N N . LEU B 2 128 ? 98.904 10.736 28.591 1.00 42.84 128 LEU B N 1
ATOM 4683 C CA . LEU B 2 128 ? 99.783 9.830 29.310 1.00 40.97 128 LEU B CA 1
ATOM 4684 C C . LEU B 2 128 ? 100.768 9.335 28.266 1.00 40.04 128 LEU B C 1
ATOM 4685 O O . LEU B 2 128 ? 100.353 8.731 27.277 1.00 41.45 128 LEU B O 1
ATOM 4690 N N . ARG B 2 129 ? 102.056 9.623 28.454 1.00 38.57 129 ARG B N 1
ATOM 4691 C CA . ARG B 2 129 ? 103.069 9.215 27.483 1.00 38.58 129 ARG B CA 1
ATOM 4692 C C . ARG B 2 129 ? 104.347 8.727 28.121 1.00 37.35 129 ARG B C 1
ATOM 4693 O O . ARG B 2 129 ? 104.743 9.210 29.180 1.00 38.30 129 ARG B O 1
ATOM 4701 N N . TYR B 2 130 ? 104.966 7.750 27.460 1.00 35.63 130 TYR B N 1
ATOM 4702 C CA . TYR B 2 130 ? 106.276 7.252 27.830 1.00 35.80 130 TYR B CA 1
ATOM 4703 C C . TYR B 2 130 ? 107.312 7.770 26.838 1.00 36.48 130 TYR B C 1
ATOM 4704 O O . TYR B 2 130 ? 106.989 8.004 25.666 1.00 36.41 130 TYR B O 1
ATOM 4713 N N . PHE B 2 131 ? 108.550 7.941 27.311 1.00 35.78 131 PHE B N 1
ATOM 4714 C CA . PHE B 2 131 ? 109.664 8.343 26.453 1.00 35.10 131 PHE B CA 1
ATOM 4715 C C . PHE B 2 131 ? 111.021 8.125 27.113 1.00 35.89 131 PHE B C 1
ATOM 4716 O O . PHE B 2 131 ? 111.145 8.103 28.341 1.00 35.93 131 PHE B O 1
ATOM 4724 N N . LEU B 2 132 ? 112.033 7.956 26.271 1.00 36.72 132 LEU B N 1
ATOM 4725 C CA . LEU B 2 132 ? 113.419 8.026 26.700 1.00 37.25 132 LEU B CA 1
ATOM 4726 C C . LEU B 2 132 ? 113.843 9.485 26.557 1.00 36.51 132 LEU B C 1
ATOM 4727 O O . LEU B 2 132 ? 113.501 10.129 25.568 1.00 36.75 132 LEU B O 1
ATOM 4732 N N . LYS B 2 133 ? 114.558 10.004 27.549 1.00 35.51 133 LYS B N 1
ATOM 4733 C CA . LYS B 2 133 ? 115.056 11.374 27.527 1.00 35.14 133 LYS B CA 1
ATOM 4734 C C . LYS B 2 133 ? 116.549 11.363 27.814 1.00 34.47 133 LYS B C 1
ATOM 4735 O O . LYS B 2 133 ? 116.962 10.990 28.914 1.00 34.41 133 LYS B O 1
ATOM 4741 N N . VAL B 2 134 ? 117.349 11.758 26.824 1.00 33.59 134 VAL B N 1
ATOM 4742 C CA . VAL B 2 134 ? 118.789 11.920 27.007 1.00 33.14 134 VAL B CA 1
ATOM 4743 C C . VAL B 2 134 ? 119.072 13.380 27.323 1.00 32.40 134 VAL B C 1
ATOM 4744 O O . VAL B 2 134 ? 118.525 14.264 26.673 1.00 32.32 134 VAL B O 1
ATOM 4748 N N . THR B 2 135 ? 119.934 13.605 28.314 1.00 31.52 135 THR B N 1
ATOM 4749 C CA . THR B 2 135 ? 120.343 14.935 28.746 1.00 31.68 135 THR B CA 1
ATOM 4750 C C . THR B 2 135 ? 121.870 15.006 28.814 1.00 33.21 135 THR B C 1
ATOM 4751 O O . THR B 2 135 ? 122.488 14.230 29.545 1.00 34.32 135 THR B O 1
ATOM 4755 N N . ILE B 2 136 ? 122.466 15.913 28.039 1.00 33.93 136 ILE B N 1
ATOM 4756 C CA . ILE B 2 136 ? 123.867 16.291 28.202 1.00 34.74 136 ILE B CA 1
ATOM 4757 C C . ILE B 2 136 ? 123.846 17.579 29.006 1.00 35.43 136 ILE B C 1
ATOM 4758 O O . ILE B 2 136 ? 123.321 18.597 28.539 1.00 35.07 136 ILE B O 1
ATOM 4763 N N . VAL B 2 137 ? 124.412 17.542 30.211 1.00 35.99 137 VAL B N 1
ATOM 4764 C CA . VAL B 2 137 ? 124.340 18.688 31.115 1.00 36.56 137 VAL B CA 1
ATOM 4765 C C . VAL B 2 137 ? 125.435 19.661 30.731 1.00 38.26 137 VAL B C 1
ATOM 4766 O O . VAL B 2 137 ? 126.573 19.251 30.569 1.00 36.96 137 VAL B O 1
ATOM 4770 N N . ARG B 2 138 ? 125.076 20.936 30.577 1.00 41.52 138 ARG B N 1
ATOM 4771 C CA . ARG B 2 138 ? 126.030 22.009 30.283 1.00 43.73 138 ARG B CA 1
ATOM 4772 C C . ARG B 2 138 ? 125.862 23.131 31.290 1.00 43.12 138 ARG B C 1
ATOM 4773 O O . ARG B 2 138 ? 124.914 23.138 32.064 1.00 41.62 138 ARG B O 1
ATOM 4781 N N . ARG B 2 139 ? 126.789 24.081 31.262 1.00 45.12 139 ARG B N 1
ATOM 4782 C CA . ARG B 2 139 ? 126.867 25.146 32.262 1.00 46.89 139 ARG B CA 1
ATOM 4783 C C . ARG B 2 139 ? 125.596 26.016 32.408 1.00 44.76 139 ARG B C 1
ATOM 4784 O O . ARG B 2 139 ? 125.228 26.366 33.532 1.00 43.67 139 ARG B O 1
ATOM 4792 N N . LEU B 2 140 ? 124.941 26.354 31.293 1.00 43.55 140 LEU B N 1
ATOM 4793 C CA . LEU B 2 140 ? 123.730 27.210 31.314 1.00 42.97 140 LEU B CA 1
ATOM 4794 C C . LEU B 2 140 ? 122.471 26.634 30.640 1.00 41.87 140 LEU B C 1
ATOM 4795 O O . LEU B 2 140 ? 121.356 26.884 31.107 1.00 40.97 140 LEU B O 1
ATOM 4800 N N . THR B 2 141 ? 122.645 25.904 29.540 1.00 41.34 141 THR B N 1
ATOM 4801 C CA . THR B 2 141 ? 121.531 25.294 28.814 1.00 41.44 141 THR B CA 1
ATOM 4802 C C . THR B 2 141 ? 121.867 23.848 28.487 1.00 40.19 141 THR B C 1
ATOM 4803 O O . THR B 2 141 ? 122.860 23.590 27.818 1.00 39.35 141 THR B O 1
ATOM 4807 N N . ASP B 2 142 ? 121.034 22.913 28.942 1.00 40.13 142 ASP B N 1
ATOM 4808 C CA . ASP B 2 142 ? 121.218 21.491 28.633 1.00 39.52 142 ASP B CA 1
ATOM 4809 C C . ASP B 2 142 ? 120.788 21.170 27.196 1.00 39.61 142 ASP B C 1
ATOM 4810 O O . ASP B 2 142 ? 119.825 21.747 26.684 1.00 39.60 142 ASP B O 1
ATOM 4815 N N . LEU B 2 143 ? 121.507 20.244 26.564 1.00 39.97 143 LEU B N 1
ATOM 4816 C CA . LEU B 2 143 ? 121.055 19.598 25.336 1.00 41.63 143 LEU B CA 1
ATOM 4817 C C . LEU B 2 143 ? 120.194 18.395 25.712 1.00 41.08 143 LEU B C 1
ATOM 4818 O O . LEU B 2 143 ? 120.668 17.480 26.375 1.00 41.68 143 LEU B O 1
ATOM 4823 N N . VAL B 2 144 ? 118.937 18.403 25.274 1.00 41.45 144 VAL B N 1
ATOM 4824 C CA . VAL B 2 144 ? 117.932 17.417 25.681 1.00 41.04 144 VAL B CA 1
ATOM 4825 C C . VAL B 2 144 ? 117.304 16.769 24.451 1.00 41.20 144 VAL B C 1
ATOM 4826 O O . VAL B 2 144 ? 116.950 17.465 23.511 1.00 41.34 144 VAL B O 1
ATOM 4830 N N . LYS B 2 145 ? 117.155 15.446 24.459 1.00 43.82 145 LYS B N 1
ATOM 4831 C CA . LYS B 2 145 ? 116.521 14.727 23.345 1.00 46.37 145 LYS B CA 1
ATOM 4832 C C . LYS B 2 145 ? 115.519 13.706 23.857 1.00 46.47 145 LYS B C 1
ATOM 4833 O O . LYS B 2 145 ? 115.904 12.739 24.511 1.00 47.19 145 LYS B O 1
ATOM 4839 N N . GLU B 2 146 ? 114.243 13.916 23.539 1.00 47.04 146 GLU B N 1
ATOM 4840 C CA . GLU B 2 146 ? 113.189 12.963 23.880 1.00 47.52 146 GLU B CA 1
ATOM 4841 C C . GLU B 2 146 ? 112.983 11.975 22.727 1.00 47.66 146 GLU B C 1
ATOM 4842 O O . GLU B 2 146 ? 113.185 12.320 21.560 1.00 48.24 146 GLU B O 1
ATOM 4848 N N . TYR B 2 147 ? 112.605 10.745 23.078 1.00 48.39 147 TYR B N 1
ATOM 4849 C CA . TYR B 2 147 ? 112.374 9.652 22.124 1.00 47.78 147 TYR B CA 1
ATOM 4850 C C . TYR B 2 147 ? 111.141 8.866 22.576 1.00 46.29 147 TYR B C 1
ATOM 4851 O O . TYR B 2 147 ? 111.217 8.090 23.529 1.00 44.97 147 TYR B O 1
ATOM 4860 N N . ASP B 2 148 ? 110.010 9.088 21.901 1.00 45.20 148 ASP B N 1
ATOM 4861 C CA . ASP B 2 148 ? 108.701 8.603 22.372 1.00 45.37 148 ASP B CA 1
ATOM 4862 C C . ASP B 2 148 ? 108.471 7.108 22.161 1.00 43.84 148 ASP B C 1
ATOM 4863 O O . ASP B 2 148 ? 109.079 6.497 21.283 1.00 43.58 148 ASP B O 1
ATOM 4868 N N . LEU B 2 149 ? 107.588 6.542 22.988 1.00 42.47 149 LEU B N 1
ATOM 4869 C CA . LEU B 2 149 ? 107.223 5.124 22.940 1.00 42.57 149 LEU B CA 1
ATOM 4870 C C . LEU B 2 149 ? 105.730 4.938 23.216 1.00 44.08 149 LEU B C 1
ATOM 4871 O O . LEU B 2 149 ? 105.165 5.651 24.055 1.00 45.75 149 LEU B O 1
ATOM 4876 N N . ILE B 2 150 ? 105.096 3.992 22.512 1.00 44.56 150 ILE B N 1
ATOM 4877 C CA . ILE B 2 150 ? 103.731 3.555 22.849 1.00 45.30 150 ILE B CA 1
ATOM 4878 C C . ILE B 2 150 ? 103.834 2.382 23.813 1.00 44.38 150 ILE B C 1
ATOM 4879 O O . ILE B 2 150 ? 104.715 1.538 23.677 1.00 44.13 150 ILE B O 1
ATOM 4884 N N . VAL B 2 151 ? 102.932 2.344 24.786 1.00 44.54 151 VAL B N 1
ATOM 4885 C CA . VAL B 2 151 ? 102.765 1.189 25.654 1.00 45.29 151 VAL B CA 1
ATOM 4886 C C . VAL B 2 151 ? 101.292 0.829 25.608 1.00 47.01 151 VAL B C 1
ATOM 4887 O O . VAL B 2 151 ? 100.455 1.668 25.931 1.00 48.25 151 VAL B O 1
ATOM 4891 N N . HIS B 2 152 ? 100.984 -0.395 25.178 1.00 47.40 152 HIS B N 1
ATOM 4892 C CA . HIS B 2 152 ? 99.640 -0.959 25.319 1.00 46.68 152 HIS B CA 1
ATOM 4893 C C . HIS B 2 152 ? 99.606 -1.883 26.536 1.00 46.68 152 HIS B C 1
ATOM 4894 O O . HIS B 2 152 ? 100.615 -2.499 26.898 1.00 43.99 152 HIS B O 1
ATOM 4901 N N . GLN B 2 153 ? 98.431 -1.951 27.158 1.00 50.16 153 GLN B N 1
ATOM 4902 C CA . GLN B 2 153 ? 98.154 -2.813 28.305 1.00 52.03 153 GLN B CA 1
ATOM 4903 C C . GLN B 2 153 ? 97.144 -3.860 27.852 1.00 51.28 153 GLN B C 1
ATOM 4904 O O . GLN B 2 153 ? 96.083 -3.512 27.323 1.00 52.28 153 GLN B O 1
ATOM 4910 N N . LEU B 2 154 ? 97.476 -5.130 28.062 1.00 49.91 154 LEU B N 1
ATOM 4911 C CA . LEU B 2 154 ? 96.667 -6.244 27.588 1.00 49.25 154 LEU B CA 1
ATOM 4912 C C . LEU B 2 154 ? 95.830 -6.854 28.699 1.00 49.97 154 LEU B C 1
ATOM 4913 O O . LEU B 2 154 ? 96.133 -6.707 29.885 1.00 49.55 154 LEU B O 1
ATOM 4918 N N . ALA B 2 155 ? 94.770 -7.543 28.297 1.00 50.83 155 ALA B N 1
ATOM 4919 C CA . ALA B 2 155 ? 93.991 -8.366 29.212 1.00 53.06 155 ALA B CA 1
ATOM 4920 C C . ALA B 2 155 ? 93.551 -9.642 28.513 1.00 54.92 155 ALA B C 1
ATOM 4921 O O . ALA B 2 155 ? 93.726 -9.804 27.297 1.00 51.67 155 ALA B O 1
ATOM 4923 N N . THR B 2 156 ? 92.994 -10.547 29.309 1.00 58.87 156 THR B N 1
ATOM 4924 C CA . THR B 2 156 ? 92.431 -11.795 28.807 1.00 61.84 156 THR B CA 1
ATOM 4925 C C . THR B 2 156 ? 90.911 -11.741 28.935 1.00 59.64 156 THR B C 1
ATOM 4926 O O . THR B 2 156 ? 90.352 -10.765 29.445 1.00 59.49 156 THR B O 1
ATOM 4930 N N . TYR B 2 157 ? 90.249 -12.790 28.462 1.00 57.98 157 TYR B N 1
ATOM 4931 C CA . TYR B 2 157 ? 88.800 -12.890 28.583 1.00 56.48 157 TYR B CA 1
ATOM 4932 C C . TYR B 2 157 ? 88.403 -12.843 30.064 1.00 53.24 157 TYR B C 1
ATOM 4933 O O . TYR B 2 157 ? 89.013 -13.526 30.884 1.00 53.09 157 TYR B O 1
ATOM 4942 N N . PRO B 2 158 ? 87.405 -12.014 30.411 1.00 50.80 158 PRO B N 1
ATOM 4943 C CA . PRO B 2 158 ? 87.033 -11.868 31.813 1.00 50.74 158 PRO B CA 1
ATOM 4944 C C . PRO B 2 158 ? 86.352 -13.100 32.394 1.00 50.06 158 PRO B C 1
ATOM 4945 O O . PRO B 2 158 ? 85.675 -13.828 31.670 1.00 50.33 158 PRO B O 1
ATOM 4949 N N . ASP B 2 159 ? 86.567 -13.328 33.689 1.00 51.69 159 ASP B N 1
ATOM 4950 C CA . ASP B 2 159 ? 85.875 -14.373 34.447 1.00 53.36 159 ASP B CA 1
ATOM 4951 C C . ASP B 2 159 ? 84.380 -14.287 34.206 1.00 51.61 159 ASP B C 1
ATOM 4952 O O . ASP B 2 159 ? 83.776 -15.229 33.692 1.00 51.06 159 ASP B O 1
ATOM 4957 N N . VAL B 2 160 ? 83.810 -13.133 34.547 1.00 51.70 160 VAL B N 1
ATOM 4958 C CA . VAL B 2 160 ? 82.373 -12.882 34.426 1.00 52.31 160 VAL B CA 1
ATOM 4959 C C . VAL B 2 160 ? 82.138 -11.843 33.333 1.00 50.42 160 VAL B C 1
ATOM 4960 O O . VAL B 2 160 ? 82.853 -10.836 33.258 1.00 49.50 160 VAL B O 1
ATOM 4964 N N . ASN B 2 161 ? 81.138 -12.102 32.490 1.00 47.97 161 ASN B N 1
ATOM 4965 C CA . ASN B 2 161 ? 80.727 -11.167 31.447 1.00 46.43 161 ASN B CA 1
ATOM 4966 C C . ASN B 2 161 ? 79.226 -11.316 31.246 1.00 47.20 161 ASN B C 1
ATOM 4967 O O . ASN B 2 161 ? 78.766 -12.015 30.348 1.00 49.75 161 ASN B O 1
ATOM 4972 N N . ASN B 2 162 ? 78.463 -10.659 32.110 1.00 47.84 162 ASN B N 1
ATOM 4973 C CA . ASN B 2 162 ? 77.009 -10.756 32.070 1.00 48.99 162 ASN B CA 1
ATOM 4974 C C . ASN B 2 162 ? 76.447 -9.908 30.953 1.00 48.17 162 ASN B C 1
ATOM 4975 O O . ASN B 2 162 ? 76.989 -8.849 30.647 1.00 48.33 162 ASN B O 1
ATOM 4980 N N . SER B 2 163 ? 75.351 -10.374 30.357 1.00 47.91 163 SER B N 1
ATOM 4981 C CA . SER B 2 163 ? 74.609 -9.578 29.382 1.00 47.10 163 SER B CA 1
ATOM 4982 C C . SER B 2 163 ? 73.941 -8.424 30.117 1.00 45.31 163 SER B C 1
ATOM 4983 O O . SER B 2 163 ? 73.635 -8.532 31.306 1.00 46.57 163 SER B O 1
ATOM 4986 N N . ILE B 2 164 ? 73.745 -7.316 29.414 1.00 43.04 164 ILE B N 1
ATOM 4987 C CA . ILE B 2 164 ? 72.984 -6.192 29.939 1.00 42.33 164 ILE B CA 1
ATOM 4988 C C . ILE B 2 164 ? 71.555 -6.387 29.455 1.00 42.62 164 ILE B C 1
ATOM 4989 O O . ILE B 2 164 ? 71.339 -6.572 28.269 1.00 42.75 164 ILE B O 1
ATOM 4994 N N . LYS B 2 165 ? 70.598 -6.377 30.379 1.00 44.81 165 LYS B N 1
ATOM 4995 C CA . LYS B 2 165 ? 69.184 -6.558 30.056 1.00 47.98 165 LYS B CA 1
ATOM 4996 C C . LYS B 2 165 ? 68.322 -5.762 31.025 1.00 49.35 165 LYS B C 1
ATOM 4997 O O . LYS B 2 165 ? 68.478 -5.888 32.241 1.00 51.79 165 LYS B O 1
ATOM 5011 N N . GLU B 2 167 ? 64.351 -3.318 31.459 1.00 48.81 167 GLU B N 1
ATOM 5012 C CA . GLU B 2 167 ? 63.146 -2.666 30.994 1.00 49.61 167 GLU B CA 1
ATOM 5013 C C . GLU B 2 167 ? 63.201 -1.186 31.357 1.00 48.49 167 GLU B C 1
ATOM 5014 O O . GLU B 2 167 ? 63.394 -0.838 32.521 1.00 47.81 167 GLU B O 1
ATOM 5020 N N . VAL B 2 168 ? 63.040 -0.324 30.355 1.00 47.78 168 VAL B N 1
ATOM 5021 C CA . VAL B 2 168 ? 62.983 1.128 30.559 1.00 48.41 168 VAL B CA 1
ATOM 5022 C C . VAL B 2 168 ? 61.789 1.715 29.811 1.00 50.82 168 VAL B C 1
ATOM 5023 O O . VAL B 2 168 ? 61.274 1.087 28.889 1.00 50.29 168 VAL B O 1
ATOM 5027 N N . GLY B 2 169 ? 61.348 2.911 30.202 1.00 54.51 169 GLY B N 1
ATOM 5028 C CA . GLY B 2 169 ? 60.212 3.537 29.526 1.00 57.63 169 GLY B CA 1
ATOM 5029 C C . GLY B 2 169 ? 59.809 4.947 29.912 1.00 59.84 169 GLY B C 1
ATOM 5030 O O . GLY B 2 169 ? 60.516 5.644 30.632 1.00 61.66 169 GLY B O 1
ATOM 5031 N N . ILE B 2 170 ? 58.668 5.356 29.368 1.00 62.52 170 ILE B N 1
ATOM 5032 C CA . ILE B 2 170 ? 57.943 6.548 29.779 1.00 65.31 170 ILE B CA 1
ATOM 5033 C C . ILE B 2 170 ? 56.544 6.063 30.130 1.00 69.02 170 ILE B C 1
ATOM 5034 O O . ILE B 2 170 ? 55.791 5.689 29.237 1.00 71.39 170 ILE B O 1
ATOM 5039 N N . GLU B 2 171 ? 56.197 6.059 31.416 1.00 75.42 171 GLU B N 1
ATOM 5040 C CA . GLU B 2 171 ? 54.926 5.461 31.873 1.00 80.92 171 GLU B CA 1
ATOM 5041 C C . GLU B 2 171 ? 53.716 5.867 31.008 1.00 78.13 171 GLU B C 1
ATOM 5042 O O . GLU B 2 171 ? 53.480 7.052 30.757 1.00 74.08 171 GLU B O 1
ATOM 5048 N N . ASP B 2 172 ? 52.994 4.849 30.540 1.00 79.54 172 ASP B N 1
ATOM 5049 C CA . ASP B 2 172 ? 51.815 4.994 29.677 1.00 83.63 172 ASP B CA 1
ATOM 5050 C C . ASP B 2 172 ? 52.079 5.739 28.357 1.00 78.27 172 ASP B C 1
ATOM 5051 O O . ASP B 2 172 ? 51.225 6.478 27.867 1.00 78.82 172 ASP B O 1
ATOM 5056 N N . CYS B 2 173 ? 53.268 5.520 27.794 1.00 72.97 173 CYS B N 1
ATOM 5057 C CA . CYS B 2 173 ? 53.631 5.996 26.451 1.00 69.30 173 CYS B CA 1
ATOM 5058 C C . CYS B 2 173 ? 54.448 4.946 25.709 1.00 64.60 173 CYS B C 1
ATOM 5059 O O . CYS B 2 173 ? 54.046 4.481 24.644 1.00 63.88 173 CYS B O 1
ATOM 5062 N N . LEU B 2 174 ? 55.597 4.592 26.285 1.00 59.14 174 LEU B N 1
ATOM 5063 C CA . LEU B 2 174 ? 56.555 3.690 25.668 1.00 55.13 174 LEU B CA 1
ATOM 5064 C C . LEU B 2 174 ? 57.217 2.825 26.728 1.00 52.81 174 LEU B C 1
ATOM 5065 O O . LEU B 2 174 ? 57.805 3.359 27.655 1.00 54.16 174 LEU B O 1
ATOM 5070 N N . HIS B 2 175 ? 57.096 1.504 26.604 1.00 51.75 175 HIS B N 1
ATOM 5071 C CA . HIS B 2 175 ? 57.847 0.550 27.426 1.00 51.35 175 HIS B CA 1
ATOM 5072 C C . HIS B 2 175 ? 58.673 -0.312 26.492 1.00 47.24 175 HIS B C 1
ATOM 5073 O O . HIS B 2 175 ? 58.115 -0.951 25.604 1.00 46.52 175 HIS B O 1
ATOM 5080 N N . ILE B 2 176 ? 59.991 -0.333 26.690 1.00 44.44 176 ILE B N 1
ATOM 5081 C CA . ILE B 2 176 ? 60.889 -1.208 25.929 1.00 42.10 176 ILE B CA 1
ATOM 5082 C C . ILE B 2 176 ? 61.813 -2.017 26.826 1.00 42.71 176 ILE B C 1
ATOM 5083 O O . ILE B 2 176 ? 62.116 -1.627 27.952 1.00 42.68 176 ILE B O 1
ATOM 5088 N N . GLU B 2 177 ? 62.260 -3.143 26.289 1.00 43.24 177 GLU B N 1
ATOM 5089 C CA . GLU B 2 177 ? 63.218 -4.009 26.933 1.00 43.17 177 GLU B CA 1
ATOM 5090 C C . GLU B 2 177 ? 64.394 -4.138 25.968 1.00 41.13 177 GLU B C 1
ATOM 5091 O O . GLU B 2 177 ? 64.233 -4.655 24.868 1.00 40.82 177 GLU B O 1
ATOM 5097 N N . PHE B 2 178 ? 65.559 -3.628 26.358 1.00 40.34 178 PHE B N 1
ATOM 5098 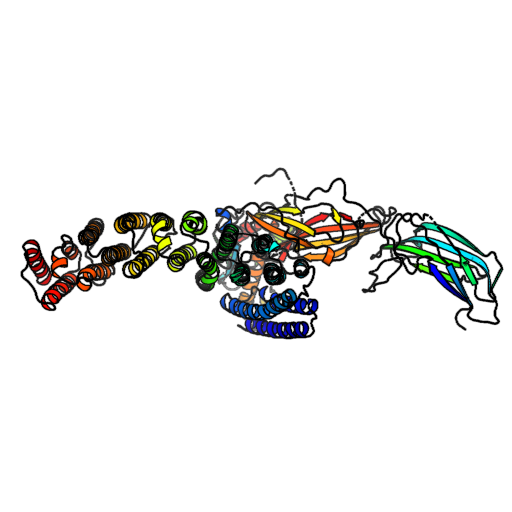C CA . PHE B 2 178 ? 66.769 -3.738 25.534 1.00 39.53 178 PHE B CA 1
ATOM 5099 C C . PHE B 2 178 ? 67.720 -4.768 26.117 1.00 37.05 178 PHE B C 1
ATOM 5100 O O . PHE B 2 178 ? 67.647 -5.086 27.294 1.00 36.97 178 PHE B O 1
ATOM 5108 N N . GLU B 2 179 ? 68.590 -5.305 25.274 1.00 35.60 179 GLU B N 1
ATOM 5109 C CA . GLU B 2 179 ? 69.532 -6.323 25.699 1.00 36.17 179 GLU B CA 1
ATOM 5110 C C . GLU B 2 179 ? 70.778 -6.260 24.836 1.00 35.67 179 GLU B C 1
ATOM 5111 O O . GLU B 2 179 ? 70.663 -6.281 23.613 1.00 34.83 179 GLU B O 1
ATOM 5117 N N . TYR B 2 180 ? 71.946 -6.154 25.479 1.00 34.61 180 TYR B N 1
ATOM 5118 C CA . TYR B 2 180 ? 73.249 -6.254 24.816 1.00 34.18 180 TYR B CA 1
ATOM 5119 C C . TYR B 2 180 ? 73.913 -7.519 25.329 1.00 35.13 180 TYR B C 1
ATOM 5120 O O . TYR B 2 180 ? 73.878 -7.792 26.528 1.00 35.87 180 TYR B O 1
ATOM 5129 N N . ASN B 2 181 ? 74.537 -8.275 24.428 1.00 35.78 181 ASN B N 1
ATOM 5130 C CA . ASN B 2 181 ? 75.046 -9.618 24.742 1.00 35.75 181 ASN B CA 1
ATOM 5131 C C . ASN B 2 181 ? 76.142 -9.683 25.801 1.00 36.05 181 ASN B C 1
ATOM 5132 O O . ASN B 2 181 ? 76.349 -10.738 26.381 1.00 36.26 181 ASN B O 1
ATOM 5137 N N . LYS B 2 182 ? 76.849 -8.580 26.036 1.00 37.55 182 LYS B N 1
ATOM 5138 C CA . LYS B 2 182 ? 77.918 -8.538 27.037 1.00 38.49 182 LYS B CA 1
ATOM 5139 C C . LYS B 2 182 ? 77.950 -7.212 27.798 1.00 37.51 182 LYS B C 1
ATOM 5140 O O . LYS B 2 182 ? 77.317 -6.240 27.400 1.00 36.63 182 LYS B O 1
ATOM 5146 N N . SER B 2 183 ? 78.698 -7.205 28.901 1.00 37.86 183 SER B N 1
ATOM 5147 C CA . SER B 2 183 ? 79.115 -5.981 29.596 1.00 37.44 183 SER B CA 1
ATOM 5148 C C . SER B 2 183 ? 80.489 -5.502 29.133 1.00 36.95 183 SER B C 1
ATOM 5149 O O . SER B 2 183 ? 80.759 -4.305 29.173 1.00 37.81 183 SER B O 1
ATOM 5152 N N . LYS B 2 184 ? 81.350 -6.438 28.718 1.00 36.80 184 LYS B N 1
ATOM 5153 C CA . LYS B 2 184 ? 82.762 -6.168 28.413 1.00 36.54 184 LYS B CA 1
ATOM 5154 C C . LYS B 2 184 ? 83.094 -6.629 26.995 1.00 35.69 184 LYS B C 1
ATOM 5155 O O . LYS B 2 184 ? 83.017 -7.822 26.690 1.00 36.12 184 LYS B O 1
ATOM 5161 N N . TYR B 2 185 ? 83.457 -5.679 26.138 1.00 34.38 185 TYR B N 1
ATOM 5162 C CA . TYR B 2 185 ? 83.732 -5.939 24.729 1.00 33.76 185 TYR B CA 1
ATOM 5163 C C . TYR B 2 185 ? 85.172 -5.582 24.417 1.00 33.88 185 TYR B C 1
ATOM 5164 O O . TYR B 2 185 ? 85.645 -4.540 24.830 1.00 33.96 185 TYR B O 1
ATOM 5173 N N . HIS B 2 186 ? 85.865 -6.434 23.671 1.00 34.81 186 HIS B N 1
ATOM 5174 C CA . HIS B 2 186 ? 87.218 -6.101 23.203 1.00 35.10 186 HIS B CA 1
ATOM 5175 C C . HIS B 2 186 ? 87.170 -5.124 22.015 1.00 35.47 186 HIS B C 1
ATOM 5176 O O . HIS B 2 186 ? 86.102 -4.843 21.489 1.00 35.86 186 HIS B O 1
ATOM 5183 N N . LEU B 2 187 ? 88.319 -4.589 21.611 1.00 36.97 187 LEU B N 1
ATOM 5184 C CA . LEU B 2 187 ? 88.351 -3.433 20.698 1.00 37.87 187 LEU B CA 1
ATOM 5185 C C . LEU B 2 187 ? 87.823 -3.701 19.289 1.00 40.75 187 LEU B C 1
ATOM 5186 O O . LEU B 2 187 ? 87.368 -2.772 18.610 1.00 42.93 187 LEU B O 1
ATOM 5191 N N . LYS B 2 188 ? 87.896 -4.955 18.851 1.00 44.12 188 LYS B N 1
ATOM 5192 C CA . LYS B 2 188 ? 87.284 -5.395 17.591 1.00 46.31 188 LYS B CA 1
ATOM 5193 C C . LYS B 2 188 ? 86.164 -6.427 17.851 1.00 44.56 188 LYS B C 1
ATOM 5194 O O . LYS B 2 188 ? 86.077 -7.456 17.179 1.00 44.03 188 LYS B O 1
ATOM 5200 N N . ASP B 2 189 ? 85.309 -6.129 18.832 1.00 43.28 189 ASP B N 1
ATOM 5201 C CA . ASP B 2 189 ? 84.179 -6.987 19.216 1.00 41.73 189 ASP B CA 1
ATOM 5202 C C . ASP B 2 189 ? 82.924 -6.420 18.557 1.00 40.19 189 ASP B C 1
ATOM 5203 O O . ASP B 2 189 ? 82.976 -5.378 17.901 1.00 42.03 189 ASP B O 1
ATOM 5208 N N . VAL B 2 190 ? 81.807 -7.117 18.729 1.00 37.95 190 VAL B N 1
ATOM 5209 C CA . VAL B 2 190 ? 80.547 -6.769 18.108 1.00 36.86 190 VAL B CA 1
ATOM 5210 C C . VAL B 2 190 ? 79.469 -6.684 19.185 1.00 36.61 190 VAL B C 1
ATOM 5211 O O . VAL B 2 190 ? 79.297 -7.637 19.960 1.00 37.45 190 VAL B O 1
ATOM 5215 N N . ILE B 2 191 ? 78.742 -5.561 19.222 1.00 35.41 191 ILE B N 1
ATOM 5216 C CA . ILE B 2 191 ? 77.543 -5.436 20.067 1.00 34.27 191 ILE B CA 1
ATOM 5217 C C . ILE B 2 191 ? 76.434 -6.218 19.362 1.00 33.51 191 ILE B C 1
ATOM 5218 O O . ILE B 2 191 ? 75.919 -5.773 18.340 1.00 33.91 191 ILE B O 1
ATOM 5223 N N . VAL B 2 192 ? 76.094 -7.388 19.886 1.00 32.32 192 VAL B N 1
ATOM 5224 C CA . VAL B 2 192 ? 74.938 -8.140 19.417 1.00 31.63 192 VAL B CA 1
ATOM 5225 C C . VAL B 2 192 ? 73.871 -7.904 20.462 1.00 32.06 192 VAL B C 1
ATOM 5226 O O . VAL B 2 192 ? 74.124 -8.103 21.649 1.00 33.16 192 VAL B O 1
ATOM 5230 N N . GLY B 2 193 ? 72.693 -7.460 20.037 1.00 31.13 193 GLY B N 1
ATOM 5231 C CA . GLY B 2 193 ? 71.630 -7.134 20.978 1.00 30.84 193 GLY B CA 1
ATOM 5232 C C . GLY B 2 193 ? 70.272 -7.088 20.334 1.00 31.50 193 GLY B C 1
ATOM 5233 O O . GLY B 2 193 ? 70.146 -7.360 19.138 1.00 32.01 193 GLY B O 1
ATOM 5234 N N . LYS B 2 194 ? 69.249 -6.776 21.129 1.00 31.98 194 LYS B N 1
ATOM 5235 C CA . LYS B 2 194 ? 67.911 -6.546 20.588 1.00 32.93 194 LYS B CA 1
ATOM 5236 C C . LYS B 2 194 ? 67.072 -5.611 21.438 1.00 32.80 194 LYS B C 1
ATOM 5237 O O . LYS B 2 194 ? 67.216 -5.575 22.656 1.00 33.87 194 LYS B O 1
ATOM 5243 N N . ILE B 2 195 ? 66.196 -4.867 20.766 1.00 31.81 195 ILE B N 1
ATOM 5244 C CA . ILE B 2 195 ? 65.214 -4.003 21.401 1.00 31.06 195 ILE B CA 1
ATOM 5245 C C . ILE B 2 195 ? 63.872 -4.693 21.212 1.00 30.16 195 ILE B C 1
ATOM 5246 O O . ILE B 2 195 ? 63.588 -5.183 20.120 1.00 29.74 195 ILE B O 1
ATOM 5251 N N . TYR B 2 196 ? 63.063 -4.730 22.273 1.00 29.49 196 TYR B N 1
ATOM 5252 C CA . TYR B 2 196 ? 61.764 -5.404 22.267 1.00 29.58 196 TYR B CA 1
ATOM 5253 C C . TYR B 2 196 ? 60.705 -4.449 22.798 1.00 30.39 196 TYR B C 1
ATOM 5254 O O . TYR B 2 196 ? 60.869 -3.880 23.879 1.00 29.86 196 TYR B O 1
ATOM 5263 N N . PHE B 2 197 ? 59.621 -4.287 22.041 1.00 30.93 197 PHE B N 1
ATOM 5264 C CA . PHE B 2 197 ? 58.611 -3.276 22.333 1.00 32.38 197 PHE B CA 1
ATOM 5265 C C . PHE B 2 197 ? 57.413 -3.893 23.065 1.00 33.78 197 PHE B C 1
ATOM 5266 O O . PHE B 2 197 ? 56.703 -4.716 22.499 1.00 35.37 197 PHE B O 1
ATOM 5274 N N . LEU B 2 198 ? 57.197 -3.491 24.318 1.00 34.56 198 LEU B N 1
ATOM 5275 C CA . LEU B 2 198 ? 56.104 -4.018 25.157 1.00 35.54 198 LEU B CA 1
ATOM 5276 C C . LEU B 2 198 ? 54.838 -3.153 25.146 1.00 37.00 198 LEU B C 1
ATOM 5277 O O . LEU B 2 198 ? 53.729 -3.681 25.307 1.00 38.31 198 LEU B O 1
ATOM 5282 N N . LEU B 2 199 ? 55.009 -1.838 24.981 1.00 38.43 199 LEU B N 1
ATOM 5283 C CA . LEU B 2 199 ? 53.901 -0.872 24.925 1.00 39.35 199 LEU B CA 1
ATOM 5284 C C . LEU B 2 199 ? 54.325 0.300 24.058 1.00 40.84 199 LEU B C 1
ATOM 5285 O O . LEU B 2 199 ? 55.364 0.901 24.324 1.00 40.34 199 LEU B O 1
ATOM 5290 N N . VAL B 2 200 ? 53.543 0.629 23.028 1.00 42.41 200 VAL B N 1
ATOM 5291 C CA . VAL B 2 200 ? 53.893 1.738 22.132 1.00 44.21 200 VAL B CA 1
ATOM 5292 C C . VAL B 2 200 ? 52.682 2.620 21.839 1.00 47.04 200 VAL B C 1
ATOM 5293 O O . VAL B 2 200 ? 51.803 2.242 21.062 1.00 47.57 200 VAL B O 1
ATOM 5297 N N . ARG B 2 201 ? 52.667 3.797 22.468 1.00 48.98 201 ARG B N 1
ATOM 5298 C CA . ARG B 2 201 ? 51.632 4.803 22.284 1.00 49.20 201 ARG B CA 1
ATOM 5299 C C . ARG B 2 201 ? 52.234 6.135 21.874 1.00 50.05 201 ARG B C 1
ATOM 5300 O O . ARG B 2 201 ? 51.720 7.186 22.238 1.00 52.47 201 ARG B O 1
ATOM 5308 N N . ILE B 2 202 ? 53.332 6.093 21.132 1.00 51.32 202 ILE B N 1
ATOM 5309 C CA . ILE B 2 202 ? 53.853 7.280 20.479 1.00 55.53 202 ILE B CA 1
ATOM 5310 C C . ILE B 2 202 ? 54.252 6.892 19.074 1.00 57.83 202 ILE B C 1
ATOM 5311 O O . ILE B 2 202 ? 54.360 5.708 18.755 1.00 58.85 202 ILE B O 1
ATOM 5316 N N . LYS B 2 203 ? 54.464 7.900 18.244 1.00 62.66 203 LYS B N 1
ATOM 5317 C CA . LYS B 2 203 ? 54.806 7.700 16.847 1.00 66.83 203 LYS B CA 1
ATOM 5318 C C . LYS B 2 203 ? 56.313 7.873 16.768 1.00 62.32 203 LYS B C 1
ATOM 5319 O O . LYS B 2 203 ? 56.813 8.986 16.876 1.00 63.10 203 LYS B O 1
ATOM 5325 N N . ILE B 2 204 ? 57.040 6.768 16.624 1.00 55.91 204 ILE B N 1
ATOM 5326 C CA . ILE B 2 204 ? 58.498 6.819 16.587 1.00 52.01 204 ILE B CA 1
ATOM 5327 C C . ILE B 2 204 ? 58.964 6.970 15.139 1.00 49.81 204 ILE B C 1
ATOM 5328 O O . ILE B 2 204 ? 58.529 6.235 14.258 1.00 49.36 204 ILE B O 1
ATOM 5333 N N . GLN B 2 205 ? 59.845 7.938 14.910 1.00 48.39 205 GLN B N 1
ATOM 5334 C CA . GLN B 2 205 ? 60.395 8.208 13.590 1.00 48.41 205 GLN B CA 1
ATOM 5335 C C . GLN B 2 205 ? 61.535 7.225 13.313 1.00 47.41 205 GLN B C 1
ATOM 5336 O O . GLN B 2 205 ? 61.490 6.486 12.326 1.00 47.40 205 GLN B O 1
ATOM 5342 N N . HIS B 2 206 ? 62.541 7.213 14.195 1.00 45.91 206 HIS B N 1
ATOM 5343 C CA . HIS B 2 206 ? 63.693 6.300 14.089 1.00 44.70 206 HIS B CA 1
ATOM 5344 C C . HIS B 2 206 ? 64.375 6.095 15.457 1.00 43.28 206 HIS B C 1
ATOM 5345 O O . HIS B 2 206 ? 64.280 6.948 16.344 1.00 43.26 206 HIS B O 1
ATOM 5360 N N . GLU B 2 208 ? 68.213 4.845 17.237 1.00 38.13 208 GLU B N 1
ATOM 5361 C CA . GLU B 2 208 ? 69.648 4.684 16.987 1.00 38.35 208 GLU B CA 1
ATOM 5362 C C . GLU B 2 208 ? 70.402 4.318 18.257 1.00 37.82 208 GLU B C 1
ATOM 5363 O O . GLU B 2 208 ? 69.969 4.635 19.364 1.00 36.96 208 GLU B O 1
ATOM 5369 N N . LEU B 2 209 ? 71.530 3.640 18.068 1.00 38.28 209 LEU B N 1
ATOM 5370 C CA . LEU B 2 209 ? 72.453 3.295 19.135 1.00 38.19 209 LEU B CA 1
ATOM 5371 C C . LEU B 2 209 ? 73.676 4.181 18.958 1.00 37.57 209 LEU B C 1
ATOM 5372 O O . LEU B 2 209 ? 74.193 4.303 17.848 1.00 37.63 209 LEU B O 1
ATOM 5377 N N . GLN B 2 210 ? 74.125 4.807 20.042 1.00 36.94 210 GLN B N 1
ATOM 5378 C CA . GLN B 2 210 ? 75.297 5.671 20.013 1.00 36.85 210 GLN B CA 1
ATOM 5379 C C . GLN B 2 210 ? 76.365 5.119 20.928 1.00 37.58 210 GLN B C 1
ATOM 5380 O O . GLN B 2 210 ? 76.054 4.691 22.040 1.00 37.81 210 GLN B O 1
ATOM 5386 N N . LEU B 2 211 ? 77.614 5.134 20.463 1.00 37.39 211 LEU B N 1
ATOM 5387 C CA . LEU B 2 211 ? 78.759 4.858 21.322 1.00 37.67 211 LEU B CA 1
ATOM 5388 C C . LEU B 2 211 ? 79.331 6.196 21.780 1.00 38.22 211 LEU B C 1
ATOM 5389 O O . LEU B 2 211 ? 79.754 7.000 20.951 1.00 38.96 211 LEU B O 1
ATOM 5394 N N . ILE B 2 212 ? 79.340 6.421 23.095 1.00 38.69 212 ILE B N 1
ATOM 5395 C CA . ILE B 2 212 ? 79.782 7.683 23.696 1.00 39.51 212 ILE B CA 1
ATOM 5396 C C . ILE B 2 212 ? 81.039 7.470 24.548 1.00 40.31 212 ILE B C 1
ATOM 5397 O O . ILE B 2 212 ? 81.069 6.571 25.386 1.00 40.27 212 ILE B O 1
ATOM 5402 N N . LYS B 2 213 ? 82.048 8.326 24.346 1.00 41.53 213 LYS B N 1
ATOM 5403 C CA . LYS B 2 213 ? 83.325 8.296 25.089 1.00 41.59 213 LYS B CA 1
ATOM 5404 C C . LYS B 2 213 ? 83.445 9.489 26.050 1.00 40.48 213 LYS B C 1
ATOM 5405 O O . LYS B 2 213 ? 83.440 10.631 25.610 1.00 42.05 213 LYS B O 1
ATOM 5411 N N . LYS B 2 214 ? 83.568 9.216 27.346 1.00 39.31 214 LYS B N 1
ATOM 5412 C CA . LYS B 2 214 ? 83.700 10.252 28.364 1.00 40.78 214 LYS B CA 1
ATOM 5413 C C . LYS B 2 214 ? 85.128 10.273 28.904 1.00 42.33 214 LYS B C 1
ATOM 5414 O O . LYS B 2 214 ? 85.656 9.236 29.285 1.00 42.73 214 LYS B O 1
ATOM 5420 N N . GLU B 2 215 ? 85.737 11.459 28.954 1.00 44.51 215 GLU B N 1
ATOM 5421 C CA . GLU B 2 215 ? 87.069 11.650 29.533 1.00 44.51 215 GLU B CA 1
ATOM 5422 C C . GLU B 2 215 ? 86.966 12.490 30.805 1.00 43.99 215 GLU B C 1
ATOM 5423 O O . GLU B 2 215 ? 86.884 13.716 30.742 1.00 43.73 215 GLU B O 1
ATOM 5429 N N . ILE B 2 216 ? 86.989 11.820 31.953 1.00 44.60 216 ILE B N 1
ATOM 5430 C CA . ILE B 2 216 ? 86.832 12.482 33.242 1.00 47.15 216 ILE B CA 1
ATOM 5431 C C . ILE B 2 216 ? 88.211 12.780 33.839 1.00 48.89 216 ILE B C 1
ATOM 5432 O O . ILE B 2 216 ? 88.987 11.863 34.072 1.00 45.78 216 ILE B O 1
ATOM 5437 N N . THR B 2 217 ? 88.490 14.064 34.085 1.00 53.99 217 THR B N 1
ATOM 5438 C CA . THR B 2 217 ? 89.767 14.538 34.628 1.00 56.93 217 THR B CA 1
ATOM 5439 C C . THR B 2 217 ? 89.556 15.150 36.008 1.00 62.92 217 THR B C 1
ATOM 5440 O O . THR B 2 217 ? 88.491 15.686 36.288 1.00 62.90 217 THR B O 1
ATOM 5444 N N . GLY B 2 218 ? 90.577 15.062 36.859 1.00 74.49 218 GLY B N 1
ATOM 5445 C CA . GLY B 2 218 ? 90.592 15.742 38.158 1.00 85.11 218 GLY B CA 1
ATOM 5446 C C . GLY B 2 218 ? 90.101 14.906 39.333 1.00 98.28 218 GLY B C 1
ATOM 5447 O O . GLY B 2 218 ? 89.671 13.759 39.157 1.00 100.36 218 GLY B O 1
ATOM 5448 N N . ILE B 2 219 ? 90.141 15.516 40.526 1.00 111.70 219 ILE B N 1
ATOM 5449 C CA . ILE B 2 219 ? 89.886 14.841 41.823 1.00 112.48 219 ILE B CA 1
ATOM 5450 C C . ILE B 2 219 ? 88.759 15.525 42.625 1.00 113.65 219 ILE B C 1
ATOM 5451 O O . ILE B 2 219 ? 88.812 16.731 42.884 1.00 115.48 219 ILE B O 1
ATOM 5456 N N . GLY B 2 220 ? 87.735 14.755 43.000 1.00 111.45 220 GLY B N 1
ATOM 5457 C CA . GLY B 2 220 ? 86.658 15.255 43.863 1.00 111.72 220 GLY B CA 1
ATOM 5458 C C . GLY B 2 220 ? 85.734 16.247 43.167 1.00 111.93 220 GLY B C 1
ATOM 5459 O O . GLY B 2 220 ? 85.291 15.981 42.051 1.00 106.86 220 GLY B O 1
ATOM 5460 N N . PRO B 2 221 ? 85.415 17.386 43.827 1.00 119.55 221 PRO B N 1
ATOM 5461 C CA . PRO B 2 221 ? 84.662 18.469 43.161 1.00 119.20 221 PRO B CA 1
ATOM 5462 C C . PRO B 2 221 ? 85.408 19.140 41.996 1.00 113.31 221 PRO B C 1
ATOM 5463 O O . PRO B 2 221 ? 84.765 19.689 41.098 1.00 110.03 221 PRO B O 1
ATOM 5467 N N . SER B 2 222 ? 86.743 19.117 42.032 1.00 106.28 222 SER B N 1
ATOM 5468 C CA . SER B 2 222 ? 87.567 19.443 40.859 1.00 101.69 222 SER B CA 1
ATOM 5469 C C . SER B 2 222 ? 87.444 18.308 39.825 1.00 96.57 222 SER B C 1
ATOM 5470 O O . SER B 2 222 ? 88.299 17.427 39.765 1.00 101.91 222 SER B O 1
ATOM 5473 N N . THR B 2 223 ? 86.370 18.336 39.033 1.00 84.93 223 THR B N 1
ATOM 5474 C CA . THR B 2 223 ? 86.087 17.304 38.026 1.00 76.44 223 THR B CA 1
ATOM 5475 C C . THR B 2 223 ? 85.640 17.961 36.725 1.00 71.16 223 THR B C 1
ATOM 5476 O O . THR B 2 223 ? 84.688 18.736 36.718 1.00 74.35 223 THR B O 1
ATOM 5480 N N . THR B 2 224 ? 86.331 17.641 35.633 1.00 65.07 224 THR B N 1
ATOM 5481 C CA . THR B 2 224 ? 85.946 18.085 34.295 1.00 61.52 224 THR B CA 1
ATOM 5482 C C . THR B 2 224 ? 85.648 16.850 33.459 1.00 58.96 224 THR B C 1
ATOM 5483 O O . THR B 2 224 ? 86.420 15.893 33.482 1.00 60.19 224 THR B O 1
ATOM 5487 N N . THR B 2 225 ? 84.544 16.879 32.717 1.00 55.04 225 THR B N 1
ATOM 5488 C CA . THR B 2 225 ? 84.136 15.758 31.877 1.00 53.17 225 THR B CA 1
ATOM 5489 C C . THR B 2 225 ? 84.029 16.223 30.430 1.00 52.39 225 THR B C 1
ATOM 5490 O O . THR B 2 225 ? 83.243 17.107 30.123 1.00 54.32 225 THR B O 1
ATOM 5494 N N . GLU B 2 226 ? 84.837 15.637 29.554 1.00 52.74 226 GLU B N 1
ATOM 5495 C CA . GLU B 2 226 ? 84.761 15.885 28.121 1.00 55.44 226 GLU B CA 1
ATOM 5496 C C . GLU B 2 226 ? 84.032 14.704 27.486 1.00 54.48 226 GLU B C 1
ATOM 5497 O O . GLU B 2 226 ? 84.444 13.565 27.658 1.00 55.77 226 GLU B O 1
ATOM 5503 N N . THR B 2 227 ? 82.958 14.982 26.753 1.00 52.90 227 THR B N 1
ATOM 5504 C CA . THR B 2 227 ? 82.182 13.955 26.070 1.00 51.82 227 THR B CA 1
ATOM 5505 C C . THR B 2 227 ? 82.383 14.072 24.559 1.00 53.03 227 THR B C 1
ATOM 5506 O O . THR B 2 227 ? 82.512 15.170 24.022 1.00 57.14 227 THR B O 1
ATOM 5510 N N . GLU B 2 228 ? 82.425 12.924 23.891 1.00 53.06 228 GLU B N 1
ATOM 5511 C CA . GLU B 2 228 ? 82.546 12.846 22.438 1.00 53.82 228 GLU B CA 1
ATOM 5512 C C . GLU B 2 228 ? 81.699 11.660 21.969 1.00 52.79 228 GLU B C 1
ATOM 5513 O O . GLU B 2 228 ? 81.848 10.556 22.491 1.00 54.43 228 GLU B O 1
ATOM 5519 N N . THR B 2 229 ? 80.804 11.893 21.010 1.00 50.60 229 THR B N 1
ATOM 5520 C CA . THR B 2 229 ? 79.971 10.828 20.459 1.00 49.41 229 THR B CA 1
ATOM 5521 C C . THR B 2 229 ? 80.708 10.192 19.283 1.00 47.87 229 THR B C 1
ATOM 5522 O O . THR B 2 229 ? 80.786 10.767 18.207 1.00 47.59 229 THR B O 1
ATOM 5526 N N . ILE B 2 230 ? 81.249 9.001 19.515 1.00 47.84 230 ILE B N 1
ATOM 5527 C CA . ILE B 2 230 ? 82.093 8.296 18.547 1.00 47.60 230 ILE B CA 1
ATOM 5528 C C . ILE B 2 230 ? 81.307 7.625 17.419 1.00 46.76 230 ILE B C 1
ATOM 5529 O O . ILE B 2 230 ? 81.828 7.497 16.307 1.00 45.44 230 ILE B O 1
ATOM 5534 N N . ALA B 2 231 ? 80.078 7.186 17.698 1.00 46.24 231 ALA B N 1
ATOM 5535 C CA . ALA B 2 231 ? 79.232 6.553 16.681 1.00 45.49 231 ALA B CA 1
ATOM 5536 C C . ALA B 2 231 ? 77.754 6.895 16.860 1.00 44.69 231 ALA B C 1
ATOM 5537 O O . ALA B 2 231 ? 77.270 6.984 17.986 1.00 42.61 231 ALA B O 1
ATOM 5539 N N . LYS B 2 232 ? 77.068 7.109 15.735 1.00 44.34 232 LYS B N 1
ATOM 5540 C CA . LYS B 2 232 ? 75.613 7.152 15.666 1.00 44.30 232 LYS B CA 1
ATOM 5541 C C . LYS B 2 232 ? 75.195 6.074 14.666 1.00 45.26 232 LYS B C 1
ATOM 5542 O O . LYS B 2 232 ? 75.464 6.187 13.467 1.00 47.41 232 LYS B O 1
ATOM 5548 N N . TYR B 2 233 ? 74.556 5.023 15.172 1.00 43.65 233 TYR B N 1
ATOM 5549 C CA . TYR B 2 233 ? 74.174 3.864 14.379 1.00 40.80 233 TYR B CA 1
ATOM 5550 C C . TYR B 2 233 ? 72.656 3.727 14.428 1.00 40.54 233 TYR B C 1
ATOM 5551 O O . TYR B 2 233 ? 72.105 3.366 15.461 1.00 40.42 233 TYR B O 1
ATOM 5560 N N . GLU B 2 234 ? 71.977 4.066 13.332 1.00 40.68 234 GLU B N 1
ATOM 5561 C CA . GLU B 2 234 ? 70.530 3.851 13.216 1.00 39.44 234 GLU B CA 1
ATOM 5562 C C . GLU B 2 234 ? 70.296 2.346 13.257 1.00 37.22 234 GLU B C 1
ATOM 5563 O O . GLU B 2 234 ? 71.010 1.608 12.579 1.00 35.34 234 GLU B O 1
ATOM 5569 N N . ILE B 2 235 ? 69.349 1.906 14.091 1.00 35.12 235 ILE B N 1
ATOM 5570 C CA . ILE B 2 235 ? 68.930 0.490 14.179 1.00 33.50 235 ILE B CA 1
ATOM 5571 C C . ILE B 2 235 ? 67.449 0.249 13.840 1.00 33.35 235 ILE B C 1
ATOM 5572 O O . ILE B 2 235 ? 67.043 -0.905 13.655 1.00 33.87 235 ILE B O 1
ATOM 5585 N N . ASP B 2 237 ? 64.072 2.222 11.516 1.00 37.22 237 ASP B N 1
ATOM 5586 C CA . ASP B 2 237 ? 63.456 3.286 10.734 1.00 36.95 237 ASP B CA 1
ATOM 5587 C C . ASP B 2 237 ? 61.961 2.993 10.647 1.00 36.36 237 ASP B C 1
ATOM 5588 O O . ASP B 2 237 ? 61.553 2.043 9.981 1.00 37.12 237 ASP B O 1
ATOM 5593 N N . GLY B 2 238 ? 61.155 3.799 11.332 1.00 36.02 238 GLY B N 1
ATOM 5594 C CA . GLY B 2 238 ? 59.696 3.654 11.301 1.00 37.04 238 GLY B CA 1
ATOM 5595 C C . GLY B 2 238 ? 59.070 3.358 12.650 1.00 36.65 238 GLY B C 1
ATOM 5596 O O . GLY B 2 238 ? 59.771 3.142 13.632 1.00 35.07 238 GLY B O 1
ATOM 5597 N N . ALA B 2 239 ? 57.736 3.341 12.676 1.00 38.36 239 ALA B N 1
ATOM 5598 C CA . ALA B 2 239 ? 56.957 3.198 13.915 1.00 39.18 239 ALA B CA 1
ATOM 5599 C C . ALA B 2 239 ? 56.586 1.740 14.201 1.00 39.93 239 ALA B C 1
ATOM 5600 O O . ALA B 2 239 ? 55.760 1.170 13.496 1.00 39.78 239 ALA B O 1
ATOM 5602 N N . PRO B 2 240 ? 57.179 1.139 15.248 1.00 41.78 240 PRO B N 1
ATOM 5603 C CA . PRO B 2 240 ? 56.817 -0.224 15.603 1.00 42.34 240 PRO B CA 1
ATOM 5604 C C . PRO B 2 240 ? 55.537 -0.283 16.418 1.00 42.37 240 PRO B C 1
ATOM 5605 O O . PRO B 2 240 ? 55.004 0.746 16.835 1.00 41.72 240 PRO B O 1
ATOM 5609 N N . VAL B 2 241 ? 55.076 -1.502 16.647 1.00 42.73 241 VAL B N 1
ATOM 5610 C CA . VAL B 2 241 ? 53.965 -1.776 17.547 1.00 43.04 241 VAL B CA 1
ATOM 5611 C C . VAL B 2 241 ? 54.492 -2.743 18.589 1.00 44.12 241 VAL B C 1
ATOM 5612 O O . VAL B 2 241 ? 55.640 -3.173 18.503 1.00 45.71 241 VAL B O 1
ATOM 5616 N N . LYS B 2 242 ? 53.675 -3.083 19.577 1.00 45.55 242 LYS B N 1
ATOM 5617 C CA . LYS B 2 242 ? 54.121 -4.010 20.614 1.00 47.14 242 LYS B CA 1
ATOM 5618 C C . LYS B 2 242 ? 54.375 -5.393 20.021 1.00 44.46 242 LYS B C 1
ATOM 5619 O O . LYS B 2 242 ? 53.805 -5.761 18.997 1.00 44.26 242 LYS B O 1
ATOM 5625 N N . GLY B 2 243 ? 55.253 -6.145 20.669 1.00 44.04 243 GLY B N 1
ATOM 5626 C CA . GLY B 2 243 ? 55.647 -7.471 20.203 1.00 42.85 243 GLY B CA 1
ATOM 5627 C C . GLY B 2 243 ? 56.675 -7.460 19.087 1.00 41.34 243 GLY B C 1
ATOM 5628 O O . GLY B 2 243 ? 57.040 -8.515 18.578 1.00 42.90 243 GLY B O 1
ATOM 5629 N N . GLU B 2 244 ? 57.169 -6.281 18.726 1.00 40.01 244 GLU B N 1
ATOM 5630 C CA . GLU B 2 244 ? 58.095 -6.127 17.620 1.00 40.09 244 GLU B CA 1
ATOM 5631 C C . GLU B 2 244 ? 59.519 -6.166 18.168 1.00 39.19 244 GLU B C 1
ATOM 5632 O O . GLU B 2 244 ? 59.825 -5.483 19.143 1.00 39.90 244 GLU B O 1
ATOM 5638 N N . SER B 2 245 ? 60.375 -6.981 17.557 1.00 37.89 245 SER B N 1
ATOM 5639 C CA . SER B 2 245 ? 61.777 -7.095 17.964 1.00 36.69 245 SER B CA 1
ATOM 5640 C C . SER B 2 245 ? 62.662 -6.448 16.916 1.00 36.02 245 SER B C 1
ATOM 5641 O O . SER B 2 245 ? 62.345 -6.495 15.724 1.00 37.99 245 SER B O 1
ATOM 5644 N N . ILE B 2 246 ? 63.771 -5.860 17.358 1.00 34.08 246 ILE B N 1
ATOM 5645 C CA . ILE B 2 246 ? 64.682 -5.130 16.487 1.00 33.87 246 ILE B CA 1
ATOM 5646 C C . ILE B 2 246 ? 66.107 -5.601 16.754 1.00 34.57 246 ILE B C 1
ATOM 5647 O O . ILE B 2 246 ? 66.592 -5.456 17.869 1.00 35.18 246 ILE B O 1
ATOM 5652 N N . PRO B 2 247 ? 66.793 -6.146 15.735 1.00 34.85 247 PRO B N 1
ATOM 5653 C CA . PRO B 2 247 ? 68.126 -6.669 15.974 1.00 34.91 247 PRO B CA 1
ATOM 5654 C C . PRO B 2 247 ? 69.211 -5.600 15.898 1.00 35.40 247 PRO B C 1
ATOM 5655 O O . PRO B 2 247 ? 69.160 -4.718 15.044 1.00 34.96 247 PRO B O 1
ATOM 5659 N N . ILE B 2 248 ? 70.187 -5.707 16.796 1.00 37.36 248 ILE B N 1
ATOM 5660 C CA . ILE B 2 248 ? 71.366 -4.846 16.817 1.00 37.85 248 ILE B CA 1
ATOM 5661 C C . ILE B 2 248 ? 72.571 -5.690 16.426 1.00 37.47 248 ILE B C 1
ATOM 5662 O O . ILE B 2 248 ? 72.746 -6.798 16.933 1.00 36.80 248 ILE B O 1
ATOM 5667 N N . ARG B 2 249 ? 73.393 -5.164 15.525 1.00 37.63 249 ARG B N 1
ATOM 5668 C CA . ARG B 2 249 ? 74.714 -5.726 15.273 1.00 38.42 249 ARG B CA 1
ATOM 5669 C C . ARG B 2 249 ? 75.679 -4.603 14.905 1.00 38.46 249 ARG B C 1
ATOM 5670 O O . ARG B 2 249 ? 75.770 -4.198 13.746 1.00 38.99 249 ARG B O 1
ATOM 5678 N N . LEU B 2 250 ? 76.389 -4.107 15.921 1.00 39.07 250 LEU B N 1
ATOM 5679 C CA . LEU B 2 250 ? 77.269 -2.937 15.805 1.00 39.13 250 LEU B CA 1
ATOM 5680 C C . LEU B 2 250 ? 78.748 -3.331 15.968 1.00 38.15 250 LEU B C 1
ATOM 5681 O O . LEU B 2 250 ? 79.201 -3.623 17.073 1.00 37.77 250 LEU B O 1
ATOM 5686 N N . PHE B 2 251 ? 79.490 -3.322 14.865 1.00 37.52 251 PHE B N 1
ATOM 5687 C CA . PHE B 2 251 ? 80.896 -3.712 14.872 1.00 37.76 251 PHE B CA 1
ATOM 5688 C C . PHE B 2 251 ? 81.777 -2.567 15.353 1.00 38.62 251 PHE B C 1
ATOM 5689 O O . PHE B 2 251 ? 81.829 -1.515 14.716 1.00 39.27 251 PHE B O 1
ATOM 5697 N N . LEU B 2 252 ? 82.491 -2.791 16.455 1.00 39.39 252 LEU B N 1
ATOM 5698 C CA . LEU B 2 252 ? 83.356 -1.766 17.052 1.00 39.75 252 LEU B CA 1
ATOM 5699 C C . LEU B 2 252 ? 84.644 -1.520 16.258 1.00 41.83 252 LEU B C 1
ATOM 5700 O O . LEU B 2 252 ? 85.282 -0.483 16.431 1.00 43.57 252 LEU B O 1
ATOM 5705 N N . ALA B 2 253 ? 85.031 -2.460 15.396 1.00 43.72 253 ALA B N 1
ATOM 5706 C CA . ALA B 2 253 ? 86.191 -2.278 14.520 1.00 44.85 253 ALA B CA 1
ATOM 5707 C C . ALA B 2 253 ? 86.091 -1.009 13.671 1.00 46.85 253 ALA B C 1
ATOM 5708 O O . ALA B 2 253 ? 87.097 -0.350 13.425 1.00 49.20 253 ALA B O 1
ATOM 5710 N N . GLY B 2 254 ? 84.877 -0.652 13.255 1.00 48.73 254 GLY B N 1
ATOM 5711 C CA . GLY B 2 254 ? 84.654 0.564 12.472 1.00 50.10 254 GLY B CA 1
ATOM 5712 C C . GLY B 2 254 ? 84.878 1.918 13.144 1.00 50.50 254 GLY B C 1
ATOM 5713 O O . GLY B 2 254 ? 84.781 2.943 12.475 1.00 51.54 254 GLY B O 1
ATOM 5714 N N . TYR B 2 255 ? 85.165 1.948 14.447 1.00 51.02 255 TYR B N 1
ATOM 5715 C CA . TYR B 2 255 ? 85.315 3.213 15.180 1.00 51.05 255 TYR B CA 1
ATOM 5716 C C . TYR B 2 255 ? 86.632 3.386 15.956 1.00 51.99 255 TYR B C 1
ATOM 5717 O O . TYR B 2 255 ? 86.805 4.391 16.645 1.00 53.00 255 TYR B O 1
ATOM 5726 N N . ASP B 2 256 ? 87.559 2.438 15.821 1.00 52.30 256 ASP B N 1
ATOM 5727 C CA . ASP B 2 256 ? 88.853 2.457 16.526 1.00 54.83 256 ASP B CA 1
ATOM 5728 C C . ASP B 2 256 ? 88.884 3.199 17.888 1.00 51.76 256 ASP B C 1
ATOM 5729 O O . ASP B 2 256 ? 89.545 4.232 18.023 1.00 52.36 256 ASP B O 1
ATOM 5734 N N . PRO B 2 257 ? 88.174 2.664 18.900 1.00 48.44 257 PRO B N 1
ATOM 5735 C CA . PRO B 2 257 ? 88.177 3.268 20.232 1.00 46.40 257 PRO B CA 1
ATOM 5736 C C . PRO B 2 257 ? 89.376 2.834 21.072 1.00 44.17 257 PRO B C 1
ATOM 5737 O O . PRO B 2 257 ? 90.089 1.890 20.709 1.00 43.50 257 PRO B O 1
ATOM 5741 N N . THR B 2 258 ? 89.582 3.527 22.188 1.00 42.36 258 THR B N 1
ATOM 5742 C CA . THR B 2 258 ? 90.631 3.170 23.148 1.00 40.85 258 THR B CA 1
ATOM 5743 C C . THR B 2 258 ? 89.988 2.278 24.200 1.00 39.62 258 THR B C 1
ATOM 5744 O O . THR B 2 258 ? 88.755 2.240 24.303 1.00 39.87 258 THR B O 1
ATOM 5748 N N . PRO B 2 259 ? 90.809 1.567 24.996 1.00 37.04 259 PRO B N 1
ATOM 5749 C CA . PRO B 2 259 ? 90.249 0.831 26.129 1.00 36.20 259 PRO B CA 1
ATOM 5750 C C . PRO B 2 259 ? 89.643 1.747 27.182 1.00 35.98 259 PRO B C 1
ATOM 5751 O O . PRO B 2 259 ? 89.991 2.928 27.254 1.00 36.75 259 PRO B O 1
ATOM 5755 N N . THR B 2 260 ? 88.729 1.199 27.974 1.00 35.43 260 THR B N 1
ATOM 5756 C CA . THR B 2 260 ? 88.292 1.838 29.207 1.00 35.90 260 THR B CA 1
ATOM 5757 C C . THR B 2 260 ? 89.505 1.939 30.130 1.00 37.76 260 THR B C 1
ATOM 5758 O O . THR B 2 260 ? 90.302 1.006 30.210 1.00 38.53 260 THR B O 1
ATOM 5770 N N . ARG B 2 262 ? 90.267 3.293 34.060 1.00 47.29 262 ARG B N 1
ATOM 5771 C CA . ARG B 2 262 ? 89.523 3.673 35.269 1.00 50.49 262 ARG B CA 1
ATOM 5772 C C . ARG B 2 262 ? 90.449 4.198 36.380 1.00 49.09 262 ARG B C 1
ATOM 5773 O O . ARG B 2 262 ? 91.275 3.449 36.894 1.00 48.81 262 ARG B O 1
ATOM 5781 N N . ASP B 2 263 ? 90.302 5.477 36.742 1.00 47.66 263 ASP B N 1
ATOM 5782 C CA . ASP B 2 263 ? 91.084 6.107 37.820 1.00 47.94 263 ASP B CA 1
ATOM 5783 C C . ASP B 2 263 ? 92.589 5.848 37.686 1.00 45.70 263 ASP B C 1
ATOM 5784 O O . ASP B 2 263 ? 93.248 5.440 38.644 1.00 42.74 263 ASP B O 1
ATOM 5789 N N . VAL B 2 264 ? 93.111 6.092 36.483 1.00 44.28 264 VAL B N 1
ATOM 5790 C CA . VAL B 2 264 ? 94.529 5.913 36.180 1.00 41.67 264 VAL B CA 1
ATOM 5791 C C . VAL B 2 264 ? 95.319 6.900 37.029 1.00 42.20 264 VAL B C 1
ATOM 5792 O O . VAL B 2 264 ? 95.135 8.117 36.905 1.00 41.86 264 VAL B O 1
ATOM 5796 N N . ASN B 2 265 ? 96.162 6.353 37.909 1.00 42.25 265 ASN B N 1
ATOM 5797 C CA . ASN B 2 265 ? 97.005 7.115 38.828 1.00 40.83 265 ASN B CA 1
ATOM 5798 C C . ASN B 2 265 ? 96.195 8.053 39.729 1.00 42.23 265 ASN B C 1
ATOM 5799 O O . ASN B 2 265 ? 96.734 9.022 40.247 1.00 46.19 265 ASN B O 1
ATOM 5804 N N . LYS B 2 266 ? 94.916 7.731 39.937 1.00 44.11 266 LYS B N 1
ATOM 5805 C CA . LYS B 2 266 ? 93.940 8.609 40.607 1.00 46.42 266 LYS B CA 1
ATOM 5806 C C . LYS B 2 266 ? 93.864 10.036 40.024 1.00 43.86 266 LYS B C 1
ATOM 5807 O O . LYS B 2 266 ? 93.637 10.998 40.759 1.00 44.13 266 LYS B O 1
ATOM 5813 N N . LYS B 2 267 ? 94.032 10.152 38.706 1.00 42.39 267 LYS B N 1
ATOM 5814 C CA . LYS B 2 267 ? 94.030 11.446 38.011 1.00 41.60 267 LYS B CA 1
ATOM 5815 C C . LYS B 2 267 ? 92.968 11.577 36.924 1.00 41.03 267 LYS B C 1
ATOM 5816 O O . LYS B 2 267 ? 92.345 12.633 36.817 1.00 43.02 267 LYS B O 1
ATOM 5822 N N . PHE B 2 268 ? 92.769 10.537 36.110 1.00 39.07 268 PHE B N 1
ATOM 5823 C CA . PHE B 2 268 ? 91.756 10.584 35.046 1.00 37.38 268 PHE B CA 1
ATOM 5824 C C . PHE B 2 268 ? 91.135 9.234 34.700 1.00 37.30 268 PHE B C 1
ATOM 5825 O O . PHE B 2 268 ? 91.702 8.184 34.987 1.00 37.08 268 PHE B O 1
ATOM 5833 N N . SER B 2 269 ? 89.967 9.302 34.066 1.00 37.59 269 SER B N 1
ATOM 5834 C CA . SER B 2 269 ? 89.200 8.135 33.625 1.00 38.41 269 SER B CA 1
ATOM 5835 C C . SER B 2 269 ? 88.746 8.339 32.186 1.00 38.50 269 SER B C 1
ATOM 5836 O O . SER B 2 269 ? 88.470 9.460 31.758 1.00 39.04 269 SER B O 1
ATOM 5839 N N . VAL B 2 270 ? 88.649 7.240 31.451 1.00 39.07 270 VAL B N 1
ATOM 5840 C CA . VAL B 2 270 ? 88.040 7.236 30.130 1.00 38.67 270 VAL B CA 1
ATOM 5841 C C . VAL B 2 270 ? 87.073 6.071 30.094 1.00 38.48 270 VAL B C 1
ATOM 5842 O O . VAL B 2 270 ? 87.475 4.933 30.295 1.00 38.07 270 VAL B O 1
A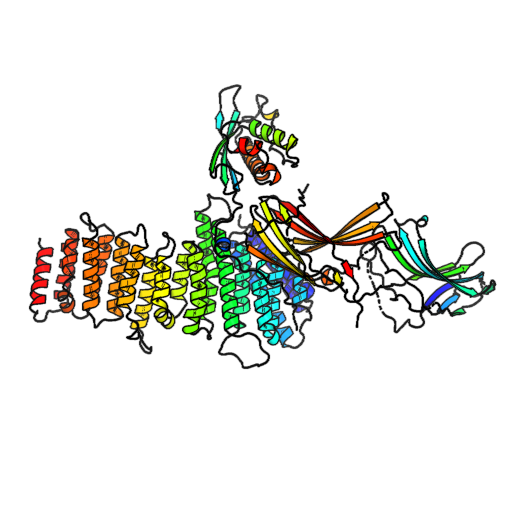TOM 5846 N N . ARG B 2 271 ? 85.800 6.375 29.859 1.00 38.93 271 ARG B N 1
ATOM 5847 C CA . ARG B 2 271 ? 84.720 5.407 29.989 1.00 40.19 271 ARG B CA 1
ATOM 5848 C C . ARG B 2 271 ? 83.804 5.469 28.786 1.00 38.91 271 ARG B C 1
ATOM 5849 O O . ARG B 2 271 ? 83.547 6.545 28.257 1.00 39.32 271 ARG B O 1
ATOM 5857 N N . TYR B 2 272 ? 83.309 4.308 28.364 1.00 37.99 272 TYR B N 1
ATOM 5858 C CA . TYR B 2 272 ? 82.465 4.206 27.178 1.00 36.17 272 TYR B CA 1
ATOM 5859 C C . TYR B 2 272 ? 81.051 3.851 27.557 1.00 35.01 272 TYR B C 1
ATOM 5860 O O . TYR B 2 272 ? 80.823 3.107 28.506 1.00 34.51 272 TYR B O 1
ATOM 5869 N N . PHE B 2 273 ? 80.105 4.405 26.807 1.00 34.84 273 PHE B N 1
ATOM 5870 C CA . PHE B 2 273 ? 78.686 4.229 27.068 1.00 34.75 273 PHE B CA 1
ATOM 5871 C C . PHE B 2 273 ? 77.949 3.907 25.776 1.00 34.08 273 PHE B C 1
ATOM 5872 O O . PHE B 2 273 ? 78.317 4.391 24.712 1.00 33.35 273 PHE B O 1
ATOM 5880 N N . LEU B 2 274 ? 76.938 3.053 25.878 1.00 35.19 274 LEU B N 1
ATOM 5881 C CA . LEU B 2 274 ? 76.014 2.811 24.786 1.00 36.26 274 LEU B CA 1
ATOM 5882 C C . LEU B 2 274 ? 74.776 3.583 25.139 1.00 38.30 274 LEU B C 1
ATOM 5883 O O . LEU B 2 274 ? 74.107 3.273 26.125 1.00 41.04 274 LEU B O 1
ATOM 5888 N N . ASN B 2 275 ? 74.496 4.602 24.338 1.00 39.43 275 ASN B N 1
ATOM 5889 C CA . ASN B 2 275 ? 73.368 5.473 24.533 1.00 39.89 275 ASN B CA 1
ATOM 5890 C C . ASN B 2 275 ? 72.354 5.098 23.462 1.00 39.60 275 ASN B C 1
ATOM 5891 O O . ASN B 2 275 ? 72.583 5.331 22.275 1.00 39.77 275 ASN B O 1
ATOM 5896 N N . LEU B 2 276 ? 71.267 4.456 23.889 1.00 39.75 276 LEU B N 1
ATOM 5897 C CA . LEU B 2 276 ? 70.112 4.156 23.035 1.00 38.51 276 LEU B CA 1
ATOM 5898 C C . LEU B 2 276 ? 69.249 5.414 22.918 1.00 38.34 276 LEU B C 1
ATOM 5899 O O . LEU B 2 276 ? 68.933 6.027 23.931 1.00 38.24 276 LEU B O 1
ATOM 5904 N N . VAL B 2 277 ? 68.889 5.809 21.696 1.00 37.98 277 VAL B N 1
ATOM 5905 C CA . VAL B 2 277 ? 68.077 7.010 21.476 1.00 38.41 277 VAL B CA 1
ATOM 5906 C C . VAL B 2 277 ? 66.942 6.720 20.498 1.00 38.58 277 VAL B C 1
ATOM 5907 O O . VAL B 2 277 ? 67.193 6.346 19.356 1.00 37.40 277 VAL B O 1
ATOM 5911 N N . LEU B 2 278 ? 65.703 6.896 20.965 1.00 39.70 278 LEU B N 1
ATOM 5912 C CA . LEU B 2 278 ? 64.510 6.916 20.108 1.00 40.39 278 LEU B CA 1
ATOM 5913 C C . LEU B 2 278 ? 64.124 8.373 19.846 1.00 40.85 278 LEU B C 1
ATOM 5914 O O . LEU B 2 278 ? 64.300 9.220 20.716 1.00 40.88 278 LEU B O 1
ATOM 5919 N N . VAL B 2 279 ? 63.594 8.652 18.658 1.00 42.03 279 VAL B N 1
ATOM 5920 C CA . VAL B 2 279 ? 63.155 9.998 18.279 1.00 44.00 279 VAL B CA 1
ATOM 5921 C C . VAL B 2 279 ? 61.746 9.909 17.707 1.00 46.71 279 VAL B C 1
ATOM 5922 O O . VAL B 2 279 ? 61.527 9.146 16.765 1.00 48.92 279 VAL B O 1
ATOM 5926 N N . ASP B 2 280 ? 60.806 10.690 18.250 1.00 49.13 280 ASP B N 1
ATOM 5927 C CA . ASP B 2 280 ? 59.406 10.672 17.775 1.00 52.53 280 ASP B CA 1
ATOM 5928 C C . ASP B 2 280 ? 59.158 11.664 16.618 1.00 55.80 280 ASP B C 1
ATOM 5929 O O . ASP B 2 280 ? 60.090 12.346 16.189 1.00 54.53 280 ASP B O 1
ATOM 5934 N N . GLU B 2 281 ? 57.918 11.729 16.118 1.00 62.10 281 GLU B N 1
ATOM 5935 C CA . GLU B 2 281 ? 57.603 12.500 14.897 1.00 67.12 281 GLU B CA 1
ATOM 5936 C C . GLU B 2 281 ? 57.771 14.006 15.072 1.00 68.52 281 GLU B C 1
ATOM 5937 O O . GLU B 2 281 ? 58.087 14.700 14.107 1.00 70.34 281 GLU B O 1
ATOM 5943 N N . GLU B 2 282 ? 57.588 14.505 16.295 1.00 70.03 282 GLU B N 1
ATOM 5944 C CA . GLU B 2 282 ? 57.820 15.923 16.602 1.00 72.00 282 GLU B CA 1
ATOM 5945 C C . GLU B 2 282 ? 59.248 16.207 17.097 1.00 69.99 282 GLU B C 1
ATOM 5946 O O . GLU B 2 282 ? 59.483 17.191 17.794 1.00 71.10 282 GLU B O 1
ATOM 5952 N N . ASP B 2 283 ? 60.197 15.345 16.730 1.00 70.04 283 ASP B N 1
ATOM 5953 C CA . ASP B 2 283 ? 61.618 15.482 17.084 1.00 71.12 283 ASP B CA 1
ATOM 5954 C C . ASP B 2 283 ? 61.965 15.430 18.585 1.00 67.26 283 ASP B C 1
ATOM 5955 O O . ASP B 2 283 ? 63.082 15.781 18.961 1.00 65.60 283 ASP B O 1
ATOM 5960 N N . ARG B 2 284 ? 61.041 14.940 19.423 1.00 66.01 284 ARG B N 1
ATOM 5961 C CA . ARG B 2 284 ? 61.327 14.685 20.843 1.00 65.14 284 ARG B CA 1
ATOM 5962 C C . ARG B 2 284 ? 62.163 13.409 20.951 1.00 61.48 284 ARG B C 1
ATOM 5963 O O . ARG B 2 284 ? 61.969 12.465 20.194 1.00 62.53 284 ARG B O 1
ATOM 5971 N N . ARG B 2 285 ? 63.080 13.385 21.909 1.00 59.02 285 ARG B N 1
ATOM 5972 C CA . ARG B 2 285 ? 64.169 12.410 21.924 1.00 58.95 285 ARG B CA 1
ATOM 5973 C C . ARG B 2 285 ? 64.220 11.708 23.287 1.00 57.25 285 ARG B C 1
ATOM 5974 O O . ARG B 2 285 ? 64.333 12.362 24.320 1.00 56.83 285 ARG B O 1
ATOM 5982 N N . TYR B 2 286 ? 64.103 10.379 23.276 1.00 55.73 286 TYR B N 1
ATOM 5983 C CA . TYR B 2 286 ? 64.051 9.570 24.498 1.00 54.57 286 TYR B CA 1
ATOM 5984 C C . TYR B 2 286 ? 65.254 8.637 24.523 1.00 52.04 286 TYR B C 1
ATOM 5985 O O . TYR B 2 286 ? 65.523 7.960 23.530 1.00 51.87 286 TYR B O 1
ATOM 5994 N N . PHE B 2 287 ? 65.967 8.591 25.650 1.00 50.56 287 PHE B N 1
ATOM 5995 C CA . PHE B 2 287 ? 67.246 7.876 25.718 1.00 50.34 287 PHE B CA 1
ATOM 5996 C C . PHE B 2 287 ? 67.494 7.118 27.019 1.00 47.14 287 PHE B C 1
ATOM 5997 O O . PHE B 2 287 ? 66.894 7.417 28.049 1.00 44.69 287 PHE B O 1
ATOM 6005 N N . LYS B 2 288 ? 68.388 6.131 26.934 1.00 45.66 288 LYS B N 1
ATOM 6006 C CA . LYS B 2 288 ? 68.986 5.482 28.104 1.00 45.23 288 LYS B CA 1
ATOM 6007 C C . LYS B 2 288 ? 70.451 5.162 27.821 1.00 44.82 288 LYS B C 1
ATOM 6008 O O . LYS B 2 288 ? 70.811 4.748 26.720 1.00 42.96 288 LYS B O 1
ATOM 6014 N N . GLN B 2 289 ? 71.281 5.341 28.843 1.00 45.71 289 GLN B N 1
ATOM 6015 C CA . GLN B 2 289 ? 72.722 5.218 28.730 1.00 45.14 289 GLN B CA 1
ATOM 6016 C C . GLN B 2 289 ? 73.185 4.034 29.582 1.00 44.11 289 GLN B C 1
ATOM 6017 O O . GLN B 2 289 ? 72.693 3.832 30.696 1.00 43.04 289 GLN B O 1
ATOM 6023 N N . GLN B 2 290 ? 74.109 3.240 29.041 1.00 43.55 290 GLN B N 1
ATOM 6024 C CA . GLN B 2 290 ? 74.675 2.081 29.741 1.00 43.11 290 GLN B CA 1
ATOM 6025 C C . GLN B 2 290 ? 76.161 2.018 29.492 1.00 41.11 290 GLN B C 1
ATOM 6026 O O . GLN B 2 290 ? 76.585 2.059 28.343 1.00 40.05 290 GLN B O 1
ATOM 6032 N N . GLU B 2 291 ? 76.950 1.904 30.557 1.00 40.38 291 GLU B N 1
ATOM 6033 C CA . GLU B 2 291 ? 78.401 1.793 30.412 1.00 40.14 291 GLU B CA 1
ATOM 6034 C C . GLU B 2 291 ? 78.767 0.404 29.905 1.00 38.91 291 GLU B C 1
ATOM 6035 O O . GLU B 2 291 ? 78.122 -0.586 30.258 1.00 39.16 291 GLU B O 1
ATOM 6041 N N . ILE B 2 292 ? 79.788 0.347 29.058 1.00 37.01 292 ILE B N 1
ATOM 6042 C CA . ILE B 2 292 ? 80.387 -0.915 28.653 1.00 36.10 292 ILE B CA 1
ATOM 6043 C C . ILE B 2 292 ? 81.894 -0.793 28.816 1.00 36.77 292 ILE B C 1
ATOM 6044 O O . ILE B 2 292 ? 82.474 0.237 28.484 1.00 38.72 292 ILE B O 1
ATOM 6049 N N . ILE B 2 293 ? 82.531 -1.822 29.360 1.00 36.95 293 ILE B N 1
ATOM 6050 C CA . ILE B 2 293 ? 83.977 -1.794 29.504 1.00 38.17 293 ILE B CA 1
ATOM 6051 C C . ILE B 2 293 ? 84.536 -2.239 28.164 1.00 37.97 293 ILE B C 1
ATOM 6052 O O . ILE B 2 293 ? 84.186 -3.304 27.679 1.00 38.86 293 ILE B O 1
ATOM 6057 N N . LEU B 2 294 ? 85.375 -1.413 27.554 1.00 38.13 294 LEU B N 1
ATOM 6058 C CA . LEU B 2 294 ? 86.180 -1.861 26.426 1.00 38.89 294 LEU B CA 1
ATOM 6059 C C . LEU B 2 294 ? 87.538 -2.324 26.946 1.00 40.94 294 LEU B C 1
ATOM 6060 O O . LEU B 2 294 ? 88.036 -1.788 27.939 1.00 40.84 294 LEU B O 1
ATOM 6065 N N . TRP B 2 295 ? 88.117 -3.336 26.294 1.00 43.07 295 TRP B N 1
ATOM 6066 C CA . TRP B 2 295 ? 89.436 -3.854 26.674 1.00 44.14 295 TRP B CA 1
ATOM 6067 C C . TRP B 2 295 ? 90.266 -4.306 25.485 1.00 44.37 295 TRP B C 1
ATOM 6068 O O . TRP B 2 295 ? 89.727 -4.695 24.460 1.00 43.50 295 TRP B O 1
ATOM 6079 N N . ARG B 2 296 ? 91.588 -4.236 25.635 1.00 46.39 296 ARG B N 1
ATOM 6080 C CA . ARG B 2 296 ? 92.508 -4.627 24.574 1.00 48.78 296 ARG B CA 1
ATOM 6081 C C . ARG B 2 296 ? 92.847 -6.101 24.737 1.00 51.00 296 ARG B C 1
ATOM 6082 O O . ARG B 2 296 ? 93.439 -6.503 25.743 1.00 49.02 296 ARG B O 1
ATOM 6090 N N . LYS B 2 297 ? 92.475 -6.897 23.735 1.00 55.66 297 LYS B N 1
ATOM 6091 C CA . LYS B 2 297 ? 92.636 -8.345 23.799 1.00 58.98 297 LYS B CA 1
ATOM 6092 C C . LYS B 2 297 ? 94.068 -8.745 23.480 1.00 62.29 297 LYS B C 1
ATOM 6093 O O . LYS B 2 297 ? 94.636 -8.302 22.478 1.00 61.77 297 LYS B O 1
ATOM 6099 N N . ALA B 2 298 ? 94.636 -9.583 24.347 1.00 67.29 298 ALA B N 1
ATOM 6100 C CA . ALA B 2 298 ? 95.954 -10.169 24.131 1.00 72.95 298 ALA B CA 1
ATOM 6101 C C . ALA B 2 298 ? 95.899 -11.075 22.906 1.00 78.22 298 ALA B C 1
ATOM 6102 O O . ALA B 2 298 ? 95.126 -12.039 22.908 1.00 79.20 298 ALA B O 1
ATOM 6104 N N . PRO B 2 299 ? 96.682 -10.762 21.846 1.00 87.19 299 PRO B N 1
ATOM 6105 C CA . PRO B 2 299 ? 96.724 -11.710 20.718 1.00 94.02 299 PRO B CA 1
ATOM 6106 C C . PRO B 2 299 ? 97.430 -13.031 21.095 1.00 99.97 299 PRO B C 1
ATOM 6107 O O . PRO B 2 299 ? 98.397 -13.017 21.861 1.00 102.09 299 PRO B O 1
ATOM 6111 N N . GLU B 2 300 ? 96.928 -14.153 20.575 1.00 105.75 300 GLU B N 1
ATOM 6112 C CA . GLU B 2 300 ? 97.448 -15.488 20.922 1.00 106.95 300 GLU B CA 1
ATOM 6113 C C . GLU B 2 300 ? 98.798 -15.762 20.253 1.00 107.31 300 GLU B C 1
ATOM 6114 O O . GLU B 2 300 ? 99.778 -16.100 20.920 1.00 104.62 300 GLU B O 1
ATOM 6120 N N . THR C 3 9 ? 83.660 -20.408 8.778 1.00 82.18 4 THR C N 1
ATOM 6121 C CA . THR C 3 9 ? 82.638 -19.318 8.714 1.00 80.10 4 THR C CA 1
ATOM 6122 C C . THR C 3 9 ? 83.179 -18.111 7.946 1.00 77.43 4 THR C C 1
ATOM 6123 O O . THR C 3 9 ? 84.319 -17.687 8.166 1.00 76.44 4 THR C O 1
ATOM 6127 N N . VAL C 3 10 ? 82.357 -17.578 7.042 1.00 73.51 5 VAL C N 1
ATOM 6128 C CA . VAL C 3 10 ? 82.724 -16.402 6.230 1.00 71.37 5 VAL C CA 1
ATOM 6129 C C . VAL C 3 10 ? 82.033 -15.105 6.675 1.00 65.52 5 VAL C C 1
ATOM 6130 O O . VAL C 3 10 ? 82.500 -14.013 6.335 1.00 61.32 5 VAL C O 1
ATOM 6134 N N . ALA C 3 11 ? 80.936 -15.230 7.426 1.00 59.22 6 ALA C N 1
ATOM 6135 C CA . ALA C 3 11 ? 80.110 -14.091 7.807 1.00 55.49 6 ALA C CA 1
ATOM 6136 C C . ALA C 3 11 ? 79.570 -14.269 9.218 1.00 52.18 6 ALA C C 1
ATOM 6137 O O . ALA C 3 11 ? 79.097 -15.348 9.579 1.00 50.66 6 ALA C O 1
ATOM 6139 N N . ASP C 3 12 ? 79.639 -13.199 10.006 1.00 50.29 7 ASP C N 1
ATOM 6140 C CA . ASP C 3 12 ? 79.102 -13.193 11.360 1.00 49.16 7 ASP C CA 1
ATOM 6141 C C . ASP C 3 12 ? 77.609 -12.876 11.302 1.00 48.65 7 ASP C C 1
ATOM 6142 O O . ASP C 3 12 ? 77.212 -11.712 11.162 1.00 50.52 7 ASP C O 1
ATOM 6147 N N . THR C 3 13 ? 76.793 -13.925 11.408 1.00 46.53 8 THR C N 1
ATOM 6148 C CA . THR C 3 13 ? 75.339 -13.818 11.286 1.00 43.68 8 THR C CA 1
ATOM 6149 C C . THR C 3 13 ? 74.685 -13.967 12.649 1.00 41.33 8 THR C C 1
ATOM 6150 O O . THR C 3 13 ? 73.629 -14.593 12.768 1.00 41.96 8 THR C O 1
ATOM 6154 N N . ARG C 3 14 ? 75.307 -13.392 13.676 1.00 38.48 9 ARG C N 1
ATOM 6155 C CA . ARG C 3 14 ? 74.813 -13.556 15.034 1.00 37.35 9 ARG C CA 1
ATOM 6156 C C . ARG C 3 14 ? 73.669 -12.592 15.304 1.00 37.38 9 ARG C C 1
ATOM 6157 O O . ARG C 3 14 ? 73.702 -11.427 14.890 1.00 38.49 9 ARG C O 1
ATOM 6165 N N . ARG C 3 15 ? 72.649 -13.107 15.981 1.00 36.26 10 ARG C N 1
ATOM 6166 C CA . ARG C 3 15 ? 71.517 -12.324 16.453 1.00 35.12 10 ARG C CA 1
ATOM 6167 C C . ARG C 3 15 ? 71.041 -12.970 17.736 1.00 34.35 10 ARG C C 1
ATOM 6168 O O . ARG C 3 15 ? 71.293 -14.138 17.965 1.00 34.94 10 ARG C O 1
ATOM 6176 N N . LEU C 3 16 ? 70.356 -12.222 18.579 1.00 35.42 11 LEU C N 1
ATOM 6177 C CA . LEU C 3 16 ? 69.698 -12.828 19.726 1.00 36.78 11 LEU C CA 1
ATOM 6178 C C . LEU C 3 16 ? 68.385 -13.452 19.275 1.00 37.84 11 LEU C C 1
ATOM 6179 O O . LEU C 3 16 ? 67.794 -13.033 18.275 1.00 37.27 11 LEU C O 1
ATOM 6184 N N . ILE C 3 17 ? 67.924 -14.436 20.039 1.00 40.76 12 ILE C N 1
ATOM 6185 C CA . ILE C 3 17 ? 66.656 -15.115 19.754 1.00 43.11 12 ILE C CA 1
ATOM 6186 C C . ILE C 3 17 ? 65.528 -14.119 20.004 1.00 43.62 12 ILE C C 1
ATOM 6187 O O . ILE C 3 17 ? 65.590 -13.337 20.961 1.00 44.85 12 ILE C O 1
ATOM 6192 N N . THR C 3 18 ? 64.519 -14.139 19.134 1.00 43.37 13 THR C N 1
ATOM 6193 C CA . THR C 3 18 ? 63.365 -13.251 19.252 1.00 43.07 13 THR C CA 1
ATOM 6194 C C . THR C 3 18 ? 62.100 -14.059 19.499 1.00 42.35 13 THR C C 1
ATOM 6195 O O . THR C 3 18 ? 61.950 -15.165 18.986 1.00 43.68 13 THR C O 1
ATOM 6199 N N . LYS C 3 19 ? 61.204 -13.497 20.300 1.00 41.40 14 LYS C N 1
ATOM 6200 C CA . LYS C 3 19 ? 59.881 -14.066 20.527 1.00 40.10 14 LYS C CA 1
ATOM 6201 C C . LYS C 3 19 ? 58.991 -13.706 19.327 1.00 38.52 14 LYS C C 1
ATOM 6202 O O . LYS C 3 19 ? 58.896 -12.530 18.971 1.00 40.07 14 LYS C O 1
ATOM 6208 N N . PRO C 3 20 ? 58.362 -14.707 18.681 1.00 36.04 15 PRO C N 1
ATOM 6209 C CA . PRO C 3 20 ? 57.388 -14.415 17.630 1.00 35.65 15 PRO C CA 1
ATOM 6210 C C . PRO C 3 20 ? 56.281 -13.454 18.067 1.00 35.38 15 PRO C C 1
ATOM 6211 O O . PRO C 3 20 ? 55.736 -13.586 19.162 1.00 36.32 15 PRO C O 1
ATOM 6215 N N . GLN C 3 21 ? 55.973 -12.497 17.202 1.00 35.13 16 GLN C N 1
ATOM 6216 C CA . GLN C 3 21 ? 54.938 -11.508 17.457 1.00 35.10 16 GLN C CA 1
ATOM 6217 C C . GLN C 3 21 ? 53.567 -12.157 17.350 1.00 34.79 16 GLN C C 1
ATOM 6218 O O . GLN C 3 21 ? 53.292 -12.861 16.377 1.00 33.98 16 GLN C O 1
ATOM 6224 N N . ASN C 3 22 ? 52.720 -11.910 18.349 1.00 35.21 17 ASN C N 1
ATOM 6225 C CA . ASN C 3 22 ? 51.334 -12.361 18.343 1.00 36.11 17 ASN C CA 1
ATOM 6226 C C . ASN C 3 22 ? 50.580 -11.690 17.215 1.00 36.24 17 ASN C C 1
ATOM 6227 O O . ASN C 3 22 ? 50.695 -10.480 17.037 1.00 36.20 17 ASN C O 1
ATOM 6232 N N . LEU C 3 23 ? 49.785 -12.461 16.477 1.00 37.93 18 LEU C N 1
ATOM 6233 C CA . LEU C 3 23 ? 49.131 -11.938 15.262 1.00 39.45 18 LEU C CA 1
ATOM 6234 C C . LEU C 3 23 ? 48.125 -10.805 15.500 1.00 39.36 18 LEU C C 1
ATOM 6235 O O . LEU C 3 23 ? 47.916 -9.975 14.611 1.00 37.64 18 LEU C O 1
ATOM 6240 N N . ASN C 3 24 ? 47.517 -10.767 16.684 1.00 40.89 19 ASN C N 1
ATOM 6241 C CA . ASN C 3 24 ? 46.661 -9.642 17.067 1.00 42.84 19 ASN C CA 1
ATOM 6242 C C . ASN C 3 24 ? 47.446 -8.329 17.186 1.00 43.00 19 ASN C C 1
ATOM 6243 O O . ASN C 3 24 ? 46.917 -7.268 16.859 1.00 44.05 19 ASN C O 1
ATOM 6248 N N . ASP C 3 25 ? 48.695 -8.401 17.647 1.00 43.33 20 ASP C N 1
ATOM 6249 C CA . ASP C 3 25 ? 49.573 -7.222 17.696 1.00 43.18 20 ASP C CA 1
ATOM 6250 C C . ASP C 3 25 ? 50.098 -6.842 16.318 1.00 42.43 20 ASP C C 1
ATOM 6251 O O . ASP C 3 25 ? 50.130 -5.657 15.984 1.00 42.69 20 ASP C O 1
ATOM 6256 N N . ALA C 3 26 ? 50.507 -7.841 15.532 1.00 42.37 21 ALA C N 1
ATOM 6257 C CA . ALA C 3 26 ? 51.011 -7.624 14.161 1.00 42.70 21 ALA C CA 1
ATOM 6258 C C . ALA C 3 26 ? 50.036 -6.844 13.283 1.00 41.92 21 ALA C C 1
ATOM 6259 O O . ALA C 3 26 ? 50.411 -5.834 12.681 1.00 41.15 21 ALA C O 1
ATOM 6261 N N . TYR C 3 27 ? 48.785 -7.303 13.257 1.00 42.30 22 TYR C N 1
ATOM 6262 C CA . TYR C 3 27 ? 47.755 -6.759 12.371 1.00 44.04 22 TYR C CA 1
ATOM 6263 C C . TYR C 3 27 ? 46.771 -5.765 13.010 1.00 50.31 22 TYR C C 1
ATOM 6264 O O . TYR C 3 27 ? 46.198 -4.942 12.291 1.00 55.98 22 TYR C O 1
ATOM 6273 N N . GLY C 3 28 ? 46.566 -5.820 14.327 1.00 55.84 23 GLY C N 1
ATOM 6274 C CA . GLY C 3 28 ? 45.657 -4.874 15.006 1.00 61.42 23 GLY C CA 1
ATOM 6275 C C . GLY C 3 28 ? 46.086 -3.417 14.839 1.00 68.55 23 GLY C C 1
ATOM 6276 O O . GLY C 3 28 ? 47.279 -3.149 14.640 1.00 72.11 23 GLY C O 1
ATOM 6277 N N . PRO C 3 29 ? 45.128 -2.462 14.922 1.00 74.68 24 PRO C N 1
ATOM 6278 C CA . PRO C 3 29 ? 45.452 -1.043 14.646 1.00 76.92 24 PRO C CA 1
ATOM 6279 C C . PRO C 3 29 ? 46.404 -0.430 15.696 1.00 79.48 24 PRO C C 1
ATOM 6280 O O . PRO C 3 29 ? 46.257 -0.738 16.878 1.00 80.73 24 PRO C O 1
ATOM 6284 N N . PRO C 3 30 ? 47.374 0.423 15.279 1.00 83.52 25 PRO C N 1
ATOM 6285 C CA . PRO C 3 30 ? 48.351 0.930 16.263 1.00 83.77 25 PRO C CA 1
ATOM 6286 C C . PRO C 3 30 ? 47.744 1.883 17.302 1.00 84.13 25 PRO C C 1
ATOM 6287 O O . PRO C 3 30 ? 46.790 2.606 16.994 1.00 84.27 25 PRO C O 1
ATOM 6291 N N . SER C 3 31 ? 48.323 1.890 18.504 1.00 83.66 26 SER C N 1
ATOM 6292 C CA . SER C 3 31 ? 47.766 2.608 19.665 1.00 85.92 26 SER C CA 1
ATOM 6293 C C . SER C 3 31 ? 48.361 4.011 19.905 1.00 88.51 26 SER C C 1
ATOM 6294 O O . SER C 3 31 ? 48.382 4.492 21.043 1.00 87.23 26 SER C O 1
ATOM 6297 N N . ASN C 3 32 ? 48.806 4.673 18.834 1.00 90.85 27 ASN C N 1
ATOM 6298 C CA . ASN C 3 32 ? 49.431 6.000 18.918 1.00 91.27 27 ASN C CA 1
ATOM 6299 C C . ASN C 3 32 ? 48.696 7.047 18.051 1.00 92.99 27 ASN C C 1
ATOM 6300 O O . ASN C 3 32 ? 49.283 8.072 17.689 1.00 92.85 27 ASN C O 1
ATOM 6305 N N . PHE C 3 33 ? 47.418 6.800 17.743 1.00 92.45 28 PHE C N 1
ATOM 6306 C CA . PHE C 3 33 ? 46.652 7.666 16.838 1.00 93.67 28 PHE C CA 1
ATOM 6307 C C . PHE C 3 33 ? 46.266 8.955 17.556 1.00 98.05 28 PHE C C 1
ATOM 6308 O O . PHE C 3 33 ? 45.662 8.912 18.630 1.00 97.86 28 PHE C O 1
ATOM 6316 N N . LEU C 3 34 ? 46.643 10.088 16.960 1.00 103.72 29 LEU C N 1
ATOM 6317 C CA . LEU C 3 34 ? 46.318 11.416 17.491 1.00 106.05 29 LEU C CA 1
ATOM 6318 C C . LEU C 3 34 ? 46.500 12.488 16.413 1.00 102.23 29 LEU C C 1
ATOM 6319 O O . LEU C 3 34 ? 47.630 12.792 16.019 1.00 98.59 29 LEU C O 1
ATOM 6324 N N . GLU C 3 35 ? 45.384 13.037 15.934 1.00 98.86 30 GLU C N 1
ATOM 6325 C CA . GLU C 3 35 ? 45.393 14.184 15.025 1.00 96.31 30 GLU C CA 1
ATOM 6326 C C . GLU C 3 35 ? 44.391 15.228 15.523 1.00 96.95 30 GLU C C 1
ATOM 6327 O O . GLU C 3 35 ? 43.295 14.875 15.969 1.00 98.05 30 GLU C O 1
ATOM 6333 N N . ILE C 3 36 ? 44.794 16.500 15.468 1.00 96.24 31 ILE C N 1
ATOM 6334 C CA . ILE C 3 36 ? 43.965 17.633 15.891 1.00 94.25 31 ILE C CA 1
ATOM 6335 C C . ILE C 3 36 ? 43.952 18.647 14.752 1.00 94.52 31 ILE C C 1
ATOM 6336 O O . ILE C 3 36 ? 45.018 19.081 14.311 1.00 94.59 31 ILE C O 1
ATOM 6341 N N . ASP C 3 37 ? 42.754 19.012 14.284 1.00 94.18 32 ASP C N 1
ATOM 6342 C CA . ASP C 3 37 ? 42.579 19.959 13.175 1.00 95.94 32 ASP C CA 1
ATOM 6343 C C . ASP C 3 37 ? 41.974 21.272 13.645 1.00 97.87 32 ASP C C 1
ATOM 6344 O O . ASP C 3 37 ? 40.868 21.278 14.186 1.00 104.38 32 ASP C O 1
ATOM 6349 N N . VAL C 3 38 ? 42.691 22.374 13.414 1.00 99.50 33 VAL C N 1
ATOM 6350 C CA . VAL C 3 38 ? 42.183 23.728 13.662 1.00 97.70 33 VAL C CA 1
ATOM 6351 C C . VAL C 3 38 ? 41.639 24.233 12.332 1.00 93.95 33 VAL C C 1
ATOM 6352 O O . VAL C 3 38 ? 42.386 24.323 11.358 1.00 91.81 33 VAL C O 1
ATOM 6356 N N . SER C 3 39 ? 40.347 24.552 12.289 1.00 93.45 34 SER C N 1
ATOM 6357 C CA . SER C 3 39 ? 39.664 24.796 11.017 1.00 96.35 34 SER C CA 1
ATOM 6358 C C . SER C 3 39 ? 38.400 25.640 11.158 1.00 98.23 34 SER C C 1
ATOM 6359 O O . SER C 3 39 ? 37.841 25.759 12.251 1.00 95.83 34 SER C O 1
ATOM 6362 N N . ASN C 3 40 ? 37.984 26.227 10.032 1.00 103.29 35 ASN C N 1
ATOM 6363 C CA . ASN C 3 40 ? 36.722 26.972 9.898 1.00 107.51 35 ASN C CA 1
ATOM 6364 C C . ASN C 3 40 ? 36.672 28.254 10.762 1.00 107.56 35 ASN C C 1
ATOM 6365 O O . ASN C 3 40 ? 36.044 28.262 11.828 1.00 110.35 35 ASN C O 1
ATOM 6370 N N . PRO C 3 41 ? 37.331 29.342 10.301 1.00 104.92 36 PRO C N 1
ATOM 6371 C CA . PRO C 3 41 ? 37.359 30.593 11.064 1.00 104.58 36 PRO C CA 1
ATOM 6372 C C . PRO C 3 41 ? 36.056 31.397 10.946 1.00 108.61 36 PRO C C 1
ATOM 6373 O O . PRO C 3 41 ? 35.534 31.558 9.835 1.00 104.73 36 PRO C O 1
ATOM 6377 N N . GLN C 3 42 ? 35.556 31.889 12.087 1.00 112.53 37 GLN C N 1
ATOM 6378 C CA . GLN C 3 42 ? 34.295 32.651 12.172 1.00 115.18 37 GLN C CA 1
ATOM 6379 C C . GLN C 3 42 ? 34.426 33.863 13.103 1.00 118.64 37 GLN C C 1
ATOM 6380 O O . GLN C 3 42 ? 35.092 33.777 14.136 1.00 117.02 37 GLN C O 1
ATOM 6386 N N . THR C 3 43 ? 33.770 34.970 12.741 1.00 121.60 38 THR C N 1
ATOM 6387 C CA . THR C 3 43 ? 33.724 36.191 13.565 1.00 124.25 38 THR C CA 1
ATOM 6388 C C . THR C 3 43 ? 32.515 36.160 14.518 1.00 129.49 38 THR C C 1
ATOM 6389 O O . THR C 3 43 ? 31.373 36.040 14.063 1.00 133.81 38 THR C O 1
ATOM 6393 N N . VAL C 3 44 ? 32.770 36.287 15.825 1.00 129.89 39 VAL C N 1
ATOM 6394 C CA . VAL C 3 44 ? 31.720 36.282 16.861 1.00 126.60 39 VAL C CA 1
ATOM 6395 C C . VAL C 3 44 ? 31.580 37.687 17.461 1.00 123.28 39 VAL C C 1
ATOM 6396 O O . VAL C 3 44 ? 32.530 38.205 18.049 1.00 121.48 39 VAL C O 1
ATOM 6400 N N . GLY C 3 45 ? 30.394 38.284 17.311 1.00 121.21 40 GLY C N 1
ATOM 6401 C CA . GLY C 3 45 ? 30.083 39.619 17.847 1.00 120.17 40 GLY C CA 1
ATOM 6402 C C . GLY C 3 45 ? 29.909 40.650 16.746 1.00 119.41 40 GLY C C 1
ATOM 6403 O O . GLY C 3 45 ? 29.912 40.303 15.562 1.00 117.82 40 GLY C O 1
ATOM 6404 N N . VAL C 3 46 ? 29.741 41.916 17.142 1.00 119.49 41 VAL C N 1
ATOM 6405 C CA . VAL C 3 46 ? 29.671 43.055 16.200 1.00 120.18 41 VAL C CA 1
ATOM 6406 C C . VAL C 3 46 ? 30.441 44.267 16.762 1.00 120.27 41 VAL C C 1
ATOM 6407 O O . VAL C 3 46 ? 30.492 44.469 17.978 1.00 116.60 41 VAL C O 1
ATOM 6411 N N . GLY C 3 47 ? 31.050 45.051 15.870 1.00 120.66 42 GLY C N 1
ATOM 6412 C CA . GLY C 3 47 ? 31.698 46.313 16.237 1.00 119.52 42 GLY C CA 1
ATOM 6413 C C . GLY C 3 47 ? 33.004 46.180 17.009 1.00 121.59 42 GLY C C 1
ATOM 6414 O O . GLY C 3 47 ? 34.014 45.738 16.460 1.00 119.81 42 GLY C O 1
ATOM 6415 N N . ARG C 3 48 ? 32.971 46.558 18.289 1.00 127.22 43 ARG C N 1
ATOM 6416 C CA . ARG C 3 48 ? 34.179 46.685 19.126 1.00 129.56 43 ARG C CA 1
ATOM 6417 C C . ARG C 3 48 ? 34.596 45.374 19.796 1.00 128.65 43 ARG C C 1
ATOM 6418 O O . ARG C 3 48 ? 35.789 45.126 19.976 1.00 130.74 43 ARG C O 1
ATOM 6426 N N . GLY C 3 49 ? 33.618 44.551 20.180 1.00 126.32 44 GLY C N 1
ATOM 6427 C CA . GLY C 3 49 ? 33.881 43.259 20.820 1.00 122.67 44 GLY C CA 1
ATOM 6428 C C . GLY C 3 49 ? 33.874 42.067 19.874 1.00 122.52 44 GLY C C 1
ATOM 6429 O O . GLY C 3 49 ? 33.461 40.977 20.275 1.00 124.64 44 GLY C O 1
ATOM 6430 N N . ARG C 3 50 ? 34.324 42.264 18.629 1.00 119.01 45 ARG C N 1
ATOM 6431 C CA . ARG C 3 50 ? 34.460 41.171 17.656 1.00 114.89 45 ARG C CA 1
ATOM 6432 C C . ARG C 3 50 ? 35.744 40.388 17.896 1.00 114.82 45 ARG C C 1
ATOM 6433 O O . ARG C 3 50 ? 36.781 40.965 18.229 1.00 113.86 45 ARG C O 1
ATOM 6441 N N . PHE C 3 51 ? 35.664 39.073 17.720 1.00 115.40 46 PHE C N 1
ATOM 6442 C CA . PHE C 3 51 ? 36.839 38.204 17.774 1.00 116.56 46 PHE C CA 1
ATOM 6443 C C . PHE C 3 51 ? 36.606 36.970 16.909 1.00 116.13 46 PHE C C 1
ATOM 6444 O O . PHE C 3 51 ? 35.462 36.609 16.623 1.00 116.93 46 PHE C O 1
ATOM 6452 N N . THR C 3 52 ? 37.701 36.349 16.483 1.00 113.64 47 THR C N 1
ATOM 6453 C CA . THR C 3 52 ? 37.651 35.155 15.646 1.00 110.16 47 THR C CA 1
ATOM 6454 C C . THR C 3 52 ? 37.664 33.894 16.526 1.00 111.34 47 THR C C 1
ATOM 6455 O O . THR C 3 52 ? 38.305 33.879 17.587 1.00 106.46 47 THR C O 1
ATOM 6459 N N . THR C 3 53 ? 36.931 32.860 16.095 1.00 112.89 48 THR C N 1
ATOM 6460 C CA . THR C 3 53 ? 36.978 31.525 16.721 1.00 110.24 48 THR C CA 1
ATOM 6461 C C . THR C 3 53 ? 37.221 30.423 15.684 1.00 108.08 48 THR C C 1
ATOM 6462 O O . THR C 3 53 ? 36.842 30.556 14.516 1.00 101.52 48 THR C O 1
ATOM 6466 N N . TYR C 3 54 ? 37.849 29.339 16.142 1.00 108.08 49 TYR C N 1
ATOM 6467 C CA . TYR C 3 54 ? 38.241 28.204 15.299 1.00 107.40 49 TYR C CA 1
ATOM 6468 C C . TYR C 3 54 ? 37.718 26.893 15.910 1.00 109.50 49 TYR C C 1
ATOM 6469 O O . TYR C 3 54 ? 37.680 26.756 17.137 1.00 110.58 49 TYR C O 1
ATOM 6478 N N . GLU C 3 55 ? 37.326 25.941 15.057 1.00 108.40 50 GLU C N 1
ATOM 6479 C CA . GLU C 3 55 ? 36.808 24.641 15.508 1.00 106.31 50 GLU C CA 1
ATOM 6480 C C . GLU C 3 55 ? 37.942 23.645 15.711 1.00 105.96 50 GLU C C 1
ATOM 6481 O O . GLU C 3 55 ? 38.531 23.174 14.737 1.00 102.56 50 GLU C O 1
ATOM 6487 N N . ILE C 3 56 ? 38.233 23.325 16.973 1.00 111.29 51 ILE C N 1
ATOM 6488 C CA . ILE C 3 56 ? 39.304 22.383 17.322 1.00 119.30 51 ILE C CA 1
ATOM 6489 C C . ILE C 3 56 ? 38.700 20.974 17.352 1.00 125.51 51 ILE C C 1
ATOM 6490 O O . ILE C 3 56 ? 37.998 20.607 18.302 1.00 128.97 51 ILE C O 1
ATOM 6495 N N . ARG C 3 57 ? 38.979 20.198 16.303 1.00 129.84 52 ARG C N 1
ATOM 6496 C CA . ARG C 3 57 ? 38.378 18.880 16.091 1.00 129.36 52 ARG C CA 1
ATOM 6497 C C . ARG C 3 57 ? 39.437 17.783 16.294 1.00 128.66 52 ARG C C 1
ATOM 6498 O O . ARG C 3 57 ? 40.442 17.748 15.577 1.00 123.42 52 ARG C O 1
ATOM 6506 N N . VAL C 3 58 ? 39.203 16.904 17.277 1.00 128.95 53 VAL C N 1
ATOM 6507 C CA . VAL C 3 58 ? 40.171 15.870 17.696 1.00 127.99 53 VAL C CA 1
ATOM 6508 C C . VAL C 3 58 ? 39.700 14.465 17.295 1.00 127.59 53 VAL C C 1
ATOM 6509 O O . VAL C 3 58 ? 38.497 14.207 17.201 1.00 131.27 53 VAL C O 1
ATOM 6513 N N . LYS C 3 59 ? 40.664 13.576 17.041 1.00 125.43 54 LYS C N 1
ATOM 6514 C CA . LYS C 3 59 ? 40.424 12.135 16.864 1.00 120.95 54 LYS C CA 1
ATOM 6515 C C . LYS C 3 59 ? 41.579 11.357 17.508 1.00 113.72 54 LYS C C 1
ATOM 6516 O O . LYS C 3 59 ? 42.746 11.714 17.314 1.00 105.06 54 LYS C O 1
ATOM 6522 N N . THR C 3 60 ? 41.262 10.306 18.266 1.00 109.58 55 THR C N 1
ATOM 6523 C CA . THR C 3 60 ? 42.282 9.583 19.042 1.00 110.24 55 THR C CA 1
ATOM 6524 C C . THR C 3 60 ? 41.885 8.158 19.453 1.00 109.89 55 THR C C 1
ATOM 6525 O O . THR C 3 60 ? 40.707 7.788 19.429 1.00 107.58 55 THR C O 1
ATOM 6529 N N . ASN C 3 61 ? 42.900 7.370 19.811 1.00 110.96 56 ASN C N 1
ATOM 6530 C CA . ASN C 3 61 ? 42.719 6.072 20.473 1.00 110.74 56 ASN C CA 1
ATOM 6531 C C . ASN C 3 61 ? 43.626 5.891 21.711 1.00 113.98 56 ASN C C 1
ATOM 6532 O O . ASN C 3 61 ? 43.860 4.758 22.144 1.00 114.04 56 ASN C O 1
ATOM 6537 N N . LEU C 3 62 ? 44.128 6.996 22.272 1.00 117.43 57 LEU C N 1
ATOM 6538 C CA . LEU C 3 62 ? 44.944 6.957 23.491 1.00 117.26 57 LEU C CA 1
ATOM 6539 C C . LEU C 3 62 ? 44.006 6.909 24.706 1.00 117.73 57 LEU C C 1
ATOM 6540 O O . LEU C 3 62 ? 43.020 7.655 24.750 1.00 117.27 57 LEU C O 1
ATOM 6545 N N . PRO C 3 63 ? 44.300 6.033 25.692 1.00 116.11 58 PRO C N 1
ATOM 6546 C CA . PRO C 3 63 ? 43.390 5.880 26.837 1.00 115.00 58 PRO C CA 1
ATOM 6547 C C . PRO C 3 63 ? 43.346 7.052 27.833 1.00 114.19 58 PRO C C 1
ATOM 6548 O O . PRO C 3 63 ? 42.406 7.121 28.626 1.00 114.77 58 PRO C O 1
ATOM 6552 N N . ILE C 3 64 ? 44.333 7.954 27.797 1.00 115.23 59 ILE C N 1
ATOM 6553 C CA . ILE C 3 64 ? 44.360 9.127 28.697 1.00 116.68 59 ILE C CA 1
ATOM 6554 C C . ILE C 3 64 ? 43.289 10.186 28.368 1.00 115.50 59 ILE C C 1
ATOM 6555 O O . ILE C 3 64 ? 42.823 10.890 29.267 1.00 112.52 59 ILE C O 1
ATOM 6560 N N . PHE C 3 65 ? 42.913 10.294 27.091 1.00 115.97 60 PHE C N 1
ATOM 6561 C CA . PHE C 3 65 ? 41.828 11.187 26.660 1.00 116.85 60 PHE C CA 1
ATOM 6562 C C . PHE C 3 65 ? 40.463 10.521 26.890 1.00 116.04 60 PHE C C 1
ATOM 6563 O O . PHE C 3 65 ? 40.306 9.317 26.656 1.00 116.73 60 PHE C O 1
ATOM 6571 N N . LYS C 3 66 ? 39.484 11.310 27.337 1.00 113.72 61 LYS C N 1
ATOM 6572 C CA . LYS C 3 66 ? 38.173 10.782 27.743 1.00 113.29 61 LYS C CA 1
ATOM 6573 C C . LYS C 3 66 ? 37.265 10.433 26.564 1.00 110.27 61 LYS C C 1
ATOM 6574 O O . LYS C 3 66 ? 36.581 9.412 26.601 1.00 108.13 61 LYS C O 1
ATOM 6580 N N . LEU C 3 67 ? 37.261 11.276 25.532 1.00 112.05 62 LEU C N 1
ATOM 6581 C CA . LEU C 3 67 ? 36.451 11.051 24.329 1.00 116.01 62 LEU C CA 1
ATOM 6582 C C . LEU C 3 67 ? 37.348 10.730 23.130 1.00 116.12 62 LEU C C 1
ATOM 6583 O O . LEU C 3 67 ? 38.361 11.402 22.912 1.00 117.04 62 LEU C O 1
ATOM 6588 N N . LYS C 3 68 ? 36.966 9.710 22.357 1.00 116.05 63 LYS C N 1
ATOM 6589 C CA . LYS C 3 68 ? 37.732 9.282 21.173 1.00 114.86 63 LYS C CA 1
ATOM 6590 C C . LYS C 3 68 ? 37.593 10.293 20.021 1.00 115.14 63 LYS C C 1
ATOM 6591 O O . LYS C 3 68 ? 38.522 10.467 19.227 1.00 106.17 63 LYS C O 1
ATOM 6597 N N . GLU C 3 69 ? 36.420 10.929 19.932 1.00 120.01 64 GLU C N 1
ATOM 6598 C CA . GLU C 3 69 ? 36.172 12.062 19.035 1.00 121.05 64 GLU C CA 1
ATOM 6599 C C . GLU C 3 69 ? 35.569 13.233 19.817 1.00 126.03 64 GLU C C 1
ATOM 6600 O O . GLU C 3 69 ? 34.782 13.026 20.747 1.00 125.51 64 GLU C O 1
ATOM 6606 N N . SER C 3 70 ? 35.949 14.455 19.433 1.00 130.47 65 SER C N 1
ATOM 6607 C CA . SER C 3 70 ? 35.401 15.683 20.024 1.00 127.90 65 SER C CA 1
ATOM 6608 C C . SER C 3 70 ? 35.508 16.870 19.061 1.00 125.71 65 SER C C 1
ATOM 6609 O O . SER C 3 70 ? 36.388 16.907 18.196 1.00 118.96 65 SER C O 1
ATOM 6612 N N . THR C 3 71 ? 34.597 17.828 19.229 1.00 127.12 66 THR C N 1
ATOM 6613 C CA . THR C 3 71 ? 34.587 19.070 18.454 1.00 128.90 66 THR C CA 1
ATOM 6614 C C . THR C 3 71 ? 34.184 20.238 19.374 1.00 133.93 66 THR C C 1
ATOM 6615 O O . THR C 3 71 ? 33.112 20.213 19.983 1.00 142.95 66 THR C O 1
ATOM 6619 N N . VAL C 3 72 ? 35.072 21.229 19.503 1.00 132.77 67 VAL C N 1
ATOM 6620 C CA . VAL C 3 72 ? 34.852 22.405 20.364 1.00 129.23 67 VAL C CA 1
ATOM 6621 C C . VAL C 3 72 ? 35.292 23.694 19.654 1.00 125.53 67 VAL C C 1
ATOM 6622 O O . VAL C 3 72 ? 36.057 23.638 18.689 1.00 126.94 67 VAL C O 1
ATOM 6626 N N . ARG C 3 73 ? 34.805 24.839 20.141 1.00 120.24 68 ARG C N 1
ATOM 6627 C CA . ARG C 3 73 ? 35.133 26.161 19.575 1.00 114.44 68 ARG C CA 1
ATOM 6628 C C . ARG C 3 73 ? 36.067 26.923 20.516 1.00 105.64 68 ARG C C 1
ATOM 6629 O O . ARG C 3 73 ? 35.811 26.983 21.717 1.00 99.63 68 ARG C O 1
ATOM 6637 N N . ARG C 3 74 ? 37.141 27.498 19.968 1.00 103.60 69 ARG C N 1
ATOM 6638 C CA . ARG C 3 74 ? 38.171 28.184 20.766 1.00 105.55 69 ARG C CA 1
ATOM 6639 C C . ARG C 3 74 ? 38.545 29.563 20.205 1.00 111.84 69 ARG C C 1
ATOM 6640 O O . ARG C 3 74 ? 38.292 29.866 19.042 1.00 113.55 69 ARG C O 1
ATOM 6648 N N . ARG C 3 75 ? 39.161 30.367 21.071 1.00 117.76 70 ARG C N 1
ATOM 6649 C CA . ARG C 3 75 ? 39.564 31.756 20.825 1.00 116.03 70 ARG C CA 1
ATOM 6650 C C . ARG C 3 75 ? 41.093 31.839 20.952 1.00 114.03 70 ARG C C 1
ATOM 6651 O O . ARG C 3 75 ? 41.693 30.985 21.613 1.00 114.78 70 ARG C O 1
ATOM 6659 N N . TYR C 3 76 ? 41.731 32.846 20.347 1.00 107.71 71 TYR C N 1
ATOM 6660 C CA . TYR C 3 76 ? 43.192 33.010 20.486 1.00 103.43 71 TYR C CA 1
ATOM 6661 C C . TYR C 3 76 ? 43.660 33.214 21.944 1.00 109.92 71 TYR C C 1
ATOM 6662 O O . TYR C 3 76 ? 44.764 32.790 22.291 1.00 111.82 71 TYR C O 1
ATOM 6671 N N . SER C 3 77 ? 42.837 33.853 22.783 1.00 115.55 72 SER C N 1
ATOM 6672 C CA . SER C 3 77 ? 43.129 33.959 24.230 1.00 115.22 72 SER C CA 1
ATOM 6673 C C . SER C 3 77 ? 43.100 32.599 24.933 1.00 112.01 72 SER C C 1
ATOM 6674 O O . SER C 3 77 ? 43.860 32.378 25.877 1.00 112.23 72 SER C O 1
ATOM 6677 N N . ASP C 3 78 ? 42.217 31.705 24.483 1.00 106.35 73 ASP C N 1
ATOM 6678 C CA . ASP C 3 78 ? 42.136 30.342 25.028 1.00 102.45 73 ASP C CA 1
ATOM 6679 C C . ASP C 3 78 ? 43.421 29.554 24.767 1.00 104.67 73 ASP C C 1
ATOM 6680 O O . ASP C 3 78 ? 43.841 28.758 25.612 1.00 104.93 73 ASP C O 1
ATOM 6685 N N . PHE C 3 79 ? 44.028 29.774 23.598 1.00 107.40 74 PHE C N 1
ATOM 6686 C CA . PHE C 3 79 ? 45.368 29.245 23.291 1.00 112.38 74 PHE C CA 1
ATOM 6687 C C . PHE C 3 79 ? 46.447 29.860 24.194 1.00 117.17 74 PHE C C 1
ATOM 6688 O O . PHE C 3 79 ? 47.331 29.147 24.676 1.00 120.20 74 PHE C O 1
ATOM 6696 N N . GLU C 3 80 ? 46.377 31.178 24.402 1.00 121.00 75 GLU C N 1
ATOM 6697 C CA . GLU C 3 80 ? 47.287 31.890 25.323 1.00 121.24 75 GLU C CA 1
ATOM 6698 C C . GLU C 3 80 ? 47.116 31.469 26.787 1.00 122.46 75 GLU C C 1
ATOM 6699 O O . GLU C 3 80 ? 48.090 31.442 27.544 1.00 121.39 75 GLU C O 1
ATOM 6705 N N . TRP C 3 81 ? 45.875 31.167 27.173 1.00 122.52 76 TRP C N 1
ATOM 6706 C CA . TRP C 3 81 ? 45.556 30.656 28.509 1.00 119.94 76 TRP C CA 1
ATOM 6707 C C . TRP C 3 81 ? 46.164 29.270 28.742 1.00 112.84 76 TRP C C 1
ATOM 6708 O O . TRP C 3 81 ? 46.683 28.997 29.826 1.00 105.32 76 TRP C O 1
ATOM 6719 N N . LEU C 3 82 ? 46.073 28.404 27.731 1.00 110.40 77 LEU C N 1
ATOM 6720 C CA . LEU C 3 82 ? 46.662 27.061 27.784 1.00 111.16 77 LEU C CA 1
ATOM 6721 C C . LEU C 3 82 ? 48.180 27.111 27.964 1.00 110.25 77 LEU C C 1
ATOM 6722 O O . LEU C 3 82 ? 48.724 26.417 28.823 1.00 112.74 77 LEU C O 1
ATOM 6727 N N . ARG C 3 83 ? 48.845 27.931 27.150 1.00 111.35 78 ARG C N 1
ATOM 6728 C CA . ARG C 3 83 ? 50.312 28.051 27.168 1.00 113.71 78 ARG C CA 1
ATOM 6729 C C . ARG C 3 83 ? 50.851 28.598 28.499 1.00 116.83 78 ARG C C 1
ATOM 6730 O O . ARG C 3 83 ? 51.941 28.213 28.931 1.00 118.49 78 ARG C O 1
ATOM 6738 N N . SER C 3 84 ? 50.088 29.490 29.132 1.00 119.87 79 SER C N 1
ATOM 6739 C CA . SER C 3 84 ? 50.440 30.039 30.447 1.00 121.12 79 SER C CA 1
ATOM 6740 C C . SER C 3 84 ? 50.224 29.017 31.575 1.00 123.55 79 SER C C 1
ATOM 6741 O O . SER C 3 84 ? 50.997 28.985 32.537 1.00 125.76 79 SER C O 1
ATOM 6744 N N . GLU C 3 85 ? 49.173 28.199 31.457 1.00 122.26 80 GLU C N 1
ATOM 6745 C CA . GLU C 3 85 ? 48.914 27.104 32.408 1.00 119.72 80 GLU C CA 1
ATOM 6746 C C . GLU C 3 85 ? 49.996 26.020 32.366 1.00 120.09 80 GLU C C 1
ATOM 6747 O O . GLU C 3 85 ? 50.428 25.538 33.412 1.00 117.55 80 GLU C O 1
ATOM 6753 N N . LEU C 3 86 ? 50.426 25.648 31.160 1.00 124.18 81 LEU C N 1
ATOM 6754 C CA . LEU C 3 86 ? 51.477 24.632 30.970 1.00 125.66 81 LEU C CA 1
ATOM 6755 C C . LEU C 3 86 ? 52.876 25.105 31.388 1.00 129.29 81 LEU C C 1
ATOM 6756 O O . LEU C 3 86 ? 53.637 24.329 31.963 1.00 133.79 81 LEU C O 1
ATOM 6761 N N . GLU C 3 87 ? 53.213 26.364 31.100 1.00 130.16 82 GLU C N 1
ATOM 6762 C CA . GLU C 3 87 ? 54.519 26.939 31.494 1.00 129.64 82 GLU C CA 1
ATOM 6763 C C . GLU C 3 87 ? 54.786 26.955 33.013 1.00 132.08 82 GLU C C 1
ATOM 6764 O O . GLU C 3 87 ? 55.947 26.916 33.431 1.00 128.16 82 GLU C O 1
ATOM 6770 N N . ARG C 3 88 ? 53.724 27.010 33.821 1.00 136.04 83 ARG C N 1
ATOM 6771 C CA . ARG C 3 88 ? 53.839 27.126 35.280 1.00 139.17 83 ARG C CA 1
ATOM 6772 C C . ARG C 3 88 ? 54.006 25.771 35.997 1.00 141.59 83 ARG C C 1
ATOM 6773 O O . ARG C 3 88 ? 54.917 25.626 36.818 1.00 143.64 83 ARG C O 1
ATOM 6781 N N . GLU C 3 89 ? 53.150 24.791 35.682 1.00 140.37 84 GLU C N 1
ATOM 6782 C CA . GLU C 3 89 ? 53.173 23.467 36.352 1.00 137.63 84 GLU C CA 1
ATOM 6783 C C . GLU C 3 89 ? 53.956 22.379 35.612 1.00 137.21 84 GLU C C 1
ATOM 6784 O O . GLU C 3 89 ? 54.714 21.635 36.236 1.00 139.34 84 GLU C O 1
ATOM 6790 N N . SER C 3 90 ? 53.767 22.291 34.297 1.00 137.04 85 SER C N 1
ATOM 6791 C CA . SER C 3 90 ? 54.162 21.102 33.514 1.00 140.25 85 SER C CA 1
ATOM 6792 C C . SER C 3 90 ? 55.666 20.762 33.488 1.00 141.24 85 SER C C 1
ATOM 6793 O O . SER C 3 90 ? 56.022 19.584 33.406 1.00 141.62 85 SER C O 1
ATOM 6796 N N . LYS C 3 91 ? 56.526 21.782 33.559 1.00 142.19 86 LYS C N 1
ATOM 6797 C CA . LYS C 3 91 ? 57.979 21.644 33.314 1.00 140.35 86 LYS C CA 1
ATOM 6798 C C . LYS C 3 91 ? 58.288 21.069 31.915 1.00 142.06 86 LYS C C 1
ATOM 6799 O O . LYS C 3 91 ? 59.230 20.292 31.735 1.00 141.46 86 LYS C O 1
ATOM 6805 N N . VAL C 3 92 ? 57.473 21.468 30.938 1.00 144.96 87 VAL C N 1
ATOM 6806 C CA . VAL C 3 92 ? 57.674 21.154 29.530 1.00 147.50 87 VAL C CA 1
ATOM 6807 C C . VAL C 3 92 ? 58.005 22.483 28.874 1.00 152.58 87 VAL C C 1
ATOM 6808 O O . VAL C 3 92 ? 57.203 23.415 28.953 1.00 160.52 87 VAL C O 1
ATOM 6812 N N . VAL C 3 93 ? 59.182 22.584 28.256 1.00 152.53 88 VAL C N 1
ATOM 6813 C CA . VAL C 3 93 ? 59.506 23.763 27.442 1.00 151.63 88 VAL C CA 1
ATOM 6814 C C . VAL C 3 93 ? 58.488 23.843 26.285 1.00 152.95 88 VAL C C 1
ATOM 6815 O O . VAL C 3 93 ? 58.581 23.103 25.303 1.00 155.43 88 VAL C O 1
ATOM 6819 N N . VAL C 3 94 ? 57.495 24.726 26.445 1.00 148.59 89 VAL C N 1
ATOM 6820 C CA . VAL C 3 94 ? 56.320 24.772 25.560 1.00 140.01 89 VAL C CA 1
ATOM 6821 C C . VAL C 3 94 ? 56.700 25.478 24.247 1.00 136.54 89 VAL C C 1
ATOM 6822 O O . VAL C 3 94 ? 57.435 26.470 24.281 1.00 129.03 89 VAL C O 1
ATOM 6826 N N . PRO C 3 95 ? 56.216 24.969 23.086 1.00 138.04 90 PRO C N 1
ATOM 6827 C CA . PRO C 3 95 ? 56.504 25.671 21.826 1.00 137.38 90 PRO C CA 1
ATOM 6828 C C . PRO C 3 95 ? 55.735 26.991 21.695 1.00 134.77 90 PRO C C 1
ATOM 6829 O O . PRO C 3 95 ? 54.729 27.185 22.385 1.00 135.37 90 PRO C O 1
ATOM 6833 N N . PRO C 3 96 ? 56.192 27.887 20.802 1.00 129.81 91 PRO C N 1
ATOM 6834 C CA . PRO C 3 96 ? 55.594 29.217 20.719 1.00 125.67 91 PRO C CA 1
ATOM 6835 C C . PRO C 3 96 ? 54.231 29.227 20.016 1.00 119.77 91 PRO C C 1
ATOM 6836 O O . PRO C 3 96 ? 53.916 28.310 19.252 1.00 119.70 91 PRO C O 1
ATOM 6840 N N . LEU C 3 97 ? 53.438 30.257 20.309 1.00 112.47 92 LEU C N 1
ATOM 6841 C CA . LEU C 3 97 ? 52.189 30.542 19.591 1.00 106.85 92 LEU C CA 1
ATOM 6842 C C . LEU C 3 97 ? 52.503 31.393 18.350 1.00 108.43 92 LEU C C 1
ATOM 6843 O O . LEU C 3 97 ? 53.617 31.919 18.236 1.00 108.14 92 LEU C O 1
ATOM 6848 N N . PRO C 3 98 ? 51.537 31.527 17.409 1.00 108.03 93 PRO C N 1
ATOM 6849 C CA . PRO C 3 98 ? 51.849 32.267 16.171 1.00 109.13 93 PRO C CA 1
ATOM 6850 C C . PRO C 3 98 ? 52.046 33.783 16.336 1.00 109.42 93 PRO C C 1
ATOM 6851 O O . PRO C 3 98 ? 52.582 34.426 15.424 1.00 110.60 93 PRO C O 1
ATOM 6855 N N . GLY C 3 99 ? 51.604 34.342 17.464 1.00 104.64 94 GLY C N 1
ATOM 6856 C CA . GLY C 3 99 ? 51.951 35.706 17.848 1.00 102.46 94 GLY C CA 1
ATOM 6857 C C . GLY C 3 99 ? 50.742 36.572 18.130 1.00 102.32 94 GLY C C 1
ATOM 6858 O O . GLY C 3 99 ? 49.743 36.522 17.409 1.00 98.64 94 GLY C O 1
ATOM 6859 N N . LYS C 3 100 ? 50.838 37.355 19.201 1.00 105.25 95 LYS C N 1
ATOM 6860 C CA . LYS C 3 100 ? 49.886 38.419 19.484 1.00 104.06 95 LYS C CA 1
ATOM 6861 C C . LYS C 3 100 ? 50.195 39.539 18.481 1.00 101.23 95 LYS C C 1
ATOM 6862 O O . LYS C 3 100 ? 51.319 40.057 18.456 1.00 109.56 95 LYS C O 1
ATOM 6868 N N . ALA C 3 101 ? 49.222 39.874 17.635 1.00 90.05 96 ALA C N 1
ATOM 6869 C CA . ALA C 3 101 ? 49.391 40.903 16.609 1.00 84.38 96 ALA C CA 1
ATOM 6870 C C . ALA C 3 101 ? 48.685 42.195 17.026 1.00 79.91 96 ALA C C 1
ATOM 6871 O O . ALA C 3 101 ? 47.586 42.499 16.555 1.00 77.55 96 ALA C O 1
ATOM 6873 N N . PHE C 3 102 ? 49.332 42.946 17.917 1.00 75.72 97 PHE C N 1
ATOM 6874 C CA . PHE C 3 102 ? 48.764 44.195 18.452 1.00 71.65 97 PHE C CA 1
ATOM 6875 C C . PHE C 3 102 ? 48.608 45.290 17.395 1.00 69.00 97 PHE C C 1
ATOM 6876 O O . PHE C 3 102 ? 47.569 45.937 17.338 1.00 67.40 97 PHE C O 1
ATOM 6884 N N . LEU C 3 103 ? 49.621 45.476 16.549 1.00 70.11 98 LEU C N 1
ATOM 6885 C CA . LEU C 3 103 ? 49.617 46.563 15.551 1.00 70.16 98 LEU C CA 1
ATOM 6886 C C . LEU C 3 103 ? 48.592 46.387 14.418 1.00 67.40 98 LEU C C 1
ATOM 6887 O O . LEU C 3 103 ? 48.308 47.346 13.704 1.00 65.99 98 LEU C O 1
ATOM 6892 N N . ARG C 3 104 ? 48.050 45.178 14.261 1.00 66.96 99 ARG C N 1
ATOM 6893 C CA . ARG C 3 104 ? 46.912 44.932 13.362 1.00 64.98 99 ARG C CA 1
ATOM 6894 C C . ARG C 3 104 ? 45.588 45.472 13.914 1.00 63.78 99 ARG C C 1
ATOM 6895 O O . ARG C 3 104 ? 44.701 45.815 13.133 1.00 65.69 99 ARG C O 1
ATOM 6903 N N . GLN C 3 105 ? 45.449 45.534 15.242 1.00 61.16 100 GLN C N 1
ATOM 6904 C CA . GLN C 3 105 ? 44.250 46.103 15.876 1.00 61.40 100 GLN C CA 1
ATOM 6905 C C . GLN C 3 105 ? 44.141 47.631 15.767 1.00 60.63 100 GLN C C 1
ATOM 6906 O O . GLN C 3 105 ? 43.067 48.183 16.019 1.00 60.74 100 GLN C O 1
ATOM 6912 N N . LEU C 3 106 ? 45.235 48.311 15.416 1.00 60.30 101 LEU C N 1
ATOM 6913 C CA . LEU C 3 106 ? 45.228 49.772 15.278 1.00 60.03 101 LEU C CA 1
ATOM 6914 C C . LEU C 3 106 ? 44.398 50.191 14.064 1.00 63.12 101 LEU C C 1
ATOM 6915 O O . LEU C 3 106 ? 44.403 49.495 13.041 1.00 63.91 101 LEU C O 1
ATOM 6920 N N . PRO C 3 107 ? 43.699 51.339 14.162 1.00 65.49 102 PRO C N 1
ATOM 6921 C CA . PRO C 3 107 ? 42.687 51.683 13.170 1.00 66.22 102 PRO C CA 1
ATOM 6922 C C . PRO C 3 107 ? 43.268 52.261 11.873 1.00 66.36 102 PRO C C 1
ATOM 6923 O O . PRO C 3 107 ? 44.386 52.782 11.869 1.00 65.53 102 PRO C O 1
ATOM 6927 N N . PHE C 3 108 ? 42.492 52.153 10.794 1.00 65.13 103 PHE C N 1
ATOM 6928 C CA . PHE C 3 108 ? 42.808 52.756 9.489 1.00 64.90 103 PHE C CA 1
ATOM 6929 C C . PHE C 3 108 ? 44.116 52.258 8.882 1.00 60.52 103 PHE C C 1
ATOM 6930 O O . PHE C 3 108 ? 44.962 53.043 8.437 1.00 55.63 103 PHE C O 1
ATOM 6938 N N . ARG C 3 109 ? 44.240 50.930 8.867 1.00 59.72 104 ARG C N 1
ATOM 6939 C CA . ARG C 3 109 ? 45.297 50.232 8.143 1.00 59.45 104 ARG C CA 1
ATOM 6940 C C . ARG C 3 109 ? 44.913 50.097 6.674 1.00 59.23 104 ARG C C 1
ATOM 6941 O O . ARG C 3 109 ? 43.775 50.373 6.291 1.00 59.63 104 ARG C O 1
ATOM 6949 N N . GLY C 3 110 ? 45.875 49.662 5.863 1.00 59.70 105 GLY C N 1
ATOM 6950 C CA . GLY C 3 110 ? 45.629 49.288 4.473 1.00 57.75 105 GLY C CA 1
ATOM 6951 C C . GLY C 3 110 ? 45.202 47.838 4.278 1.00 56.93 105 GLY C C 1
ATOM 6952 O O . GLY C 3 110 ? 45.276 47.337 3.161 1.00 59.20 105 GLY C O 1
ATOM 6953 N N . ASP C 3 111 ? 44.796 47.152 5.350 1.00 56.25 106 ASP C N 1
ATOM 6954 C CA . ASP C 3 111 ? 44.129 45.850 5.259 1.00 58.74 106 ASP C CA 1
ATOM 6955 C C . ASP C 3 111 ? 42.974 45.792 6.266 1.00 59.99 106 ASP C C 1
ATOM 6956 O O . ASP C 3 111 ? 42.706 46.782 6.952 1.00 59.80 106 ASP C O 1
ATOM 6961 N N . ASP C 3 112 ? 42.293 44.645 6.355 1.00 62.60 107 ASP C N 1
ATOM 6962 C CA . ASP C 3 112 ? 41.182 44.463 7.310 1.00 63.58 107 ASP C CA 1
ATOM 6963 C C . ASP C 3 112 ? 41.655 44.099 8.739 1.00 63.93 107 ASP C C 1
ATOM 6964 O O . ASP C 3 112 ? 40.892 43.520 9.525 1.00 65.38 107 ASP C O 1
ATOM 6969 N N . GLY C 3 113 ? 42.907 44.435 9.064 1.00 63.27 108 GLY C N 1
ATOM 6970 C CA . GLY C 3 113 ? 43.431 44.365 10.418 1.00 62.88 108 GLY C CA 1
ATOM 6971 C C . GLY C 3 113 ? 43.590 42.947 10.915 1.00 62.99 108 GLY C C 1
ATOM 6972 O O . GLY C 3 113 ? 44.287 42.135 10.301 1.00 61.05 108 GLY C O 1
ATOM 6973 N N . ILE C 3 114 ? 42.923 42.660 12.029 1.00 65.54 109 ILE C N 1
ATOM 6974 C CA . ILE C 3 114 ? 42.933 41.335 12.638 1.00 67.89 109 ILE C CA 1
ATOM 6975 C C . ILE C 3 114 ? 41.996 40.358 11.906 1.00 66.88 109 ILE C C 1
ATOM 6976 O O . ILE C 3 114 ? 42.090 39.144 12.114 1.00 64.03 109 ILE C O 1
ATOM 6981 N N . PHE C 3 115 ? 41.110 40.890 11.053 1.00 67.67 110 PHE C N 1
ATOM 6982 C CA . PHE C 3 115 ? 40.205 40.082 10.215 1.00 68.44 110 PHE C CA 1
ATOM 6983 C C . PHE C 3 115 ? 40.632 40.010 8.738 1.00 67.95 110 PHE C C 1
ATOM 6984 O O . PHE C 3 115 ? 39.790 39.855 7.847 1.00 66.49 110 PHE C O 1
ATOM 6992 N N . ASP C 3 116 ? 41.941 40.114 8.492 1.00 68.50 111 ASP C N 1
ATOM 6993 C CA . ASP C 3 116 ? 42.524 39.920 7.165 1.00 69.13 111 ASP C CA 1
ATOM 6994 C C . ASP C 3 116 ? 42.572 38.416 6.880 1.00 72.13 111 ASP C C 1
ATOM 6995 O O . ASP C 3 116 ? 42.897 37.620 7.770 1.00 71.75 111 ASP C O 1
ATOM 7000 N N . ASP C 3 117 ? 42.248 38.034 5.645 1.00 74.37 112 ASP C N 1
ATOM 7001 C CA . ASP C 3 117 ? 42.138 36.616 5.271 1.00 74.90 112 ASP C CA 1
ATOM 7002 C C . ASP C 3 117 ? 43.487 35.897 5.298 1.00 74.40 112 ASP C C 1
ATOM 7003 O O . ASP C 3 117 ? 43.568 34.752 5.746 1.00 75.37 112 ASP C O 1
ATOM 7008 N N . ASN C 3 118 ? 44.535 36.578 4.835 1.00 73.29 113 ASN C N 1
ATOM 7009 C CA . ASN C 3 118 ? 45.900 36.038 4.880 1.00 71.93 113 ASN C CA 1
ATOM 7010 C C . ASN C 3 118 ? 46.434 35.954 6.309 1.00 69.01 113 ASN C C 1
ATOM 7011 O O . ASN C 3 118 ? 47.208 35.050 6.627 1.00 69.05 113 ASN C O 1
ATOM 7016 N N . PHE C 3 119 ? 46.030 36.896 7.161 1.00 66.04 114 PHE C N 1
ATOM 7017 C CA . PHE C 3 119 ? 46.379 36.837 8.577 1.00 65.16 114 PHE C CA 1
ATOM 7018 C C . PHE C 3 119 ? 45.717 35.645 9.263 1.00 66.48 114 PHE C C 1
ATOM 7019 O O . PHE C 3 119 ? 46.390 34.871 9.946 1.00 68.47 114 PHE C O 1
ATOM 7027 N N . ILE C 3 120 ? 44.402 35.514 9.086 1.00 67.59 115 ILE C N 1
ATOM 7028 C CA . ILE C 3 120 ? 43.631 34.433 9.717 1.00 68.17 115 ILE C CA 1
ATOM 7029 C C . ILE C 3 120 ? 44.122 33.056 9.244 1.00 68.22 115 ILE C C 1
ATOM 7030 O O . ILE C 3 120 ? 44.235 32.133 10.052 1.00 67.07 115 ILE C O 1
ATOM 7035 N N . GLU C 3 121 ? 44.420 32.939 7.950 1.00 69.65 116 GLU C N 1
ATOM 7036 C CA . GLU C 3 121 ? 44.985 31.716 7.368 1.00 71.13 116 GLU C CA 1
ATOM 7037 C C . GLU C 3 121 ? 46.289 31.326 8.064 1.00 69.59 116 GLU C C 1
ATOM 7038 O O . GLU C 3 121 ? 46.425 30.202 8.541 1.00 69.30 116 GLU C O 1
ATOM 7044 N N . GLU C 3 122 ? 47.232 32.263 8.141 1.00 70.47 117 GLU C N 1
ATOM 7045 C CA . GLU C 3 122 ? 48.543 31.981 8.731 1.00 71.73 117 GLU C CA 1
ATOM 7046 C C . GLU C 3 122 ? 48.439 31.732 10.239 1.00 69.97 117 GLU C C 1
ATOM 7047 O O . GLU C 3 122 ? 49.101 30.835 10.760 1.00 69.06 117 GLU C O 1
ATOM 7053 N N . ARG C 3 123 ? 47.614 32.525 10.926 1.00 70.00 118 ARG C N 1
ATOM 7054 C CA . ARG C 3 123 ? 47.311 32.309 12.350 1.00 70.95 118 ARG C CA 1
ATOM 7055 C C . ARG C 3 123 ? 46.786 30.889 12.575 1.00 72.74 118 ARG C C 1
ATOM 7056 O O . ARG C 3 123 ? 47.357 30.131 13.358 1.00 71.76 118 ARG C O 1
ATOM 7064 N N . LYS C 3 124 ? 45.707 30.557 11.864 1.00 74.47 119 LYS C N 1
ATOM 7065 C CA . LYS C 3 124 ? 45.061 29.235 11.906 1.00 75.27 119 LYS C CA 1
ATOM 7066 C C . LYS C 3 124 ? 46.044 28.069 11.756 1.00 76.07 119 LYS C C 1
ATOM 7067 O O . LYS C 3 124 ? 45.997 27.116 12.532 1.00 75.27 119 LYS C O 1
ATOM 7073 N N . GLN C 3 125 ? 46.926 28.156 10.762 1.00 78.85 120 GLN C N 1
ATOM 7074 C CA . GLN C 3 125 ? 47.959 27.135 10.542 1.00 82.22 120 GLN C CA 1
ATOM 7075 C C . GLN C 3 125 ? 48.964 27.048 11.695 1.00 83.60 120 GLN C C 1
ATOM 7076 O O . GLN C 3 125 ? 49.431 25.957 12.030 1.00 89.05 120 GLN C O 1
ATOM 7082 N N . GLY C 3 126 ? 49.299 28.195 12.283 1.00 83.60 121 GLY C N 1
ATOM 7083 C CA . GLY C 3 126 ? 50.180 28.256 13.454 1.00 80.72 121 GLY C CA 1
ATOM 7084 C C . GLY C 3 126 ? 49.586 27.682 14.731 1.00 77.72 121 GLY C C 1
ATOM 7085 O O . GLY C 3 126 ? 50.321 27.179 15.582 1.00 76.57 121 GLY C O 1
ATOM 7086 N N . LEU C 3 127 ? 48.263 27.769 14.871 1.00 76.26 122 LEU C N 1
ATOM 7087 C CA . LEU C 3 127 ? 47.545 27.156 15.999 1.00 77.23 122 LEU C CA 1
ATOM 7088 C C . LEU C 3 127 ? 47.571 25.623 15.917 1.00 80.46 122 LEU C C 1
ATOM 7089 O O . LEU C 3 127 ? 47.760 24.933 16.928 1.00 79.31 122 LEU C O 1
ATOM 7094 N N . GLU C 3 128 ? 47.370 25.112 14.703 1.00 83.53 123 GLU C N 1
ATOM 7095 C CA . GLU C 3 128 ? 47.432 23.677 14.410 1.00 83.35 123 GLU C CA 1
ATOM 7096 C C . GLU C 3 128 ? 48.848 23.144 14.637 1.00 84.57 123 GLU C C 1
ATOM 7097 O O . GLU C 3 128 ? 49.019 22.078 15.223 1.00 88.48 123 GLU C O 1
ATOM 7103 N N . GLN C 3 129 ? 49.846 23.892 14.160 1.00 85.97 124 GLN C N 1
ATOM 7104 C CA . GLN C 3 129 ? 51.268 23.649 14.468 1.00 87.15 124 GLN C CA 1
ATOM 7105 C C . GLN C 3 129 ? 51.546 23.531 15.968 1.00 86.52 124 GLN C C 1
ATOM 7106 O O . GLN C 3 129 ? 52.247 22.616 16.407 1.00 85.90 124 GLN C O 1
ATOM 7112 N N . PHE C 3 130 ? 51.000 24.474 16.735 1.00 85.86 125 PHE C N 1
ATOM 7113 C CA . PHE C 3 130 ? 51.165 24.515 18.194 1.00 85.67 125 PHE C CA 1
ATOM 7114 C C . PHE C 3 130 ? 50.471 23.335 18.876 1.00 87.48 125 PHE C C 1
ATOM 7115 O O . PHE C 3 130 ? 51.125 22.548 19.565 1.00 88.44 125 PHE C O 1
ATOM 7123 N N . ILE C 3 131 ? 49.159 23.216 18.664 1.00 88.13 126 ILE C N 1
ATOM 7124 C CA . ILE C 3 131 ? 48.320 22.265 19.416 1.00 89.47 126 ILE C CA 1
ATOM 7125 C C . ILE C 3 131 ? 48.707 20.783 19.231 1.00 91.23 126 ILE C C 1
ATOM 7126 O O . ILE C 3 131 ? 48.561 19.990 20.164 1.00 92.02 126 ILE C O 1
ATOM 7131 N N . ASN C 3 132 ? 49.213 20.420 18.051 1.00 92.41 127 ASN C N 1
ATOM 7132 C CA . ASN C 3 132 ? 49.690 19.050 17.798 1.00 93.68 127 ASN C CA 1
ATOM 7133 C C . ASN C 3 132 ? 50.995 18.718 18.535 1.00 97.02 127 ASN C C 1
ATOM 7134 O O . ASN C 3 132 ? 51.152 17.598 19.027 1.00 100.06 127 ASN C O 1
ATOM 7139 N N . LYS C 3 133 ? 51.925 19.675 18.593 1.00 97.99 128 LYS C N 1
ATOM 7140 C CA . LYS C 3 133 ? 53.174 19.504 19.362 1.00 98.04 128 LYS C CA 1
ATOM 7141 C C . LYS C 3 133 ? 52.906 19.354 20.863 1.00 97.18 128 LYS C C 1
ATOM 7142 O O . LYS C 3 133 ? 53.513 18.511 21.527 1.00 97.50 128 LYS C O 1
ATOM 7148 N N . VAL C 3 134 ? 51.994 20.172 21.381 1.00 95.96 129 VAL C N 1
ATOM 7149 C CA . VAL C 3 134 ? 51.651 20.170 22.802 1.00 96.21 129 VAL C CA 1
ATOM 7150 C C . VAL C 3 134 ? 50.838 18.933 23.199 1.00 95.68 129 VAL C C 1
ATOM 7151 O O . VAL C 3 134 ? 51.147 18.302 24.213 1.00 94.68 129 VAL C O 1
ATOM 7155 N N . ALA C 3 135 ? 49.816 18.595 22.409 1.00 94.52 130 ALA C N 1
ATOM 7156 C CA . ALA C 3 135 ? 48.940 17.448 22.709 1.00 93.81 130 ALA C CA 1
ATOM 7157 C C . ALA C 3 135 ? 49.590 16.063 22.512 1.00 96.16 130 ALA C C 1
ATOM 7158 O O . ALA C 3 135 ? 49.099 15.077 23.067 1.00 98.38 130 ALA C O 1
ATOM 7160 N N . GLY C 3 136 ? 50.670 15.988 21.727 1.00 95.91 131 GLY C N 1
ATOM 7161 C CA . GLY C 3 136 ? 51.463 14.755 21.574 1.00 92.54 131 GLY C CA 1
ATOM 7162 C C . GLY C 3 136 ? 52.534 14.518 22.636 1.00 91.75 131 GLY C C 1
ATOM 7163 O O . GLY C 3 136 ? 53.088 13.425 22.720 1.00 89.68 131 GLY C O 1
ATOM 7164 N N . HIS C 3 137 ? 52.823 15.534 23.447 1.00 96.01 132 HIS C N 1
ATOM 7165 C CA . HIS C 3 137 ? 53.899 15.484 24.441 1.00 99.27 132 HIS C CA 1
ATOM 7166 C C . HIS C 3 137 ? 53.485 14.631 25.660 1.00 102.04 132 HIS C C 1
ATOM 7167 O O . HIS C 3 137 ? 52.402 14.848 26.203 1.00 101.12 132 HIS C O 1
ATOM 7174 N N . PRO C 3 138 ? 54.339 13.669 26.096 1.00 106.09 133 PRO C N 1
ATOM 7175 C CA . PRO C 3 138 ? 53.994 12.783 27.233 1.00 105.53 133 PRO C CA 1
ATOM 7176 C C . PRO C 3 138 ? 53.640 13.471 28.558 1.00 105.94 133 PRO C C 1
ATOM 7177 O O . PRO C 3 138 ? 52.585 13.185 29.126 1.00 106.27 133 PRO C O 1
ATOM 7181 N N . LEU C 3 139 ? 54.523 14.344 29.045 1.00 106.43 134 LEU C N 1
ATOM 7182 C CA . LEU C 3 139 ? 54.291 15.114 30.282 1.00 106.32 134 LEU C CA 1
ATOM 7183 C C . LEU C 3 139 ? 53.109 16.106 30.211 1.00 106.85 134 LEU C C 1
ATOM 7184 O O . LEU C 3 139 ? 52.493 16.401 31.240 1.00 105.85 134 LEU C O 1
ATOM 7189 N N . ALA C 3 140 ? 52.799 16.610 29.014 1.00 106.40 135 ALA C N 1
ATOM 7190 C CA . ALA C 3 140 ? 51.677 17.541 28.820 1.00 107.05 135 ALA C CA 1
ATOM 7191 C C . ALA C 3 140 ? 50.314 16.840 28.864 1.00 107.22 135 ALA C C 1
ATOM 7192 O O . ALA C 3 140 ? 49.317 17.457 29.238 1.00 108.72 135 ALA C O 1
ATOM 7194 N N . GLN C 3 141 ? 50.275 15.565 28.470 1.00 107.64 136 GLN C N 1
ATOM 7195 C CA . GLN C 3 141 ? 49.054 14.745 28.556 1.00 108.41 136 GLN C CA 1
ATOM 7196 C C . GLN C 3 141 ? 48.579 14.478 30.002 1.00 115.09 136 GLN C C 1
ATOM 7197 O O . GLN C 3 141 ? 47.390 14.229 30.216 1.00 118.61 136 GLN C O 1
ATOM 7203 N N . ASN C 3 142 ? 49.499 14.527 30.975 1.00 122.11 137 ASN C N 1
ATOM 7204 C CA . ASN C 3 142 ? 49.159 14.428 32.415 1.00 123.02 137 ASN C CA 1
ATOM 7205 C C . ASN C 3 142 ? 48.438 15.655 32.980 1.00 125.35 137 ASN C C 1
ATOM 7206 O O . ASN C 3 142 ? 47.692 15.528 33.954 1.00 127.74 137 ASN C O 1
ATOM 7211 N N . GLU C 3 143 ? 48.680 16.830 32.397 1.00 125.68 138 GLU C N 1
ATOM 7212 C CA . GLU C 3 143 ? 48.084 18.075 32.887 1.00 122.89 138 GLU C CA 1
ATOM 7213 C C . GLU C 3 143 ? 46.589 18.113 32.554 1.00 119.51 138 GLU C C 1
ATOM 7214 O O . GLU C 3 143 ? 46.171 17.699 31.469 1.00 111.74 138 GLU C O 1
ATOM 7220 N N . ARG C 3 144 ? 45.797 18.598 33.507 1.00 121.71 139 ARG C N 1
ATOM 7221 C CA . ARG C 3 144 ? 44.339 18.689 33.369 1.00 123.46 139 ARG C CA 1
ATOM 7222 C C . ARG C 3 144 ? 43.909 19.811 32.404 1.00 120.99 139 ARG C C 1
ATOM 7223 O O . ARG C 3 144 ? 42.829 19.730 31.813 1.00 113.05 139 ARG C O 1
ATOM 7231 N N . CYS C 3 145 ? 44.756 20.835 32.236 1.00 122.80 140 CYS C N 1
ATOM 7232 C CA . CYS C 3 145 ? 44.453 21.987 31.359 1.00 123.01 140 CYS C CA 1
ATOM 7233 C C . CYS C 3 145 ? 44.324 21.634 29.864 1.00 125.53 140 CYS C C 1
ATOM 7234 O O . CYS C 3 145 ? 43.544 22.269 29.146 1.00 124.40 140 CYS C O 1
ATOM 7237 N N . LEU C 3 146 ? 45.081 20.631 29.410 1.00 125.86 141 LEU C N 1
ATOM 7238 C CA . LEU C 3 146 ? 45.025 20.152 28.016 1.00 121.50 141 LEU C CA 1
ATOM 7239 C C . LEU C 3 146 ? 43.689 19.469 27.691 1.00 118.89 141 LEU C C 1
ATOM 7240 O O . LEU C 3 146 ? 43.086 19.735 26.647 1.00 115.63 141 LEU C O 1
ATOM 7245 N N . HIS C 3 147 ? 43.238 18.592 28.587 1.00 116.87 142 HIS C N 1
ATOM 7246 C CA . HIS C 3 147 ? 41.954 17.891 28.425 1.00 115.14 142 HIS C CA 1
ATOM 7247 C C . HIS C 3 147 ? 40.775 18.861 28.562 1.00 113.91 142 HIS C C 1
ATOM 7248 O O . HIS C 3 147 ? 39.757 18.716 27.878 1.00 108.27 142 HIS C O 1
ATOM 7255 N N . MET C 3 148 ? 40.932 19.842 29.452 1.00 114.12 143 MET C N 1
ATOM 7256 C CA . MET C 3 148 ? 39.969 20.932 29.621 1.00 113.26 143 MET C CA 1
ATOM 7257 C C . MET C 3 148 ? 39.878 21.769 28.336 1.00 108.96 143 MET C C 1
ATOM 7258 O O . MET C 3 148 ? 38.783 22.075 27.862 1.00 106.44 143 MET C O 1
ATOM 7263 N N . PHE C 3 149 ? 41.035 22.112 27.771 1.00 105.27 144 PHE C N 1
ATOM 7264 C CA . PHE C 3 149 ? 41.105 22.913 26.543 1.00 105.52 144 PHE C CA 1
ATOM 7265 C C . PHE C 3 149 ? 40.573 22.172 25.308 1.00 107.49 144 PHE C C 1
ATOM 7266 O O . PHE C 3 149 ? 39.827 22.750 24.518 1.00 103.33 144 PHE C O 1
ATOM 7274 N N . LEU C 3 150 ? 40.964 20.909 25.138 1.00 112.06 145 LEU C N 1
ATOM 7275 C CA . LEU C 3 150 ? 40.635 20.152 23.915 1.00 113.06 145 LEU C CA 1
ATOM 7276 C C . LEU C 3 150 ? 39.199 19.611 23.875 1.00 118.48 145 LEU C C 1
ATOM 7277 O O . LEU C 3 150 ? 38.570 19.621 22.807 1.00 113.37 145 LEU C O 1
ATOM 7282 N N . GLN C 3 151 ? 38.692 19.147 25.025 1.00 126.24 146 GLN C N 1
ATOM 7283 C CA . GLN C 3 151 ? 37.473 18.309 25.074 1.00 128.40 146 GLN C CA 1
ATOM 7284 C C . GLN C 3 151 ? 36.277 18.827 25.896 1.00 129.29 146 GLN C C 1
ATOM 7285 O O . GLN C 3 151 ? 35.147 18.425 25.617 1.00 131.88 146 GLN C O 1
ATOM 7291 N N . ASP C 3 152 ? 36.501 19.696 26.888 1.00 129.73 147 ASP C N 1
ATOM 7292 C CA . ASP C 3 152 ? 35.389 20.438 27.516 1.00 129.60 147 ASP C CA 1
ATOM 7293 C C . ASP C 3 152 ? 34.999 21.548 26.553 1.00 127.78 147 ASP C C 1
ATOM 7294 O O . ASP C 3 152 ? 35.882 22.194 25.995 1.00 126.27 147 ASP C O 1
ATOM 7299 N N . GLU C 3 153 ? 33.699 21.777 26.354 1.00 126.33 148 GLU C N 1
ATOM 7300 C CA . GLU C 3 153 ? 33.241 22.745 25.339 1.00 125.33 148 GLU C CA 1
ATOM 7301 C C . GLU C 3 153 ? 33.471 24.221 25.713 1.00 129.09 148 GLU C C 1
ATOM 7302 O O . GLU C 3 153 ? 33.531 25.073 24.822 1.00 131.13 148 GLU C O 1
ATOM 7308 N N . ILE C 3 154 ? 33.583 24.515 27.013 1.00 128.97 149 ILE C N 1
ATOM 7309 C CA . ILE C 3 154 ? 34.044 25.831 27.505 1.00 125.31 149 ILE C CA 1
ATOM 7310 C C . ILE C 3 154 ? 35.078 25.617 28.620 1.00 120.86 149 ILE C C 1
ATOM 7311 O O . ILE C 3 154 ? 34.981 24.652 29.385 1.00 123.16 149 ILE C O 1
ATOM 7316 N N . ILE C 3 155 ? 36.069 26.506 28.693 1.00 113.32 150 ILE C N 1
ATOM 7317 C CA . ILE C 3 155 ? 37.152 26.387 29.677 1.00 111.61 150 ILE C CA 1
ATOM 7318 C C . ILE C 3 155 ? 36.693 26.876 31.054 1.00 110.73 150 ILE C C 1
ATOM 7319 O O . ILE C 3 155 ? 35.700 27.592 31.177 1.00 113.07 150 ILE C O 1
ATOM 7324 N N . GLN D 4 3 ? 67.679 23.343 22.735 1.00 116.76 551 GLN D N 1
ATOM 7325 C CA . GLN D 4 3 ? 66.662 23.257 21.635 1.00 116.54 551 GLN D CA 1
ATOM 7326 C C . GLN D 4 3 ? 65.916 21.902 21.557 1.00 116.75 551 GLN D C 1
ATOM 7327 O O . GLN D 4 3 ? 64.679 21.904 21.529 1.00 122.15 551 GLN D O 1
ATOM 7333 N N . PRO D 4 4 ? 66.647 20.754 21.519 1.00 110.17 552 PRO D N 1
ATOM 7334 C CA . PRO D 4 4 ? 65.965 19.454 21.407 1.00 101.88 552 PRO D CA 1
ATOM 7335 C C . PRO D 4 4 ? 65.571 18.879 22.772 1.00 92.60 552 PRO D C 1
ATOM 7336 O O . PRO D 4 4 ? 66.417 18.799 23.662 1.00 93.83 552 PRO D O 1
ATOM 7340 N N . GLU D 4 5 ? 64.311 18.472 22.928 1.00 83.34 553 GLU D N 1
ATOM 7341 C CA . GLU D 4 5 ? 63.811 17.958 24.210 1.00 79.28 553 GLU D CA 1
ATOM 7342 C C . GLU D 4 5 ? 64.288 16.529 24.475 1.00 75.76 553 GLU D C 1
ATOM 7343 O O . GLU D 4 5 ? 63.797 15.594 23.844 1.00 78.33 553 GLU D O 1
ATOM 7349 N N . LEU D 4 6 ? 65.230 16.361 25.403 1.00 70.87 554 LEU D N 1
ATOM 7350 C CA . LEU D 4 6 ? 65.695 15.034 25.824 1.00 67.78 554 LEU D CA 1
ATOM 7351 C C . LEU D 4 6 ? 64.860 14.541 26.998 1.00 67.47 554 LEU D C 1
ATOM 7352 O O . LEU D 4 6 ? 64.496 15.335 27.864 1.00 68.67 554 LEU D O 1
ATOM 7357 N N . TYR D 4 7 ? 64.552 13.242 27.024 1.00 68.10 555 TYR D N 1
ATOM 7358 C CA . TYR D 4 7 ? 63.848 12.615 28.159 1.00 68.71 555 TYR D CA 1
ATOM 7359 C C . TYR D 4 7 ? 64.488 11.292 28.537 1.00 63.95 555 TYR D C 1
ATOM 7360 O O . TYR D 4 7 ? 64.455 10.342 27.761 1.00 65.41 555 TYR D O 1
ATOM 7369 N N . LEU D 4 8 ? 65.080 11.243 29.729 1.00 58.71 556 LEU D N 1
ATOM 7370 C CA . LEU D 4 8 ? 65.664 10.019 30.249 1.00 55.73 556 LEU D CA 1
ATOM 7371 C C . LEU D 4 8 ? 64.555 9.000 30.473 1.00 53.31 556 LEU D C 1
ATOM 7372 O O . LEU D 4 8 ? 63.522 9.322 31.066 1.00 52.53 556 LEU D O 1
ATOM 7385 N N . ASN D 4 10 ? 62.986 6.073 32.318 1.00 57.46 558 ASN D N 1
ATOM 7386 C CA . ASN D 4 10 ? 63.040 5.553 33.686 1.00 60.39 558 ASN D CA 1
ATOM 7387 C C . ASN D 4 10 ? 63.091 4.036 33.669 1.00 59.80 558 ASN D C 1
ATOM 7388 O O . ASN D 4 10 ? 62.594 3.405 32.741 1.00 59.00 558 ASN D O 1
ATOM 7393 N N . THR D 4 11 ? 63.677 3.463 34.712 1.00 59.76 559 THR D N 1
ATOM 7394 C CA . THR D 4 11 ? 63.649 2.025 34.924 1.00 61.49 559 THR D CA 1
ATOM 7395 C C . THR D 4 11 ? 62.287 1.634 35.488 1.00 66.15 559 THR D C 1
ATOM 7396 O O . THR D 4 11 ? 61.644 2.434 36.161 1.00 67.21 559 THR D O 1
ATOM 7408 N N . SER D 4 13 ? 60.280 -1.266 37.737 1.00 95.07 561 SER D N 1
ATOM 7409 C CA . SER D 4 13 ? 60.634 -2.255 38.763 1.00 101.63 561 SER D CA 1
ATOM 7410 C C . SER D 4 13 ? 59.499 -3.245 39.029 1.00 107.82 561 SER D C 1
ATOM 7411 O O . SER D 4 13 ? 58.366 -2.831 39.280 1.00 114.55 561 SER D O 1
ATOM 7414 N N . HIS D 4 14 ? 59.820 -4.543 38.962 1.00 112.61 562 HIS D N 1
ATOM 7415 C CA . HIS D 4 14 ? 58.913 -5.663 39.332 1.00 112.98 562 HIS D CA 1
ATOM 7416 C C . HIS D 4 14 ? 57.516 -5.611 38.697 1.00 110.75 562 HIS D C 1
ATOM 7417 O O . HIS D 4 14 ? 56.506 -5.928 39.335 1.00 108.91 562 HIS D O 1
ATOM 7424 N N . HIS D 4 15 ? 57.499 -5.236 37.421 1.00 106.48 563 HIS D N 1
ATOM 7425 C CA . HIS D 4 15 ? 56.282 -4.985 36.660 1.00 103.95 563 HIS D CA 1
ATOM 7426 C C . HIS D 4 15 ? 56.360 -5.878 35.402 1.00 108.99 563 HIS D C 1
ATOM 7427 O O . HIS D 4 15 ? 57.294 -5.761 34.601 1.00 106.48 563 HIS D O 1
ATOM 7434 N N . HIS D 4 16 ? 55.404 -6.808 35.285 1.00 113.67 564 HIS D N 1
ATOM 7435 C CA . HIS D 4 16 ? 55.447 -7.902 34.293 1.00 113.70 564 HIS D CA 1
ATOM 7436 C C . HIS D 4 16 ? 54.523 -7.626 33.098 1.00 108.63 564 HIS D C 1
ATOM 7437 O O . HIS D 4 16 ? 53.598 -6.814 33.197 1.00 109.40 564 HIS D O 1
ATOM 7444 N N . HIS D 4 17 ? 54.786 -8.304 31.977 1.00 100.30 565 HIS D N 1
ATOM 7445 C CA . HIS D 4 17 ? 53.922 -8.253 30.784 1.00 93.18 565 HIS D CA 1
ATOM 7446 C C . HIS D 4 17 ? 53.656 -9.671 30.276 1.00 92.59 565 HIS D C 1
ATOM 7447 O O . HIS D 4 17 ? 52.933 -10.450 30.897 1.00 91.61 565 HIS D O 1
#